Protein 8T56 (pdb70)

Foldseek 3Di:
DDPVLLVLLLVVLVVLLVVLLVVLLVQCPPLVCQCFFQVLCVVVVNDDSVSCVLLVVLPPDDLVVLCVSQNQVLSLLLCLLVLLCQLQPVLLVVLVVQVCVLLVSLLVSLVVSLVSNLVSLLVVLQVLLVLLLVCVLPDDDFQLLFKKKWAAADDDPPDALQVSVVVLCCVQVVPWWDDKFFAFQLPVLVVLVVVLVVLVLVLLLVVVVVVNVVSVVVNVVSVVVNVVSVVCRVPPSVRTANMMMTGTPFSLSLQVQQPDQRDPPNLHRHIHGDFGLLFWQSNLVSPHVVCLVVLVVVLVVVLVVVLVVLLVLLLLLLLLLDVVSVCVVPVVCPVPCVPPSVVSNCNLPVSLVSVCVVCVCVLVVLLVSLVSSRDTGNVSSLLRLLVSLLVSCVRRVPPSNLVSNVVVDQVSRVVCLSVVLSNLSVCFSSVLSNVSSVVVLVVQLVVCVVRRDPDPVCNSVSSAQEAPRSSVPLSVSLSLLLSCLQCSSPPSVSSVSSSVRSVVNSSSSSSCSNRGHHDSGHLSPLSVLVSSVSSLVSSLVSLVSCCVNSHDVVVSSVVSNVVSVVSVVVCCVPSVCSNVHDDSVSRVVSRVVVCVVCVPDPVCVVNVCRNDPVSVD/DDPVLLVLLLVVLVVLLVVLLVVLLVQCPPLVCQCFFQVLCVVVVNDDSVSCVLLVVLPPDDLVVLCVSQNQVLSLLLCLLVLLCQLQPVLLVVLVVQVCVLLVSLLVSLVVSLVSNLVSLLVVLQVLLVLLLVCVLPDDDFQLLFKKKWAAADDDPPDALQVSVVVLCCVQVVPWWDDKFFAFQLPVLVVLVVVLVVLVLVLLLVVVVVVNVVSVVVNVVSVVVNVVSVVCRVPPSVRTANMMMTGTPFSLSLQVQQPDQRDPPNLHRHIHGDFGLLFWQSNLVSPHVVCLVVLVVVLVVVLVVVLVVLLVLLLLLLLLLDVVSVCVVPVVCPVPCVPPSVVSNCNLPVSLVSVCVVCVCVLVVLLVSLVSSRDTGNVSSLLRLLVSLLVSCVRRVPPSNLVSNVVVDQVSRVVCLSVVLSNLSVCFSSVLSNVSSVVVLVVQLVVCVVRRDPDPVCNSVSSAQEAPRSSVPLSVSLSLLLSCLQCSSPPSVSSVSSSVRSVVNSSSSSSCSNRGHHDSGHLSPLSVLVSSVSSLVSSLVSLVSCCVNSHDVVVSSVVSNVVSVVSVVVCCVPSVCSNVHDDSVSRVVSRVVVCVVCVPDPVCVVNVCRNDPVSVD/DVVVVVVVVVCCVPPVVVVVVVVVVVVVVVVVPPD/DVVVVVVVVVVCVVPVVVVVVVVVVVVVVVVVVPDD/DPVVVVVVCVVVVVVPPVVVVVVVVVVVVVVVVVVD/DCVPVVVVVVVVVVVVVVVVVVVPD/DVVVVVVVVVCCVPPVVVVVVVVVVVVVVVVVPPD/DVVVVVVVVVVCVVPVVVVVVVVVVVVVVVVVVPDD/DPVVVVVVCVVVVVVPPVVVVVVVVVVVVVVVVVVD/DCVPVVVVVVVVVVVVVVVVVVVPD

B-factor: mean 23.08, std 18.25, range [0.01, 241.18]

Structure (mmCIF, N/CA/C/O backbone):
data_8T56
#
_entry.id   8T56
#
loop_
_entity.id
_entity.type
_entity.pdbx_description
1 polymer 'Calcium permeable stress-gated cation channel 1'
2 polymer 'NSPr peptide'
3 non-polymer 'CHOLESTEROL HEMISUCCINATE'
4 non-polymer 'PALMITIC ACID'
5 non-polymer 1-palmitoyl-2-oleoyl-sn-glycero-3-phosphocholine
6 non-polymer CHOLESTEROL
#
loop_
_atom_site.group_PDB
_atom_site.id
_atom_site.type_symbol
_atom_site.label_atom_id
_atom_site.label_alt_id
_atom_site.label_comp_id
_atom_site.label_asym_id
_atom_site.label_entity_id
_atom_site.label_seq_id
_atom_site.pdbx_PDB_ins_code
_atom_site.Cartn_x
_atom_site.Cartn_y
_atom_site.Cartn_z
_atom_site.occupancy
_atom_site.B_iso_or_equiv
_atom_site.auth_seq_id
_atom_site.auth_comp_id
_atom_site.auth_asym_id
_atom_site.auth_atom_id
_atom_site.pdbx_PDB_model_num
ATOM 1 N N . ALA A 1 2 ? 82.236 121.308 139.742 1.00 32.72 2 ALA A N 1
ATOM 2 C CA . ALA A 1 2 ? 80.820 121.094 139.980 1.00 32.09 2 ALA A CA 1
ATOM 3 C C . ALA A 1 2 ? 80.661 119.675 140.562 1.00 29.34 2 ALA A C 1
ATOM 4 O O . ALA A 1 2 ? 81.673 118.970 140.722 1.00 29.93 2 ALA A O 1
ATOM 6 N N . THR A 1 3 ? 79.418 119.262 140.906 1.00 30.44 3 THR A N 1
ATOM 7 C CA . THR A 1 3 ? 79.102 117.924 141.461 1.00 28.44 3 THR A CA 1
ATOM 8 C C . THR A 1 3 ? 78.253 117.098 140.512 1.00 27.28 3 THR A C 1
ATOM 9 O O . THR A 1 3 ? 77.912 117.537 139.415 1.00 30.92 3 THR A O 1
ATOM 13 N N . LEU A 1 4 ? 77.897 115.894 140.921 1.00 27.18 4 LEU A N 1
ATOM 14 C CA . LEU A 1 4 ? 77.162 114.999 140.039 1.00 27.17 4 LEU A CA 1
ATOM 15 C C . LEU A 1 4 ? 75.798 115.517 139.653 1.00 26.64 4 LEU A C 1
ATOM 16 O O . LEU A 1 4 ? 75.348 115.288 138.533 1.00 27.74 4 LEU A O 1
ATOM 21 N N . GLN A 1 5 ? 75.125 116.218 140.547 1.00 27.89 5 GLN A N 1
ATOM 22 C CA . GLN A 1 5 ? 73.815 116.730 140.200 1.00 26.38 5 GLN A CA 1
ATOM 23 C C . GLN A 1 5 ? 73.919 117.931 139.303 1.00 25.73 5 GLN A C 1
ATOM 24 O O . GLN A 1 5 ? 72.932 118.345 138.708 1.00 27.54 5 GLN A O 1
ATOM 30 N N . ASP A 1 6 ? 75.094 118.510 139.176 1.00 25.73 6 ASP A N 1
ATOM 31 C CA . ASP A 1 6 ? 75.203 119.638 138.307 1.00 23.54 6 ASP A CA 1
ATOM 32 C C . ASP A 1 6 ? 75.426 119.068 136.934 1.00 22.47 6 ASP A C 1
ATOM 33 O O . ASP A 1 6 ? 74.965 119.630 135.947 1.00 24.65 6 ASP A O 1
ATOM 38 N N . ILE A 1 7 ? 76.095 117.911 136.871 1.00 23.49 7 ILE A N 1
ATOM 39 C CA . ILE A 1 7 ? 76.309 117.235 135.603 1.00 20.29 7 ILE A CA 1
ATOM 40 C C . ILE A 1 7 ? 74.972 116.756 135.099 1.00 19.57 7 ILE A C 1
ATOM 41 O O . ILE A 1 7 ? 74.683 116.869 133.916 1.00 22.70 7 ILE A O 1
ATOM 46 N N . GLY A 1 8 ? 74.175 116.177 135.985 1.00 21.09 8 GLY A N 1
ATOM 47 C CA . GLY A 1 8 ? 72.849 115.685 135.656 1.00 19.38 8 GLY A CA 1
ATOM 48 C C . GLY A 1 8 ? 71.953 116.801 135.145 1.00 18.85 8 GLY A C 1
ATOM 49 O O . GLY A 1 8 ? 71.355 116.676 134.073 1.00 21.10 8 GLY A O 1
ATOM 50 N N . VAL A 1 9 ? 71.873 117.912 135.877 1.00 21.50 9 VAL A N 1
ATOM 51 C CA . VAL A 1 9 ? 71.048 119.023 135.447 1.00 18.99 9 VAL A CA 1
ATOM 52 C C . VAL A 1 9 ? 71.560 119.629 134.167 1.00 19.57 9 VAL A C 1
ATOM 53 O O . VAL A 1 9 ? 70.761 119.948 133.284 1.00 21.61 9 VAL A O 1
ATOM 57 N N . SER A 1 10 ? 72.867 119.808 134.041 1.00 19.59 10 SER A N 1
ATOM 58 C CA . SER A 1 10 ? 73.391 120.378 132.835 1.00 16.78 10 SER A CA 1
ATOM 59 C C . SER A 1 10 ? 73.128 119.476 131.661 1.00 18.20 10 SER A C 1
ATOM 60 O O . SER A 1 10 ? 72.741 119.971 130.608 1.00 20.02 10 SER A O 1
ATOM 63 N N . ALA A 1 11 ? 73.261 118.157 131.814 1.00 19.35 11 ALA A N 1
ATOM 64 C CA . ALA A 1 11 ? 72.984 117.276 130.704 1.00 15.66 11 ALA A CA 1
ATOM 65 C C . ALA A 1 11 ? 71.543 117.374 130.305 1.00 15.91 11 ALA A C 1
ATOM 66 O O . ALA A 1 11 ? 71.232 117.455 129.126 1.00 19.23 11 ALA A O 1
ATOM 68 N N . GLY A 1 12 ? 70.636 117.465 131.260 1.00 17.72 12 GLY A N 1
ATOM 69 C CA . GLY A 1 12 ? 69.238 117.543 130.897 1.00 16.23 12 GLY A CA 1
ATOM 70 C C . GLY A 1 12 ? 68.964 118.772 130.060 1.00 14.83 12 GLY A C 1
ATOM 71 O O . GLY A 1 12 ? 68.221 118.706 129.077 1.00 18.74 12 GLY A O 1
ATOM 72 N N . ILE A 1 13 ? 69.573 119.882 130.432 1.00 16.92 13 ILE A N 1
ATOM 73 C CA . ILE A 1 13 ? 69.405 121.124 129.720 1.00 15.28 13 ILE A CA 1
ATOM 74 C C . ILE A 1 13 ? 70.088 121.128 128.373 1.00 16.11 13 ILE A C 1
ATOM 75 O O . ILE A 1 13 ? 69.529 121.680 127.435 1.00 19.09 13 ILE A O 1
ATOM 80 N N . ASN A 1 14 ? 71.306 120.606 128.253 1.00 15.57 14 ASN A N 1
ATOM 81 C CA . ASN A 1 14 ? 71.975 120.620 126.961 1.00 13.23 14 ASN A CA 1
ATOM 82 C C . ASN A 1 14 ? 71.280 119.697 125.979 1.00 14.83 14 ASN A C 1
ATOM 83 O O . ASN A 1 14 ? 71.264 119.971 124.781 1.00 17.95 14 ASN A O 1
ATOM 88 N N . ILE A 1 15 ? 70.677 118.621 126.465 1.00 16.08 15 ILE A N 1
ATOM 89 C CA . ILE A 1 15 ? 69.950 117.717 125.597 1.00 12.71 15 ILE A CA 1
ATOM 90 C C . ILE A 1 15 ? 68.712 118.394 125.118 1.00 14.79 15 ILE A C 1
ATOM 91 O O . ILE A 1 15 ? 68.411 118.377 123.926 1.00 18.78 15 ILE A O 1
ATOM 96 N N . LEU A 1 16 ? 67.994 119.018 126.029 1.00 16.29 16 LEU A N 1
ATOM 97 C CA . LEU A 1 16 ? 66.793 119.701 125.660 1.00 15.08 16 LEU A CA 1
ATOM 98 C C . LEU A 1 16 ? 67.098 120.866 124.753 1.00 15.74 16 LEU A C 1
ATOM 99 O O . LEU A 1 16 ? 66.341 121.123 123.825 1.00 19.13 16 LEU A O 1
ATOM 104 N N . SER A 1 17 ? 68.183 121.581 125.002 1.00 15.36 17 SER A N 1
ATOM 105 C CA . SER A 1 17 ? 68.554 122.700 124.174 1.00 13.21 17 SER A CA 1
ATOM 106 C C . SER A 1 17 ? 68.845 122.247 122.762 1.00 15.27 17 SER A C 1
ATOM 107 O O . SER A 1 17 ? 68.325 122.836 121.816 1.00 18.04 17 SER A O 1
ATOM 110 N N . ALA A 1 18 ? 69.613 121.162 122.592 1.00 14.99 18 ALA A N 1
ATOM 111 C CA . ALA A 1 18 ? 69.906 120.677 121.254 1.00 13.63 18 ALA A CA 1
ATOM 112 C C . ALA A 1 18 ? 68.633 120.280 120.543 1.00 13.42 18 ALA A C 1
ATOM 113 O O . ALA A 1 18 ? 68.454 120.562 119.361 1.00 16.32 18 ALA A O 1
ATOM 115 N N . PHE A 1 19 ? 67.712 119.680 121.276 1.00 15.47 19 PHE A N 1
ATOM 116 C CA . PHE A 1 19 ? 66.444 119.268 120.730 1.00 14.97 19 PHE A CA 1
ATOM 117 C C . PHE A 1 19 ? 65.688 120.474 120.210 1.00 16.04 19 PHE A C 1
ATOM 118 O O . PHE A 1 19 ? 65.196 120.456 119.081 1.00 19.02 19 PHE A O 1
ATOM 126 N N . VAL A 1 20 ? 65.629 121.535 121.005 1.00 15.55 20 VAL A N 1
ATOM 127 C CA . VAL A 1 20 ? 64.964 122.752 120.598 1.00 13.56 20 VAL A CA 1
ATOM 128 C C . VAL A 1 20 ? 65.620 123.363 119.382 1.00 15.65 20 VAL A C 1
ATOM 129 O O . VAL A 1 20 ? 64.917 123.856 118.503 1.00 19.62 20 VAL A O 1
ATOM 133 N N . PHE A 1 21 ? 66.946 123.375 119.315 1.00 16.04 21 PHE A N 1
ATOM 134 C CA . PHE A 1 21 ? 67.611 123.932 118.154 1.00 13.33 21 PHE A CA 1
ATOM 135 C C . PHE A 1 21 ? 67.207 123.152 116.927 1.00 14.26 21 PHE A C 1
ATOM 136 O O . PHE A 1 21 ? 66.963 123.741 115.879 1.00 18.53 21 PHE A O 1
ATOM 144 N N . PHE A 1 22 ? 67.098 121.837 117.039 1.00 14.08 22 PHE A N 1
ATOM 145 C CA . PHE A 1 22 ? 66.697 121.035 115.908 1.00 12.58 22 PHE A CA 1
ATOM 146 C C . PHE A 1 22 ? 65.252 121.320 115.519 1.00 14.42 22 PHE A C 1
ATOM 147 O O . PHE A 1 22 ? 64.934 121.294 114.334 1.00 17.94 22 PHE A O 1
ATOM 155 N N . ILE A 1 23 ? 64.380 121.624 116.474 1.00 16.97 23 ILE A N 1
ATOM 156 C CA . ILE A 1 23 ? 63.009 121.992 116.125 1.00 16.84 23 ILE A CA 1
ATOM 157 C C . ILE A 1 23 ? 62.995 123.301 115.359 1.00 16.76 23 ILE A C 1
ATOM 158 O O . ILE A 1 23 ? 62.290 123.424 114.358 1.00 20.56 23 ILE A O 1
ATOM 163 N N . ILE A 1 24 ? 63.751 124.284 115.820 1.00 16.48 24 ILE A N 1
ATOM 164 C CA . ILE A 1 24 ? 63.780 125.564 115.147 1.00 15.15 24 ILE A CA 1
ATOM 165 C C . ILE A 1 24 ? 64.301 125.365 113.748 1.00 16.13 24 ILE A C 1
ATOM 166 O O . ILE A 1 24 ? 63.762 125.947 112.811 1.00 20.54 24 ILE A O 1
ATOM 171 N N . PHE A 1 25 ? 65.352 124.569 113.600 1.00 15.62 25 PHE A N 1
ATOM 172 C CA . PHE A 1 25 ? 65.936 124.256 112.314 1.00 14.09 25 PHE A CA 1
ATOM 173 C C . PHE A 1 25 ? 64.913 123.667 111.394 1.00 15.85 25 PHE A C 1
ATOM 174 O O . PHE A 1 25 ? 64.736 124.137 110.273 1.00 19.60 25 PHE A O 1
ATOM 182 N N . ALA A 1 26 ? 64.169 122.684 111.869 1.00 16.11 26 ALA A N 1
ATOM 183 C CA . ALA A 1 26 ? 63.173 122.048 111.044 1.00 15.09 26 ALA A CA 1
ATOM 184 C C . ALA A 1 26 ? 62.175 123.048 110.519 1.00 17.43 26 ALA A C 1
ATOM 185 O O . ALA A 1 26 ? 61.655 122.871 109.428 1.00 20.40 26 ALA A O 1
ATOM 187 N N . VAL A 1 27 ? 61.861 124.075 111.289 1.00 18.72 27 VAL A N 1
ATOM 188 C CA . VAL A 1 27 ? 60.945 125.077 110.801 1.00 17.36 27 VAL A CA 1
ATOM 189 C C . VAL A 1 27 ? 61.613 126.006 109.791 1.00 18.12 27 VAL A C 1
ATOM 190 O O . VAL A 1 27 ? 61.086 126.244 108.711 1.00 22.33 27 VAL A O 1
ATOM 194 N N . LEU A 1 28 ? 62.788 126.514 110.104 1.00 18.38 28 LEU A N 1
ATOM 195 C CA . LEU A 1 28 ? 63.431 127.481 109.232 1.00 16.64 28 LEU A CA 1
ATOM 196 C C . LEU A 1 28 ? 63.799 126.906 107.881 1.00 17.88 28 LEU A C 1
ATOM 197 O O . LEU A 1 28 ? 63.679 127.576 106.858 1.00 22.13 28 LEU A O 1
ATOM 202 N N . ARG A 1 29 ? 64.197 125.652 107.833 1.00 17.84 29 ARG A N 1
ATOM 203 C CA . ARG A 1 29 ? 64.632 125.063 106.579 1.00 15.97 29 ARG A CA 1
ATOM 204 C C . ARG A 1 29 ? 63.495 124.783 105.629 1.00 19.52 29 ARG A C 1
ATOM 205 O O . ARG A 1 29 ? 63.736 124.411 104.488 1.00 21.89 29 ARG A O 1
ATOM 213 N N . LEU A 1 30 ? 62.253 124.861 106.093 1.00 22.05 30 LEU A N 1
ATOM 214 C CA . LEU A 1 30 ? 61.127 124.600 105.220 1.00 21.07 30 LEU A CA 1
ATOM 215 C C . LEU A 1 30 ? 60.518 125.871 104.685 1.00 22.05 30 LEU A C 1
ATOM 216 O O . LEU A 1 30 ? 59.547 125.822 103.933 1.00 25.01 30 LEU A O 1
ATOM 221 N N . GLN A 1 31 ? 61.046 127.017 105.082 1.00 22.34 31 GLN A N 1
ATOM 222 C CA . GLN A 1 31 ? 60.512 128.254 104.587 1.00 21.87 31 GLN A CA 1
ATOM 223 C C . GLN A 1 31 ? 61.293 128.506 103.316 1.00 24.06 31 GLN A C 1
ATOM 224 O O . GLN A 1 31 ? 62.506 128.625 103.398 1.00 26.87 31 GLN A O 1
ATOM 230 N N . PRO A 1 32 ? 60.659 128.648 102.148 1.00 24.14 32 PRO A N 1
ATOM 231 C CA . PRO A 1 32 ? 61.315 128.717 100.863 1.00 23.13 32 PRO A CA 1
ATOM 232 C C . PRO A 1 32 ? 62.269 129.872 100.697 1.00 23.83 32 PRO A C 1
ATOM 233 O O . PRO A 1 32 ? 63.250 129.763 99.966 1.00 26.41 32 PRO A O 1
ATOM 237 N N . PHE A 1 33 ? 62.092 130.941 101.445 1.00 23.03 33 PHE A N 1
ATOM 238 C CA . PHE A 1 33 ? 63.004 132.051 101.301 1.00 23.23 33 PHE A CA 1
ATOM 239 C C . PHE A 1 33 ? 64.362 131.774 101.926 1.00 25.46 33 PHE A C 1
ATOM 240 O O . PHE A 1 33 ? 65.300 132.549 101.746 1.00 25.92 33 PHE A O 1
ATOM 248 N N . ASN A 1 34 ? 64.472 130.680 102.681 1.00 25.11 34 ASN A N 1
ATOM 249 C CA . ASN A 1 34 ? 65.715 130.286 103.291 1.00 20.79 34 ASN A CA 1
ATOM 250 C C . ASN A 1 34 ? 66.382 129.139 102.529 1.00 20.75 34 ASN A C 1
ATOM 251 O O . ASN A 1 34 ? 67.427 128.645 102.956 1.00 22.27 34 ASN A O 1
ATOM 256 N N . ASP A 1 35 ? 65.853 128.705 101.377 1.00 20.62 35 ASP A N 1
ATOM 257 C CA . ASP A 1 35 ? 66.515 127.570 100.737 1.00 18.28 35 ASP A CA 1
ATOM 258 C C . ASP A 1 35 ? 67.883 127.917 100.254 1.00 19.08 35 ASP A C 1
ATOM 259 O O . ASP A 1 35 ? 68.802 127.106 100.289 1.00 20.38 35 ASP A O 1
ATOM 264 N N . ARG A 1 36 ? 68.073 129.153 99.885 1.00 20.98 36 ARG A N 1
ATOM 265 C CA . ARG A 1 36 ? 69.328 129.607 99.357 1.00 17.83 36 ARG A CA 1
ATOM 266 C C . ARG A 1 36 ? 70.410 129.616 100.430 1.00 18.84 36 ARG A C 1
ATOM 267 O O . ARG A 1 36 ? 71.585 129.790 100.129 1.00 22.45 36 ARG A O 1
ATOM 275 N N . VAL A 1 37 ? 70.014 129.467 101.688 1.00 18.83 37 VAL A N 1
ATOM 276 C CA . VAL A 1 37 ? 70.929 129.414 102.800 1.00 15.85 37 VAL A CA 1
ATOM 277 C C . VAL A 1 37 ? 71.179 127.970 103.209 1.00 16.55 37 VAL A C 1
ATOM 278 O O . VAL A 1 37 ? 72.325 127.562 103.369 1.00 18.80 37 VAL A O 1
ATOM 282 N N . TYR A 1 38 ? 70.118 127.185 103.355 1.00 16.28 38 TYR A N 1
ATOM 283 C CA . TYR A 1 38 ? 70.253 125.820 103.842 1.00 13.27 38 TYR A CA 1
ATOM 284 C C . TYR A 1 38 ? 70.667 124.782 102.814 1.00 13.93 38 TYR A C 1
ATOM 285 O O . TYR A 1 38 ? 71.190 123.737 103.184 1.00 15.75 38 TYR A O 1
ATOM 294 N N . PHE A 1 39 ? 70.422 125.038 101.541 1.00 14.06 39 PHE A N 1
ATOM 295 C CA . PHE A 1 39 ? 70.761 124.121 100.474 1.00 12.32 39 PHE A CA 1
ATOM 296 C C . PHE A 1 39 ? 71.761 124.724 99.511 1.00 12.76 39 PHE A C 1
ATOM 297 O O . PHE A 1 39 ? 71.795 124.368 98.329 1.00 15.97 39 PHE A O 1
ATOM 305 N N . SER A 1 40 ? 72.625 125.575 100.020 1.00 12.42 40 SER A N 1
ATOM 306 C CA . SER A 1 40 ? 73.583 126.305 99.221 1.00 13.02 40 SER A CA 1
ATOM 307 C C . SER A 1 40 ? 74.486 125.430 98.390 1.00 14.26 40 SER A C 1
ATOM 308 O O . SER A 1 40 ? 74.852 125.816 97.283 1.00 18.08 40 SER A O 1
ATOM 311 N N . LYS A 1 41 ? 74.802 124.228 98.845 1.00 13.91 41 LYS A N 1
ATOM 312 C CA . LYS A 1 41 ? 75.681 123.380 98.076 1.00 12.17 41 LYS A CA 1
ATOM 313 C C . LYS A 1 41 ? 75.045 122.967 96.786 1.00 13.77 41 LYS A C 1
ATOM 314 O O . LYS A 1 41 ? 75.741 122.754 95.799 1.00 17.97 41 LYS A O 1
ATOM 320 N N . TRP A 1 42 ? 73.742 122.773 96.778 1.00 14.67 42 TRP A N 1
ATOM 321 C CA . TRP A 1 42 ? 73.109 122.303 95.583 1.00 13.88 42 TRP A CA 1
ATOM 322 C C . TRP A 1 42 ? 72.997 123.444 94.601 1.00 15.80 42 TRP A C 1
ATOM 323 O O . TRP A 1 42 ? 73.017 123.249 93.381 1.00 19.93 42 TRP A O 1
ATOM 334 N N . TYR A 1 43 ? 72.920 124.665 95.109 1.00 16.56 43 TYR A N 1
ATOM 335 C CA . TYR A 1 43 ? 72.831 125.782 94.191 1.00 15.60 43 TYR A CA 1
ATOM 336 C C . TYR A 1 43 ? 74.180 126.007 93.541 1.00 17.16 43 TYR A C 1
ATOM 337 O O . TYR A 1 43 ? 74.250 126.324 92.357 1.00 21.01 43 TYR A O 1
ATOM 346 N N . LEU A 1 44 ? 75.247 125.774 94.296 1.00 19.38 44 LEU A N 1
ATOM 347 C CA . LEU A 1 44 ? 76.617 125.902 93.810 1.00 17.09 44 LEU A CA 1
ATOM 348 C C . LEU A 1 44 ? 76.946 124.826 92.789 1.00 17.57 44 LEU A C 1
ATOM 349 O O . LEU A 1 44 ? 77.643 125.092 91.813 1.00 22.82 44 LEU A O 1
ATOM 354 N N . LYS A 1 45 ? 76.410 123.621 92.982 1.00 18.60 45 LYS A N 1
ATOM 355 C CA . LYS A 1 45 ? 76.605 122.535 92.031 1.00 17.65 45 LYS A CA 1
ATOM 356 C C . LYS A 1 45 ? 75.755 122.765 90.788 1.00 20.54 45 LYS A C 1
ATOM 357 O O . LYS A 1 45 ? 76.116 122.320 89.699 1.00 23.30 45 LYS A O 1
ATOM 363 N N . GLY A 1 46 ? 74.630 123.477 90.934 1.00 21.65 46 GLY A N 1
ATOM 364 C CA . GLY A 1 46 ? 73.731 123.733 89.818 1.00 20.78 46 GLY A CA 1
ATOM 365 C C . GLY A 1 46 ? 72.671 122.661 89.686 1.00 20.51 46 GLY A C 1
ATOM 366 O O . GLY A 1 46 ? 72.157 122.408 88.600 1.00 24.40 46 GLY A O 1
ATOM 367 N N . LEU A 1 47 ? 72.400 121.977 90.782 1.00 20.69 47 LEU A N 1
ATOM 368 C CA . LEU A 1 47 ? 71.446 120.898 90.829 1.00 19.56 47 LEU A CA 1
ATOM 369 C C . LEU A 1 47 ? 70.133 121.276 91.489 1.00 20.57 47 LEU A C 1
ATOM 370 O O . LEU A 1 47 ? 69.303 120.409 91.757 1.00 24.22 47 LEU A O 1
ATOM 375 N N . ARG A 1 48 ? 69.959 122.544 91.818 1.00 20.60 48 ARG A N 1
ATOM 376 C CA . ARG A 1 48 ? 68.755 122.962 92.502 1.00 21.59 48 ARG A CA 1
ATOM 377 C C . ARG A 1 48 ? 68.218 124.278 91.979 1.00 25.18 48 ARG A C 1
ATOM 378 O O . ARG A 1 48 ? 68.975 125.198 91.671 1.00 24.24 48 ARG A O 1
ATOM 386 N N . SER A 1 49 ? 66.900 124.332 91.846 1.00 29.36 49 SER A N 1
ATOM 387 C CA . SER A 1 49 ? 66.147 125.498 91.415 1.00 31.11 49 SER A CA 1
ATOM 388 C C . SER A 1 49 ? 65.725 126.356 92.610 1.00 31.72 49 SER A C 1
ATOM 389 O O . SER A 1 49 ? 65.782 125.896 93.756 1.00 32.58 49 SER A O 1
ATOM 392 N N . SER A 1 50 ? 65.255 127.598 92.347 1.00 33.03 50 SER A N 1
ATOM 393 C CA . SER A 1 50 ? 64.745 128.532 93.353 1.00 34.83 50 SER A CA 1
ATOM 394 C C . SER A 1 50 ? 63.409 128.009 93.912 1.00 35.38 50 SER A C 1
ATOM 395 O O . SER A 1 50 ? 62.735 128.674 94.704 1.00 36.46 50 SER A O 1
ATOM 398 N N . LYS A 1 71 ? 60.523 112.409 112.414 1.00 26.43 71 LYS A N 1
ATOM 399 C CA . LYS A 1 71 ? 59.480 113.330 112.843 1.00 27.52 71 LYS A CA 1
ATOM 400 C C . LYS A 1 71 ? 59.723 114.679 112.147 1.00 24.99 71 LYS A C 1
ATOM 401 O O . LYS A 1 71 ? 58.960 115.081 111.263 1.00 25.34 71 LYS A O 1
ATOM 407 N N . PHE A 1 72 ? 60.781 115.385 112.592 1.00 23.71 72 PHE A N 1
ATOM 408 C CA . PHE A 1 72 ? 61.272 116.666 112.124 1.00 21.86 72 PHE A CA 1
ATOM 409 C C . PHE A 1 72 ? 62.769 116.517 112.169 1.00 21.31 72 PHE A C 1
ATOM 410 O O . PHE A 1 72 ? 63.532 117.413 111.822 1.00 21.64 72 PHE A O 1
ATOM 418 N N . LEU A 1 73 ? 63.165 115.334 112.622 1.00 21.40 73 LEU A N 1
ATOM 419 C CA . LEU A 1 73 ? 64.542 114.908 112.776 1.00 17.90 73 LEU A CA 1
ATOM 420 C C . LEU A 1 73 ? 64.884 113.924 111.700 1.00 17.12 73 LEU A C 1
ATOM 421 O O . LEU A 1 73 ? 65.884 113.221 111.780 1.00 20.02 73 LEU A O 1
ATOM 426 N N . ASN A 1 74 ? 64.074 113.891 110.661 1.00 18.07 74 ASN A N 1
ATOM 427 C CA . ASN A 1 74 ? 64.243 112.964 109.569 1.00 17.40 74 ASN A CA 1
ATOM 428 C C . ASN A 1 74 ? 65.458 113.287 108.735 1.00 17.70 74 ASN A C 1
ATOM 429 O O . ASN A 1 74 ? 65.873 112.483 107.904 1.00 21.39 74 ASN A O 1
ATOM 434 N N . TRP A 1 75 ? 66.038 114.453 108.959 1.00 17.07 75 TRP A N 1
ATOM 435 C CA . TRP A 1 75 ? 67.233 114.829 108.261 1.00 13.84 75 TRP A CA 1
ATOM 436 C C . TRP A 1 75 ? 68.382 113.972 108.715 1.00 13.82 75 TRP A C 1
ATOM 437 O O . TRP A 1 75 ? 69.383 113.871 108.010 1.00 16.17 75 TRP A O 1
ATOM 448 N N . MET A 1 76 ? 68.289 113.373 109.903 1.00 14.81 76 MET A N 1
ATOM 449 C CA . MET A 1 76 ? 69.376 112.550 110.363 1.00 13.21 76 MET A CA 1
ATOM 450 C C . MET A 1 76 ? 69.527 111.320 109.455 1.00 14.56 76 MET A C 1
ATOM 451 O O . MET A 1 76 ? 70.569 111.169 108.817 1.00 16.29 76 MET A O 1
ATOM 456 N N . PRO A 1 77 ? 68.536 110.428 109.310 1.00 14.44 77 PRO A N 1
ATOM 457 C CA . PRO A 1 77 ? 68.581 109.356 108.368 1.00 12.28 77 PRO A CA 1
ATOM 458 C C . PRO A 1 77 ? 68.928 109.800 106.972 1.00 15.90 77 PRO A C 1
ATOM 459 O O . PRO A 1 77 ? 69.662 109.098 106.301 1.00 18.67 77 PRO A O 1
ATOM 463 N N . GLU A 1 78 ? 68.492 110.984 106.529 1.00 16.35 78 GLU A N 1
ATOM 464 C CA . GLU A 1 78 ? 68.837 111.369 105.167 1.00 14.70 78 GLU A CA 1
ATOM 465 C C . GLU A 1 78 ? 70.315 111.656 105.024 1.00 15.22 78 GLU A C 1
ATOM 466 O O . GLU A 1 78 ? 70.932 111.337 104.008 1.00 18.59 78 GLU A O 1
ATOM 472 N N . ALA A 1 79 ? 70.924 112.244 106.047 1.00 15.88 79 ALA A N 1
ATOM 473 C CA . ALA A 1 79 ? 72.332 112.574 105.988 1.00 10.09 79 ALA A CA 1
ATOM 474 C C . ALA A 1 79 ? 73.146 111.317 105.807 1.00 12.46 79 ALA A C 1
ATOM 475 O O . ALA A 1 79 ? 74.144 111.315 105.090 1.00 15.84 79 ALA A O 1
ATOM 477 N N . LEU A 1 80 ? 72.681 110.220 106.375 1.00 13.73 80 LEU A N 1
ATOM 478 C CA . LEU A 1 80 ? 73.395 108.959 106.309 1.00 11.80 80 LEU A CA 1
ATOM 479 C C . LEU A 1 80 ? 73.162 108.140 105.051 1.00 13.49 80 LEU A C 1
ATOM 480 O O . LEU A 1 80 ? 73.745 107.068 104.915 1.00 16.21 80 LEU A O 1
ATOM 485 N N . LYS A 1 81 ? 72.314 108.592 104.137 1.00 15.83 81 LYS A N 1
ATOM 486 C CA . LYS A 1 81 ? 72.036 107.780 102.962 1.00 14.40 81 LYS A CA 1
ATOM 487 C C . LYS A 1 81 ? 72.999 107.896 101.807 1.00 16.42 81 LYS A C 1
ATOM 488 O O . LYS A 1 81 ? 73.003 107.014 100.958 1.00 21.10 81 LYS A O 1
ATOM 494 N N . MET A 1 82 ? 73.783 108.957 101.706 1.00 17.51 82 MET A N 1
ATOM 495 C CA . MET A 1 82 ? 74.683 109.063 100.570 1.00 13.82 82 MET A CA 1
ATOM 496 C C . MET A 1 82 ? 75.909 108.171 100.823 1.00 14.41 82 MET A C 1
ATOM 497 O O . MET A 1 82 ? 76.552 108.330 101.851 1.00 17.56 82 MET A O 1
ATOM 502 N N . PRO A 1 83 ? 76.285 107.236 99.945 1.00 14.82 83 PRO A N 1
ATOM 503 C CA . PRO A 1 83 ? 77.445 106.382 100.078 1.00 11.55 83 PRO A CA 1
ATOM 504 C C . PRO A 1 83 ? 78.690 107.215 100.152 1.00 12.42 83 PRO A C 1
ATOM 505 O O . PRO A 1 83 ? 78.771 108.239 99.478 1.00 15.15 83 PRO A O 1
ATOM 509 N N . GLU A 1 84 ? 79.697 106.773 100.891 1.00 13.46 84 GLU A N 1
ATOM 510 C CA . GLU A 1 84 ? 80.906 107.571 100.950 1.00 11.82 84 GLU A CA 1
ATOM 511 C C . GLU A 1 84 ? 81.467 107.932 99.572 1.00 12.26 84 GLU A C 1
ATOM 512 O O . GLU A 1 84 ? 81.783 109.097 99.375 1.00 14.26 84 GLU A O 1
ATOM 518 N N . PRO A 1 85 ? 81.615 107.024 98.584 1.00 12.55 85 PRO A N 1
ATOM 519 C CA . PRO A 1 85 ? 82.115 107.352 97.268 1.00 10.34 85 PRO A CA 1
ATOM 520 C C . PRO A 1 85 ? 81.343 108.457 96.564 1.00 11.69 85 PRO A C 1
ATOM 521 O O . PRO A 1 85 ? 81.914 109.185 95.751 1.00 14.41 85 PRO A O 1
ATOM 525 N N . GLU A 1 86 ? 80.060 108.619 96.872 1.00 12.99 86 GLU A N 1
ATOM 526 C CA . GLU A 1 86 ? 79.301 109.644 96.212 1.00 11.33 86 GLU A CA 1
ATOM 527 C C . GLU A 1 86 ? 79.549 110.942 96.907 1.00 12.37 86 GLU A C 1
ATOM 528 O O . GLU A 1 86 ? 79.494 111.996 96.282 1.00 14.79 86 GLU A O 1
ATOM 534 N N . LEU A 1 87 ? 79.839 110.874 98.198 1.00 11.49 87 LEU A N 1
ATOM 535 C CA . LEU A 1 87 ? 80.106 112.062 98.960 1.00 10.93 87 LEU A CA 1
ATOM 536 C C . LEU A 1 87 ? 81.464 112.588 98.545 1.00 11.63 87 LEU A C 1
ATOM 537 O O . LEU A 1 87 ? 81.686 113.797 98.480 1.00 14.47 87 LEU A O 1
ATOM 542 N N . ILE A 1 88 ? 82.386 111.695 98.226 1.00 12.34 88 ILE A N 1
ATOM 543 C CA . ILE A 1 88 ? 83.685 112.173 97.809 1.00 10.64 88 ILE A CA 1
ATOM 544 C C . ILE A 1 88 ? 83.524 112.968 96.532 1.00 11.71 88 ILE A C 1
ATOM 545 O O . ILE A 1 88 ? 84.047 114.068 96.441 1.00 13.11 88 ILE A O 1
ATOM 550 N N . ASP A 1 89 ? 82.756 112.473 95.565 1.00 14.55 89 ASP A N 1
ATOM 551 C CA . ASP A 1 89 ? 82.558 113.243 94.340 1.00 13.88 89 ASP A CA 1
ATOM 552 C C . ASP A 1 89 ? 81.669 114.479 94.509 1.00 14.85 89 ASP A C 1
ATOM 553 O O . ASP A 1 89 ? 81.865 115.489 93.830 1.00 18.76 89 ASP A O 1
ATOM 558 N N . HIS A 1 90 ? 80.682 114.409 95.390 1.00 14.48 90 HIS A N 1
ATOM 559 C CA . HIS A 1 90 ? 79.785 115.519 95.648 1.00 11.37 90 HIS A CA 1
ATOM 560 C C . HIS A 1 90 ? 80.437 116.654 96.419 1.00 12.50 90 HIS A C 1
ATOM 561 O O . HIS A 1 90 ? 80.416 117.809 95.989 1.00 15.91 90 HIS A O 1
ATOM 568 N N . ALA A 1 91 ? 81.000 116.337 97.576 1.00 12.96 91 ALA A N 1
ATOM 569 C CA . ALA A 1 91 ? 81.589 117.313 98.464 1.00 9.47 91 ALA A CA 1
ATOM 570 C C . ALA A 1 91 ? 83.070 117.524 98.278 1.00 8.52 91 ALA A C 1
ATOM 571 O O . ALA A 1 91 ? 83.541 118.649 98.421 1.00 13.19 91 ALA A O 1
ATOM 573 N N . GLY A 1 92 ? 83.814 116.464 97.991 1.00 11.49 92 GLY A N 1
ATOM 574 C CA . GLY A 1 92 ? 85.265 116.543 97.881 1.00 9.03 92 GLY A CA 1
ATOM 575 C C . GLY A 1 92 ? 85.946 115.601 98.860 1.00 7.78 92 GLY A C 1
ATOM 576 O O . GLY A 1 92 ? 85.333 115.128 99.822 1.00 10.86 92 GLY A O 1
ATOM 577 N N . LEU A 1 93 ? 87.220 115.314 98.624 1.00 8.06 93 LEU A N 1
ATOM 578 C CA . LEU A 1 93 ? 87.899 114.370 99.498 1.00 5.89 93 LEU A CA 1
ATOM 579 C C . LEU A 1 93 ? 88.242 115.009 100.817 1.00 6.73 93 LEU A C 1
ATOM 580 O O . LEU A 1 93 ? 87.999 114.410 101.856 1.00 6.92 93 LEU A O 1
ATOM 585 N N . ASP A 1 94 ? 88.705 116.255 100.838 1.00 8.14 94 ASP A N 1
ATOM 586 C CA . ASP A 1 94 ? 89.016 116.833 102.141 1.00 4.07 94 ASP A CA 1
ATOM 587 C C . ASP A 1 94 ? 87.829 116.848 103.066 1.00 3.87 94 ASP A C 1
ATOM 588 O O . ASP A 1 94 ? 87.976 116.611 104.264 1.00 3.32 94 ASP A O 1
ATOM 593 N N . SER A 1 95 ? 86.646 117.106 102.536 1.00 5.54 95 SER A N 1
ATOM 594 C CA . SER A 1 95 ? 85.482 117.148 103.388 1.00 2.96 95 SER A CA 1
ATOM 595 C C . SER A 1 95 ? 85.183 115.778 103.952 1.00 2.31 95 SER A C 1
ATOM 596 O O . SER A 1 95 ? 84.936 115.639 105.152 1.00 2.32 95 SER A O 1
ATOM 599 N N . VAL A 1 96 ? 85.315 114.741 103.133 1.00 4.48 96 VAL A N 1
ATOM 600 C CA . VAL A 1 96 ? 85.078 113.392 103.609 1.00 2.39 96 VAL A CA 1
ATOM 601 C C . VAL A 1 96 ? 86.104 112.939 104.631 1.00 1.01 96 VAL A C 1
ATOM 602 O O . VAL A 1 96 ? 85.738 112.338 105.640 1.00 1.81 96 VAL A O 1
ATOM 606 N N . VAL A 1 97 ? 87.373 113.200 104.394 1.00 1.95 97 VAL A N 1
ATOM 607 C CA . VAL A 1 97 ? 88.387 112.779 105.333 1.00 1.15 97 VAL A CA 1
ATOM 608 C C . VAL A 1 97 ? 88.215 113.474 106.658 1.00 0.77 97 VAL A C 1
ATOM 609 O O . VAL A 1 97 ? 88.425 112.859 107.693 1.00 1.68 97 VAL A O 1
ATOM 613 N N . TYR A 1 98 ? 87.887 114.753 106.652 1.00 0.72 98 TYR A N 1
ATOM 614 C CA . TYR A 1 98 ? 87.611 115.463 107.884 1.00 1.00 98 TYR A CA 1
ATOM 615 C C . TYR A 1 98 ? 86.506 114.799 108.671 1.00 0.83 98 TYR A C 1
ATOM 616 O O . TYR A 1 98 ? 86.621 114.557 109.863 1.00 1.96 98 TYR A O 1
ATOM 625 N N . LEU A 1 99 ? 85.414 114.478 108.016 1.00 1.32 99 LEU A N 1
ATOM 626 C CA . LEU A 1 99 ? 84.286 113.868 108.680 1.00 0.90 99 LEU A CA 1
ATOM 627 C C . LEU A 1 99 ? 84.664 112.534 109.328 1.00 0.89 99 LEU A C 1
ATOM 628 O O . LEU A 1 99 ? 84.240 112.216 110.452 1.00 2.67 99 LEU A O 1
ATOM 633 N N . ARG A 1 100 ? 85.554 111.799 108.681 1.00 0.61 100 ARG A N 1
ATOM 634 C CA . ARG A 1 100 ? 86.014 110.522 109.189 1.00 1.16 100 ARG A CA 1
ATOM 635 C C . ARG A 1 100 ? 86.796 110.634 110.483 1.00 0.72 100 ARG A C 1
ATOM 636 O O . ARG A 1 100 ? 87.065 109.617 111.113 1.00 0.31 100 ARG A O 1
ATOM 644 N N . ILE A 1 101 ? 87.195 111.827 110.883 1.00 0.49 101 ILE A N 1
ATOM 645 C CA . ILE A 1 101 ? 87.915 112.019 112.119 1.00 0.98 101 ILE A CA 1
ATOM 646 C C . ILE A 1 101 ? 86.940 111.786 113.270 1.00 0.90 101 ILE A C 1
ATOM 647 O O . ILE A 1 101 ? 87.335 111.311 114.333 1.00 4.42 101 ILE A O 1
ATOM 652 N N . TYR A 1 102 ? 85.678 112.189 113.115 1.00 1.68 102 TYR A N 1
ATOM 653 C CA . TYR A 1 102 ? 84.715 111.988 114.179 1.00 1.64 102 TYR A CA 1
ATOM 654 C C . TYR A 1 102 ? 84.480 110.491 114.309 1.00 1.63 102 TYR A C 1
ATOM 655 O O . TYR A 1 102 ? 84.326 109.965 115.412 1.00 4.63 102 TYR A O 1
ATOM 664 N N . TRP A 1 103 ? 84.505 109.799 113.178 1.00 1.89 103 TRP A N 1
ATOM 665 C CA . TRP A 1 103 ? 84.400 108.343 113.169 1.00 3.17 103 TRP A CA 1
ATOM 666 C C . TRP A 1 103 ? 85.606 107.724 113.857 1.00 2.98 103 TRP A C 1
ATOM 667 O O . TRP A 1 103 ? 85.463 106.768 114.617 1.00 5.42 103 TRP A O 1
ATOM 678 N N . LEU A 1 104 ? 86.794 108.273 113.626 1.00 1.36 104 LEU A N 1
ATOM 679 C CA . LEU A 1 104 ? 87.994 107.783 114.279 1.00 1.24 104 LEU A CA 1
ATOM 680 C C . LEU A 1 104 ? 87.820 107.892 115.775 1.00 1.67 104 LEU A C 1
ATOM 681 O O . LEU A 1 104 ? 88.109 106.953 116.509 1.00 4.71 104 LEU A O 1
ATOM 686 N N . GLY A 1 105 ? 87.280 109.001 116.244 1.00 1.90 105 GLY A N 1
ATOM 687 C CA . GLY A 1 105 ? 87.063 109.164 117.663 1.00 1.97 105 GLY A CA 1
ATOM 688 C C . GLY A 1 105 ? 86.183 108.077 118.231 1.00 2.64 105 GLY A C 1
ATOM 689 O O . GLY A 1 105 ? 86.489 107.525 119.286 1.00 5.97 105 GLY A O 1
ATOM 690 N N . LEU A 1 106 ? 85.105 107.722 117.552 1.00 2.75 106 LEU A N 1
ATOM 691 C CA . LEU A 1 106 ? 84.287 106.657 118.091 1.00 3.09 106 LEU A CA 1
ATOM 692 C C . LEU A 1 106 ? 85.018 105.327 118.082 1.00 4.98 106 LEU A C 1
ATOM 693 O O . LEU A 1 106 ? 84.939 104.579 119.055 1.00 7.95 106 LEU A O 1
ATOM 698 N N . LYS A 1 107 ? 85.790 105.037 117.038 1.00 6.36 107 LYS A N 1
ATOM 699 C CA . LYS A 1 107 ? 86.530 103.779 116.998 1.00 3.46 107 LYS A CA 1
ATOM 700 C C . LYS A 1 107 ? 87.570 103.646 118.092 1.00 5.68 107 LYS A C 1
ATOM 701 O O . LYS A 1 107 ? 87.744 102.554 118.636 1.00 11.05 107 LYS A O 1
ATOM 707 N N . ILE A 1 108 ? 88.247 104.737 118.420 1.00 7.36 108 ILE A N 1
ATOM 708 C CA . ILE A 1 108 ? 89.257 104.723 119.458 1.00 5.16 108 ILE A CA 1
ATOM 709 C C . ILE A 1 108 ? 88.652 104.653 120.828 1.00 6.47 108 ILE A C 1
ATOM 710 O O . ILE A 1 108 ? 89.107 103.870 121.649 1.00 9.72 108 ILE A O 1
ATOM 715 N N . PHE A 1 109 ? 87.648 105.470 121.104 1.00 7.14 109 PHE A N 1
ATOM 716 C CA . PHE A 1 109 ? 87.149 105.522 122.454 1.00 6.22 109 PHE A CA 1
ATOM 717 C C . PHE A 1 109 ? 86.022 104.614 122.830 1.00 7.59 109 PHE A C 1
ATOM 718 O O . PHE A 1 109 ? 85.944 104.250 123.990 1.00 10.50 109 PHE A O 1
ATOM 726 N N . THR A 1 110 ? 85.165 104.169 121.933 1.00 9.05 110 THR A N 1
ATOM 727 C CA . THR A 1 110 ? 84.073 103.347 122.423 1.00 8.00 110 THR A CA 1
ATOM 728 C C . THR A 1 110 ? 84.572 102.161 123.262 1.00 10.39 110 THR A C 1
ATOM 729 O O . THR A 1 110 ? 84.085 101.999 124.379 1.00 13.65 110 THR A O 1
ATOM 733 N N . PRO A 1 111 ? 85.514 101.298 122.813 1.00 9.75 111 PRO A N 1
ATOM 734 C CA . PRO A 1 111 ? 86.052 100.214 123.596 1.00 10.04 111 PRO A CA 1
ATOM 735 C C . PRO A 1 111 ? 86.866 100.640 124.810 1.00 12.05 111 PRO A C 1
ATOM 736 O O . PRO A 1 111 ? 87.066 99.830 125.711 1.00 16.10 111 PRO A O 1
ATOM 740 N N . ILE A 1 112 ? 87.348 101.877 124.855 1.00 12.71 112 ILE A N 1
ATOM 741 C CA . ILE A 1 112 ? 88.110 102.338 125.994 1.00 9.59 112 ILE A CA 1
ATOM 742 C C . ILE A 1 112 ? 87.143 102.661 127.075 1.00 12.57 112 ILE A C 1
ATOM 743 O O . ILE A 1 112 ? 87.374 102.339 128.229 1.00 16.55 112 ILE A O 1
ATOM 748 N N . ALA A 1 113 ? 86.060 103.325 126.727 1.00 12.28 113 ALA A N 1
ATOM 749 C CA . ALA A 1 113 ? 85.065 103.649 127.716 1.00 10.82 113 ALA A CA 1
ATOM 750 C C . ALA A 1 113 ? 84.511 102.389 128.330 1.00 14.45 113 ALA A C 1
ATOM 751 O O . ALA A 1 113 ? 84.339 102.310 129.547 1.00 18.79 113 ALA A O 1
ATOM 753 N N . VAL A 1 114 ? 84.319 101.367 127.513 1.00 14.64 114 VAL A N 1
ATOM 754 C CA . VAL A 1 114 ? 83.790 100.118 128.002 1.00 12.98 114 VAL A CA 1
ATOM 755 C C . VAL A 1 114 ? 84.753 99.356 128.875 1.00 15.34 114 VAL A C 1
ATOM 756 O O . VAL A 1 114 ? 84.341 98.832 129.913 1.00 19.75 114 VAL A O 1
ATOM 760 N N . LEU A 1 115 ? 86.008 99.232 128.464 1.00 15.48 115 LEU A N 1
ATOM 761 C CA . LEU A 1 115 ? 86.920 98.477 129.279 1.00 15.29 115 LEU A CA 1
ATOM 762 C C . LEU A 1 115 ? 87.281 99.249 130.527 1.00 16.82 115 LEU A C 1
ATOM 763 O O . LEU A 1 115 ? 87.437 98.661 131.589 1.00 23.07 115 LEU A O 1
ATOM 768 N N . ALA A 1 116 ? 87.464 100.566 130.433 1.00 17.40 116 ALA A N 1
ATOM 769 C CA . ALA A 1 116 ? 87.832 101.342 131.601 1.00 15.20 116 ALA A CA 1
ATOM 770 C C . ALA A 1 116 ? 86.753 101.226 132.645 1.00 16.61 116 ALA A C 1
ATOM 771 O O . ALA A 1 116 ? 87.028 101.022 133.828 1.00 20.29 116 ALA A O 1
ATOM 773 N N . TRP A 1 117 ? 85.509 101.246 132.218 1.00 17.71 117 TRP A N 1
ATOM 774 C CA . TRP A 1 117 ? 84.460 101.081 133.171 1.00 17.64 117 TRP A CA 1
ATOM 775 C C . TRP A 1 117 ? 84.501 99.718 133.807 1.00 18.64 117 TRP A C 1
ATOM 776 O O . TRP A 1 117 ? 84.551 99.598 135.028 1.00 21.40 117 TRP A O 1
ATOM 787 N N . ALA A 1 118 ? 84.574 98.674 132.995 1.00 19.14 118 ALA A N 1
ATOM 788 C CA . ALA A 1 118 ? 84.546 97.335 133.529 1.00 19.48 118 ALA A CA 1
ATOM 789 C C . ALA A 1 118 ? 85.702 97.010 134.465 1.00 20.64 118 ALA A C 1
ATOM 790 O O . ALA A 1 118 ? 85.502 96.311 135.456 1.00 29.98 118 ALA A O 1
ATOM 792 N N . VAL A 1 119 ? 86.892 97.512 134.178 1.00 18.77 119 VAL A N 1
ATOM 793 C CA . VAL A 1 119 ? 88.073 97.227 134.976 1.00 18.30 119 VAL A CA 1
ATOM 794 C C . VAL A 1 119 ? 88.417 98.233 136.067 1.00 19.22 119 VAL A C 1
ATOM 795 O O . VAL A 1 119 ? 88.814 97.846 137.161 1.00 23.51 119 VAL A O 1
ATOM 799 N N . LEU A 1 120 ? 88.358 99.521 135.783 1.00 21.69 120 LEU A N 1
ATOM 800 C CA . LEU A 1 120 ? 88.767 100.514 136.765 1.00 21.58 120 LEU A CA 1
ATOM 801 C C . LEU A 1 120 ? 87.664 101.063 137.679 1.00 24.15 120 LEU A C 1
ATOM 802 O O . LEU A 1 120 ? 87.991 101.467 138.800 1.00 28.55 120 LEU A O 1
ATOM 807 N N . VAL A 1 121 ? 86.372 101.091 137.239 1.00 22.86 121 VAL A N 1
ATOM 808 C CA . VAL A 1 121 ? 85.254 101.616 138.047 1.00 24.40 121 VAL A CA 1
ATOM 809 C C . VAL A 1 121 ? 84.769 100.470 138.942 1.00 31.15 121 VAL A C 1
ATOM 810 O O . VAL A 1 121 ? 84.661 100.605 140.167 1.00 34.81 121 VAL A O 1
ATOM 814 N N . MET A 1 157 ? 98.090 96.298 143.809 1.00 31.79 157 MET A N 1
ATOM 815 C CA . MET A 1 157 ? 97.221 95.754 142.767 1.00 32.01 157 MET A CA 1
ATOM 816 C C . MET A 1 157 ? 96.733 96.856 141.814 1.00 30.73 157 MET A C 1
ATOM 817 O O . MET A 1 157 ? 96.849 96.701 140.585 1.00 31.61 157 MET A O 1
ATOM 822 N N . ARG A 1 158 ? 96.178 97.972 142.365 1.00 31.40 158 ARG A N 1
ATOM 823 C CA . ARG A 1 158 ? 95.615 99.089 141.588 1.00 31.05 158 ARG A CA 1
ATOM 824 C C . ARG A 1 158 ? 96.683 99.760 140.763 1.00 28.85 158 ARG A C 1
ATOM 825 O O . ARG A 1 158 ? 96.436 100.161 139.632 1.00 32.11 158 ARG A O 1
ATOM 833 N N . PHE A 1 159 ? 97.879 99.827 141.302 1.00 28.16 159 PHE A N 1
ATOM 834 C CA . PHE A 1 159 ? 98.972 100.439 140.591 1.00 28.16 159 PHE A CA 1
ATOM 835 C C . PHE A 1 159 ? 99.204 99.717 139.274 1.00 30.41 159 PHE A C 1
ATOM 836 O O . PHE A 1 159 ? 99.263 100.336 138.204 1.00 31.59 159 PHE A O 1
ATOM 844 N N . TRP A 1 160 ? 99.297 98.392 139.348 1.00 28.81 160 TRP A N 1
ATOM 845 C CA . TRP A 1 160 ? 99.533 97.603 138.163 1.00 28.83 160 TRP A CA 1
ATOM 846 C C . TRP A 1 160 ? 98.335 97.541 137.252 1.00 25.95 160 TRP A C 1
ATOM 847 O O . TRP A 1 160 ? 98.503 97.422 136.040 1.00 27.23 160 TRP A O 1
ATOM 858 N N . THR A 1 161 ? 97.137 97.650 137.802 1.00 25.07 161 THR A N 1
ATOM 859 C CA . THR A 1 161 ? 95.959 97.651 136.965 1.00 23.07 161 THR A CA 1
ATOM 860 C C . THR A 1 161 ? 96.030 98.861 136.066 1.00 22.75 161 THR A C 1
ATOM 861 O O . THR A 1 161 ? 95.768 98.752 134.871 1.00 26.27 161 THR A O 1
ATOM 865 N N . HIS A 1 162 ? 96.426 100.011 136.617 1.00 24.57 162 HIS A N 1
ATOM 866 C CA . HIS A 1 162 ? 96.520 101.225 135.828 1.00 22.43 162 HIS A CA 1
ATOM 867 C C . HIS A 1 162 ? 97.590 101.123 134.755 1.00 22.67 162 HIS A C 1
ATOM 868 O O . HIS A 1 162 ? 97.377 101.608 133.642 1.00 24.42 162 HIS A O 1
ATOM 875 N N . ILE A 1 163 ? 98.719 100.485 135.043 1.00 23.55 163 ILE A N 1
ATOM 876 C CA . ILE A 1 163 ? 99.727 100.327 134.004 1.00 20.87 163 ILE A CA 1
ATOM 877 C C . ILE A 1 163 ? 99.224 99.425 132.890 1.00 22.16 163 ILE A C 1
ATOM 878 O O . ILE A 1 163 ? 99.429 99.734 131.717 1.00 23.82 163 ILE A O 1
ATOM 883 N N . VAL A 1 164 ? 98.582 98.313 133.224 1.00 22.81 164 VAL A N 1
ATOM 884 C CA . VAL A 1 164 ? 98.092 97.431 132.183 1.00 19.83 164 VAL A CA 1
ATOM 885 C C . VAL A 1 164 ? 97.087 98.120 131.314 1.00 21.08 164 VAL A C 1
ATOM 886 O O . VAL A 1 164 ? 97.114 97.941 130.096 1.00 22.80 164 VAL A O 1
ATOM 890 N N . MET A 1 165 ? 96.183 98.869 131.914 1.00 21.63 165 MET A N 1
ATOM 891 C CA . MET A 1 165 ? 95.199 99.587 131.158 1.00 16.71 165 MET A CA 1
ATOM 892 C C . MET A 1 165 ? 95.867 100.621 130.273 1.00 17.14 165 MET A C 1
ATOM 893 O O . MET A 1 165 ? 95.542 100.725 129.098 1.00 19.47 165 MET A O 1
ATOM 898 N N . ALA A 1 166 ? 96.904 101.302 130.749 1.00 17.81 166 ALA A N 1
ATOM 899 C CA . ALA A 1 166 ? 97.571 102.259 129.887 1.00 15.82 166 ALA A CA 1
ATOM 900 C C . ALA A 1 166 ? 98.108 101.590 128.635 1.00 15.71 166 ALA A C 1
ATOM 901 O O . ALA A 1 166 ? 98.024 102.170 127.545 1.00 18.14 166 ALA A O 1
ATOM 903 N N . TYR A 1 167 ? 98.630 100.372 128.761 1.00 17.32 167 TYR A N 1
ATOM 904 C CA . TYR A 1 167 ? 99.095 99.667 127.581 1.00 15.48 167 TYR A CA 1
ATOM 905 C C . TYR A 1 167 ? 97.940 99.236 126.718 1.00 14.12 167 TYR A C 1
ATOM 906 O O . TYR A 1 167 ? 97.988 99.360 125.502 1.00 16.26 167 TYR A O 1
ATOM 915 N N . ALA A 1 168 ? 96.862 98.767 127.307 1.00 15.62 168 ALA A N 1
ATOM 916 C CA . ALA A 1 168 ? 95.755 98.337 126.487 1.00 13.04 168 ALA A CA 1
ATOM 917 C C . ALA A 1 168 ? 95.208 99.479 125.656 1.00 14.53 168 ALA A C 1
ATOM 918 O O . ALA A 1 168 ? 94.895 99.306 124.475 1.00 16.35 168 ALA A O 1
ATOM 920 N N . PHE A 1 169 ? 95.156 100.664 126.244 1.00 14.40 169 PHE A N 1
ATOM 921 C CA . PHE A 1 169 ? 94.618 101.821 125.581 1.00 10.80 169 PHE A CA 1
ATOM 922 C C . PHE A 1 169 ? 95.555 102.314 124.503 1.00 11.07 169 PHE A C 1
ATOM 923 O O . PHE A 1 169 ? 95.102 102.692 123.419 1.00 13.68 169 PHE A O 1
ATOM 931 N N . THR A 1 170 ? 96.854 102.322 124.778 1.00 12.84 170 THR A N 1
ATOM 932 C CA . THR A 1 170 ? 97.834 102.780 123.812 1.00 10.48 170 THR A CA 1
ATOM 933 C C . THR A 1 170 ? 97.882 101.876 122.615 1.00 12.53 170 THR A C 1
ATOM 934 O O . THR A 1 170 ? 97.998 102.348 121.483 1.00 14.59 170 THR A O 1
ATOM 938 N N . ILE A 1 171 ? 97.836 100.572 122.839 1.00 14.47 171 ILE A N 1
ATOM 939 C CA . ILE A 1 171 ? 97.901 99.630 121.748 1.00 11.36 171 ILE A CA 1
ATOM 940 C C . ILE A 1 171 ? 96.675 99.735 120.901 1.00 11.12 171 ILE A C 1
ATOM 941 O O . ILE A 1 171 ? 96.789 99.762 119.683 1.00 14.89 171 ILE A O 1
ATOM 946 N N . TRP A 1 172 ? 95.500 99.788 121.506 1.00 12.72 172 TRP A N 1
ATOM 947 C CA . TRP A 1 172 ? 94.313 99.922 120.709 1.00 9.77 172 TRP A CA 1
ATOM 948 C C . TRP A 1 172 ? 94.350 101.176 119.899 1.00 11.02 172 TRP A C 1
ATOM 949 O O . TRP A 1 172 ? 94.023 101.151 118.718 1.00 12.08 172 TRP A O 1
ATOM 960 N N . THR A 1 173 ? 94.736 102.291 120.502 1.00 12.34 173 THR A N 1
ATOM 961 C CA . THR A 1 173 ? 94.747 103.526 119.768 1.00 8.83 173 THR A CA 1
ATOM 962 C C . THR A 1 173 ? 95.708 103.444 118.611 1.00 8.89 173 THR A C 1
ATOM 963 O O . THR A 1 173 ? 95.368 103.860 117.507 1.00 12.46 173 THR A O 1
ATOM 967 N N . CYS A 1 174 ? 96.900 102.902 118.821 1.00 10.68 174 CYS A N 1
ATOM 968 C CA . CYS A 1 174 ? 97.861 102.822 117.743 1.00 7.99 174 CYS A CA 1
ATOM 969 C C . CYS A 1 174 ? 97.365 101.927 116.628 1.00 8.26 174 CYS A C 1
ATOM 970 O O . CYS A 1 174 ? 97.526 102.259 115.460 1.00 12.16 174 CYS A O 1
ATOM 973 N N . TYR A 1 175 ? 96.737 100.814 116.966 1.00 10.23 175 TYR A N 1
ATOM 974 C CA . TYR A 1 175 ? 96.184 99.913 115.982 1.00 8.43 175 TYR A CA 1
ATOM 975 C C . TYR A 1 175 ? 95.163 100.606 115.121 1.00 8.80 175 TYR A C 1
ATOM 976 O O . TYR A 1 175 ? 95.198 100.500 113.892 1.00 9.82 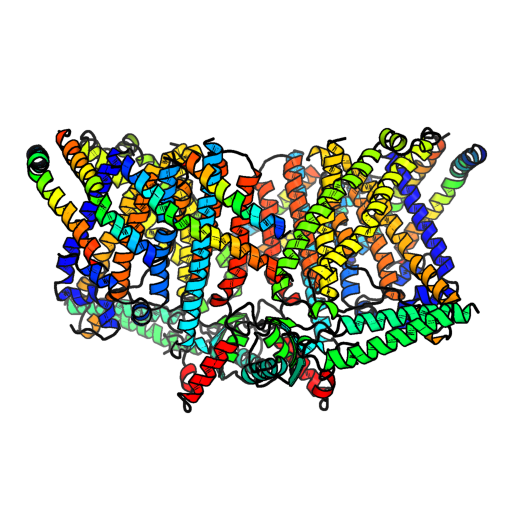175 TYR A O 1
ATOM 985 N N . VAL A 1 176 ? 94.246 101.324 115.749 1.00 8.71 176 VAL A N 1
ATOM 986 C CA . VAL A 1 176 ? 93.225 102.002 115.003 1.00 6.33 176 VAL A CA 1
ATOM 987 C C . VAL A 1 176 ? 93.853 103.056 114.121 1.00 6.77 176 VAL A C 1
ATOM 988 O O . VAL A 1 176 ? 93.459 103.186 112.966 1.00 9.31 176 VAL A O 1
ATOM 992 N N . LEU A 1 177 ? 94.822 103.810 114.622 1.00 7.54 177 LEU A N 1
ATOM 993 C CA . LEU A 1 177 ? 95.447 104.817 113.794 1.00 6.87 177 LEU A CA 1
ATOM 994 C C . LEU A 1 177 ? 96.175 104.234 112.618 1.00 7.40 177 LEU A C 1
ATOM 995 O O . LEU A 1 177 ? 96.212 104.856 111.562 1.00 10.01 177 LEU A O 1
ATOM 1000 N N . MET A 1 178 ? 96.812 103.088 112.789 1.00 9.27 178 MET A N 1
ATOM 1001 C CA . MET A 1 178 ? 97.536 102.454 111.708 1.00 7.95 178 MET A CA 1
ATOM 1002 C C . MET A 1 178 ? 96.602 102.111 110.591 1.00 7.03 178 MET A C 1
ATOM 1003 O O . MET A 1 178 ? 96.890 102.391 109.428 1.00 9.17 178 MET A O 1
ATOM 1008 N N . LYS A 1 179 ? 95.456 101.549 110.941 1.00 7.67 179 LYS A N 1
ATOM 1009 C CA . LYS A 1 179 ? 94.483 101.175 109.950 1.00 5.81 179 LYS A CA 1
ATOM 1010 C C . LYS A 1 179 ? 93.883 102.384 109.278 1.00 4.40 179 LYS A C 1
ATOM 1011 O O . LYS A 1 179 ? 93.615 102.356 108.073 1.00 5.48 179 LYS A O 1
ATOM 1017 N N . GLU A 1 180 ? 93.690 103.463 110.023 1.00 6.65 180 GLU A N 1
ATOM 1018 C CA . GLU A 1 180 ? 93.123 104.639 109.415 1.00 3.33 180 GLU A CA 1
ATOM 1019 C C . GLU A 1 180 ? 94.127 105.232 108.451 1.00 3.16 180 GLU A C 1
ATOM 1020 O O . GLU A 1 180 ? 93.785 105.566 107.328 1.00 6.13 180 GLU A O 1
ATOM 1026 N N . TYR A 1 181 ? 95.407 105.230 108.798 1.00 3.96 181 TYR A N 1
ATOM 1027 C CA . TYR A 1 181 ? 96.394 105.874 107.957 1.00 2.42 181 TYR A CA 1
ATOM 1028 C C . TYR A 1 181 ? 96.451 105.139 106.640 1.00 3.09 181 TYR A C 1
ATOM 1029 O O . TYR A 1 181 ? 96.518 105.772 105.586 1.00 2.12 181 TYR A O 1
ATOM 1038 N N . GLU A 1 182 ? 96.372 103.812 106.673 1.00 3.95 182 GLU A N 1
ATOM 1039 C CA . GLU A 1 182 ? 96.356 103.035 105.449 1.00 2.89 182 GLU A CA 1
ATOM 1040 C C . GLU A 1 182 ? 95.160 103.367 104.588 1.00 2.69 182 GLU A C 1
ATOM 1041 O O . GLU A 1 182 ? 95.298 103.570 103.384 1.00 3.94 182 GLU A O 1
ATOM 1047 N N . THR A 1 183 ? 93.990 103.469 105.205 1.00 3.38 183 THR A N 1
ATOM 1048 C CA . THR A 1 183 ? 92.764 103.778 104.498 1.00 2.09 183 THR A CA 1
ATOM 1049 C C . THR A 1 183 ? 92.789 105.134 103.847 1.00 2.93 183 THR A C 1
ATOM 1050 O O . THR A 1 183 ? 92.381 105.272 102.692 1.00 4.31 183 THR A O 1
ATOM 1054 N N . ILE A 1 184 ? 93.280 106.138 104.550 1.00 2.36 184 ILE A N 1
ATOM 1055 C CA . ILE A 1 184 ? 93.272 107.465 103.993 1.00 1.43 184 ILE A CA 1
ATOM 1056 C C . ILE A 1 184 ? 94.241 107.496 102.840 1.00 1.45 184 ILE A C 1
ATOM 1057 O O . ILE A 1 184 ? 93.957 108.136 101.830 1.00 6.80 184 ILE A O 1
ATOM 1062 N N . ALA A 1 185 ? 95.408 106.862 102.987 1.00 2.95 185 ALA A N 1
ATOM 1063 C CA . ALA A 1 185 ? 96.394 106.836 101.925 1.00 2.22 185 ALA A CA 1
ATOM 1064 C C . ALA A 1 185 ? 95.832 106.206 100.676 1.00 4.41 185 ALA A C 1
ATOM 1065 O O . ALA A 1 185 ? 96.045 106.717 99.578 1.00 8.66 185 ALA A O 1
ATOM 1067 N N . ASN A 1 186 ? 95.041 105.153 100.813 1.00 5.98 186 ASN A N 1
ATOM 1068 C CA . ASN A 1 186 ? 94.477 104.561 99.625 1.00 4.11 186 ASN A CA 1
ATOM 1069 C C . ASN A 1 186 ? 93.452 105.457 98.988 1.00 4.94 186 ASN A C 1
ATOM 1070 O O . ASN A 1 186 ? 93.426 105.563 97.762 1.00 8.17 186 ASN A O 1
ATOM 1075 N N . MET A 1 187 ? 92.657 106.171 99.790 1.00 7.12 187 MET A N 1
ATOM 1076 C CA . MET A 1 187 ? 91.682 107.065 99.201 1.00 4.88 187 MET A CA 1
ATOM 1077 C C . MET A 1 187 ? 92.362 108.180 98.474 1.00 7.38 187 MET A C 1
ATOM 1078 O O . MET A 1 187 ? 91.891 108.604 97.421 1.00 13.52 187 MET A O 1
ATOM 1083 N N . ARG A 1 188 ? 93.475 108.660 99.009 1.00 7.99 188 ARG A N 1
ATOM 1084 C CA . ARG A 1 188 ? 94.169 109.743 98.371 1.00 6.20 188 ARG A CA 1
ATOM 1085 C C . ARG A 1 188 ? 94.731 109.320 97.057 1.00 6.48 188 ARG A C 1
ATOM 1086 O O . ARG A 1 188 ? 94.599 110.037 96.074 1.00 9.62 188 ARG A O 1
ATOM 1094 N N . LEU A 1 189 ? 95.323 108.147 96.995 1.00 7.01 189 LEU A N 1
ATOM 1095 C CA . LEU A 1 189 ? 95.901 107.719 95.751 1.00 5.28 189 LEU A CA 1
ATOM 1096 C C . LEU A 1 189 ? 94.851 107.494 94.688 1.00 7.13 189 LEU A C 1
ATOM 1097 O O . LEU A 1 189 ? 95.065 107.862 93.532 1.00 9.55 189 LEU A O 1
ATOM 1102 N N . GLN A 1 190 ? 93.697 106.938 95.044 1.00 8.81 190 GLN A N 1
ATOM 1103 C CA . GLN A 1 190 ? 92.699 106.727 94.015 1.00 6.95 190 GLN A CA 1
ATOM 1104 C C . GLN A 1 190 ? 92.087 108.028 93.567 1.00 8.63 190 GLN A C 1
ATOM 1105 O O . GLN A 1 190 ? 91.839 108.220 92.377 1.00 11.00 190 GLN A O 1
ATOM 1111 N N . PHE A 1 191 ? 91.889 108.946 94.497 1.00 8.26 191 PHE A N 1
ATOM 1112 C CA . PHE A 1 191 ? 91.308 110.221 94.192 1.00 6.83 191 PHE A CA 1
ATOM 1113 C C . PHE A 1 191 ? 92.166 110.976 93.238 1.00 9.16 191 PHE A C 1
ATOM 1114 O O . PHE A 1 191 ? 91.672 111.552 92.277 1.00 13.19 191 PHE A O 1
ATOM 1122 N N . VAL A 1 192 ? 93.460 111.019 93.506 1.00 9.28 192 VAL A N 1
ATOM 1123 C CA . VAL A 1 192 ? 94.354 111.740 92.642 1.00 7.85 192 VAL A CA 1
ATOM 1124 C C . VAL A 1 192 ? 94.413 111.095 91.273 1.00 8.11 192 VAL A C 1
ATOM 1125 O O . VAL A 1 192 ? 94.366 111.791 90.263 1.00 11.56 192 VAL A O 1
ATOM 1129 N N . ALA A 1 193 ? 94.482 109.774 91.192 1.00 9.11 193 ALA A N 1
ATOM 1130 C CA . ALA A 1 193 ? 94.556 109.129 89.893 1.00 8.02 193 ALA A CA 1
ATOM 1131 C C . ALA A 1 193 ? 93.371 109.474 88.999 1.00 8.95 193 ALA A C 1
ATOM 1132 O O . ALA A 1 193 ? 93.539 109.690 87.794 1.00 12.69 193 ALA A O 1
ATOM 1134 N N . SER A 1 194 ? 92.194 109.597 89.585 1.00 9.87 194 SER A N 1
ATOM 1135 C CA . SER A 1 194 ? 90.969 109.903 88.863 1.00 8.71 194 SER A CA 1
ATOM 1136 C C . SER A 1 194 ? 90.643 111.382 88.741 1.00 10.96 194 SER A C 1
ATOM 1137 O O . SER A 1 194 ? 89.612 111.745 88.180 1.00 14.69 194 SER A O 1
ATOM 1140 N N . GLU A 1 195 ? 91.466 112.239 89.308 1.00 12.11 195 GLU A N 1
ATOM 1141 C CA . GLU A 1 195 ? 91.211 113.666 89.330 1.00 10.25 195 GLU A CA 1
ATOM 1142 C C . GLU A 1 195 ? 91.295 114.274 87.941 1.00 11.41 195 GLU A C 1
ATOM 1143 O O . GLU A 1 195 ? 92.208 113.972 87.162 1.00 13.52 195 GLU A O 1
ATOM 1149 N N . ALA A 1 196 ? 90.353 115.159 87.643 1.00 10.69 196 ALA A N 1
ATOM 1150 C CA . ALA A 1 196 ? 90.285 115.867 86.374 1.00 8.20 196 ALA A CA 1
ATOM 1151 C C . ALA A 1 196 ? 91.441 116.818 86.207 1.00 9.44 196 ALA A C 1
ATOM 1152 O O . ALA A 1 196 ? 91.944 117.369 87.176 1.00 12.53 196 ALA A O 1
ATOM 1154 N N . ARG A 1 197 ? 91.831 117.067 84.970 1.00 8.76 197 ARG A N 1
ATOM 1155 C CA . ARG A 1 197 ? 92.936 117.968 84.704 1.00 7.70 197 ARG A CA 1
ATOM 1156 C C . ARG A 1 197 ? 92.771 119.297 85.382 1.00 9.37 197 ARG A C 1
ATOM 1157 O O . ARG A 1 197 ? 91.702 119.902 85.358 1.00 13.41 197 ARG A O 1
ATOM 1165 N N . ARG A 1 198 ? 93.861 119.749 85.980 1.00 9.01 198 ARG A N 1
ATOM 1166 C CA . ARG A 1 198 ? 93.886 120.979 86.715 1.00 6.82 198 ARG A CA 1
ATOM 1167 C C . ARG A 1 198 ? 95.308 121.539 86.558 1.00 6.16 198 ARG A C 1
ATOM 1168 O O . ARG A 1 198 ? 96.247 120.752 86.575 1.00 5.99 198 ARG A O 1
ATOM 1176 N N . PRO A 1 199 ? 95.541 122.858 86.416 1.00 7.03 199 PRO A N 1
ATOM 1177 C CA . PRO A 1 199 ? 96.842 123.460 86.196 1.00 4.13 199 PRO A CA 1
ATOM 1178 C C . PRO A 1 199 ? 97.953 123.101 87.150 1.00 2.22 199 PRO A C 1
ATOM 1179 O O . PRO A 1 199 ? 99.102 122.984 86.731 1.00 2.23 199 PRO A O 1
ATOM 1183 N N . ASP A 1 200 ? 97.656 122.826 88.405 1.00 2.74 200 ASP A N 1
ATOM 1184 C CA . ASP A 1 200 ? 98.731 122.513 89.310 1.00 1.30 200 ASP A CA 1
ATOM 1185 C C . ASP A 1 200 ? 99.341 121.167 89.054 1.00 0.38 200 ASP A C 1
ATOM 1186 O O . ASP A 1 200 ? 100.476 120.910 89.428 1.00 0.01 200 ASP A O 1
ATOM 1191 N N . GLN A 1 201 ? 98.679 120.319 88.305 1.00 2.39 201 GLN A N 1
ATOM 1192 C CA . GLN A 1 201 ? 99.223 119.005 88.079 1.00 1.38 201 GLN A CA 1
ATOM 1193 C C . GLN A 1 201 ? 100.496 119.076 87.251 1.00 0.35 201 GLN A C 1
ATOM 1194 O O . GLN A 1 201 ? 101.293 118.146 87.259 1.00 0.01 201 GLN A O 1
ATOM 1200 N N . PHE A 1 202 ? 100.663 120.162 86.504 1.00 0.10 202 PHE A N 1
ATOM 1201 C CA . PHE A 1 202 ? 101.786 120.389 85.626 1.00 0.36 202 PHE A CA 1
ATOM 1202 C C . PHE A 1 202 ? 102.665 121.516 86.107 1.00 0.10 202 PHE A C 1
ATOM 1203 O O . PHE A 1 202 ? 103.556 121.952 85.385 1.00 0.00 202 PHE A O 1
ATOM 1211 N N . THR A 1 203 ? 102.398 122.067 87.282 1.00 0.10 203 THR A N 1
ATOM 1212 C CA . THR A 1 203 ? 103.104 123.287 87.646 1.00 0.29 203 THR A CA 1
ATOM 1213 C C . THR A 1 203 ? 103.781 123.264 88.988 1.00 0.13 203 THR A C 1
ATOM 1214 O O . THR A 1 203 ? 103.239 122.791 89.988 1.00 0.00 203 THR A O 1
ATOM 1218 N N . VAL A 1 204 ? 104.963 123.844 89.022 1.00 0.06 204 VAL A N 1
ATOM 1219 C CA . VAL A 1 204 ? 105.688 123.985 90.258 1.00 0.23 204 VAL A CA 1
ATOM 1220 C C . VAL A 1 204 ? 105.967 125.442 90.527 1.00 0.26 204 VAL A C 1
ATOM 1221 O O . VAL A 1 204 ? 106.099 126.252 89.621 1.00 0.08 204 VAL A O 1
ATOM 1225 N N . LEU A 1 205 ? 106.087 125.779 91.774 1.00 0.62 205 LEU A N 1
ATOM 1226 C CA . LEU A 1 205 ? 106.413 127.123 92.168 1.00 0.40 205 LEU A CA 1
ATOM 1227 C C . LEU A 1 205 ? 107.861 127.199 92.541 1.00 0.11 205 LEU A C 1
ATOM 1228 O O . LEU A 1 205 ? 108.347 126.433 93.371 1.00 1.24 205 LEU A O 1
ATOM 1233 N N . VAL A 1 206 ? 108.565 128.094 91.877 1.00 0.04 206 VAL A N 1
ATOM 1234 C CA . VAL A 1 206 ? 109.970 128.296 92.081 1.00 0.96 206 VAL A CA 1
ATOM 1235 C C . VAL A 1 206 ? 110.186 129.529 92.922 1.00 2.03 206 VAL A C 1
ATOM 1236 O O . VAL A 1 206 ? 109.729 130.611 92.565 1.00 4.61 206 VAL A O 1
ATOM 1240 N N . ARG A 1 207 ? 110.894 129.384 94.030 1.00 3.78 207 ARG A N 1
ATOM 1241 C CA . ARG A 1 207 ? 111.149 130.499 94.925 1.00 3.26 207 ARG A CA 1
ATOM 1242 C C . ARG A 1 207 ? 112.620 130.778 95.051 1.00 4.06 207 ARG A C 1
ATOM 1243 O O . ARG A 1 207 ? 113.470 129.900 94.913 1.00 7.38 207 ARG A O 1
ATOM 1251 N N . ASN A 1 208 ? 112.922 132.004 95.398 1.00 5.98 208 ASN A N 1
ATOM 1252 C CA . ASN A 1 208 ? 114.274 132.443 95.626 1.00 6.87 208 ASN A CA 1
ATOM 1253 C C . ASN A 1 208 ? 115.159 132.241 94.421 1.00 7.06 208 ASN A C 1
ATOM 1254 O O . ASN A 1 208 ? 116.224 131.625 94.499 1.00 9.46 208 ASN A O 1
ATOM 1259 N N . VAL A 1 209 ? 114.691 132.733 93.292 1.00 8.21 209 VAL A N 1
ATOM 1260 C CA . VAL A 1 209 ? 115.464 132.712 92.080 1.00 6.90 209 VAL A CA 1
ATOM 1261 C C . VAL A 1 209 ? 116.573 133.705 92.366 1.00 9.50 209 VAL A C 1
ATOM 1262 O O . VAL A 1 209 ? 116.275 134.843 92.694 1.00 13.43 209 VAL A O 1
ATOM 1266 N N . PRO A 1 210 ? 117.844 133.364 92.252 1.00 8.40 210 PRO A N 1
ATOM 1267 C CA . PRO A 1 210 ? 118.918 134.237 92.603 1.00 11.89 210 PRO A CA 1
ATOM 1268 C C . PRO A 1 210 ? 118.918 135.400 91.653 1.00 13.09 210 PRO A C 1
ATOM 1269 O O . PRO A 1 210 ? 118.483 135.235 90.521 1.00 17.29 210 PRO A O 1
ATOM 1273 N N . PRO A 1 211 ? 119.424 136.557 92.068 1.00 15.48 211 PRO A N 1
ATOM 1274 C CA . PRO A 1 211 ? 119.545 137.767 91.306 1.00 16.00 211 PRO A CA 1
ATOM 1275 C C . PRO A 1 211 ? 120.627 137.673 90.282 1.00 18.76 211 PRO A C 1
ATOM 1276 O O . PRO A 1 211 ? 121.557 136.885 90.423 1.00 21.21 211 PRO A O 1
ATOM 1280 N N . ASP A 1 212 ? 120.523 138.525 89.292 1.00 21.92 212 ASP A N 1
ATOM 1281 C CA . ASP A 1 212 ? 121.524 138.694 88.272 1.00 24.19 212 ASP A CA 1
ATOM 1282 C C . ASP A 1 212 ? 121.481 140.132 87.845 1.00 29.80 212 ASP A C 1
ATOM 1283 O O . ASP A 1 212 ? 120.409 140.725 87.760 1.00 29.78 212 ASP A O 1
ATOM 1288 N N . ALA A 1 213 ? 122.643 140.725 87.667 1.00 31.04 213 ALA A N 1
ATOM 1289 C CA . ALA A 1 213 ? 122.711 142.110 87.259 1.00 33.92 213 ALA A CA 1
ATOM 1290 C C . ALA A 1 213 ? 122.164 142.371 85.865 1.00 35.19 213 ALA A C 1
ATOM 1291 O O . ALA A 1 213 ? 121.646 143.458 85.605 1.00 35.86 213 ALA A O 1
ATOM 1293 N N . ASP A 1 214 ? 122.344 141.429 84.943 1.00 32.26 214 ASP A N 1
ATOM 1294 C CA . ASP A 1 214 ? 121.947 141.683 83.581 1.00 32.47 214 ASP A CA 1
ATOM 1295 C C . ASP A 1 214 ? 120.617 141.086 83.185 1.00 31.00 214 ASP A C 1
ATOM 1296 O O . ASP A 1 214 ? 119.893 141.678 82.383 1.00 32.36 214 ASP A O 1
ATOM 1301 N N . GLU A 1 215 ? 120.303 139.915 83.718 1.00 27.09 215 GLU A N 1
ATOM 1302 C CA . GLU A 1 215 ? 119.096 139.219 83.299 1.00 20.59 215 GLU A CA 1
ATOM 1303 C C . GLU A 1 215 ? 117.915 139.432 84.214 1.00 18.79 215 GLU A C 1
ATOM 1304 O O . GLU A 1 215 ? 118.050 139.564 85.426 1.00 20.91 215 GLU A O 1
ATOM 1310 N N . SER A 1 216 ? 116.741 139.462 83.618 1.00 16.14 216 SER A N 1
ATOM 1311 C CA . SER A 1 216 ? 115.503 139.624 84.349 1.00 12.59 216 SER A CA 1
ATOM 1312 C C . SER A 1 216 ? 115.110 138.323 84.981 1.00 12.99 216 SER A C 1
ATOM 1313 O O . SER A 1 216 ? 115.652 137.277 84.634 1.00 15.87 216 SER A O 1
ATOM 1316 N N . VAL A 1 217 ? 114.139 138.347 85.877 1.00 11.50 217 VAL A N 1
ATOM 1317 C CA . VAL A 1 217 ? 113.727 137.103 86.485 1.00 9.71 217 VAL A CA 1
ATOM 1318 C C . VAL A 1 217 ? 113.194 136.185 85.436 1.00 10.56 217 VAL A C 1
ATOM 1319 O O . VAL A 1 217 ? 113.444 134.988 85.487 1.00 13.91 217 VAL A O 1
ATOM 1323 N N . SER A 1 218 ? 112.432 136.715 84.502 1.00 12.16 218 SER A N 1
ATOM 1324 C CA . SER A 1 218 ? 111.868 135.871 83.481 1.00 9.38 218 SER A CA 1
ATOM 1325 C C . SER A 1 218 ? 112.943 135.191 82.674 1.00 9.73 218 SER A C 1
ATOM 1326 O O . SER A 1 218 ? 112.870 133.987 82.442 1.00 12.13 218 SER A O 1
ATOM 1329 N N . GLU A 1 219 ? 113.971 135.923 82.280 1.00 12.37 219 GLU A N 1
ATOM 1330 C CA . GLU A 1 219 ? 115.049 135.330 81.510 1.00 10.37 219 GLU A CA 1
ATOM 1331 C C . GLU A 1 219 ? 115.806 134.276 82.292 1.00 9.91 219 GLU A C 1
ATOM 1332 O O . GLU A 1 219 ? 116.166 133.238 81.733 1.00 11.54 219 GLU A O 1
ATOM 1338 N N . LEU A 1 220 ? 116.031 134.502 83.583 1.00 11.01 220 LEU A N 1
ATOM 1339 C CA . LEU A 1 220 ? 116.742 133.531 84.383 1.00 8.47 220 LEU A CA 1
ATOM 1340 C C . LEU A 1 220 ? 115.963 132.257 84.520 1.00 6.83 220 LEU A C 1
ATOM 1341 O O . LEU A 1 220 ? 116.541 131.172 84.451 1.00 8.99 220 LEU A O 1
ATOM 1346 N N . VAL A 1 221 ? 114.655 132.363 84.690 1.00 7.72 221 VAL A N 1
ATOM 1347 C CA . VAL A 1 221 ? 113.841 131.184 84.829 1.00 5.22 221 VAL A CA 1
ATOM 1348 C C . VAL A 1 221 ? 113.770 130.426 83.532 1.00 5.74 221 VAL A C 1
ATOM 1349 O O . VAL A 1 221 ? 113.934 129.211 83.529 1.00 6.43 221 VAL A O 1
ATOM 1353 N N . GLU A 1 222 ? 113.547 131.101 82.421 1.00 7.79 222 GLU A N 1
ATOM 1354 C CA . GLU A 1 222 ? 113.456 130.372 81.183 1.00 5.48 222 GLU A CA 1
ATOM 1355 C C . GLU A 1 222 ? 114.736 129.662 80.875 1.00 5.04 222 GLU A C 1
ATOM 1356 O O . GLU A 1 222 ? 114.722 128.500 80.483 1.00 5.83 222 GLU A O 1
ATOM 1362 N N . HIS A 1 223 ? 115.859 130.320 81.081 1.00 6.26 223 HIS A N 1
ATOM 1363 C CA . HIS A 1 223 ? 117.124 129.707 80.785 1.00 5.30 223 HIS A CA 1
ATOM 1364 C C . HIS A 1 223 ? 117.381 128.515 81.674 1.00 5.48 223 HIS A C 1
ATOM 1365 O O . HIS A 1 223 ? 117.753 127.450 81.191 1.00 6.33 223 HIS A O 1
ATOM 1372 N N . PHE A 1 224 ? 117.174 128.654 82.976 1.00 5.25 224 PHE A N 1
ATOM 1373 C CA . PHE A 1 224 ? 117.459 127.570 83.882 1.00 2.93 224 PHE A CA 1
ATOM 1374 C C . PHE A 1 224 ? 116.680 126.343 83.506 1.00 3.49 224 PHE A C 1
ATOM 1375 O O . PHE A 1 224 ? 117.223 125.239 83.513 1.00 4.19 224 PHE A O 1
ATOM 1383 N N . PHE A 1 225 ? 115.395 126.493 83.227 1.00 4.64 225 PHE A N 1
ATOM 1384 C CA . PHE A 1 225 ? 114.601 125.333 82.920 1.00 2.12 225 PHE A CA 1
ATOM 1385 C C . PHE A 1 225 ? 114.864 124.759 81.545 1.00 3.54 225 PHE A C 1
ATOM 1386 O O . PHE A 1 225 ? 114.904 123.545 81.389 1.00 5.69 225 PHE A O 1
ATOM 1394 N N . LEU A 1 226 ? 115.158 125.565 80.544 1.00 4.55 226 LEU A N 1
ATOM 1395 C CA . LEU A 1 226 ? 115.489 124.966 79.261 1.00 3.97 226 LEU A CA 1
ATOM 1396 C C . LEU A 1 226 ? 116.759 124.160 79.342 1.00 4.17 226 LEU A C 1
ATOM 1397 O O . LEU A 1 226 ? 116.912 123.172 78.639 1.00 3.99 226 LEU A O 1
ATOM 1402 N N . VAL A 1 227 ? 117.696 124.587 80.160 1.00 5.34 227 VAL A N 1
ATOM 1403 C CA . VAL A 1 227 ? 118.927 123.852 80.307 1.00 3.00 227 VAL A CA 1
ATOM 1404 C C . VAL A 1 227 ? 118.795 122.613 81.171 1.00 3.42 227 VAL A C 1
ATOM 1405 O O . VAL A 1 227 ? 119.338 121.577 80.820 1.00 5.30 227 VAL A O 1
ATOM 1409 N N . ASN A 1 228 ? 118.118 122.703 82.314 1.00 3.67 228 ASN A N 1
ATOM 1410 C CA . ASN A 1 228 ? 118.078 121.580 83.237 1.00 1.97 228 ASN A CA 1
ATOM 1411 C C . ASN A 1 228 ? 116.894 120.635 83.102 1.00 0.93 228 ASN A C 1
ATOM 1412 O O . ASN A 1 228 ? 116.951 119.512 83.602 1.00 1.37 228 ASN A O 1
ATOM 1417 N N . HIS A 1 229 ? 115.828 121.057 82.433 1.00 2.48 229 HIS A N 1
ATOM 1418 C CA . HIS A 1 229 ? 114.670 120.218 82.158 1.00 2.51 229 HIS A CA 1
ATOM 1419 C C . HIS A 1 229 ? 114.254 120.410 80.696 1.00 3.28 229 HIS A C 1
ATOM 1420 O O . HIS A 1 229 ? 113.056 120.586 80.427 1.00 4.86 229 HIS A O 1
ATOM 1427 N N . PRO A 1 230 ? 115.172 120.182 79.735 1.00 3.35 230 PRO A N 1
ATOM 1428 C CA . PRO A 1 230 ? 115.067 120.501 78.329 1.00 3.67 230 PRO A CA 1
ATOM 1429 C C . PRO A 1 230 ? 114.001 119.798 77.545 1.00 3.98 230 PRO A C 1
ATOM 1430 O O . PRO A 1 230 ? 113.558 120.294 76.516 1.00 6.73 230 PRO A O 1
ATOM 1434 N N . ASP A 1 231 ? 113.552 118.665 78.028 1.00 5.32 231 ASP A N 1
ATOM 1435 C CA . ASP A 1 231 ? 112.569 117.913 77.298 1.00 3.58 231 ASP A CA 1
ATOM 1436 C C . ASP A 1 231 ? 111.151 118.296 77.636 1.00 4.03 231 ASP A C 1
ATOM 1437 O O . ASP A 1 231 ? 110.245 118.071 76.835 1.00 4.72 231 ASP A O 1
ATOM 1442 N N . HIS A 1 232 ? 110.920 118.796 78.844 1.00 4.03 232 HIS A N 1
ATOM 1443 C CA . HIS A 1 232 ? 109.557 119.037 79.242 1.00 2.43 232 HIS A CA 1
ATOM 1444 C C . HIS A 1 232 ? 109.216 120.456 79.594 1.00 2.04 232 HIS A C 1
ATOM 1445 O O . HIS A 1 232 ? 108.049 120.786 79.765 1.00 1.87 232 HIS A O 1
ATOM 1452 N N . TYR A 1 233 ? 110.179 121.331 79.752 1.00 2.73 233 TYR A N 1
ATOM 1453 C CA . TYR A 1 233 ? 109.782 122.679 80.104 1.00 1.17 233 TYR A CA 1
ATOM 1454 C C . TYR A 1 233 ? 108.856 123.235 79.059 1.00 0.82 233 TYR A C 1
ATOM 1455 O O . TYR A 1 233 ? 109.151 123.146 77.871 1.00 0.15 233 TYR A O 1
ATOM 1464 N N . LEU A 1 234 ? 107.732 123.817 79.480 1.00 0.70 234 LEU A N 1
ATOM 1465 C CA . LEU A 1 234 ? 106.789 124.358 78.529 1.00 0.76 234 LEU A CA 1
ATOM 1466 C C . LEU A 1 234 ? 106.643 125.863 78.568 1.00 1.26 234 LEU A C 1
ATOM 1467 O O . LEU A 1 234 ? 106.709 126.526 77.532 1.00 3.50 234 LEU A O 1
ATOM 1472 N N . THR A 1 235 ? 106.361 126.398 79.746 1.00 1.29 235 THR A N 1
ATOM 1473 C CA . THR A 1 235 ? 106.083 127.822 79.886 1.00 2.58 235 THR A CA 1
ATOM 1474 C C . THR A 1 235 ? 106.188 128.304 81.307 1.00 2.77 235 THR A C 1
ATOM 1475 O O . THR A 1 235 ? 106.139 127.501 82.228 1.00 4.07 235 THR A O 1
ATOM 1479 N N . HIS A 1 236 ? 106.350 129.595 81.521 1.00 6.22 236 HIS A N 1
ATOM 1480 C CA . HIS A 1 236 ? 106.381 130.068 82.893 1.00 4.92 236 HIS A CA 1
ATOM 1481 C C . HIS A 1 236 ? 105.714 131.417 83.041 1.00 6.30 236 HIS A C 1
ATOM 1482 O O . HIS A 1 236 ? 105.586 132.181 82.087 1.00 9.30 236 HIS A O 1
ATOM 1489 N N . GLN A 1 237 ? 105.265 131.696 84.251 1.00 5.94 237 GLN A N 1
ATOM 1490 C CA . GLN A 1 237 ? 104.670 132.967 84.601 1.00 4.78 237 GLN A CA 1
ATOM 1491 C C . GLN A 1 237 ? 105.312 133.548 85.838 1.00 4.32 237 GLN A C 1
ATOM 1492 O O . GLN A 1 237 ? 105.214 132.994 86.927 1.00 5.97 237 GLN A O 1
ATOM 1498 N N . VAL A 1 238 ? 105.950 134.682 85.682 1.00 7.51 238 VAL A N 1
ATOM 1499 C CA . VAL A 1 238 ? 106.673 135.326 86.762 1.00 5.65 238 VAL A CA 1
ATOM 1500 C C . VAL A 1 238 ? 105.743 135.996 87.746 1.00 7.71 238 VAL A C 1
ATOM 1501 O O . VAL A 1 238 ? 104.726 136.575 87.358 1.00 10.44 238 VAL A O 1
ATOM 1505 N N . VAL A 1 239 ? 106.064 135.861 89.028 1.00 7.37 239 VAL A N 1
ATOM 1506 C CA . VAL A 1 239 ? 105.292 136.443 90.106 1.00 6.36 239 VAL A CA 1
ATOM 1507 C C . VAL A 1 239 ? 105.469 137.945 90.197 1.00 8.25 239 VAL A C 1
ATOM 1508 O O . VAL A 1 239 ? 106.586 138.448 90.284 1.00 12.27 239 VAL A O 1
ATOM 1512 N N . CYS A 1 240 ? 104.349 138.649 90.233 1.00 9.43 240 CYS A N 1
ATOM 1513 C CA . CYS A 1 240 ? 104.311 140.098 90.310 1.00 11.82 240 CYS A CA 1
ATOM 1514 C C . CYS A 1 240 ? 103.683 140.568 91.606 1.00 14.57 240 CYS A C 1
ATOM 1515 O O . CYS A 1 240 ? 102.699 139.988 92.066 1.00 17.47 240 CYS A O 1
ATOM 1518 N N . ASN A 1 241 ? 104.246 141.613 92.188 1.00 14.62 241 ASN A N 1
ATOM 1519 C CA . ASN A 1 241 ? 103.723 142.228 93.380 1.00 14.26 241 ASN A CA 1
ATOM 1520 C C . ASN A 1 241 ? 102.705 143.258 92.989 1.00 15.33 241 ASN A C 1
ATOM 1521 O O . ASN A 1 241 ? 103.043 144.357 92.562 1.00 18.39 241 ASN A O 1
ATOM 1526 N N . ALA A 1 242 ? 101.453 142.894 93.124 1.00 15.17 242 ALA A N 1
ATOM 1527 C CA . ALA A 1 242 ? 100.356 143.734 92.742 1.00 13.72 242 ALA A CA 1
ATOM 1528 C C . ALA A 1 242 ? 99.489 143.944 93.938 1.00 15.22 242 ALA A C 1
ATOM 1529 O O . ALA A 1 242 ? 98.282 144.114 93.812 1.00 19.05 242 ALA A O 1
ATOM 1531 N N . ASN A 1 243 ? 100.093 143.947 95.116 1.00 16.68 243 ASN A N 1
ATOM 1532 C CA . ASN A 1 243 ? 99.306 144.103 96.323 1.00 16.37 243 ASN A CA 1
ATOM 1533 C C . ASN A 1 243 ? 98.643 145.458 96.447 1.00 20.94 243 ASN A C 1
ATOM 1534 O O . ASN A 1 243 ? 97.539 145.554 96.966 1.00 23.77 243 ASN A O 1
ATOM 1539 N N . LYS A 1 244 ? 99.283 146.520 95.975 1.00 21.79 244 LYS A N 1
ATOM 1540 C CA . LYS A 1 244 ? 98.648 147.821 96.090 1.00 19.25 244 LYS A CA 1
ATOM 1541 C C . LYS A 1 244 ? 97.449 147.882 95.189 1.00 21.61 244 LYS A C 1
ATOM 1542 O O . LYS A 1 244 ? 96.390 148.368 95.582 1.00 25.95 244 LYS A O 1
ATOM 1548 N N . LEU A 1 245 ? 97.594 147.358 93.987 1.00 21.67 245 LEU A N 1
ATOM 1549 C CA . LEU A 1 245 ? 96.512 147.392 93.047 1.00 18.72 245 LEU A CA 1
ATOM 1550 C C . LEU A 1 245 ? 95.365 146.562 93.535 1.00 21.13 245 LEU A C 1
ATOM 1551 O O . LEU A 1 245 ? 94.214 146.970 93.414 1.00 25.80 245 LEU A O 1
ATOM 1556 N N . ALA A 1 246 ? 95.653 145.387 94.073 1.00 20.81 246 ALA A N 1
ATOM 1557 C CA . ALA A 1 246 ? 94.605 144.530 94.558 1.00 19.13 246 ALA A CA 1
ATOM 1558 C C . ALA A 1 246 ? 93.852 145.180 95.699 1.00 24.71 246 ALA A C 1
ATOM 1559 O O . ALA A 1 246 ? 92.625 145.083 95.746 1.00 29.20 246 ALA A O 1
ATOM 1561 N N . ASP A 1 247 ? 94.545 145.909 96.584 1.00 24.96 247 ASP A N 1
ATOM 1562 C CA . ASP A 1 247 ? 93.836 146.568 97.665 1.00 24.65 247 ASP A CA 1
ATOM 1563 C C . ASP A 1 247 ? 92.957 147.680 97.151 1.00 27.24 247 ASP A C 1
ATOM 1564 O O . ASP A 1 247 ? 91.844 147.855 97.646 1.00 32.33 247 ASP A O 1
ATOM 1569 N N . LEU A 1 248 ? 93.409 148.417 96.141 1.00 26.24 248 LEU A N 1
ATOM 1570 C CA . LEU A 1 248 ? 92.582 149.483 95.621 1.00 25.41 248 LEU A CA 1
ATOM 1571 C C . LEU A 1 248 ? 91.338 148.923 94.998 1.00 27.62 248 LEU A C 1
ATOM 1572 O O . LEU A 1 248 ? 90.256 149.481 95.163 1.00 34.64 248 LEU A O 1
ATOM 1577 N N . VAL A 1 249 ? 91.459 147.807 94.308 1.00 27.49 249 VAL A N 1
ATOM 1578 C CA . VAL A 1 249 ? 90.299 147.225 93.683 1.00 27.55 249 VAL A CA 1
ATOM 1579 C C . VAL A 1 249 ? 89.304 146.748 94.732 1.00 31.70 249 VAL A C 1
ATOM 1580 O O . VAL A 1 249 ? 88.100 146.945 94.567 1.00 37.85 249 VAL A O 1
ATOM 1584 N N . LYS A 1 250 ? 89.774 146.103 95.798 1.00 31.32 250 LYS A N 1
ATOM 1585 C CA . LYS A 1 250 ? 88.858 145.655 96.840 1.00 32.95 250 LYS A CA 1
ATOM 1586 C C . LYS A 1 250 ? 88.168 146.835 97.516 1.00 36.57 250 LYS A C 1
ATOM 1587 O O . LYS A 1 250 ? 86.976 146.765 97.830 1.00 42.44 250 LYS A O 1
ATOM 1593 N N . LYS A 1 251 ? 88.902 147.923 97.744 1.00 34.50 251 LYS A N 1
ATOM 1594 C CA . LYS A 1 251 ? 88.314 149.102 98.342 1.00 34.47 251 LYS A CA 1
ATOM 1595 C C . LYS A 1 251 ? 87.237 149.656 97.440 1.00 36.29 251 LYS A C 1
ATOM 1596 O O . LYS A 1 251 ? 86.183 150.066 97.925 1.00 43.89 251 LYS A O 1
ATOM 1602 N N . LYS A 1 252 ? 87.482 149.678 96.133 1.00 36.55 252 LYS A N 1
ATOM 1603 C CA . LYS A 1 252 ? 86.488 150.166 95.204 1.00 36.67 252 LYS A CA 1
ATOM 1604 C C . LYS A 1 252 ? 85.226 149.351 95.309 1.00 39.88 252 LYS A C 1
ATOM 1605 O O . LYS A 1 252 ? 84.138 149.917 95.271 1.00 45.29 252 LYS A O 1
ATOM 1611 N N . LYS A 1 253 ? 85.342 148.030 95.433 1.00 40.63 253 LYS A N 1
ATOM 1612 C CA . LYS A 1 253 ? 84.151 147.203 95.564 1.00 41.58 253 LYS A CA 1
ATOM 1613 C C . LYS A 1 253 ? 83.367 147.551 96.823 1.00 43.59 253 LYS A C 1
ATOM 1614 O O . LYS A 1 253 ? 82.137 147.609 96.785 1.00 48.85 253 LYS A O 1
ATOM 1620 N N . LYS A 1 254 ? 84.054 147.812 97.930 1.00 42.61 254 LYS A N 1
ATOM 1621 C CA . LYS A 1 254 ? 83.347 148.179 99.150 1.00 43.89 254 LYS A CA 1
ATOM 1622 C C . LYS A 1 254 ? 82.622 149.509 98.989 1.00 46.13 254 LYS A C 1
ATOM 1623 O O . LYS A 1 254 ? 81.485 149.668 99.449 1.00 51.78 254 LYS A O 1
ATOM 1629 N N . LEU A 1 255 ? 83.256 150.457 98.310 1.00 46.24 255 LEU A N 1
ATOM 1630 C CA . LEU A 1 255 ? 82.629 151.740 98.073 1.00 45.42 255 LEU A CA 1
ATOM 1631 C C . LEU A 1 255 ? 81.431 151.572 97.180 1.00 45.65 255 LEU A C 1
ATOM 1632 O O . LEU A 1 255 ? 80.414 152.235 97.381 1.00 55.05 255 LEU A O 1
ATOM 1637 N N . GLN A 1 256 ? 81.524 150.679 96.202 1.00 44.86 256 GLN A N 1
ATOM 1638 C CA . GLN A 1 256 ? 80.412 150.470 95.311 1.00 46.43 256 GLN A CA 1
ATOM 1639 C C . GLN A 1 256 ? 79.245 149.893 96.067 1.00 58.35 256 GLN A C 1
ATOM 1640 O O . GLN A 1 256 ? 78.111 150.282 95.800 1.00 35.61 256 GLN A O 1
ATOM 1646 N N . ASN A 1 257 ? 79.496 149.013 97.042 1.00 50.14 257 ASN A N 1
ATOM 1647 C CA . ASN A 1 257 ? 78.381 148.462 97.789 1.00 51.99 257 ASN A CA 1
ATOM 1648 C C . ASN A 1 257 ? 77.676 149.559 98.556 1.00 49.68 257 ASN A C 1
ATOM 1649 O O . ASN A 1 257 ? 76.445 149.607 98.555 1.00 51.55 257 ASN A O 1
ATOM 1654 N N . TRP A 1 258 ? 78.436 150.502 99.122 1.00 60.94 258 TRP A N 1
ATOM 1655 C CA . TRP A 1 258 ? 77.799 151.602 99.824 1.00 50.56 258 TRP A CA 1
ATOM 1656 C C . TRP A 1 258 ? 77.004 152.477 98.900 1.00 57.29 258 TRP A C 1
ATOM 1657 O O . TRP A 1 258 ? 75.913 152.916 99.255 1.00 55.58 258 TRP A O 1
ATOM 1668 N N . LEU A 1 259 ? 77.506 152.714 97.705 1.00 65.21 259 LEU A N 1
ATOM 1669 C CA . LEU A 1 259 ? 76.757 153.536 96.796 1.00 49.77 259 LEU A CA 1
ATOM 1670 C C . LEU A 1 259 ? 75.468 152.843 96.417 1.00 54.40 259 LEU A C 1
ATOM 1671 O O . LEU A 1 259 ? 74.420 153.485 96.402 1.00 63.73 259 LEU A O 1
ATOM 1676 N N . ASP A 1 260 ? 75.508 151.532 96.171 1.00 61.91 260 ASP A N 1
ATOM 1677 C CA . ASP A 1 260 ? 74.304 150.808 95.786 1.00 68.18 260 ASP A CA 1
ATOM 1678 C C . ASP A 1 260 ? 73.289 150.816 96.927 1.00 62.14 260 ASP A C 1
ATOM 1679 O O . ASP A 1 260 ? 72.088 150.958 96.686 1.00 58.40 260 ASP A O 1
ATOM 1684 N N . TYR A 1 261 ? 73.783 150.716 98.163 1.00 60.61 261 TYR A N 1
ATOM 1685 C CA . TYR A 1 261 ? 72.965 150.757 99.365 1.00 60.47 261 TYR A CA 1
ATOM 1686 C C . TYR A 1 261 ? 72.195 152.045 99.456 1.00 54.52 261 TYR A C 1
ATOM 1687 O O . TYR A 1 261 ? 70.974 152.045 99.647 1.00 59.80 261 TYR A O 1
ATOM 1696 N N . TYR A 1 262 ? 72.906 153.161 99.299 1.00 50.50 262 TYR A N 1
ATOM 1697 C CA . TYR A 1 262 ? 72.262 154.441 99.431 1.00 58.28 262 TYR A CA 1
ATOM 1698 C C . TYR A 1 262 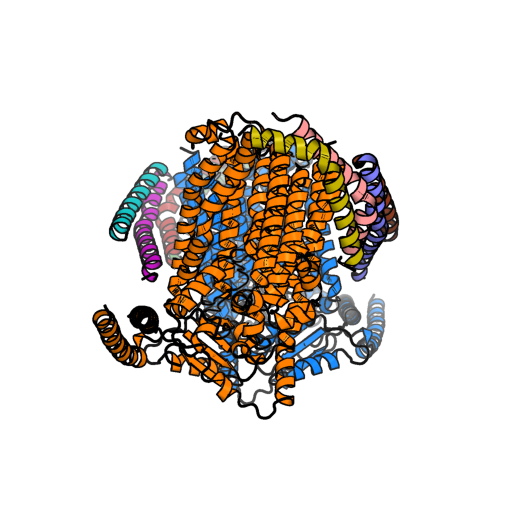? 71.358 154.725 98.268 1.00 61.84 262 TYR A C 1
ATOM 1699 O O . TYR A 1 262 ? 70.370 155.433 98.434 1.00 67.30 262 TYR A O 1
ATOM 1708 N N . GLN A 1 263 ? 71.662 154.201 97.085 1.00 60.96 263 GLN A N 1
ATOM 1709 C CA . GLN A 1 263 ? 70.750 154.421 95.982 1.00 62.86 263 GLN A CA 1
ATOM 1710 C C . GLN A 1 263 ? 69.437 153.663 96.209 1.00 60.51 263 GLN A C 1
ATOM 1711 O O . GLN A 1 263 ? 68.360 154.234 96.040 1.00 73.81 263 GLN A O 1
ATOM 1717 N N . LEU A 1 264 ? 69.497 152.420 96.706 1.00 59.94 264 LEU A N 1
ATOM 1718 C CA . LEU A 1 264 ? 68.272 151.654 96.953 1.00 67.27 264 LEU A CA 1
ATOM 1719 C C . LEU A 1 264 ? 67.438 152.289 98.044 1.00 64.32 264 LEU A C 1
ATOM 1720 O O . LEU A 1 264 ? 66.210 152.308 97.973 1.00 61.86 264 LEU A O 1
ATOM 1725 N N . LYS A 1 265 ? 68.104 152.854 99.035 1.00 64.38 265 LYS A N 1
ATOM 1726 C CA . LYS A 1 265 ? 67.445 153.530 100.145 1.00 67.22 265 LYS A CA 1
ATOM 1727 C C . LYS A 1 265 ? 66.858 154.927 99.799 1.00 64.01 265 LYS A C 1
ATOM 1728 O O . LYS A 1 265 ? 66.163 155.508 100.639 1.00 67.79 265 LYS A O 1
ATOM 1734 N N . TYR A 1 266 ? 67.183 155.496 98.606 1.00 73.17 266 TYR A N 1
ATOM 1735 C CA . TYR A 1 266 ? 66.818 156.829 98.142 1.00 72.88 266 TYR A CA 1
ATOM 1736 C C . TYR A 1 266 ? 65.786 156.672 97.036 1.00 70.96 266 TYR A C 1
ATOM 1737 O O . TYR A 1 266 ? 64.766 157.372 97.003 1.00 77.71 266 TYR A O 1
ATOM 1746 N N . ALA A 1 290 ? 74.589 162.147 100.441 1.00 69.83 290 ALA A N 1
ATOM 1747 C CA . ALA A 1 290 ? 75.463 160.979 100.617 1.00 69.03 290 ALA A CA 1
ATOM 1748 C C . ALA A 1 290 ? 75.821 160.256 99.286 1.00 65.13 290 ALA A C 1
ATOM 1749 O O . ALA A 1 290 ? 76.877 159.607 99.206 1.00 64.90 290 ALA A O 1
ATOM 1751 N N . ILE A 1 291 ? 74.968 160.393 98.245 1.00 70.38 291 ILE A N 1
ATOM 1752 C CA . ILE A 1 291 ? 75.150 159.796 96.919 1.00 69.91 291 ILE A CA 1
ATOM 1753 C C . ILE A 1 291 ? 76.322 160.452 96.219 1.00 75.20 291 ILE A C 1
ATOM 1754 O O . ILE A 1 291 ? 77.149 159.772 95.624 1.00 64.50 291 ILE A O 1
ATOM 1759 N N . GLU A 1 292 ? 76.403 161.769 96.307 1.00 68.59 292 GLU A N 1
ATOM 1760 C CA . GLU A 1 292 ? 77.476 162.514 95.683 1.00 71.16 292 GLU A CA 1
ATOM 1761 C C . GLU A 1 292 ? 78.808 162.160 96.326 1.00 69.85 292 GLU A C 1
ATOM 1762 O O . GLU A 1 292 ? 79.839 162.106 95.657 1.00 72.35 292 GLU A O 1
ATOM 1768 N N . HIS A 1 293 ? 78.783 161.927 97.636 1.00 63.03 293 HIS A N 1
ATOM 1769 C CA . HIS A 1 293 ? 79.974 161.556 98.380 1.00 72.39 293 HIS A CA 1
ATOM 1770 C C . HIS A 1 293 ? 80.519 160.245 97.875 1.00 64.23 293 HIS A C 1
ATOM 1771 O O . HIS A 1 293 ? 81.707 160.146 97.562 1.00 65.99 293 HIS A O 1
ATOM 1778 N N . TYR A 1 294 ? 79.660 159.233 97.762 1.00 59.09 294 TYR A N 1
ATOM 1779 C CA . TYR A 1 294 ? 80.169 157.959 97.310 1.00 61.27 294 TYR A CA 1
ATOM 1780 C C . TYR A 1 294 ? 80.538 157.964 95.853 1.00 62.57 294 TYR A C 1
ATOM 1781 O O . TYR A 1 294 ? 81.484 157.272 95.479 1.00 66.00 294 TYR A O 1
ATOM 1790 N N . ILE A 1 295 ? 79.874 158.755 95.027 1.00 55.62 295 ILE A N 1
ATOM 1791 C CA . ILE A 1 295 ? 80.295 158.802 93.647 1.00 59.24 295 ILE A CA 1
ATOM 1792 C C . ILE A 1 295 ? 81.680 159.404 93.584 1.00 60.26 295 ILE A C 1
ATOM 1793 O O . ILE A 1 295 ? 82.527 158.921 92.835 1.00 62.63 295 ILE A O 1
ATOM 1798 N N . ALA A 1 296 ? 81.924 160.477 94.332 1.00 59.07 296 ALA A N 1
ATOM 1799 C CA . ALA A 1 296 ? 83.238 161.077 94.311 1.00 58.96 296 ALA A CA 1
ATOM 1800 C C . ALA A 1 296 ? 84.310 160.098 94.751 1.00 59.40 296 ALA A C 1
ATOM 1801 O O . ALA A 1 296 ? 85.382 160.064 94.144 1.00 61.28 296 ALA A O 1
ATOM 1803 N N . GLU A 1 297 ? 84.021 159.254 95.748 1.00 59.29 297 GLU A N 1
ATOM 1804 C CA . GLU A 1 297 ? 85.032 158.310 96.187 1.00 55.88 297 GLU A CA 1
ATOM 1805 C C . GLU A 1 297 ? 85.302 157.290 95.093 1.00 57.03 297 GLU A C 1
ATOM 1806 O O . GLU A 1 297 ? 86.460 156.931 94.868 1.00 54.34 297 GLU A O 1
ATOM 1812 N N . ILE A 1 298 ? 84.261 156.878 94.358 1.00 54.51 298 ILE A N 1
ATOM 1813 C CA . ILE A 1 298 ? 84.454 155.940 93.262 1.00 51.78 298 ILE A CA 1
ATOM 1814 C C . ILE A 1 298 ? 85.304 156.558 92.172 1.00 52.99 298 ILE A C 1
ATOM 1815 O O . ILE A 1 298 ? 86.205 155.900 91.651 1.00 53.67 298 ILE A O 1
ATOM 1820 N N . ASP A 1 299 ? 85.061 157.805 91.804 1.00 56.46 299 ASP A N 1
ATOM 1821 C CA . ASP A 1 299 ? 85.890 158.354 90.749 1.00 54.18 299 ASP A CA 1
ATOM 1822 C C . ASP A 1 299 ? 87.328 158.534 91.189 1.00 52.93 299 ASP A C 1
ATOM 1823 O O . ASP A 1 299 ? 88.249 158.251 90.418 1.00 54.27 299 ASP A O 1
ATOM 1828 N N . LYS A 1 300 ? 87.556 158.953 92.427 1.00 53.66 300 LYS A N 1
ATOM 1829 C CA . LYS A 1 300 ? 88.928 159.132 92.855 1.00 51.59 300 LYS A CA 1
ATOM 1830 C C . LYS A 1 300 ? 89.686 157.828 92.889 1.00 49.12 300 LYS A C 1
ATOM 1831 O O . LYS A 1 300 ? 90.835 157.765 92.440 1.00 49.13 300 LYS A O 1
ATOM 1837 N N . ILE A 1 301 ? 89.041 156.765 93.366 1.00 49.41 301 ILE A N 1
ATOM 1838 C CA . ILE A 1 301 ? 89.737 155.511 93.453 1.00 42.46 301 ILE A CA 1
ATOM 1839 C C . ILE A 1 301 ? 89.935 154.943 92.081 1.00 40.53 301 ILE A C 1
ATOM 1840 O O . ILE A 1 301 ? 90.936 154.280 91.857 1.00 40.94 301 ILE A O 1
ATOM 1845 N N . SER A 1 302 ? 88.998 155.165 91.159 1.00 43.06 302 SER A N 1
ATOM 1846 C CA . SER A 1 302 ? 89.169 154.640 89.821 1.00 42.71 302 SER A CA 1
ATOM 1847 C C . SER A 1 302 ? 90.399 155.254 89.186 1.00 41.24 302 SER A C 1
ATOM 1848 O O . SER A 1 302 ? 91.139 154.569 88.474 1.00 42.16 302 SER A O 1
ATOM 1851 N N . LYS A 1 303 ? 90.646 156.536 89.451 1.00 45.64 303 LYS A N 1
ATOM 1852 C CA . LYS A 1 303 ? 91.831 157.184 88.916 1.00 44.22 303 LYS A CA 1
ATOM 1853 C C . LYS A 1 303 ? 93.093 156.570 89.511 1.00 40.61 303 LYS A C 1
ATOM 1854 O O . LYS A 1 303 ? 94.054 156.314 88.777 1.00 40.14 303 LYS A O 1
ATOM 1860 N N . GLU A 1 304 ? 93.079 156.267 90.818 1.00 40.57 304 GLU A N 1
ATOM 1861 C CA . GLU A 1 304 ? 94.236 155.641 91.454 1.00 37.35 304 GLU A CA 1
ATOM 1862 C C . GLU A 1 304 ? 94.478 154.253 90.891 1.00 34.37 304 GLU A C 1
ATOM 1863 O O . GLU A 1 304 ? 95.624 153.845 90.735 1.00 35.18 304 GLU A O 1
ATOM 1869 N N . ILE A 1 305 ? 93.408 153.522 90.596 1.00 35.12 305 ILE A N 1
ATOM 1870 C CA . ILE A 1 305 ? 93.516 152.190 90.039 1.00 29.65 305 ILE A CA 1
ATOM 1871 C C . ILE A 1 305 ? 94.109 152.237 88.667 1.00 31.32 305 ILE A C 1
ATOM 1872 O O . ILE A 1 305 ? 94.963 151.417 88.357 1.00 33.83 305 ILE A O 1
ATOM 1877 N N . SER A 1 306 ? 93.661 153.151 87.822 1.00 35.75 306 SER A N 1
ATOM 1878 C CA . SER A 1 306 ? 94.214 153.237 86.484 1.00 34.04 306 SER A CA 1
ATOM 1879 C C . SER A 1 306 ? 95.695 153.566 86.527 1.00 32.54 306 SER A C 1
ATOM 1880 O O . SER A 1 306 ? 96.506 152.922 85.849 1.00 34.16 306 SER A O 1
ATOM 1883 N N . LYS A 1 307 ? 96.067 154.535 87.360 1.00 33.34 307 LYS A N 1
ATOM 1884 C CA . LYS A 1 307 ? 97.456 154.919 87.476 1.00 33.75 307 LYS A CA 1
ATOM 1885 C C . LYS A 1 307 ? 98.294 153.765 87.997 1.00 33.64 307 LYS A C 1
ATOM 1886 O O . LYS A 1 307 ? 99.395 153.520 87.494 1.00 38.21 307 LYS A O 1
ATOM 1892 N N . GLU A 1 308 ? 97.776 153.041 88.990 1.00 33.57 308 GLU A N 1
ATOM 1893 C CA . GLU A 1 308 ? 98.498 151.938 89.567 1.00 28.57 308 GLU A CA 1
ATOM 1894 C C . GLU A 1 308 ? 98.642 150.832 88.559 1.00 29.25 308 GLU A C 1
ATOM 1895 O O . GLU A 1 308 ? 99.705 150.240 88.459 1.00 32.57 308 GLU A O 1
ATOM 1901 N N . ARG A 1 309 ? 97.630 150.558 87.741 1.00 28.09 309 ARG A N 1
ATOM 1902 C CA . ARG A 1 309 ? 97.838 149.507 86.770 1.00 27.29 309 ARG A CA 1
ATOM 1903 C C . ARG A 1 309 ? 99.011 149.835 85.869 1.00 29.19 309 ARG A C 1
ATOM 1904 O O . ARG A 1 309 ? 99.848 148.969 85.609 1.00 31.00 309 ARG A O 1
ATOM 1912 N N . GLU A 1 310 ? 99.148 151.086 85.441 1.00 31.37 310 GLU A N 1
ATOM 1913 C CA . GLU A 1 310 ? 100.284 151.374 84.584 1.00 31.71 310 GLU A CA 1
ATOM 1914 C C . GLU A 1 310 ? 101.606 151.182 85.309 1.00 30.34 310 GLU A C 1
ATOM 1915 O O . GLU A 1 310 ? 102.548 150.606 84.748 1.00 32.12 310 GLU A O 1
ATOM 1921 N N . GLU A 1 311 ? 101.679 151.614 86.563 1.00 31.33 311 GLU A N 1
ATOM 1922 C CA . GLU A 1 311 ? 102.929 151.477 87.279 1.00 31.15 311 GLU A CA 1
ATOM 1923 C C . GLU A 1 311 ? 103.270 150.050 87.652 1.00 30.24 311 GLU A C 1
ATOM 1924 O O . GLU A 1 311 ? 104.412 149.649 87.542 1.00 29.98 311 GLU A O 1
ATOM 1930 N N . VAL A 1 312 ? 102.316 149.231 88.040 1.00 29.63 312 VAL A N 1
ATOM 1931 C CA . VAL A 1 312 ? 102.699 147.889 88.439 1.00 26.04 312 VAL A CA 1
ATOM 1932 C C . VAL A 1 312 ? 103.152 147.078 87.246 1.00 27.73 312 VAL A C 1
ATOM 1933 O O . VAL A 1 312 ? 104.070 146.272 87.358 1.00 27.60 312 VAL A O 1
ATOM 1937 N N . VAL A 1 313 ? 102.530 147.284 86.098 1.00 28.04 313 VAL A N 1
ATOM 1938 C CA . VAL A 1 313 ? 102.903 146.545 84.917 1.00 28.72 313 VAL A CA 1
ATOM 1939 C C . VAL A 1 313 ? 104.284 146.907 84.391 1.00 29.76 313 VAL A C 1
ATOM 1940 O O . VAL A 1 313 ? 105.038 146.022 83.992 1.00 30.53 313 VAL A O 1
ATOM 1944 N N . ASN A 1 314 ? 104.620 148.194 84.359 1.00 30.42 314 ASN A N 1
ATOM 1945 C CA . ASN A 1 314 ? 105.899 148.615 83.812 1.00 31.02 314 ASN A CA 1
ATOM 1946 C C . ASN A 1 314 ? 107.007 148.930 84.836 1.00 32.56 314 ASN A C 1
ATOM 1947 O O . ASN A 1 314 ? 108.028 149.515 84.476 1.00 32.38 314 ASN A O 1
ATOM 1952 N N . ASP A 1 315 ? 106.803 148.581 86.099 1.00 30.36 315 ASP A N 1
ATOM 1953 C CA . ASP A 1 315 ? 107.772 148.828 87.171 1.00 30.35 315 ASP A CA 1
ATOM 1954 C C . ASP A 1 315 ? 108.605 147.591 87.471 1.00 32.14 315 ASP A C 1
ATOM 1955 O O . ASP A 1 315 ? 108.061 146.635 88.013 1.00 30.89 315 ASP A O 1
ATOM 1960 N N . PRO A 1 316 ? 109.912 147.539 87.180 1.00 34.39 316 PRO A N 1
ATOM 1961 C CA . PRO A 1 316 ? 110.751 146.369 87.354 1.00 30.94 316 PRO A CA 1
ATOM 1962 C C . PRO A 1 316 ? 110.862 145.938 88.814 1.00 28.60 316 PRO A C 1
ATOM 1963 O O . PRO A 1 316 ? 111.227 144.804 89.099 1.00 27.27 316 PRO A O 1
ATOM 1967 N N . LYS A 1 317 ? 110.513 146.809 89.754 1.00 29.03 317 LYS A N 1
ATOM 1968 C CA . LYS A 1 317 ? 110.623 146.447 91.155 1.00 29.77 317 LYS A CA 1
ATOM 1969 C C . LYS A 1 317 ? 109.392 145.699 91.620 1.00 25.93 317 LYS A C 1
ATOM 1970 O O . LYS A 1 317 ? 109.320 145.244 92.759 1.00 24.86 317 LYS A O 1
ATOM 1976 N N . ALA A 1 318 ? 108.414 145.558 90.735 1.00 24.21 318 ALA A N 1
ATOM 1977 C CA . ALA A 1 318 ? 107.223 144.820 91.041 1.00 17.88 318 ALA A CA 1
ATOM 1978 C C . ALA A 1 318 ? 107.460 143.359 90.733 1.00 18.77 318 ALA A C 1
ATOM 1979 O O . ALA A 1 318 ? 106.609 142.520 91.001 1.00 17.80 318 ALA A O 1
ATOM 1981 N N . ILE A 1 319 ? 108.615 143.015 90.175 1.00 19.51 319 ILE A N 1
ATOM 1982 C CA . ILE A 1 319 ? 108.855 141.631 89.840 1.00 14.00 319 ILE A CA 1
ATOM 1983 C C . ILE A 1 319 ? 109.605 140.917 90.932 1.00 14.90 319 ILE A C 1
ATOM 1984 O O . ILE A 1 319 ? 110.680 141.332 91.355 1.00 18.26 319 ILE A O 1
ATOM 1989 N N . MET A 1 320 ? 109.017 139.835 91.405 1.00 12.45 320 MET A N 1
ATOM 1990 C CA . MET A 1 320 ? 109.587 139.064 92.471 1.00 9.79 320 MET A CA 1
ATOM 1991 C C . MET A 1 320 ? 110.456 137.992 91.876 1.00 10.34 320 MET A C 1
ATOM 1992 O O . MET A 1 320 ? 110.117 137.467 90.825 1.00 12.56 320 MET A O 1
ATOM 1997 N N . PRO A 1 321 ? 111.504 137.530 92.550 1.00 9.06 321 PRO A N 1
ATOM 1998 C CA . PRO A 1 321 ? 112.337 136.434 92.136 1.00 8.49 321 PRO A CA 1
ATOM 1999 C C . PRO A 1 321 ? 111.667 135.096 92.392 1.00 8.72 321 PRO A C 1
ATOM 2000 O O . PRO A 1 321 ? 112.139 134.282 93.184 1.00 10.68 321 PRO A O 1
ATOM 2004 N N . ALA A 1 322 ? 110.544 134.893 91.736 1.00 8.02 322 ALA A N 1
ATOM 2005 C CA . ALA A 1 322 ? 109.766 133.692 91.846 1.00 3.71 322 ALA A CA 1
ATOM 2006 C C . ALA A 1 322 ? 108.957 133.515 90.593 1.00 4.98 322 ALA A C 1
ATOM 2007 O O . ALA A 1 322 ? 108.645 134.493 89.916 1.00 10.81 322 ALA A O 1
ATOM 2009 N N . ALA A 1 323 ? 108.608 132.284 90.283 1.00 1.56 323 ALA A N 1
ATOM 2010 C CA . ALA A 1 323 ? 107.791 132.025 89.109 1.00 2.18 323 ALA A CA 1
ATOM 2011 C C . ALA A 1 323 ? 107.025 130.736 89.179 1.00 0.36 323 ALA A C 1
ATOM 2012 O O . ALA A 1 323 ? 107.440 129.774 89.813 1.00 2.54 323 ALA A O 1
ATOM 2014 N N . PHE A 1 324 ? 105.934 130.680 88.460 1.00 0.78 324 PHE A N 1
ATOM 2015 C CA . PHE A 1 324 ? 105.211 129.447 88.294 1.00 0.61 324 PHE A CA 1
ATOM 2016 C C . PHE A 1 324 ? 105.700 128.816 87.015 1.00 0.15 324 PHE A C 1
ATOM 2017 O O . PHE A 1 324 ? 105.637 129.417 85.948 1.00 0.01 324 PHE A O 1
ATOM 2025 N N . VAL A 1 325 ? 106.243 127.626 87.114 1.00 0.06 325 VAL A N 1
ATOM 2026 C CA . VAL A 1 325 ? 106.823 126.943 85.972 1.00 0.15 325 VAL A CA 1
ATOM 2027 C C . VAL A 1 325 ? 106.034 125.722 85.582 1.00 0.06 325 VAL A C 1
ATOM 2028 O O . VAL A 1 325 ? 105.830 124.820 86.387 1.00 0.90 325 VAL A O 1
ATOM 2032 N N . SER A 1 326 ? 105.586 125.688 84.343 1.00 0.11 326 SER A N 1
ATOM 2033 C CA . SER A 1 326 ? 104.772 124.608 83.853 1.00 0.38 326 SER A CA 1
ATOM 2034 C C . SER A 1 326 ? 105.530 123.708 82.920 1.00 0.07 326 SER A C 1
ATOM 2035 O O . SER A 1 326 ? 106.338 124.178 82.108 1.00 0.01 326 SER A O 1
ATOM 2038 N N . PHE A 1 327 ? 105.195 122.429 82.976 1.00 0.06 327 PHE A N 1
ATOM 2039 C CA . PHE A 1 327 ? 105.802 121.407 82.154 1.00 0.44 327 PHE A CA 1
ATOM 2040 C C . PHE A 1 327 ? 104.791 120.706 81.288 1.00 0.40 327 PHE A C 1
ATOM 2041 O O . PHE A 1 327 ? 103.618 120.651 81.622 1.00 0.08 327 PHE A O 1
ATOM 2049 N N . LYS A 1 328 ? 105.268 120.122 80.206 1.00 0.82 328 LYS A N 1
ATOM 2050 C CA . LYS A 1 328 ? 104.462 119.360 79.270 1.00 1.04 328 LYS A CA 1
ATOM 2051 C C . LYS A 1 328 ? 103.770 118.154 79.867 1.00 0.14 328 LYS A C 1
ATOM 2052 O O . LYS A 1 328 ? 102.709 117.760 79.394 1.00 1.32 328 LYS A O 1
ATOM 2058 N N . THR A 1 329 ? 104.385 117.508 80.846 1.00 0.06 329 THR A N 1
ATOM 2059 C CA . THR A 1 329 ? 103.813 116.320 81.436 1.00 0.53 329 THR A CA 1
ATOM 2060 C C . THR A 1 329 ? 103.757 116.416 82.944 1.00 0.29 329 THR A C 1
ATOM 2061 O O . THR A 1 329 ? 104.430 117.257 83.552 1.00 1.11 329 THR A O 1
ATOM 2065 N N . ARG A 1 330 ? 102.963 115.540 83.562 1.00 1.34 330 ARG A N 1
ATOM 2066 C CA . ARG A 1 330 ? 102.863 115.475 84.999 1.00 0.47 330 ARG A CA 1
ATOM 2067 C C . ARG A 1 330 ? 104.093 114.818 85.524 1.00 0.17 330 ARG A C 1
ATOM 2068 O O . ARG A 1 330 ? 104.552 115.141 86.613 1.00 0.01 330 ARG A O 1
ATOM 2076 N N . TRP A 1 331 ? 104.649 113.900 84.746 1.00 0.12 331 TRP A N 1
ATOM 2077 C CA . TRP A 1 331 ? 105.856 113.218 85.146 1.00 0.32 331 TRP A CA 1
ATOM 2078 C C . TRP A 1 331 ? 106.947 114.237 85.353 1.00 0.20 331 TRP A C 1
ATOM 2079 O O . TRP A 1 331 ? 107.636 114.208 86.364 1.00 0.07 331 TRP A O 1
ATOM 2090 N N . ALA A 1 332 ? 107.122 115.155 84.408 1.00 1.46 332 ALA A N 1
ATOM 2091 C CA . ALA A 1 332 ? 108.163 116.149 84.547 1.00 0.22 332 ALA A CA 1
ATOM 2092 C C . ALA A 1 332 ? 107.934 117.083 85.693 1.00 0.12 332 ALA A C 1
ATOM 2093 O O . ALA A 1 332 ? 108.885 117.447 86.382 1.00 1.45 332 ALA A O 1
ATOM 2095 N N . ALA A 1 333 ? 106.692 117.483 85.930 1.00 0.06 333 ALA A N 1
ATOM 2096 C CA . ALA A 1 333 ? 106.459 118.359 87.045 1.00 0.33 333 ALA A CA 1
ATOM 2097 C C . ALA A 1 333 ? 106.794 117.651 88.334 1.00 0.10 333 ALA A C 1
ATOM 2098 O O . ALA A 1 333 ? 107.342 118.265 89.243 1.00 0.12 333 ALA A O 1
ATOM 2100 N N . ALA A 1 334 ? 106.494 116.351 88.418 1.00 0.05 334 ALA A N 1
ATOM 2101 C CA . ALA A 1 334 ? 106.795 115.560 89.601 1.00 0.16 334 ALA A CA 1
ATOM 2102 C C . ALA A 1 334 ? 108.276 115.454 89.844 1.00 0.07 334 ALA A C 1
ATOM 2103 O O . ALA A 1 334 ? 108.725 115.531 90.987 1.00 0.01 334 ALA A O 1
ATOM 2105 N N . VAL A 1 335 ? 109.052 115.322 88.784 1.00 0.26 335 VAL A N 1
ATOM 2106 C CA . VAL A 1 335 ? 110.481 115.247 88.939 1.00 0.23 335 VAL A CA 1
ATOM 2107 C C . VAL A 1 335 ? 111.017 116.533 89.462 1.00 0.08 335 VAL A C 1
ATOM 2108 O O . VAL A 1 335 ? 111.855 116.532 90.354 1.00 0.03 335 VAL A O 1
ATOM 2112 N N . CYS A 1 336 ? 110.562 117.638 88.911 1.00 0.07 336 CYS A N 1
ATOM 2113 C CA . CYS A 1 336 ? 111.056 118.914 89.345 1.00 0.33 336 CYS A CA 1
ATOM 2114 C C . CYS A 1 336 ? 110.668 119.191 90.787 1.00 0.16 336 CYS A C 1
ATOM 2115 O O . CYS A 1 336 ? 111.505 119.577 91.590 1.00 0.59 336 CYS A O 1
ATOM 2118 N N . ALA A 1 337 ? 109.411 118.964 91.138 1.00 0.12 337 ALA A N 1
ATOM 2119 C CA . ALA A 1 337 ? 108.899 119.229 92.472 1.00 0.52 337 ALA A CA 1
ATOM 2120 C C . ALA A 1 337 ? 109.581 118.427 93.553 1.00 0.29 337 ALA A C 1
ATOM 2121 O O . ALA A 1 337 ? 109.709 118.888 94.679 1.00 0.06 337 ALA A O 1
ATOM 2123 N N . GLN A 1 338 ? 109.996 117.212 93.245 1.00 0.11 338 GLN A N 1
ATOM 2124 C CA . GLN A 1 338 ? 110.597 116.345 94.232 1.00 0.37 338 GLN A CA 1
ATOM 2125 C C . GLN A 1 338 ? 112.117 116.332 94.282 1.00 0.33 338 GLN A C 1
ATOM 2126 O O . GLN A 1 338 ? 112.677 115.541 95.036 1.00 0.16 338 GLN A O 1
ATOM 2132 N N . THR A 1 339 ? 112.806 117.153 93.490 1.00 0.02 339 THR A N 1
ATOM 2133 C CA . THR A 1 339 ? 114.268 117.111 93.503 1.00 0.33 339 THR A CA 1
ATOM 2134 C C . THR A 1 339 ? 114.936 118.453 93.763 1.00 0.31 339 THR A C 1
ATOM 2135 O O . THR A 1 339 ? 114.381 119.525 93.511 1.00 1.09 339 THR A O 1
ATOM 2139 N N . GLN A 1 340 ? 116.182 118.386 94.227 1.00 0.25 340 GLN A N 1
ATOM 2140 C CA . GLN A 1 340 ? 116.993 119.569 94.442 1.00 0.88 340 GLN A CA 1
ATOM 2141 C C . GLN A 1 340 ? 117.516 120.005 93.104 1.00 0.48 340 GLN A C 1
ATOM 2142 O O . GLN A 1 340 ? 117.978 119.169 92.330 1.00 0.58 340 GLN A O 1
ATOM 2148 N N . GLN A 1 341 ? 117.427 121.294 92.813 1.00 0.65 341 GLN A N 1
ATOM 2149 C CA . GLN A 1 341 ? 117.807 121.766 91.502 1.00 0.69 341 GLN A CA 1
ATOM 2150 C C . GLN A 1 341 ? 119.219 122.266 91.405 1.00 0.89 341 GLN A C 1
ATOM 2151 O O . GLN A 1 341 ? 119.903 121.999 90.427 1.00 0.16 341 GLN A O 1
ATOM 2157 N N . THR A 1 342 ? 119.700 122.936 92.424 1.00 1.89 342 THR A N 1
ATOM 2158 C CA . THR A 1 342 ? 121.045 123.480 92.372 1.00 2.17 342 THR A CA 1
ATOM 2159 C C . THR A 1 342 ? 121.819 123.048 93.584 1.00 3.34 342 THR A C 1
ATOM 2160 O O . THR A 1 342 ? 121.231 122.478 94.492 1.00 5.11 342 THR A O 1
ATOM 2164 N N . ARG A 1 343 ? 123.116 123.325 93.621 1.00 4.85 343 ARG A N 1
ATOM 2165 C CA . ARG A 1 343 ? 123.947 122.908 94.748 1.00 4.47 343 ARG A CA 1
ATOM 2166 C C . ARG A 1 343 ? 123.672 123.652 96.024 1.00 6.81 343 ARG A C 1
ATOM 2167 O O . ARG A 1 343 ? 123.898 123.119 97.103 1.00 9.82 343 ARG A O 1
ATOM 2175 N N . ASN A 1 344 ? 123.158 124.861 95.919 1.00 8.21 344 ASN A N 1
ATOM 2176 C CA . ASN A 1 344 ? 122.799 125.639 97.076 1.00 8.01 344 ASN A CA 1
ATOM 2177 C C . ASN A 1 344 ? 121.349 125.304 97.420 1.00 8.10 344 ASN A C 1
ATOM 2178 O O . ASN A 1 344 ? 120.457 125.765 96.718 1.00 11.33 344 ASN A O 1
ATOM 2183 N N . PRO A 1 345 ? 121.054 124.589 98.507 1.00 8.44 345 PRO A N 1
ATOM 2184 C CA . PRO A 1 345 ? 119.759 124.078 98.858 1.00 8.06 345 PRO A CA 1
ATOM 2185 C C . PRO A 1 345 ? 118.759 125.146 99.209 1.00 9.38 345 PRO A C 1
ATOM 2186 O O . PRO A 1 345 ? 117.595 124.831 99.424 1.00 11.57 345 PRO A O 1
ATOM 2190 N N . THR A 1 346 ? 119.200 126.395 99.349 1.00 9.92 346 THR A N 1
ATOM 2191 C CA . THR A 1 346 ? 118.291 127.453 99.716 1.00 8.85 346 THR A CA 1
ATOM 2192 C C . THR A 1 346 ? 117.848 128.284 98.522 1.00 8.91 346 THR A C 1
ATOM 2193 O O . THR A 1 346 ? 117.086 129.227 98.707 1.00 11.12 346 THR A O 1
ATOM 2197 N N . GLN A 1 347 ? 118.317 127.955 97.310 1.00 8.89 347 GLN A N 1
ATOM 2198 C CA . GLN A 1 347 ? 117.986 128.705 96.093 1.00 6.31 347 GLN A CA 1
ATOM 2199 C C . GLN A 1 347 ? 117.261 127.854 95.080 1.00 6.85 347 GLN A C 1
ATOM 2200 O O . GLN A 1 347 ? 117.419 126.639 95.070 1.00 10.35 347 GLN A O 1
ATOM 2206 N N . TRP A 1 348 ? 116.479 128.485 94.202 1.00 6.02 348 TRP A N 1
ATOM 2207 C CA . TRP A 1 348 ? 115.736 127.751 93.178 1.00 3.43 348 TRP A CA 1
ATOM 2208 C C . TRP A 1 348 ? 114.951 126.652 93.832 1.00 3.49 348 TRP A C 1
ATOM 2209 O O . TRP A 1 348 ? 115.056 125.484 93.460 1.00 1.35 348 TRP A O 1
ATOM 2220 N N . LEU A 1 349 ? 114.180 127.020 94.821 1.00 5.57 349 LEU A N 1
ATOM 2221 C CA . LEU A 1 349 ? 113.430 126.076 95.599 1.00 3.66 349 LEU A CA 1
ATOM 2222 C C . LEU A 1 349 ? 112.219 125.688 94.861 1.00 3.88 349 LEU A C 1
ATOM 2223 O O . LEU A 1 349 ? 111.500 126.549 94.385 1.00 5.41 349 LEU A O 1
ATOM 2228 N N . THR A 1 350 ? 111.928 124.410 94.787 1.00 2.73 350 THR A N 1
ATOM 2229 C CA . THR A 1 350 ? 110.771 124.013 94.025 1.00 2.27 350 THR A CA 1
ATOM 2230 C C . THR A 1 350 ? 109.795 123.202 94.842 1.00 3.04 350 THR A C 1
ATOM 2231 O O . THR A 1 350 ? 110.177 122.279 95.550 1.00 4.02 350 THR A O 1
ATOM 2235 N N . GLU A 1 351 ? 108.530 123.541 94.717 1.00 2.71 351 GLU A N 1
ATOM 2236 C CA . GLU A 1 351 ? 107.442 122.835 95.375 1.00 1.71 351 GLU A CA 1
ATOM 2237 C C . GLU A 1 351 ? 106.261 122.787 94.448 1.00 1.58 351 GLU A C 1
ATOM 2238 O O . GLU A 1 351 ? 106.210 123.546 93.496 1.00 3.74 351 GLU A O 1
ATOM 2244 N N . TRP A 1 352 ? 105.308 121.914 94.671 1.00 1.86 352 TRP A N 1
ATOM 2245 C CA . TRP A 1 352 ? 104.158 121.913 93.778 1.00 1.07 352 TRP A CA 1
ATOM 2246 C C . TRP A 1 352 ? 103.371 123.190 93.921 1.00 0.42 352 TRP A C 1
ATOM 2247 O O . TRP A 1 352 ? 103.171 123.670 95.030 1.00 1.96 352 TRP A O 1
ATOM 2258 N N . ALA A 1 353 ? 102.907 123.744 92.808 1.00 1.11 353 ALA A N 1
ATOM 2259 C CA . ALA A 1 353 ? 102.112 124.943 92.871 1.00 0.24 353 ALA A CA 1
ATOM 2260 C C . ALA A 1 353 ? 100.765 124.606 93.476 1.00 0.34 353 ALA A C 1
ATOM 2261 O O . ALA A 1 353 ? 100.288 123.499 93.271 1.00 0.04 353 ALA A O 1
ATOM 2263 N N . PRO A 1 354 ? 100.114 125.499 94.217 1.00 0.54 354 PRO A N 1
ATOM 2264 C CA . PRO A 1 354 ? 98.755 125.366 94.653 1.00 1.47 354 PRO A CA 1
ATOM 2265 C C . PRO A 1 354 ? 97.872 125.486 93.446 1.00 1.70 354 PRO A C 1
ATOM 2266 O O . PRO A 1 354 ? 98.269 126.128 92.488 1.00 0.11 354 PRO A O 1
ATOM 2270 N N . GLU A 1 355 ? 96.679 124.951 93.499 1.00 2.46 355 GLU A N 1
ATOM 2271 C CA . GLU A 1 355 ? 95.702 125.172 92.448 1.00 2.28 355 GLU A CA 1
ATOM 2272 C C . GLU A 1 355 ? 95.561 126.682 92.375 1.00 3.52 355 GLU A C 1
ATOM 2273 O O . GLU A 1 355 ? 95.608 127.291 93.428 1.00 5.45 355 GLU A O 1
ATOM 2279 N N . PRO A 1 356 ? 95.380 127.351 91.224 1.00 2.71 356 PRO A N 1
ATOM 2280 C CA . PRO A 1 356 ? 95.250 128.793 91.131 1.00 2.96 356 PRO A CA 1
ATOM 2281 C C . PRO A 1 356 ? 94.251 129.432 92.097 1.00 3.72 356 PRO A C 1
ATOM 2282 O O . PRO A 1 356 ? 94.450 130.572 92.498 1.00 7.93 356 PRO A O 1
ATOM 2286 N N . ARG A 1 357 ? 93.188 128.734 92.502 1.00 5.58 357 ARG A N 1
ATOM 2287 C CA . ARG A 1 357 ? 92.222 129.323 93.428 1.00 4.20 357 ARG A CA 1
ATOM 2288 C C . ARG A 1 357 ? 92.632 129.189 94.891 1.00 6.56 357 ARG A C 1
ATOM 2289 O O . ARG A 1 357 ? 91.949 129.688 95.778 1.00 12.44 357 ARG A O 1
ATOM 2297 N N . ASP A 1 358 ? 93.715 128.469 95.135 1.00 6.31 358 ASP A N 1
ATOM 2298 C CA . ASP A 1 358 ? 94.272 128.180 96.442 1.00 4.07 358 ASP A CA 1
ATOM 2299 C C . ASP A 1 358 ? 95.515 128.988 96.662 1.00 5.47 358 ASP A C 1
ATOM 2300 O O . ASP A 1 358 ? 96.212 128.786 97.645 1.00 8.94 358 ASP A O 1
ATOM 2305 N N . VAL A 1 359 ? 95.797 129.928 95.783 1.00 6.03 359 VAL A N 1
ATOM 2306 C CA . VAL A 1 359 ? 97.001 130.705 95.936 1.00 3.65 359 VAL A CA 1
ATOM 2307 C C . VAL A 1 359 ? 96.727 131.912 96.787 1.00 4.99 359 VAL A C 1
ATOM 2308 O O . VAL A 1 359 ? 95.792 132.669 96.542 1.00 9.74 359 VAL A O 1
ATOM 2312 N N . PHE A 1 360 ? 97.509 132.099 97.819 1.00 7.43 360 PHE A N 1
ATOM 2313 C CA . PHE A 1 360 ? 97.308 133.253 98.643 1.00 5.04 360 PHE A CA 1
ATOM 2314 C C . PHE A 1 360 ? 98.229 134.288 98.093 1.00 7.35 360 PHE A C 1
ATOM 2315 O O . PHE A 1 360 ? 99.342 134.462 98.581 1.00 9.57 360 PHE A O 1
ATOM 2323 N N . TRP A 1 361 ? 97.728 134.999 97.099 1.00 9.65 361 TRP A N 1
ATOM 2324 C CA . TRP A 1 361 ? 98.513 135.895 96.266 1.00 7.85 361 TRP A CA 1
ATOM 2325 C C . TRP A 1 361 ? 99.258 136.953 97.031 1.00 8.08 361 TRP A C 1
ATOM 2326 O O . TRP A 1 361 ? 100.379 137.299 96.677 1.00 11.02 361 TRP A O 1
ATOM 2337 N N . SER A 1 362 ? 98.717 137.407 98.137 1.00 10.13 362 SER A N 1
ATOM 2338 C CA . SER A 1 362 ? 99.369 138.449 98.895 1.00 7.75 362 SER A CA 1
ATOM 2339 C C . SER A 1 362 ? 100.718 138.043 99.443 1.00 9.61 362 SER A C 1
ATOM 2340 O O . SER A 1 362 ? 101.608 138.880 99.581 1.00 12.21 362 SER A O 1
ATOM 2343 N N . ASN A 1 363 ? 100.927 136.772 99.750 1.00 10.46 363 ASN A N 1
ATOM 2344 C CA . ASN A 1 363 ? 102.188 136.417 100.357 1.00 8.10 363 ASN A CA 1
ATOM 2345 C C . ASN A 1 363 ? 103.239 136.055 99.367 1.00 9.02 363 ASN A C 1
ATOM 2346 O O . ASN A 1 363 ? 104.381 135.814 99.738 1.00 12.25 363 ASN A O 1
ATOM 2351 N N . LEU A 1 364 ? 102.937 136.131 98.090 1.00 9.76 364 LEU A N 1
ATOM 2352 C CA . LEU A 1 364 ? 103.962 135.828 97.126 1.00 7.78 364 LEU A CA 1
ATOM 2353 C C . LEU A 1 364 ? 104.867 137.026 96.998 1.00 10.26 364 LEU A C 1
ATOM 2354 O O . LEU A 1 364 ? 105.928 136.949 96.392 1.00 12.40 364 LEU A O 1
ATOM 2359 N N . ALA A 1 365 ? 104.451 138.151 97.576 1.00 11.64 365 ALA A N 1
ATOM 2360 C CA . ALA A 1 365 ? 105.219 139.367 97.546 1.00 10.16 365 ALA A CA 1
ATOM 2361 C C . ALA A 1 365 ? 106.234 139.435 98.679 1.00 10.74 365 ALA A C 1
ATOM 2362 O O . ALA A 1 365 ? 106.983 140.404 98.765 1.00 13.77 365 ALA A O 1
ATOM 2364 N N . ILE A 1 366 ? 106.250 138.451 99.572 1.00 12.34 366 ILE A N 1
ATOM 2365 C CA . ILE A 1 366 ? 107.195 138.464 100.669 1.00 10.85 366 ILE A CA 1
ATOM 2366 C C . ILE A 1 366 ? 108.527 137.927 100.207 1.00 12.99 366 ILE A C 1
ATOM 2367 O O . ILE A 1 366 ? 108.585 136.799 99.727 1.00 15.51 366 ILE A O 1
ATOM 2372 N N . PRO A 1 367 ? 109.637 138.653 100.341 1.00 12.42 367 PRO A N 1
ATOM 2373 C CA . PRO A 1 367 ? 110.909 138.180 99.897 1.00 13.56 367 PRO A CA 1
ATOM 2374 C C . PRO A 1 367 ? 111.179 136.948 100.700 1.00 13.41 367 PRO A C 1
ATOM 2375 O O . PRO A 1 367 ? 111.107 136.989 101.924 1.00 17.03 367 PRO A O 1
ATOM 2379 N N . TYR A 1 368 ? 111.619 135.909 100.030 1.00 14.00 368 TYR A N 1
ATOM 2380 C CA . TYR A 1 368 ? 111.832 134.612 100.631 1.00 12.46 368 TYR A CA 1
ATOM 2381 C C . TYR A 1 368 ? 112.685 134.638 101.866 1.00 14.61 368 TYR A C 1
ATOM 2382 O O . TYR A 1 368 ? 112.409 133.965 102.852 1.00 17.36 368 TYR A O 1
ATOM 2391 N N . VAL A 1 369 ? 113.748 135.389 101.837 1.00 15.52 369 VAL A N 1
ATOM 2392 C CA . VAL A 1 369 ? 114.667 135.370 102.953 1.00 15.60 369 VAL A CA 1
ATOM 2393 C C . VAL A 1 369 ? 114.084 135.908 104.254 1.00 17.47 369 VAL A C 1
ATOM 2394 O O . VAL A 1 369 ? 114.582 135.594 105.330 1.00 21.20 369 VAL A O 1
ATOM 2398 N N . SER A 1 370 ? 113.020 136.699 104.190 1.00 17.33 370 SER A N 1
ATOM 2399 C CA . SER A 1 370 ? 112.448 137.280 105.389 1.00 14.46 370 SER A CA 1
ATOM 2400 C C . SER A 1 370 ? 111.592 136.297 106.132 1.00 13.82 370 SER A C 1
ATOM 2401 O O . SER A 1 370 ? 111.196 136.561 107.267 1.00 18.21 370 SER A O 1
ATOM 2404 N N . LEU A 1 371 ? 111.298 135.157 105.525 1.00 15.22 371 LEU A N 1
ATOM 2405 C CA . LEU A 1 371 ? 110.400 134.199 106.126 1.00 14.57 371 LEU A CA 1
ATOM 2406 C C . LEU A 1 371 ? 110.952 133.635 107.405 1.00 15.55 371 LEU A C 1
ATOM 2407 O O . LEU A 1 371 ? 110.198 133.288 108.308 1.00 19.27 371 LEU A O 1
ATOM 2412 N N . THR A 1 372 ? 112.255 133.500 107.510 1.00 17.62 372 THR A N 1
ATOM 2413 C CA . THR A 1 372 ? 112.831 132.961 108.724 1.00 17.91 372 THR A CA 1
ATOM 2414 C C . THR A 1 372 ? 112.591 133.914 109.893 1.00 17.98 372 THR A C 1
ATOM 2415 O O . THR A 1 372 ? 112.276 133.494 111.011 1.00 19.64 372 THR A O 1
ATOM 2419 N N . VAL A 1 373 ? 112.761 135.210 109.657 1.00 18.85 373 VAL A N 1
ATOM 2420 C CA . VAL A 1 373 ? 112.611 136.163 110.730 1.00 16.30 373 VAL A CA 1
ATOM 2421 C C . VAL A 1 373 ? 111.147 136.232 111.110 1.00 16.16 373 VAL A C 1
ATOM 2422 O O . VAL A 1 373 ? 110.822 136.334 112.291 1.00 18.44 373 VAL A O 1
ATOM 2426 N N . ARG A 1 374 ? 110.259 136.232 110.111 1.00 16.72 374 ARG A N 1
ATOM 2427 C CA . ARG A 1 374 ? 108.838 136.313 110.371 1.00 12.61 374 ARG A CA 1
ATOM 2428 C C . ARG A 1 374 ? 108.356 135.170 111.230 1.00 13.08 374 ARG A C 1
ATOM 2429 O O . ARG A 1 374 ? 107.581 135.388 112.162 1.00 16.56 374 ARG A O 1
ATOM 2437 N N . ARG A 1 375 ? 108.840 133.959 110.983 1.00 15.99 375 ARG A N 1
ATOM 2438 C CA . ARG A 1 375 ? 108.417 132.863 111.821 1.00 13.88 375 ARG A CA 1
ATOM 2439 C C . ARG A 1 375 ? 108.931 133.049 113.235 1.00 15.80 375 ARG A C 1
ATOM 2440 O O . ARG A 1 375 ? 108.193 132.807 114.188 1.00 19.66 375 ARG A O 1
ATOM 2448 N N . LEU A 1 376 ? 110.155 133.538 113.407 1.00 17.59 376 LEU A N 1
ATOM 2449 C CA . LEU A 1 376 ? 110.659 133.713 114.756 1.00 15.73 376 LEU A CA 1
ATOM 2450 C C . LEU A 1 376 ? 109.827 134.720 115.535 1.00 16.18 376 LEU A C 1
ATOM 2451 O O . LEU A 1 376 ? 109.520 134.491 116.708 1.00 18.51 376 LEU A O 1
ATOM 2456 N N . ILE A 1 377 ? 109.426 135.807 114.888 1.00 17.01 377 ILE A N 1
ATOM 2457 C CA . ILE A 1 377 ? 108.639 136.829 115.551 1.00 14.66 377 ILE A CA 1
ATOM 2458 C C . ILE A 1 377 ? 107.313 136.265 115.982 1.00 15.65 377 ILE A C 1
ATOM 2459 O O . ILE A 1 377 ? 106.859 136.574 117.080 1.00 18.70 377 ILE A O 1
ATOM 2464 N N . MET A 1 378 ? 106.667 135.484 115.126 1.00 16.52 378 MET A N 1
ATOM 2465 C CA . MET A 1 378 ? 105.403 134.872 115.483 1.00 14.27 378 MET A CA 1
ATOM 2466 C C . MET A 1 378 ? 105.533 133.820 116.554 1.00 14.69 378 MET A C 1
ATOM 2467 O O . MET A 1 378 ? 104.567 133.569 117.267 1.00 17.29 378 MET A O 1
ATOM 2472 N N . HIS A 1 379 ? 106.687 133.185 116.708 1.00 16.18 379 HIS A N 1
ATOM 2473 C CA . HIS A 1 379 ? 106.798 132.243 117.801 1.00 14.88 379 HIS A CA 1
ATOM 2474 C C . HIS A 1 379 ? 106.810 133.034 119.100 1.00 16.90 379 HIS A C 1
ATOM 2475 O O . HIS A 1 379 ? 106.194 132.626 120.090 1.00 19.72 379 HIS A O 1
ATOM 2482 N N . VAL A 1 380 ? 107.454 134.196 119.086 1.00 17.42 380 VAL A N 1
ATOM 2483 C CA . VAL A 1 380 ? 107.466 135.060 120.255 1.00 15.70 380 VAL A CA 1
ATOM 2484 C C . VAL A 1 380 ? 106.082 135.634 120.514 1.00 16.22 380 VAL A C 1
ATOM 2485 O O . VAL A 1 380 ? 105.655 135.716 121.663 1.00 21.29 380 VAL A O 1
ATOM 2489 N N . ALA A 1 381 ? 105.390 136.082 119.475 1.00 16.99 381 ALA A N 1
ATOM 2490 C CA . ALA A 1 381 ? 104.054 136.600 119.659 1.00 15.04 381 ALA A CA 1
ATOM 2491 C C . ALA A 1 381 ? 103.131 135.523 120.210 1.00 16.51 381 ALA A C 1
ATOM 2492 O O . ALA A 1 381 ? 102.295 135.822 121.058 1.00 20.84 381 ALA A O 1
ATOM 2494 N N . PHE A 1 382 ? 103.306 134.269 119.776 1.00 16.84 382 PHE A N 1
ATOM 2495 C CA . PHE A 1 382 ? 102.508 133.154 120.255 1.00 16.09 382 PHE A CA 1
ATOM 2496 C C . PHE A 1 382 ? 102.769 132.979 121.719 1.00 17.09 382 PHE A C 1
ATOM 2497 O O . PHE A 1 382 ? 101.839 132.835 122.507 1.00 23.71 382 PHE A O 1
ATOM 2505 N N . PHE A 1 383 ? 104.033 133.023 122.127 1.00 18.64 383 PHE A N 1
ATOM 2506 C CA . PHE A 1 383 ? 104.333 132.914 123.538 1.00 19.50 383 PHE A CA 1
ATOM 2507 C C . PHE A 1 383 ? 103.546 133.916 124.328 1.00 20.49 383 PHE A C 1
ATOM 2508 O O . PHE A 1 383 ? 102.923 133.558 125.326 1.00 24.94 383 PHE A O 1
ATOM 2516 N N . PHE A 1 384 ? 103.552 135.168 123.901 1.00 20.33 384 PHE A N 1
ATOM 2517 C CA . PHE A 1 384 ? 102.823 136.154 124.649 1.00 20.82 384 PHE A CA 1
ATOM 2518 C C . PHE A 1 384 ? 101.344 135.913 124.621 1.00 20.34 384 PHE A C 1
ATOM 2519 O O . PHE A 1 384 ? 100.689 136.060 125.639 1.00 25.95 384 PHE A O 1
ATOM 2527 N N . LEU A 1 385 ? 100.792 135.478 123.508 1.00 20.12 385 LEU A N 1
ATOM 2528 C CA . LEU A 1 385 ? 99.367 135.213 123.465 1.00 18.37 385 LEU A CA 1
ATOM 2529 C C . LEU A 1 385 ? 99.000 134.140 124.489 1.00 19.15 385 LEU A C 1
ATOM 2530 O O . LEU A 1 385 ? 98.055 134.314 125.259 1.00 21.54 385 LEU A O 1
ATOM 2535 N N . THR A 1 386 ? 99.783 133.062 124.532 1.00 19.98 386 THR A N 1
ATOM 2536 C CA . THR A 1 386 ? 99.573 131.926 125.424 1.00 17.94 386 THR A CA 1
ATOM 2537 C C . THR A 1 386 ? 99.694 132.357 126.875 1.00 21.18 386 THR A C 1
ATOM 2538 O O . THR A 1 386 ? 98.894 131.986 127.732 1.00 26.07 386 THR A O 1
ATOM 2542 N N . PHE A 1 387 ? 100.713 133.145 127.155 1.00 22.58 387 PHE A N 1
ATOM 2543 C CA . PHE A 1 387 ? 100.993 133.700 128.464 1.00 22.08 387 PHE A CA 1
ATOM 2544 C C . PHE A 1 387 ? 99.917 134.641 128.977 1.00 21.50 387 PHE A C 1
ATOM 2545 O O . PHE A 1 387 ? 99.399 134.494 130.078 1.00 24.43 387 PHE A O 1
ATOM 2553 N N . PHE A 1 388 ? 99.513 135.600 128.183 1.00 22.13 388 PHE A N 1
ATOM 2554 C CA . PHE A 1 388 ? 98.546 136.551 128.666 1.00 21.70 388 PHE A CA 1
ATOM 2555 C C . PHE A 1 388 ? 97.180 135.943 128.819 1.00 21.88 388 PHE A C 1
ATOM 2556 O O . PHE A 1 388 ? 96.428 136.330 129.716 1.00 24.17 388 PHE A O 1
ATOM 2564 N N . PHE A 1 389 ? 96.885 134.909 128.038 1.00 21.52 389 PHE A N 1
ATOM 2565 C CA . PHE A 1 389 ? 95.588 134.263 128.051 1.00 20.69 389 PHE A CA 1
ATOM 2566 C C . PHE A 1 389 ? 95.396 133.463 129.337 1.00 20.84 389 PHE A C 1
ATOM 2567 O O . PHE A 1 389 ? 94.301 132.980 129.626 1.00 23.32 389 PHE A O 1
ATOM 2575 N N . ILE A 1 390 ? 96.448 133.300 130.120 1.00 20.96 390 ILE A N 1
ATOM 2576 C CA . ILE A 1 390 ? 96.324 132.603 131.372 1.00 20.22 390 ILE A CA 1
ATOM 2577 C C . ILE A 1 390 ? 95.325 133.359 132.229 1.00 20.32 390 ILE A C 1
ATOM 2578 O O . ILE A 1 390 ? 94.625 132.739 133.023 1.00 21.98 390 ILE A O 1
ATOM 2583 N N . VAL A 1 391 ? 95.300 134.689 132.160 1.00 20.21 391 VAL A N 1
ATOM 2584 C CA . VAL A 1 391 ? 94.379 135.426 132.991 1.00 18.10 391 VAL A CA 1
ATOM 2585 C C . VAL A 1 391 ? 92.898 135.056 132.766 1.00 19.78 391 VAL A C 1
ATOM 2586 O O . VAL A 1 391 ? 92.212 134.861 133.767 1.00 22.43 391 VAL A O 1
ATOM 2590 N N . PRO A 1 392 ? 92.312 135.090 131.548 1.00 18.78 392 PRO A N 1
ATOM 2591 C CA . PRO A 1 392 ? 90.989 134.575 131.260 1.00 16.78 392 PRO A CA 1
ATOM 2592 C C . PRO A 1 392 ? 90.766 133.153 131.742 1.00 18.93 392 PRO A C 1
ATOM 2593 O O . PRO A 1 392 ? 89.690 132.842 132.248 1.00 21.47 392 PRO A O 1
ATOM 2597 N N . ILE A 1 393 ? 91.790 132.304 131.683 1.00 20.24 393 ILE A N 1
ATOM 2598 C CA . ILE A 1 393 ? 91.602 130.949 132.173 1.00 17.89 393 ILE A CA 1
ATOM 2599 C C . ILE A 1 393 ? 91.440 130.958 133.666 1.00 18.92 393 ILE A C 1
ATOM 2600 O O . ILE A 1 393 ? 90.598 130.235 134.196 1.00 21.28 393 ILE A O 1
ATOM 2605 N N . ALA A 1 394 ? 92.274 131.727 134.355 1.00 20.81 394 ALA A N 1
ATOM 2606 C CA . ALA A 1 394 ? 92.198 131.805 135.793 1.00 18.99 394 ALA A CA 1
ATOM 2607 C C . ALA A 1 394 ? 90.853 132.344 136.214 1.00 19.43 394 ALA A C 1
ATOM 2608 O O . ALA A 1 394 ? 90.284 131.872 137.193 1.00 22.50 394 ALA A O 1
ATOM 2610 N N . PHE A 1 395 ? 90.317 133.297 135.464 1.00 18.79 395 PHE A N 1
ATOM 2611 C CA . PHE A 1 395 ? 89.007 133.831 135.767 1.00 17.80 395 PHE A CA 1
ATOM 2612 C C . PHE A 1 395 ? 87.968 132.728 135.717 1.00 19.83 395 PHE A C 1
ATOM 2613 O O . PHE A 1 395 ? 87.199 132.541 136.662 1.00 23.22 395 PHE A O 1
ATOM 2621 N N . VAL A 1 396 ? 87.980 131.944 134.651 1.00 19.98 396 VAL A N 1
ATOM 2622 C CA . VAL A 1 396 ? 87.016 130.869 134.514 1.00 18.28 396 VAL A CA 1
ATOM 2623 C C . VAL A 1 396 ? 87.157 129.879 135.650 1.00 19.43 396 VAL A C 1
ATOM 2624 O O . VAL A 1 396 ? 86.164 129.333 136.119 1.00 21.36 396 VAL A O 1
ATOM 2628 N N . GLN A 1 397 ? 88.376 129.573 136.063 1.00 19.88 397 GLN A N 1
ATOM 2629 C CA . GLN A 1 397 ? 88.521 128.658 137.174 1.00 19.23 397 GLN A CA 1
ATOM 2630 C C . GLN A 1 397 ? 88.052 129.273 138.492 1.00 22.80 397 GLN A C 1
ATOM 2631 O O . GLN A 1 397 ? 87.546 128.560 139.349 1.00 25.25 397 GLN A O 1
ATOM 2637 N N . SER A 1 398 ? 88.116 130.589 138.655 1.00 24.35 398 SER A N 1
ATOM 2638 C CA . SER A 1 398 ? 87.598 131.218 139.868 1.00 21.81 398 SER A CA 1
ATOM 2639 C C . SER A 1 398 ? 86.111 130.897 139.965 1.00 22.56 398 SER A C 1
ATOM 2640 O O . SER A 1 398 ? 85.592 130.490 141.011 1.00 28.17 398 SER A O 1
ATOM 2643 N N . LEU A 1 399 ? 85.448 130.936 138.815 1.00 22.59 399 LEU A N 1
ATOM 2644 C CA . LEU A 1 399 ? 84.013 130.697 138.700 1.00 22.98 399 LEU A CA 1
ATOM 2645 C C . LEU A 1 399 ? 83.647 129.233 138.911 1.00 24.16 399 LEU A C 1
ATOM 2646 O O . LEU A 1 399 ? 82.483 128.862 138.798 1.00 26.76 399 LEU A O 1
ATOM 2651 N N . ALA A 1 400 ? 84.630 128.379 139.176 1.00 26.28 400 ALA A N 1
ATOM 2652 C CA . ALA A 1 400 ? 84.405 126.979 139.441 1.00 27.13 400 ALA A CA 1
ATOM 2653 C C . ALA A 1 400 ? 83.602 126.758 140.702 1.00 28.90 400 ALA A C 1
ATOM 2654 O O . ALA A 1 400 ? 83.059 125.675 140.883 1.00 31.63 400 ALA A O 1
ATOM 2656 N N . THR A 1 401 ? 83.582 127.717 141.618 1.00 31.34 401 THR A N 1
ATOM 2657 C CA . THR A 1 401 ? 82.819 127.522 142.844 1.00 31.55 401 THR A CA 1
ATOM 2658 C C . THR A 1 401 ? 81.709 128.536 142.910 1.00 30.93 401 THR A C 1
ATOM 2659 O O . THR A 1 401 ? 81.785 129.595 142.283 1.00 33.95 401 THR A O 1
ATOM 2663 N N . ILE A 1 402 ? 80.708 128.283 143.740 1.00 33.48 402 ILE A N 1
ATOM 2664 C CA . ILE A 1 402 ? 79.621 129.237 143.809 1.00 34.50 402 ILE A CA 1
ATOM 2665 C C . ILE A 1 402 ? 80.055 130.553 144.419 1.00 36.22 402 ILE A C 1
ATOM 2666 O O . ILE A 1 402 ? 79.503 131.601 144.079 1.00 36.34 402 ILE A O 1
ATOM 2671 N N . GLU A 1 403 ? 81.029 130.516 145.319 1.00 35.37 403 GLU A N 1
ATOM 2672 C CA . GLU A 1 403 ? 81.498 131.739 145.910 1.00 35.81 403 GLU A CA 1
ATOM 2673 C C . GLU A 1 403 ? 82.180 132.582 144.848 1.00 38.11 403 GLU A C 1
ATOM 2674 O O . GLU A 1 403 ? 81.957 133.788 144.785 1.00 40.86 403 GLU A O 1
ATOM 2680 N N . GLY A 1 404 ? 82.977 131.959 143.975 1.00 35.23 404 GLY A N 1
ATOM 2681 C CA . GLY A 1 404 ? 83.638 132.698 142.908 1.00 30.67 404 GLY A CA 1
ATOM 2682 C C . GLY A 1 404 ? 82.610 133.313 141.973 1.00 30.83 404 GLY A C 1
ATOM 2683 O O . GLY A 1 404 ? 82.789 134.433 141.485 1.00 34.54 404 GLY A O 1
ATOM 2684 N N . ILE A 1 405 ? 81.509 132.599 141.755 1.00 31.06 405 ILE A N 1
ATOM 2685 C CA . ILE A 1 405 ? 80.454 133.075 140.883 1.00 31.31 405 ILE A CA 1
ATOM 2686 C C . ILE A 1 405 ? 79.783 134.302 141.414 1.00 36.05 405 ILE A C 1
ATOM 2687 O O . ILE A 1 405 ? 79.564 135.240 140.650 1.00 37.91 405 ILE A O 1
ATOM 2692 N N . VAL A 1 406 ? 79.428 134.316 142.691 1.00 36.67 406 VAL A N 1
ATOM 2693 C CA . VAL A 1 406 ? 78.782 135.506 143.222 1.00 37.31 406 VAL A CA 1
ATOM 2694 C C . VAL A 1 406 ? 79.762 136.647 143.424 1.00 37.56 406 VAL A C 1
ATOM 2695 O O . VAL A 1 406 ? 79.379 137.803 143.362 1.00 41.34 406 VAL A O 1
ATOM 2699 N N . LYS A 1 407 ? 81.025 136.363 143.701 1.00 36.67 407 LYS A N 1
ATOM 2700 C CA . LYS A 1 407 ? 81.955 137.464 143.828 1.00 37.29 407 LYS A CA 1
ATOM 2701 C C . LYS A 1 407 ? 82.163 138.146 142.484 1.00 37.87 407 LYS A C 1
ATOM 2702 O O . LYS A 1 407 ? 82.197 139.373 142.405 1.00 38.78 407 LYS A O 1
ATOM 2708 N N . ALA A 1 408 ? 82.275 137.357 141.417 1.00 36.58 408 ALA A N 1
ATOM 2709 C CA . ALA A 1 408 ? 82.443 137.896 140.083 1.00 35.94 408 ALA A CA 1
ATOM 2710 C C . ALA A 1 408 ? 81.174 138.565 139.580 1.00 38.65 408 ALA A C 1
ATOM 2711 O O . ALA A 1 408 ? 81.228 139.541 138.832 1.00 43.23 408 ALA A O 1
ATOM 2713 N N . ALA A 1 409 ? 80.025 138.041 139.987 1.00 38.73 409 ALA A N 1
ATOM 2714 C CA . ALA A 1 409 ? 78.737 138.529 139.551 1.00 39.15 409 ALA A CA 1
ATOM 2715 C C . ALA A 1 409 ? 77.723 138.597 140.692 1.00 41.38 409 ALA A C 1
ATOM 2716 O O . ALA A 1 409 ? 76.806 137.779 140.722 1.00 42.44 409 ALA A O 1
ATOM 2718 N N . PRO A 1 410 ? 77.811 139.590 141.602 1.00 43.51 410 PRO A N 1
ATOM 2719 C CA . PRO A 1 410 ? 77.014 139.751 142.818 1.00 41.61 410 PRO A CA 1
ATOM 2720 C C . PRO A 1 410 ? 75.523 139.827 142.572 1.00 42.47 410 PRO A C 1
ATOM 2721 O O . PRO A 1 410 ? 74.712 139.520 143.445 1.00 45.67 410 PRO A O 1
ATOM 2725 N N . PHE A 1 411 ? 75.146 140.181 141.366 1.00 42.34 411 PHE A N 1
ATOM 2726 C CA . PHE A 1 411 ? 73.752 140.292 141.020 1.00 43.34 411 PHE A CA 1
ATOM 2727 C C . PHE A 1 411 ? 73.081 138.931 140.942 1.00 46.01 411 PHE A C 1
ATOM 2728 O O . PHE A 1 411 ? 71.861 138.839 140.880 1.00 46.57 411 PHE A O 1
ATOM 2736 N N . LEU A 1 412 ? 73.861 137.859 140.945 1.00 45.76 412 LEU A N 1
ATOM 2737 C CA . LEU A 1 412 ? 73.301 136.530 140.892 1.00 42.48 412 LEU A CA 1
ATOM 2738 C C . LEU A 1 412 ? 72.954 136.007 142.259 1.00 44.83 412 LEU A C 1
ATOM 2739 O O . LEU A 1 412 ? 72.269 134.997 142.356 1.00 47.06 412 LEU A O 1
ATOM 2744 N N . LYS A 1 413 ? 73.331 136.697 143.331 1.00 42.87 413 LYS A N 1
ATOM 2745 C CA . LYS A 1 413 ? 73.091 136.115 144.642 1.00 44.34 413 LYS A CA 1
ATOM 2746 C C . LYS A 1 413 ? 71.643 135.758 144.890 1.00 45.72 413 LYS A C 1
ATOM 2747 O O . LYS A 1 413 ? 71.346 134.704 145.437 1.00 50.39 413 LYS A O 1
ATOM 2753 N N . PHE A 1 414 ? 70.721 136.577 144.438 1.00 47.07 414 PHE A N 1
ATOM 2754 C CA . PHE A 1 414 ? 69.313 136.347 144.725 1.00 51.06 414 PHE A CA 1
ATOM 2755 C C . PHE A 1 414 ? 68.757 135.059 144.102 1.00 49.35 414 PHE A C 1
ATOM 2756 O O . PHE A 1 414 ? 67.657 134.630 144.460 1.00 49.96 414 PHE A O 1
ATOM 2764 N N . ILE A 1 415 ? 69.454 134.480 143.117 1.00 48.31 415 ILE A N 1
ATOM 2765 C CA . ILE A 1 415 ? 68.977 133.260 142.486 1.00 46.38 415 ILE A CA 1
ATOM 2766 C C . ILE A 1 415 ? 69.891 132.061 142.668 1.00 43.94 415 ILE A C 1
ATOM 2767 O O . ILE A 1 415 ? 69.689 131.060 141.996 1.00 40.62 415 ILE A O 1
ATOM 2772 N N . VAL A 1 416 ? 70.868 132.109 143.577 1.00 43.50 416 VAL A N 1
ATOM 2773 C CA . VAL A 1 416 ? 71.720 130.924 143.714 1.00 41.40 416 VAL A CA 1
ATOM 2774 C C . VAL A 1 416 ? 71.449 130.191 145.010 1.00 43.59 416 VAL A C 1
ATOM 2775 O O . VAL A 1 416 ? 72.132 129.235 145.354 1.00 44.01 416 VAL A O 1
ATOM 2779 N N . ASP A 1 417 ? 70.411 130.614 145.709 1.00 46.01 417 ASP A N 1
ATOM 2780 C CA . ASP A 1 417 ? 69.982 129.922 146.908 1.00 49.12 417 ASP A CA 1
ATOM 2781 C C . ASP A 1 417 ? 69.038 128.820 146.473 1.00 47.20 417 ASP A C 1
ATOM 2782 O O . ASP A 1 417 ? 68.841 127.829 147.173 1.00 45.36 417 ASP A O 1
ATOM 2787 N N . ASP A 1 418 ? 68.422 129.023 145.315 1.00 43.50 418 ASP A N 1
ATOM 2788 C CA . ASP A 1 418 ? 67.506 128.073 144.734 1.00 38.52 418 ASP A CA 1
ATOM 2789 C C . ASP A 1 418 ? 68.320 126.921 144.202 1.00 36.18 418 ASP A C 1
ATOM 2790 O O . ASP A 1 418 ? 69.206 127.112 143.372 1.00 37.66 418 ASP A O 1
ATOM 2795 N N . LYS A 1 419 ? 68.069 125.731 144.711 1.00 35.53 419 LYS A N 1
ATOM 2796 C CA . LYS A 1 419 ? 68.847 124.567 144.338 1.00 34.20 419 LYS A CA 1
ATOM 2797 C C . LYS A 1 419 ? 68.911 124.331 142.838 1.00 31.32 419 LYS A C 1
ATOM 2798 O O . LYS A 1 419 ? 69.943 123.888 142.321 1.00 31.80 419 LYS A O 1
ATOM 2804 N N . PHE A 1 420 ? 67.811 124.554 142.133 1.00 31.24 420 PHE A N 1
ATOM 2805 C CA . PHE A 1 420 ? 67.817 124.263 140.717 1.00 27.37 420 PHE A CA 1
ATOM 2806 C C . PHE A 1 420 ? 68.721 125.214 139.973 1.00 31.65 420 PHE A C 1
ATOM 2807 O O . PHE A 1 420 ? 69.527 124.785 139.145 1.00 31.60 420 PHE A O 1
ATOM 2815 N N . MET A 1 421 ? 68.585 126.509 140.253 1.00 33.27 421 MET A N 1
ATOM 2816 C CA . MET A 1 421 ? 69.390 127.497 139.566 1.00 25.30 421 MET A CA 1
ATOM 2817 C C . MET A 1 421 ? 70.823 127.421 139.963 1.00 25.79 421 MET A C 1
ATOM 2818 O O . MET A 1 421 ? 71.711 127.690 139.163 1.00 29.47 421 MET A O 1
ATOM 2823 N N . LYS A 1 422 ? 71.094 127.007 141.177 1.00 26.49 422 LYS A N 1
ATOM 2824 C CA . LYS A 1 422 ? 72.465 126.905 141.577 1.00 26.82 422 LYS A CA 1
ATOM 2825 C C . LYS A 1 422 ? 73.164 125.941 140.650 1.00 26.32 422 LYS A C 1
ATOM 2826 O O . LYS A 1 422 ? 74.261 126.243 140.184 1.00 28.32 422 LYS A O 1
ATOM 2832 N N . SER A 1 423 ? 72.515 124.806 140.343 1.00 27.30 423 SER A N 1
ATOM 2833 C CA . SER A 1 423 ? 73.076 123.813 139.441 1.00 22.66 423 SER A CA 1
ATOM 2834 C C . SER A 1 423 ? 73.170 124.317 138.013 1.00 24.04 423 SER A C 1
ATOM 2835 O O . SER A 1 423 ? 74.153 124.061 137.313 1.00 25.68 423 SER A O 1
ATOM 2838 N N . VAL A 1 424 ? 72.188 125.079 137.561 1.00 24.37 424 VAL A N 1
ATOM 2839 C CA . VAL A 1 424 ? 72.244 125.561 136.190 1.00 21.35 424 VAL A CA 1
ATOM 2840 C C . VAL A 1 424 ? 73.391 126.532 135.984 1.00 22.42 424 VAL A C 1
ATOM 2841 O O . VAL A 1 424 ? 74.110 126.436 134.991 1.00 24.05 424 VAL A O 1
ATOM 2845 N N . ILE A 1 425 ? 73.567 127.462 136.908 1.00 24.75 425 ILE A N 1
ATOM 2846 C CA . ILE A 1 425 ? 74.626 128.450 136.819 1.00 21.47 425 ILE A CA 1
ATOM 2847 C C . ILE A 1 425 ? 75.980 127.799 137.015 1.00 21.57 425 ILE A C 1
ATOM 2848 O O . ILE A 1 425 ? 76.886 127.991 136.216 1.00 23.04 425 ILE A O 1
ATOM 2853 N N . GLN A 1 426 ? 76.107 126.944 138.015 1.00 23.65 426 GLN A N 1
ATOM 2854 C CA . GLN A 1 426 ? 77.349 126.246 138.288 1.00 22.17 426 GLN A CA 1
ATOM 2855 C C . GLN A 1 426 ? 77.822 125.422 137.105 1.00 23.08 426 GLN A C 1
ATOM 2856 O O . GLN A 1 426 ? 79.026 125.278 136.899 1.00 26.76 426 GLN A O 1
ATOM 2862 N N . GLY A 1 427 ? 76.891 124.833 136.370 1.00 23.00 427 GLY A N 1
ATOM 2863 C CA . GLY A 1 427 ? 77.180 124.047 135.193 1.00 19.09 427 GLY A CA 1
ATOM 2864 C C . GLY A 1 427 ? 77.546 124.909 133.984 1.00 20.35 427 GLY A C 1
ATOM 2865 O O . GLY A 1 427 ? 78.663 124.848 133.465 1.00 21.62 427 GLY A O 1
ATOM 2866 N N . PHE A 1 428 ? 76.594 125.700 133.514 1.00 20.07 428 PHE A N 1
ATOM 2867 C CA . PHE A 1 428 ? 76.744 126.478 132.297 1.00 17.07 428 PHE A CA 1
ATOM 2868 C C . PHE A 1 428 ? 77.611 127.717 132.349 1.00 17.49 428 PHE A C 1
ATOM 2869 O O . PHE A 1 428 ? 78.250 128.044 131.353 1.00 18.96 428 PHE A O 1
ATOM 2877 N N . LEU A 1 429 ? 77.640 128.455 133.448 1.00 19.90 429 LEU A N 1
ATOM 2878 C CA . LEU A 1 429 ? 78.349 129.712 133.420 1.00 17.05 429 LEU A CA 1
ATOM 2879 C C . LEU A 1 429 ? 79.834 129.632 133.088 1.00 16.47 429 LEU A C 1
ATOM 2880 O O . LEU A 1 429 ? 80.246 130.333 132.170 1.00 19.67 429 LEU A O 1
ATOM 2885 N N . PRO A 1 430 ? 80.701 128.858 133.769 1.00 16.62 430 PRO A N 1
ATOM 2886 C CA . PRO A 1 430 ? 82.097 128.787 133.410 1.00 15.51 430 PRO A CA 1
ATOM 2887 C C . PRO A 1 430 ? 82.320 128.138 132.050 1.00 16.41 430 PRO A C 1
ATOM 2888 O O . PRO A 1 430 ? 83.297 128.446 131.370 1.00 17.81 430 PRO A O 1
ATOM 2892 N N . GLY A 1 431 ? 81.380 127.301 131.603 1.00 18.61 431 GLY A N 1
ATOM 2893 C CA . GLY A 1 431 ? 81.480 126.678 130.294 1.00 15.92 431 GLY A CA 1
ATOM 2894 C C . GLY A 1 431 ? 81.388 127.737 129.214 1.00 14.37 431 GLY A C 1
ATOM 2895 O O . GLY A 1 431 ? 82.214 127.789 128.295 1.00 16.42 431 GLY A O 1
ATOM 2896 N N . ILE A 1 432 ? 80.360 128.569 129.333 1.00 15.87 432 ILE A N 1
ATOM 2897 C CA . ILE A 1 432 ? 80.097 129.633 128.396 1.00 14.27 432 ILE A CA 1
ATOM 2898 C C . ILE A 1 432 ? 81.155 130.696 128.470 1.00 15.78 432 ILE A C 1
ATOM 2899 O O . ILE A 1 432 ? 81.560 131.214 127.435 1.00 17.83 432 ILE A O 1
ATOM 2904 N N . ALA A 1 433 ? 81.572 131.080 129.671 1.00 17.17 433 ALA A N 1
ATOM 2905 C CA . ALA A 1 433 ? 82.579 132.107 129.780 1.00 13.50 433 ALA A CA 1
ATOM 2906 C C . ALA A 1 433 ? 83.852 131.714 129.072 1.00 13.49 433 ALA A C 1
ATOM 2907 O O . ALA A 1 433 ? 84.423 132.528 128.351 1.00 17.43 433 ALA A O 1
ATOM 2909 N N . LEU A 1 434 ? 84.267 130.455 129.172 1.00 14.99 434 LEU A N 1
ATOM 2910 C CA . LEU A 1 434 ? 85.476 130.065 128.481 1.00 14.10 434 LEU A CA 1
ATOM 2911 C C . LEU A 1 434 ? 85.280 130.085 126.991 1.00 14.87 434 LEU A C 1
ATOM 2912 O O . LEU A 1 434 ? 86.166 130.525 126.253 1.00 17.03 434 LEU A O 1
ATOM 2917 N N . LYS A 1 435 ? 84.127 129.619 126.538 1.00 15.85 435 LYS A N 1
ATOM 2918 C CA . LYS A 1 435 ? 83.836 129.586 125.129 1.00 12.87 435 LYS A CA 1
ATOM 2919 C C . LYS A 1 435 ? 83.859 130.985 124.535 1.00 14.63 435 LYS A C 1
ATOM 2920 O O . LYS A 1 435 ? 84.331 131.169 123.416 1.00 18.81 435 LYS A O 1
ATOM 2926 N N . LEU A 1 436 ? 83.356 131.980 125.260 1.00 16.27 436 LEU A N 1
ATOM 2927 C CA . LEU A 1 436 ? 83.413 133.344 124.757 1.00 15.50 436 LEU A CA 1
ATOM 2928 C C . LEU A 1 436 ? 84.825 133.886 124.697 1.00 16.36 436 LEU A C 1
ATOM 2929 O O . LEU A 1 436 ? 85.209 134.488 123.701 1.00 17.87 436 LEU A O 1
ATOM 2934 N N . PHE A 1 437 ? 85.661 133.595 125.687 1.00 16.93 437 PHE A N 1
ATOM 2935 C CA . PHE A 1 437 ? 87.004 134.155 125.657 1.00 14.50 437 PHE A CA 1
ATOM 2936 C C . PHE A 1 437 ? 87.799 133.617 124.493 1.00 16.52 437 PHE A C 1
ATOM 2937 O O . PHE A 1 437 ? 88.600 134.330 123.894 1.00 19.75 437 PHE A O 1
ATOM 2945 N N . LEU A 1 438 ? 87.558 132.372 124.142 1.00 17.02 438 LEU A N 1
ATOM 2946 C CA . LEU A 1 438 ? 88.254 131.712 123.056 1.00 15.57 438 LEU A CA 1
ATOM 2947 C C . LEU A 1 438 ? 87.642 131.992 121.693 1.00 16.08 438 LEU A C 1
ATOM 2948 O O . LEU A 1 438 ? 88.189 131.581 120.675 1.00 19.40 438 LEU A O 1
ATOM 2953 N N . ALA A 1 439 ? 86.542 132.724 121.637 1.00 17.49 439 ALA A N 1
ATOM 2954 C CA . ALA A 1 439 ? 85.814 132.954 120.400 1.00 16.42 439 ALA A CA 1
ATOM 2955 C C . ALA A 1 439 ? 86.629 133.612 119.314 1.00 18.99 439 ALA A C 1
ATOM 2956 O O . ALA A 1 439 ? 86.430 133.320 118.140 1.00 19.93 439 ALA A O 1
ATOM 2958 N N . PHE A 1 440 ? 87.555 134.489 119.666 1.00 20.57 440 PHE A N 1
ATOM 2959 C CA . PHE A 1 440 ? 88.314 135.179 118.643 1.00 19.72 440 PHE A CA 1
ATOM 2960 C C . PHE A 1 440 ? 89.680 134.605 118.460 1.00 16.85 440 PHE A C 1
ATOM 2961 O O . PHE A 1 440 ? 90.462 135.094 117.642 1.00 18.80 440 PHE A O 1
ATOM 2969 N N . LEU A 1 441 ? 89.971 133.541 119.174 1.00 17.27 441 LEU A N 1
ATOM 2970 C CA . LEU A 1 441 ? 91.273 132.974 119.092 1.00 14.96 441 LEU A CA 1
ATOM 2971 C C . LEU A 1 441 ? 91.651 132.542 117.690 1.00 14.69 441 LEU A C 1
ATOM 2972 O O . LEU A 1 441 ? 92.789 132.793 117.304 1.00 17.80 441 LEU A O 1
ATOM 2977 N N . PRO A 1 442 ? 90.810 131.842 116.901 1.00 14.27 442 PRO A N 1
ATOM 2978 C CA . PRO A 1 442 ? 91.179 131.420 115.589 1.00 12.92 442 PRO A CA 1
ATOM 2979 C C . PRO A 1 442 ? 91.343 132.568 114.611 1.00 13.13 442 PRO A C 1
ATOM 2980 O O . PRO A 1 442 ? 91.991 132.385 113.583 1.00 14.46 442 PRO A O 1
ATOM 2984 N N . SER A 1 443 ? 90.795 133.760 114.895 1.00 15.08 443 SER A N 1
ATOM 2985 C CA . SER A 1 443 ? 91.004 134.844 113.964 1.00 11.07 443 SER A CA 1
ATOM 2986 C C . SER A 1 443 ? 92.410 135.325 114.179 1.00 12.21 443 SER A C 1
ATOM 2987 O O . SER A 1 443 ? 93.142 135.591 113.230 1.00 15.09 443 SER A O 1
ATOM 2990 N N . ILE A 1 444 ? 92.824 135.354 115.436 1.00 12.91 444 ILE A N 1
ATOM 2991 C CA . ILE A 1 444 ? 94.154 135.806 115.763 1.00 10.25 444 ILE A CA 1
ATOM 2992 C C . ILE A 1 444 ? 95.161 134.864 115.195 1.00 11.61 444 ILE A C 1
ATOM 2993 O O . ILE A 1 444 ? 96.169 135.295 114.639 1.00 14.82 444 ILE A O 1
ATOM 2998 N N . LEU A 1 445 ? 94.926 133.575 115.359 1.00 12.18 445 LEU A N 1
ATOM 2999 C CA . LEU A 1 445 ? 95.875 132.612 114.871 1.00 10.33 445 LEU A CA 1
ATOM 3000 C C . LEU A 1 445 ? 95.965 132.630 113.362 1.00 11.34 445 LEU A C 1
ATOM 3001 O O . LEU A 1 445 ? 97.060 132.465 112.825 1.00 13.70 445 LEU A O 1
ATOM 3006 N N . MET A 1 446 ? 94.859 132.862 112.656 1.00 12.37 446 MET A N 1
ATOM 3007 C CA . MET A 1 446 ? 94.938 132.957 111.214 1.00 10.60 446 MET A CA 1
ATOM 3008 C C . MET A 1 446 ? 95.727 134.188 110.790 1.00 11.95 446 MET A C 1
ATOM 3009 O O . MET A 1 446 ? 96.461 134.128 109.808 1.00 14.75 446 MET A O 1
ATOM 3014 N N . ILE A 1 447 ? 95.625 135.292 111.530 1.00 13.41 447 ILE A N 1
ATOM 3015 C CA . ILE A 1 447 ? 96.409 136.477 111.207 1.00 10.97 447 ILE A CA 1
ATOM 3016 C C . ILE A 1 447 ? 97.870 136.184 111.367 1.00 11.99 447 ILE A C 1
ATOM 3017 O O . ILE A 1 447 ? 98.682 136.586 110.532 1.00 15.44 447 ILE A O 1
ATOM 3022 N N . MET A 1 448 ? 98.229 135.516 112.448 1.00 12.07 448 MET A N 1
ATOM 3023 C CA . MET A 1 448 ? 99.613 135.184 112.657 1.00 11.19 448 MET A CA 1
ATOM 3024 C C . MET A 1 448 ? 100.130 134.298 111.543 1.00 13.00 448 MET A C 1
ATOM 3025 O O . MET A 1 448 ? 101.231 134.518 111.043 1.00 15.15 448 MET A O 1
ATOM 3030 N N . SER A 1 449 ? 99.329 133.327 111.118 1.00 14.36 449 SER A N 1
ATOM 3031 C CA . SER A 1 449 ? 99.719 132.414 110.065 1.00 11.13 449 SER A CA 1
ATOM 3032 C C . SER A 1 449 ? 99.961 133.166 108.767 1.00 11.80 449 SER A C 1
ATOM 3033 O O . SER A 1 449 ? 100.915 132.888 108.044 1.00 14.37 449 SER A O 1
ATOM 3036 N N . LYS A 1 450 ? 99.108 134.132 108.444 1.00 12.62 450 LYS A N 1
ATOM 3037 C CA . LYS A 1 450 ? 99.321 134.926 107.248 1.00 9.50 450 LYS A CA 1
ATOM 3038 C C . LYS A 1 450 ? 100.596 135.747 107.330 1.00 12.05 450 LYS A C 1
ATOM 3039 O O . LYS A 1 450 ? 101.339 135.820 106.357 1.00 16.32 450 LYS A O 1
ATOM 3045 N N . PHE A 1 451 ? 100.906 136.310 108.497 1.00 13.65 451 PHE A N 1
ATOM 3046 C CA . PHE A 1 451 ? 102.131 137.087 108.702 1.00 12.23 451 PHE A CA 1
ATOM 3047 C C . PHE A 1 451 ? 103.346 136.263 108.356 1.00 12.12 451 PHE A C 1
ATOM 3048 O O . PHE A 1 451 ? 104.299 136.756 107.756 1.00 15.09 451 PHE A O 1
ATOM 3056 N N . GLU A 1 452 ? 103.321 134.992 108.740 1.00 13.65 452 GLU A N 1
ATOM 3057 C CA . GLU A 1 452 ? 104.431 134.074 108.529 1.00 11.12 452 GLU A CA 1
ATOM 3058 C C . GLU A 1 452 ? 104.752 133.842 107.055 1.00 12.13 452 GLU A C 1
ATOM 3059 O O . GLU A 1 452 ? 105.817 133.324 106.751 1.00 16.18 452 GLU A O 1
ATOM 3065 N N . GLY A 1 453 ? 103.861 134.181 106.134 1.00 12.10 453 GLY A N 1
ATOM 3066 C CA . GLY A 1 453 ? 104.189 134.043 104.728 1.00 9.31 453 GLY A CA 1
ATOM 3067 C C . GLY A 1 453 ? 103.804 132.794 103.970 1.00 10.39 453 GLY A C 1
ATOM 3068 O O . GLY A 1 453 ? 104.355 132.530 102.907 1.00 12.86 453 GLY A O 1
ATOM 3069 N N . PHE A 1 454 ? 102.854 132.027 104.445 1.00 11.81 454 PHE A N 1
ATOM 3070 C CA . PHE A 1 454 ? 102.464 130.845 103.694 1.00 8.56 454 PHE A CA 1
ATOM 3071 C C . PHE A 1 454 ? 101.735 131.292 102.440 1.00 8.90 454 PHE A C 1
ATOM 3072 O O . PHE A 1 454 ? 101.010 132.277 102.444 1.00 11.15 454 PHE A O 1
ATOM 3080 N N . THR A 1 455 ? 101.928 130.579 101.340 1.00 9.24 455 THR A N 1
ATOM 3081 C CA . THR A 1 455 ? 101.391 130.995 100.051 1.00 7.23 455 THR A CA 1
ATOM 3082 C C . THR A 1 455 ? 100.168 130.274 99.558 1.00 6.75 455 THR A C 1
ATOM 3083 O O . THR A 1 455 ? 99.826 130.364 98.383 1.00 9.34 455 THR A O 1
ATOM 3087 N N . SER A 1 456 ? 99.506 129.541 100.408 1.00 7.96 456 SER A N 1
ATOM 3088 C CA . SER A 1 456 ? 98.304 128.875 99.965 1.00 5.78 456 SER A CA 1
ATOM 3089 C C . SER A 1 456 ? 97.298 128.820 101.055 1.00 7.49 456 SER A C 1
ATOM 3090 O O . SER A 1 456 ? 97.635 128.848 102.240 1.00 10.05 456 SER A O 1
ATOM 3093 N N . ILE A 1 457 ? 96.052 128.692 100.669 1.00 8.51 457 ILE A N 1
ATOM 3094 C CA . ILE A 1 457 ? 95.007 128.655 101.659 1.00 7.94 457 ILE A CA 1
ATOM 3095 C C . ILE A 1 457 ? 95.117 127.390 102.447 1.00 8.89 457 ILE A C 1
ATOM 3096 O O . ILE A 1 457 ? 94.989 127.421 103.671 1.00 12.06 457 ILE A O 1
ATOM 3101 N N . SER A 1 458 ? 95.370 126.277 101.783 1.00 9.27 458 SER A N 1
ATOM 3102 C CA . SER A 1 458 ? 95.471 125.040 102.513 1.00 7.50 458 SER A CA 1
ATOM 3103 C C . SER A 1 458 ? 96.612 125.049 103.518 1.00 9.07 458 SER A C 1
ATOM 3104 O O . SER A 1 458 ? 96.454 124.508 104.616 1.00 14.87 458 SER A O 1
ATOM 3107 N N . SER A 1 459 ? 97.726 125.720 103.222 1.00 11.10 459 SER A N 1
ATOM 3108 C CA . SER A 1 459 ? 98.821 125.766 104.178 1.00 7.07 459 SER A CA 1
ATOM 3109 C C . SER A 1 459 ? 98.497 126.651 105.347 1.00 11.01 459 SER A C 1
ATOM 3110 O O . SER A 1 459 ? 98.842 126.326 106.485 1.00 16.14 459 SER A O 1
ATOM 3113 N N . LEU A 1 460 ? 97.802 127.749 105.096 1.00 11.65 460 LEU A N 1
ATOM 3114 C CA . LEU A 1 460 ? 97.437 128.642 106.166 1.00 10.18 460 LEU A CA 1
ATOM 3115 C C . LEU A 1 460 ? 96.483 127.981 107.139 1.00 12.33 460 LEU A C 1
ATOM 3116 O O . LEU A 1 460 ? 96.628 128.166 108.350 1.00 16.11 460 LEU A O 1
ATOM 3121 N N . GLU A 1 461 ? 95.529 127.188 106.650 1.00 13.48 461 GLU A N 1
ATOM 3122 C CA . GLU A 1 461 ? 94.625 126.523 107.570 1.00 10.57 461 GLU A CA 1
ATOM 3123 C C . GLU A 1 461 ? 95.328 125.460 108.365 1.00 11.73 461 GLU A C 1
ATOM 3124 O O . GLU A 1 461 ? 95.019 125.274 109.542 1.00 14.18 461 GLU A O 1
ATOM 3130 N N . ARG A 1 462 ? 96.278 124.759 107.766 1.00 13.04 462 ARG A N 1
ATOM 3131 C CA . ARG A 1 462 ? 96.993 123.747 108.509 1.00 10.90 462 ARG A CA 1
ATOM 3132 C C . ARG A 1 462 ? 97.843 124.354 109.613 1.00 12.60 462 ARG A C 1
ATOM 3133 O O . ARG A 1 462 ? 97.911 123.789 110.707 1.00 15.88 462 ARG A O 1
ATOM 3141 N N . ARG A 1 463 ? 98.449 125.515 109.378 1.00 13.74 463 ARG A N 1
ATOM 3142 C CA . ARG A 1 463 ? 99.227 126.141 110.434 1.00 11.13 463 ARG A CA 1
ATOM 3143 C C . ARG A 1 463 ? 98.364 126.728 111.502 1.00 11.70 463 ARG A C 1
ATOM 3144 O O . ARG A 1 463 ? 98.741 126.707 112.671 1.00 14.66 463 ARG A O 1
ATOM 3152 N N . ALA A 1 464 ? 97.230 127.297 111.145 1.00 12.84 464 ALA A N 1
ATOM 3153 C CA . ALA A 1 464 ? 96.393 127.818 112.179 1.00 9.04 464 ALA A CA 1
ATOM 3154 C C . ALA A 1 464 ? 95.928 126.669 113.058 1.00 11.55 464 ALA A C 1
ATOM 3155 O O . ALA A 1 464 ? 95.893 126.821 114.275 1.00 14.85 464 ALA A O 1
ATOM 3157 N N . ALA A 1 465 ? 95.624 125.495 112.471 1.00 12.77 465 ALA A N 1
ATOM 3158 C CA . ALA A 1 465 ? 95.195 124.353 113.263 1.00 9.28 465 ALA A CA 1
ATOM 3159 C C . ALA A 1 465 ? 96.283 123.912 114.217 1.00 10.29 465 ALA A C 1
ATOM 3160 O O . ALA A 1 465 ? 96.009 123.595 115.373 1.00 14.23 465 ALA A O 1
ATOM 3162 N N . PHE A 1 466 ? 97.528 123.939 113.756 1.00 11.83 466 PHE A N 1
ATOM 3163 C CA . PHE A 1 466 ? 98.684 123.590 114.566 1.00 10.07 466 PHE A CA 1
ATOM 3164 C C . PHE A 1 466 ? 98.827 124.479 115.766 1.00 11.33 466 PHE A C 1
ATOM 3165 O O . PHE A 1 466 ? 98.985 124.011 116.897 1.00 14.19 466 PHE A O 1
ATOM 3173 N N . ARG A 1 467 ? 98.772 125.779 115.544 1.00 13.18 467 ARG A N 1
ATOM 3174 C CA . ARG A 1 467 ? 98.927 126.672 116.655 1.00 11.01 467 ARG A CA 1
ATOM 3175 C C . ARG A 1 467 ? 97.768 126.590 117.610 1.00 11.18 467 ARG A C 1
ATOM 3176 O O . ARG A 1 467 ? 97.958 126.699 118.818 1.00 14.98 467 ARG A O 1
ATOM 3184 N N . TYR A 1 468 ? 96.569 126.383 117.101 1.00 11.73 468 TYR A N 1
ATOM 3185 C CA . TYR A 1 468 ? 95.415 126.314 117.955 1.00 11.39 468 TYR A CA 1
ATOM 3186 C C . TYR A 1 468 ? 95.590 125.107 118.855 1.00 12.83 468 TYR A C 1
ATOM 3187 O O . TYR A 1 468 ? 95.304 125.183 120.042 1.00 15.37 468 TYR A O 1
ATOM 3196 N N . TYR A 1 469 ? 96.033 123.973 118.306 1.00 13.50 469 TYR A N 1
ATOM 3197 C CA . TYR A 1 469 ? 96.250 122.765 119.092 1.00 11.54 469 TYR A CA 1
ATOM 3198 C C . TYR A 1 469 ? 97.188 123.004 120.247 1.00 12.50 469 TYR A C 1
ATOM 3199 O O . TYR A 1 469 ? 96.890 122.603 121.374 1.00 17.56 469 TYR A O 1
ATOM 3208 N N . ILE A 1 470 ? 98.319 123.652 119.994 1.00 13.09 470 ILE A N 1
ATOM 3209 C CA . ILE A 1 470 ? 99.253 123.918 121.072 1.00 11.32 470 ILE A CA 1
ATOM 3210 C C . ILE A 1 470 ? 98.616 124.815 122.090 1.00 13.34 470 ILE A C 1
ATOM 3211 O O . ILE A 1 470 ? 98.804 124.629 123.291 1.00 18.49 470 ILE A O 1
ATOM 3216 N N . PHE A 1 471 ? 97.907 125.828 121.638 1.00 14.22 471 PHE A N 1
ATOM 3217 C CA . PHE A 1 471 ? 97.246 126.726 122.542 1.00 12.82 471 PHE A CA 1
ATOM 3218 C C . PHE A 1 471 ? 96.309 125.939 123.433 1.00 14.14 471 PHE A C 1
ATOM 3219 O O . PHE A 1 471 ? 96.307 126.120 124.637 1.00 17.25 471 PHE A O 1
ATOM 3227 N N . ASN A 1 472 ? 95.491 125.048 122.877 1.00 14.96 472 ASN A N 1
ATOM 3228 C CA . ASN A 1 472 ? 94.592 124.311 123.743 1.00 13.00 472 ASN A CA 1
ATOM 3229 C C . ASN A 1 472 ? 95.329 123.442 124.725 1.00 14.79 472 ASN A C 1
ATOM 3230 O O . ASN A 1 472 ? 94.986 123.401 125.909 1.00 18.26 472 ASN A O 1
ATOM 3235 N N . LEU A 1 473 ? 96.428 122.844 124.322 1.00 15.90 473 LEU A N 1
ATOM 3236 C CA . LEU A 1 473 ? 97.147 122.025 125.266 1.00 14.34 473 LEU A CA 1
ATOM 3237 C C . LEU A 1 473 ? 97.598 122.821 126.467 1.00 16.20 473 LEU A C 1
ATOM 3238 O O . LEU A 1 473 ? 97.439 122.355 127.600 1.00 20.06 473 LEU A O 1
ATOM 3243 N N . VAL A 1 474 ? 98.157 124.007 126.237 1.00 16.62 474 VAL A N 1
ATOM 3244 C CA . VAL A 1 474 ? 98.658 124.807 127.336 1.00 16.17 474 VAL A CA 1
ATOM 3245 C C . VAL A 1 474 ? 97.603 125.618 128.079 1.00 16.13 474 VAL A C 1
ATOM 3246 O O . VAL A 1 474 ? 97.573 125.599 129.303 1.00 19.33 474 VAL A O 1
ATOM 3250 N N . ASN A 1 475 ? 96.753 126.342 127.375 1.00 16.52 475 ASN A N 1
ATOM 3251 C CA . ASN A 1 475 ? 95.792 127.216 128.012 1.00 15.26 475 ASN A CA 1
ATOM 3252 C C . ASN A 1 475 ? 94.485 126.607 128.403 1.00 15.91 475 ASN A C 1
ATOM 3253 O O . ASN A 1 475 ? 93.815 127.137 129.270 1.00 20.28 475 ASN A O 1
ATOM 3258 N N . VAL A 1 476 ? 94.023 125.579 127.740 1.00 15.83 476 VAL A N 1
ATOM 3259 C CA . VAL A 1 476 ? 92.731 125.100 128.126 1.00 13.89 476 VAL A CA 1
ATOM 3260 C C . VAL A 1 476 ? 92.947 123.916 129.010 1.00 16.52 476 VAL A C 1
ATOM 3261 O O . VAL A 1 476 ? 92.386 123.845 130.095 1.00 20.16 476 VAL A O 1
ATOM 3265 N N . PHE A 1 477 ? 93.781 122.989 128.594 1.00 15.48 477 PHE A N 1
ATOM 3266 C CA . PHE A 1 477 ? 93.966 121.849 129.443 1.00 13.34 477 PHE A CA 1
ATOM 3267 C C . PHE A 1 477 ? 94.927 122.093 130.602 1.00 16.27 477 PHE A C 1
ATOM 3268 O O . PHE A 1 477 ? 94.484 122.148 131.752 1.00 19.41 477 PHE A O 1
ATOM 3276 N N . LEU A 1 478 ? 96.219 122.319 130.357 1.00 16.66 478 LEU A N 1
ATOM 3277 C CA . LEU A 1 478 ? 97.104 122.410 131.518 1.00 16.74 478 LEU A CA 1
ATOM 3278 C C . LEU A 1 478 ? 96.842 123.598 132.401 1.00 18.04 478 LEU A C 1
ATOM 3279 O O . LEU A 1 478 ? 96.766 123.454 133.616 1.00 22.83 478 LEU A O 1
ATOM 3284 N N . ALA A 1 479 ? 96.601 124.760 131.835 1.00 18.74 479 ALA A N 1
ATOM 3285 C CA . ALA A 1 479 ? 96.352 125.915 132.660 1.00 15.92 479 ALA A CA 1
ATOM 3286 C C . ALA A 1 479 ? 95.114 125.766 133.512 1.00 17.83 479 ALA A C 1
ATOM 3287 O O . ALA A 1 479 ? 95.099 126.276 134.623 1.00 22.81 479 ALA A O 1
ATOM 3289 N N . SER A 1 480 ? 94.067 125.090 133.039 1.00 18.51 480 SER A N 1
ATOM 3290 C CA . SER A 1 480 ? 92.882 124.978 133.870 1.00 17.21 480 SER A CA 1
ATOM 3291 C C . SER A 1 480 ? 93.180 124.080 135.035 1.00 19.66 480 SER A C 1
ATOM 3292 O O . SER A 1 480 ? 92.773 124.346 136.166 1.00 24.08 480 SER A O 1
ATOM 3295 N N . VAL A 1 481 ? 93.939 123.029 134.784 1.00 20.45 481 VAL A N 1
ATOM 3296 C CA . VAL A 1 481 ? 94.274 122.081 135.821 1.00 19.45 481 VAL A CA 1
ATOM 3297 C C . VAL A 1 481 ? 95.153 122.711 136.898 1.00 22.44 481 VAL A C 1
ATOM 3298 O O . VAL A 1 481 ? 94.893 122.543 138.097 1.00 25.65 481 VAL A O 1
ATOM 3302 N N . ILE A 1 482 ? 96.164 123.457 136.475 1.00 21.53 482 ILE A N 1
ATOM 3303 C CA . ILE A 1 482 ? 97.077 124.117 137.384 1.00 21.31 482 ILE A CA 1
ATOM 3304 C C . ILE A 1 482 ? 96.399 125.237 138.145 1.00 24.80 482 ILE A C 1
ATOM 3305 O O . ILE A 1 482 ? 96.606 125.364 139.351 1.00 29.26 482 ILE A O 1
ATOM 3310 N N . ALA A 1 483 ? 95.627 126.079 137.456 1.00 24.62 483 ALA A N 1
ATOM 3311 C CA . ALA A 1 483 ? 94.928 127.160 138.114 1.00 23.21 483 ALA A CA 1
ATOM 3312 C C . ALA A 1 483 ? 93.980 126.585 139.123 1.00 25.00 483 ALA A C 1
ATOM 3313 O O . ALA A 1 483 ? 93.856 127.096 140.233 1.00 32.15 483 ALA A O 1
ATOM 3315 N N . GLY A 1 484 ? 93.384 125.459 138.792 1.00 26.71 484 GLY A N 1
ATOM 3316 C CA . GLY A 1 484 ? 92.479 124.797 139.682 1.00 28.78 484 GLY A CA 1
ATOM 3317 C C . GLY A 1 484 ? 93.158 124.511 140.993 1.00 31.53 484 GLY A C 1
ATOM 3318 O O . GLY A 1 484 ? 92.631 124.847 142.053 1.00 34.19 484 GLY A O 1
ATOM 3319 N N . ALA A 1 485 ? 94.330 123.874 140.930 1.00 31.72 485 ALA A N 1
ATOM 3320 C CA . ALA A 1 485 ? 95.079 123.562 142.137 1.00 32.96 485 ALA A CA 1
ATOM 3321 C C . ALA A 1 485 ? 95.455 124.828 142.899 1.00 33.91 485 ALA A C 1
ATOM 3322 O O . ALA A 1 485 ? 95.400 124.858 144.128 1.00 36.25 485 ALA A O 1
ATOM 3324 N N . ALA A 1 486 ? 95.801 125.889 142.173 1.00 32.82 486 ALA A N 1
ATOM 3325 C CA . ALA A 1 486 ? 96.151 127.161 142.806 1.00 34.31 486 ALA A CA 1
ATOM 3326 C C . ALA A 1 486 ? 94.991 127.773 143.627 1.00 34.24 486 ALA A C 1
ATOM 3327 O O . ALA A 1 486 ? 95.250 128.378 144.673 1.00 36.72 486 ALA A O 1
ATOM 3329 N N . PHE A 1 487 ? 93.718 127.615 143.171 1.00 32.67 487 PHE A N 1
ATOM 3330 C CA . PHE A 1 487 ? 92.511 128.113 143.842 1.00 33.72 487 PHE A CA 1
ATOM 3331 C C . PHE A 1 487 ? 92.122 127.113 144.928 1.00 32.43 487 PHE A C 1
ATOM 3332 O O . PHE A 1 487 ? 91.288 127.406 145.796 1.00 30.56 487 PHE A O 1
ATOM 3340 N N . ILE A 1 505 ? 100.389 118.284 139.888 1.00 34.92 505 ILE A N 1
ATOM 3341 C CA . ILE A 1 505 ? 99.628 118.090 138.640 1.00 32.63 505 ILE A CA 1
ATOM 3342 C C . ILE A 1 505 ? 98.873 116.770 138.689 1.00 28.58 505 ILE A C 1
ATOM 3343 O O . ILE A 1 505 ? 97.793 116.644 138.126 1.00 29.39 505 ILE A O 1
ATOM 3348 N N . GLY A 1 506 ? 99.432 115.788 139.379 1.00 29.88 506 GLY A N 1
ATOM 3349 C CA . GLY A 1 506 ? 98.774 114.517 139.468 1.00 29.13 506 GLY A CA 1
ATOM 3350 C C . GLY A 1 506 ? 97.393 114.659 140.070 1.00 27.32 506 GLY A C 1
ATOM 3351 O O . GLY A 1 506 ? 96.414 114.314 139.428 1.00 26.54 506 GLY A O 1
ATOM 3352 N N . VAL A 1 507 ? 97.295 115.169 141.294 1.00 27.42 507 VAL A N 1
ATOM 3353 C CA . VAL A 1 507 ? 95.993 115.318 141.940 1.00 26.52 507 VAL A CA 1
ATOM 3354 C C . VAL A 1 507 ? 95.140 116.382 141.270 1.00 25.36 507 VAL A C 1
ATOM 3355 O O . VAL A 1 507 ? 93.906 116.287 141.246 1.00 23.70 507 VAL A O 1
ATOM 3359 N N . ALA A 1 508 ? 95.788 117.399 140.729 1.00 25.18 508 ALA A N 1
ATOM 3360 C CA . ALA A 1 508 ? 95.078 118.454 140.075 1.00 23.15 508 ALA A CA 1
ATOM 3361 C C . ALA A 1 508 ? 94.246 117.940 138.915 1.00 21.48 508 ALA A C 1
ATOM 3362 O O . ALA A 1 508 ? 93.193 118.506 138.636 1.00 21.23 508 ALA A O 1
ATOM 3364 N N . ILE A 1 509 ? 94.716 116.910 138.200 1.00 22.56 509 ILE A N 1
ATOM 3365 C CA . ILE A 1 509 ? 93.952 116.425 137.071 1.00 16.42 509 ILE A CA 1
ATOM 3366 C C . ILE A 1 509 ? 92.610 115.799 137.426 1.00 16.50 509 ILE A C 1
ATOM 3367 O O . ILE A 1 509 ? 91.611 116.286 136.920 1.00 20.30 509 ILE A O 1
ATOM 3372 N N . PRO A 1 510 ? 92.474 114.753 138.260 1.00 17.31 510 PRO A N 1
ATOM 3373 C CA . PRO A 1 510 ? 91.198 114.187 138.629 1.00 15.84 510 PRO A CA 1
ATOM 3374 C C . PRO A 1 510 ? 90.215 115.208 139.153 1.00 16.76 510 PRO A C 1
ATOM 3375 O O . PRO A 1 510 ? 89.024 115.127 138.857 1.00 18.46 510 PRO A O 1
ATOM 3379 N N . MET A 1 511 ? 90.703 116.246 139.829 1.00 18.12 511 MET A N 1
ATOM 3380 C CA . MET A 1 511 ? 89.799 117.244 140.379 1.00 15.72 511 MET A CA 1
ATOM 3381 C C . MET A 1 511 ? 89.052 118.062 139.339 1.00 17.22 511 MET A C 1
ATOM 3382 O O . MET A 1 511 ? 88.076 118.733 139.673 1.00 19.03 511 MET A O 1
ATOM 3387 N N . LYS A 1 512 ? 89.523 118.069 138.101 1.00 18.33 512 LYS A N 1
ATOM 3388 C CA . LYS A 1 512 ? 88.874 118.823 137.052 1.00 14.98 512 LYS A CA 1
ATOM 3389 C C . LYS A 1 512 ? 88.099 118.005 136.069 1.00 13.98 512 LYS A C 1
ATOM 3390 O O . LYS A 1 512 ? 87.575 118.560 135.102 1.00 16.92 512 LYS A O 1
ATOM 3396 N N . ALA A 1 513 ? 87.918 116.720 136.309 1.00 14.88 513 ALA A N 1
ATOM 3397 C CA . ALA A 1 513 ? 87.163 115.988 135.324 1.00 13.31 513 ALA A CA 1
ATOM 3398 C C . ALA A 1 513 ? 85.776 116.581 135.176 1.00 13.61 513 ALA A C 1
ATOM 3399 O O . ALA A 1 513 ? 85.276 116.677 134.061 1.00 16.05 513 ALA A O 1
ATOM 3401 N N . THR A 1 514 ? 85.165 117.036 136.271 1.00 15.37 514 THR A N 1
ATOM 3402 C CA . THR A 1 514 ? 83.828 117.602 136.202 1.00 14.31 514 THR A CA 1
ATOM 3403 C C . THR A 1 514 ? 83.790 118.863 135.372 1.00 14.63 514 THR A C 1
ATOM 3404 O O . THR A 1 514 ? 82.842 119.080 134.616 1.00 16.56 514 THR A O 1
ATOM 3408 N N . PHE A 1 515 ? 84.782 119.719 135.528 1.00 14.32 515 PHE A N 1
ATOM 3409 C CA . PHE A 1 515 ? 84.841 120.926 134.734 1.00 12.14 515 PHE A CA 1
ATOM 3410 C C . PHE A 1 515 ? 84.874 120.596 133.274 1.00 13.21 515 PHE A C 1
ATOM 3411 O O . PHE A 1 515 ? 84.135 121.175 132.479 1.00 14.69 515 PHE A O 1
ATOM 3419 N N . PHE A 1 516 ? 85.728 119.662 132.891 1.00 14.11 516 PHE A N 1
ATOM 3420 C CA . PHE A 1 516 ? 85.819 119.358 131.491 1.00 11.22 516 PHE A CA 1
ATOM 3421 C C . PHE A 1 516 ? 84.522 118.760 130.996 1.00 11.81 516 PHE A C 1
ATOM 3422 O O . PHE A 1 516 ? 84.127 119.036 129.871 1.00 14.18 516 PHE A O 1
ATOM 3430 N N . ILE A 1 517 ? 83.825 117.992 131.819 1.00 13.44 517 ILE A N 1
ATOM 3431 C CA . ILE A 1 517 ? 82.548 117.435 131.413 1.00 11.48 517 ILE A CA 1
ATOM 3432 C C . ILE A 1 517 ? 81.508 118.498 131.133 1.00 13.10 517 ILE A C 1
ATOM 3433 O O . ILE A 1 517 ? 80.820 118.413 130.112 1.00 14.34 517 ILE A O 1
ATOM 3438 N N . THR A 1 518 ? 81.370 119.506 131.993 1.00 15.17 518 THR A N 1
ATOM 3439 C CA . THR A 1 518 ? 80.360 120.503 131.688 1.00 13.07 518 THR A CA 1
ATOM 3440 C C . THR A 1 518 ? 80.794 121.347 130.503 1.00 12.41 518 THR A C 1
ATOM 3441 O O . THR A 1 518 ? 79.951 121.758 129.701 1.00 15.30 518 THR A O 1
ATOM 3445 N N . TYR A 1 519 ? 82.100 121.540 130.323 1.00 13.05 519 TYR A N 1
ATOM 3446 C CA . TYR A 1 519 ? 82.620 122.274 129.185 1.00 11.55 519 TYR A CA 1
ATOM 3447 C C . TYR A 1 519 ? 82.258 121.571 127.896 1.00 12.14 519 TYR A C 1
ATOM 3448 O O . TYR A 1 519 ? 81.805 122.217 126.961 1.00 14.74 519 TYR A O 1
ATOM 3457 N N . ILE A 1 520 ? 82.442 120.252 127.839 1.00 12.74 520 ILE A N 1
ATOM 3458 C CA . ILE A 1 520 ? 82.111 119.453 126.664 1.00 9.89 520 ILE A CA 1
ATOM 3459 C C . ILE A 1 520 ? 80.640 119.536 126.357 1.00 10.25 520 ILE A C 1
ATOM 3460 O O . ILE A 1 520 ? 80.250 119.700 125.203 1.00 11.80 520 ILE A O 1
ATOM 3465 N N . MET A 1 521 ? 79.789 119.456 127.352 1.00 11.90 521 MET A N 1
ATOM 3466 C CA . MET A 1 521 ? 78.387 119.556 127.028 1.00 9.85 521 MET A CA 1
ATOM 3467 C C . MET A 1 521 ? 77.998 120.922 126.435 1.00 10.31 521 MET A C 1
ATOM 3468 O O . MET A 1 521 ? 77.154 120.982 125.536 1.00 12.50 521 MET A O 1
ATOM 3473 N N . VAL A 1 522 ? 78.609 122.016 126.902 1.00 12.19 522 VAL A N 1
ATOM 3474 C CA . VAL A 1 522 ? 78.288 123.339 126.361 1.00 11.19 522 VAL A CA 1
ATOM 3475 C C . VAL A 1 522 ? 78.937 123.610 125.009 1.00 12.16 522 VAL A C 1
ATOM 3476 O O . VAL A 1 522 ? 78.300 124.139 124.103 1.00 14.85 522 VAL A O 1
ATOM 3480 N N . ASP A 1 523 ? 80.225 123.327 124.896 1.00 11.93 523 ASP A N 1
ATOM 3481 C CA . ASP A 1 523 ? 81.015 123.544 123.695 1.00 9.61 523 ASP A CA 1
ATOM 3482 C C . ASP A 1 523 ? 80.781 122.517 122.609 1.00 10.99 523 ASP A C 1
ATOM 3483 O O . ASP A 1 523 ? 80.802 122.825 121.419 1.00 14.34 523 ASP A O 1
ATOM 3488 N N . GLY A 1 524 ? 80.578 121.292 123.014 1.00 11.44 524 GLY A N 1
ATOM 3489 C CA . GLY A 1 524 ? 80.436 120.165 122.142 1.00 8.50 524 GLY A CA 1
ATOM 3490 C C . GLY A 1 524 ? 79.006 119.911 121.771 1.00 8.47 524 GLY A C 1
ATOM 3491 O O . GLY A 1 524 ? 78.597 120.155 120.643 1.00 13.09 524 GLY A O 1
ATOM 3492 N N . TRP A 1 525 ? 78.242 119.364 122.701 1.00 10.69 525 TRP A N 1
ATOM 3493 C CA . TRP A 1 525 ? 76.873 118.948 122.384 1.00 9.20 525 TRP A CA 1
ATOM 3494 C C . TRP A 1 525 ? 75.982 120.088 121.919 1.00 9.58 525 TRP A C 1
ATOM 3495 O O . TRP A 1 525 ? 75.463 120.074 120.800 1.00 12.61 525 TRP A O 1
ATOM 3506 N N . ALA A 1 526 ? 75.826 121.101 122.765 1.00 10.89 526 ALA A N 1
ATOM 3507 C CA . ALA A 1 526 ? 74.984 122.235 122.418 1.00 10.13 526 ALA A CA 1
ATOM 3508 C C . ALA A 1 526 ? 75.571 123.005 121.262 1.00 10.42 526 ALA A C 1
ATOM 3509 O O . ALA A 1 526 ? 74.843 123.594 120.462 1.00 14.59 526 ALA A O 1
ATOM 3511 N N . GLY A 1 527 ? 76.889 123.027 121.193 1.00 11.35 527 GLY A N 1
ATOM 3512 C CA . GLY A 1 527 ? 77.610 123.747 120.180 1.00 9.09 527 GLY A CA 1
ATOM 3513 C C . GLY A 1 527 ? 77.276 123.263 118.793 1.00 12.03 527 GLY A C 1
ATOM 3514 O O . GLY A 1 527 ? 76.767 124.044 117.987 1.00 14.91 527 GLY A O 1
ATOM 3515 N N . VAL A 1 528 ? 77.481 121.975 118.510 1.00 11.56 528 VAL A N 1
ATOM 3516 C CA . VAL A 1 528 ? 77.215 121.537 117.149 1.00 10.36 528 VAL A CA 1
ATOM 3517 C C . VAL A 1 528 ? 75.742 121.578 116.839 1.00 11.24 528 VAL A C 1
ATOM 3518 O O . VAL A 1 528 ? 75.357 121.877 115.706 1.00 15.08 528 VAL A O 1
ATOM 3522 N N . ALA A 1 529 ? 74.901 121.324 117.827 1.00 11.34 529 ALA A N 1
ATOM 3523 C CA . ALA A 1 529 ? 73.492 121.369 117.577 1.00 10.35 529 ALA A CA 1
ATOM 3524 C C . ALA A 1 529 ? 73.058 122.752 117.130 1.00 11.79 529 ALA A C 1
ATOM 3525 O O . ALA A 1 529 ? 72.159 122.869 116.311 1.00 14.82 529 ALA A O 1
ATOM 3527 N N . GLY A 1 530 ? 73.665 123.812 117.658 1.00 12.97 530 GLY A N 1
ATOM 3528 C CA . GLY A 1 530 ? 73.290 125.155 117.246 1.00 12.29 530 GLY A CA 1
ATOM 3529 C C . GLY A 1 530 ? 73.881 125.528 115.892 1.00 12.36 530 GLY A C 1
ATOM 3530 O O . GLY A 1 530 ? 73.291 126.297 115.125 1.00 17.67 530 GLY A O 1
ATOM 3531 N N . GLU A 1 531 ? 75.004 124.927 115.543 1.00 13.48 531 GLU A N 1
ATOM 3532 C CA . GLU A 1 531 ? 75.646 125.241 114.282 1.00 12.55 531 GLU A CA 1
ATOM 3533 C C . GLU A 1 531 ? 74.755 124.884 113.125 1.00 14.22 531 GLU A C 1
ATOM 3534 O O . GLU A 1 531 ? 74.752 125.573 112.115 1.00 18.34 531 GLU A O 1
ATOM 3540 N N . ILE A 1 532 ? 73.945 123.849 113.267 1.00 15.04 532 ILE A N 1
ATOM 3541 C CA . ILE A 1 532 ? 73.093 123.471 112.153 1.00 11.78 532 ILE A CA 1
ATOM 3542 C C . ILE A 1 532 ? 72.070 124.575 111.827 1.00 14.32 532 ILE A C 1
ATOM 3543 O O . ILE A 1 532 ? 71.612 124.650 110.692 1.00 17.06 532 ILE A O 1
ATOM 3548 N N . LEU A 1 533 ? 71.681 125.432 112.803 1.00 16.42 533 LEU A N 1
ATOM 3549 C CA . LEU A 1 533 ? 70.742 126.523 112.529 1.00 14.84 533 LEU A CA 1
ATOM 3550 C C . LEU A 1 533 ? 71.405 127.491 111.624 1.00 16.69 533 LEU A C 1
ATOM 3551 O O . LEU A 1 533 ? 70.784 128.084 110.744 1.00 19.69 533 LEU A O 1
ATOM 3556 N N . MET A 1 534 ? 72.689 127.652 111.843 1.00 18.47 534 MET A N 1
ATOM 3557 C CA . MET A 1 534 ? 73.487 128.492 110.994 1.00 19.85 534 MET A CA 1
ATOM 3558 C C . MET A 1 534 ? 72.900 129.884 110.885 1.00 19.02 534 MET A C 1
ATOM 3559 O O . MET A 1 534 ? 72.676 130.427 109.800 1.00 21.73 534 MET A O 1
ATOM 3564 N N . LEU A 1 535 ? 72.694 130.475 112.046 1.00 21.49 535 LEU A N 1
ATOM 3565 C CA . LEU A 1 535 ? 72.075 131.768 112.156 1.00 20.23 535 LEU A CA 1
ATOM 3566 C C . LEU A 1 535 ? 72.888 132.877 111.554 1.00 21.17 535 LEU A C 1
ATOM 3567 O O . LEU A 1 535 ? 72.313 133.838 111.054 1.00 23.47 535 LEU A O 1
ATOM 3572 N N . LYS A 1 536 ? 74.207 132.808 111.610 1.00 20.50 536 LYS A N 1
ATOM 3573 C CA . LYS A 1 536 ? 74.939 133.924 111.058 1.00 20.57 536 LYS A CA 1
ATOM 3574 C C . LYS A 1 536 ? 74.653 134.097 109.560 1.00 22.82 536 LYS A C 1
ATOM 3575 O O . LYS A 1 536 ? 74.339 135.219 109.168 1.00 25.59 536 LYS A O 1
ATOM 3581 N N . PRO A 1 537 ? 74.848 133.100 108.666 1.00 22.30 537 PRO A N 1
ATOM 3582 C CA . PRO A 1 537 ? 74.420 133.163 107.292 1.00 19.22 537 PRO A CA 1
ATOM 3583 C C . PRO A 1 537 ? 72.959 133.538 107.117 1.00 20.81 537 PRO A C 1
ATOM 3584 O O . PRO A 1 537 ? 72.663 134.300 106.211 1.00 24.61 537 PRO A O 1
ATOM 3588 N N . LEU A 1 538 ? 72.024 133.114 107.977 1.00 20.11 538 LEU A N 1
ATOM 3589 C CA . LEU A 1 538 ? 70.678 133.620 107.697 1.00 19.43 538 LEU A CA 1
ATOM 3590 C C . LEU A 1 538 ? 70.600 135.106 107.844 1.00 24.15 538 LEU A C 1
ATOM 3591 O O . LEU A 1 538 ? 69.945 135.788 107.052 1.00 28.63 538 LEU A O 1
ATOM 3596 N N . ILE A 1 539 ? 71.247 135.626 108.862 1.00 23.07 539 ILE A N 1
ATOM 3597 C CA . ILE A 1 539 ? 71.168 137.038 109.092 1.00 21.18 539 ILE A CA 1
ATOM 3598 C C . ILE A 1 539 ? 71.862 137.804 108.014 1.00 23.68 539 ILE A C 1
ATOM 3599 O O . ILE A 1 539 ? 71.310 138.782 107.517 1.00 28.57 539 ILE A O 1
ATOM 3604 N N . MET A 1 540 ? 73.061 137.393 107.634 1.00 23.97 540 MET A N 1
ATOM 3605 C CA . MET A 1 540 ? 73.737 138.164 106.623 1.00 23.21 540 MET A CA 1
ATOM 3606 C C . MET A 1 540 ? 73.078 138.029 105.278 1.00 24.26 540 MET A C 1
ATOM 3607 O O . MET A 1 540 ? 73.080 138.972 104.492 1.00 31.30 540 MET A O 1
ATOM 3612 N N . PHE A 1 541 ? 72.492 136.881 105.003 1.00 26.90 541 PHE A N 1
ATOM 3613 C CA . PHE A 1 541 ? 71.821 136.655 103.749 1.00 27.18 541 PHE A CA 1
ATOM 3614 C C . PHE A 1 541 ? 70.644 137.572 103.616 1.00 30.04 541 PHE A C 1
ATOM 3615 O O . PHE A 1 541 ? 70.484 138.239 102.590 1.00 34.36 541 PHE A O 1
ATOM 3623 N N . HIS A 1 542 ? 69.831 137.651 104.658 1.00 27.95 542 HIS A N 1
ATOM 3624 C CA . HIS A 1 542 ? 68.668 138.485 104.571 1.00 29.14 542 HIS A CA 1
ATOM 3625 C C . HIS A 1 542 ? 69.015 139.960 104.580 1.00 32.68 542 HIS A C 1
ATOM 3626 O O . HIS A 1 542 ? 68.353 140.737 103.891 1.00 36.43 542 HIS A O 1
ATOM 3633 N N . LEU A 1 543 ? 70.057 140.376 105.298 1.00 32.36 543 LEU A N 1
ATOM 3634 C CA . LEU A 1 543 ? 70.407 141.782 105.251 1.00 33.81 543 LEU A CA 1
ATOM 3635 C C . LEU A 1 543 ? 70.896 142.151 103.865 1.00 36.43 543 LEU A C 1
ATOM 3636 O O . LEU A 1 543 ? 70.601 143.246 103.379 1.00 41.64 543 LEU A O 1
ATOM 3641 N N . LYS A 1 544 ? 71.651 141.268 103.211 1.00 32.30 544 LYS A N 1
ATOM 3642 C CA . LYS A 1 544 ? 72.093 141.600 101.877 1.00 36.84 544 LYS A CA 1
ATOM 3643 C C . LYS A 1 544 ? 70.919 141.679 100.935 1.00 36.80 544 LYS A C 1
ATOM 3644 O O . LYS A 1 544 ? 70.797 142.635 100.175 1.00 52.35 544 LYS A O 1
ATOM 3650 N N . ASN A 1 545 ? 69.968 140.767 101.038 1.00 42.05 545 ASN A N 1
ATOM 3651 C CA . ASN A 1 545 ? 68.862 140.858 100.113 1.00 43.41 545 ASN A CA 1
ATOM 3652 C C . ASN A 1 545 ? 68.031 142.097 100.335 1.00 46.45 545 ASN A C 1
ATOM 3653 O O . ASN A 1 545 ? 67.525 142.694 99.385 1.00 48.93 545 ASN A O 1
ATOM 3658 N N . ALA A 1 546 ? 67.869 142.493 101.584 1.00 41.88 546 ALA A N 1
ATOM 3659 C CA . ALA A 1 546 ? 67.080 143.661 101.874 1.00 45.92 546 ALA A CA 1
ATOM 3660 C C . ALA A 1 546 ? 67.728 144.952 101.413 1.00 46.55 546 ALA A C 1
ATOM 3661 O O . ALA A 1 546 ? 67.035 145.836 100.903 1.00 47.69 546 ALA A O 1
ATOM 3663 N N . PHE A 1 547 ? 69.050 145.080 101.563 1.00 48.15 547 PHE A N 1
ATOM 3664 C CA . PHE A 1 547 ? 69.647 146.362 101.243 1.00 51.09 547 PHE A CA 1
ATOM 3665 C C . PHE A 1 547 ? 70.712 146.464 100.157 1.00 48.10 547 PHE A C 1
ATOM 3666 O O . PHE A 1 547 ? 70.993 147.573 99.716 1.00 52.95 547 PHE A O 1
ATOM 3674 N N . LEU A 1 548 ? 71.381 145.382 99.784 1.00 50.08 548 LEU A N 1
ATOM 3675 C CA . LEU A 1 548 ? 72.454 145.482 98.808 1.00 51.73 548 LEU A CA 1
ATOM 3676 C C . LEU A 1 548 ? 72.138 144.800 97.487 1.00 59.45 548 LEU A C 1
ATOM 3677 O O . LEU A 1 548 ? 73.026 144.630 96.653 1.00 56.94 548 LEU A O 1
ATOM 3682 N N . VAL A 1 549 ? 70.898 144.389 97.301 1.00 52.77 549 VAL A N 1
ATOM 3683 C CA . VAL A 1 549 ? 70.506 143.723 96.064 1.00 57.72 549 VAL A CA 1
ATOM 3684 C C . VAL A 1 549 ? 69.731 144.612 95.126 1.00 59.32 549 VAL A C 1
ATOM 3685 O O . VAL A 1 549 ? 68.691 145.168 95.475 1.00 54.59 549 VAL A O 1
ATOM 3689 N N . LYS A 1 550 ? 70.260 144.728 93.913 1.00 57.20 550 LYS A N 1
ATOM 3690 C CA . LYS A 1 550 ? 69.656 145.543 92.873 1.00 77.02 550 LYS A CA 1
ATOM 3691 C C . LYS A 1 550 ? 69.049 144.636 91.823 1.00 60.60 550 LYS A C 1
ATOM 3692 O O . LYS A 1 550 ? 68.038 144.967 91.200 1.00 61.98 550 LYS A O 1
ATOM 3698 N N . THR A 1 551 ? 69.679 143.479 91.649 1.00 241.18 551 THR A N 1
ATOM 3699 C CA . THR A 1 551 ? 69.275 142.477 90.675 1.00 47.29 551 THR A CA 1
ATOM 3700 C C . THR A 1 551 ? 69.299 141.107 91.273 1.00 121.81 551 THR A C 1
ATOM 3701 O O . THR A 1 551 ? 70.094 140.823 92.158 1.00 65.45 551 THR A O 1
ATOM 3705 N N . ASP A 1 552 ? 68.520 140.205 90.713 1.00 107.94 552 ASP A N 1
ATOM 3706 C CA . ASP A 1 552 ? 68.465 138.847 91.219 1.00 48.90 552 ASP A CA 1
ATOM 3707 C C . ASP A 1 552 ? 69.793 138.128 91.081 1.00 85.05 552 ASP A C 1
ATOM 3708 O O . ASP A 1 552 ? 70.070 137.182 91.805 1.00 54.33 552 ASP A O 1
ATOM 3713 N N . LYS A 1 553 ? 70.643 138.583 90.174 1.00 52.36 553 LYS A N 1
ATOM 3714 C CA . LYS A 1 553 ? 71.956 137.973 89.998 1.00 50.16 553 LYS A CA 1
ATOM 3715 C C . LYS A 1 553 ? 72.817 138.141 91.255 1.00 63.35 553 LYS A C 1
ATOM 3716 O O . LYS A 1 553 ? 73.703 137.337 91.537 1.00 56.12 553 LYS A O 1
ATOM 3722 N N . ASP A 1 554 ? 72.534 139.167 92.045 1.00 69.55 554 ASP A N 1
ATOM 3723 C CA . ASP A 1 554 ? 73.301 139.504 93.230 1.00 50.02 554 ASP A CA 1
ATOM 3724 C C . ASP A 1 554 ? 73.011 138.475 94.315 1.00 72.70 554 ASP A C 1
ATOM 3725 O O . ASP A 1 554 ? 73.765 138.329 95.281 1.00 48.71 554 ASP A O 1
ATOM 3730 N N . ARG A 1 555 ? 71.914 137.737 94.163 1.00 93.30 555 ARG A N 1
ATOM 3731 C CA . ARG A 1 555 ? 71.481 136.791 95.166 1.00 51.69 555 ARG A CA 1
ATOM 3732 C C . ARG A 1 555 ? 72.362 135.554 95.106 1.00 50.86 555 ARG A C 1
ATOM 3733 O O . ARG A 1 555 ? 72.328 134.706 96.001 1.00 48.09 555 ARG A O 1
ATOM 3741 N N . GLU A 1 556 ? 73.156 135.425 94.041 1.00 51.47 556 GLU A N 1
ATOM 3742 C CA . GLU A 1 556 ? 74.047 134.293 93.924 1.00 49.03 556 GLU A CA 1
ATOM 3743 C C . GLU A 1 556 ? 75.358 134.610 94.624 1.00 45.07 556 GLU A C 1
ATOM 3744 O O . GLU A 1 556 ? 76.188 133.726 94.821 1.00 46.97 556 GLU A O 1
ATOM 3750 N N . GLU A 1 557 ? 75.551 135.882 95.007 1.00 48.48 557 GLU A N 1
ATOM 3751 C CA . GLU A 1 557 ? 76.768 136.312 95.678 1.00 51.26 557 GLU A CA 1
ATOM 3752 C C . GLU A 1 557 ? 76.505 136.353 97.176 1.00 44.37 557 GLU A C 1
ATOM 3753 O O . GLU A 1 557 ? 77.395 136.102 97.988 1.00 43.42 557 GLU A O 1
ATOM 3759 N N . ALA A 1 558 ? 75.241 136.627 97.538 1.00 48.66 558 ALA A N 1
ATOM 3760 C CA . ALA A 1 558 ? 74.803 136.651 98.932 1.00 43.04 558 ALA A CA 1
ATOM 3761 C C . ALA A 1 558 ? 75.006 135.252 99.521 1.00 40.99 558 ALA A C 1
ATOM 3762 O O . ALA A 1 558 ? 75.323 135.060 100.699 1.00 40.64 558 ALA A O 1
ATOM 3764 N N . MET A 1 559 ? 74.862 134.260 98.665 1.00 40.64 559 MET A N 1
ATOM 3765 C CA . MET A 1 559 ? 75.009 132.870 99.010 1.00 36.01 559 MET A CA 1
ATOM 3766 C C . MET A 1 559 ? 76.458 132.421 99.111 1.00 36.48 559 MET A C 1
ATOM 3767 O O . MET A 1 559 ? 76.987 131.786 98.198 1.00 36.91 559 MET A O 1
ATOM 3772 N N . ASP A 1 560 ? 77.102 132.756 100.210 1.00 34.89 560 ASP A N 1
ATOM 3773 C CA . ASP A 1 560 ? 78.464 132.283 100.442 1.00 34.02 560 ASP A CA 1
ATOM 3774 C C . ASP A 1 560 ? 78.471 131.531 101.770 1.00 30.00 560 ASP A C 1
ATOM 3775 O O . ASP A 1 560 ? 78.539 132.158 102.827 1.00 29.38 560 ASP A O 1
ATOM 3780 N N . PRO A 1 561 ? 78.344 130.200 101.765 1.00 24.34 561 PRO A N 1
ATOM 3781 C CA . PRO A 1 561 ? 78.198 129.369 102.932 1.00 22.30 561 PRO A CA 1
ATOM 3782 C C . PRO A 1 561 ? 79.479 129.129 103.697 1.00 21.07 561 PRO A C 1
ATOM 3783 O O . PRO A 1 561 ? 79.452 128.536 104.772 1.00 19.90 561 PRO A O 1
ATOM 3787 N N . GLY A 1 562 ? 80.610 129.531 103.149 1.00 21.76 562 GLY A N 1
ATOM 3788 C CA . GLY A 1 562 ? 81.846 129.171 103.802 1.00 19.40 562 GLY A CA 1
ATOM 3789 C C . GLY A 1 562 ? 82.206 127.722 103.511 1.00 15.44 562 GLY A C 1
ATOM 3790 O O . GLY A 1 562 ? 81.818 127.175 102.475 1.00 16.99 562 GLY A O 1
ATOM 3791 N N . SER A 1 563 ? 82.982 127.132 104.412 1.00 14.12 563 SER A N 1
ATOM 3792 C CA . SER A 1 563 ? 83.559 125.804 104.279 1.00 12.53 563 SER A CA 1
ATOM 3793 C C . SER A 1 563 ? 83.579 125.129 105.631 1.00 11.49 563 SER A C 1
ATOM 3794 O O . SER A 1 563 ? 83.143 125.713 106.617 1.00 14.95 563 SER A O 1
ATOM 3797 N N . ILE A 1 564 ? 84.091 123.905 105.707 1.00 11.52 564 ILE A N 1
ATOM 3798 C CA . ILE A 1 564 ? 84.073 123.188 106.977 1.00 10.98 564 ILE A CA 1
ATOM 3799 C C . ILE A 1 564 ? 84.862 123.843 108.100 1.00 13.55 564 ILE A C 1
ATOM 3800 O O . ILE A 1 564 ? 84.529 123.624 109.260 1.00 16.92 564 ILE A O 1
ATOM 3805 N N . GLY A 1 565 ? 85.888 124.646 107.801 1.00 12.34 565 GLY A N 1
ATOM 3806 C CA . GLY A 1 565 ? 86.615 125.281 108.880 1.00 11.12 565 GLY A CA 1
ATOM 3807 C C . GLY A 1 565 ? 87.663 124.375 109.475 1.00 11.70 565 GLY A C 1
ATOM 3808 O O . GLY A 1 565 ? 87.718 124.182 110.682 1.00 13.38 565 GLY A O 1
ATOM 3809 N N . PHE A 1 566 ? 88.528 123.806 108.663 1.00 12.13 566 PHE A N 1
ATOM 3810 C CA . PHE A 1 566 ? 89.529 122.900 109.200 1.00 9.36 566 PHE A CA 1
ATOM 3811 C C . PHE A 1 566 ? 90.273 123.512 110.377 1.00 10.43 566 PHE A C 1
ATOM 3812 O O . PHE A 1 566 ? 90.491 122.850 111.391 1.00 13.20 566 PHE A O 1
ATOM 3820 N N . ASN A 1 567 ? 90.628 124.785 110.290 1.00 12.48 567 ASN A N 1
ATOM 3821 C CA . ASN A 1 567 ? 91.399 125.414 111.339 1.00 10.17 567 ASN A CA 1
ATOM 3822 C C . ASN A 1 567 ? 90.660 125.659 112.642 1.00 11.54 567 ASN A C 1
ATOM 3823 O O . ASN A 1 567 ? 91.301 126.030 113.618 1.00 14.76 567 ASN A O 1
ATOM 3828 N N . THR A 1 568 ? 89.336 125.517 112.681 1.00 12.56 568 THR A N 1
ATOM 3829 C CA . THR A 1 568 ? 88.634 125.709 113.943 1.00 11.57 568 THR A CA 1
ATOM 3830 C C . THR A 1 568 ? 88.007 124.408 114.415 1.00 12.06 568 THR A C 1
ATOM 3831 O O . THR A 1 568 ? 87.789 124.215 115.609 1.00 14.02 568 THR A O 1
ATOM 3835 N N . GLY A 1 569 ? 87.762 123.490 113.486 1.00 12.31 569 GLY A N 1
ATOM 3836 C CA . GLY A 1 569 ? 87.162 122.200 113.773 1.00 7.96 569 GLY A CA 1
ATOM 3837 C C . GLY A 1 569 ? 88.180 121.175 114.236 1.00 9.04 569 GLY A C 1
ATOM 3838 O O . GLY A 1 569 ? 87.957 120.439 115.203 1.00 12.02 569 GLY A O 1
ATOM 3839 N N . GLU A 1 570 ? 89.314 121.088 113.554 1.00 9.80 570 GLU A N 1
ATOM 3840 C CA . GLU A 1 570 ? 90.245 120.049 113.905 1.00 7.71 570 GLU A CA 1
ATOM 3841 C C . GLU A 1 570 ? 90.767 120.178 115.331 1.00 11.66 570 GLU A C 1
ATOM 3842 O O . GLU A 1 570 ? 90.894 119.160 116.006 1.00 12.65 570 GLU A O 1
ATOM 3848 N N . PRO A 1 571 ? 91.131 121.368 115.840 1.00 10.80 571 PRO A N 1
ATOM 3849 C CA . PRO A 1 571 ? 91.600 121.571 117.181 1.00 10.80 571 PRO A CA 1
ATOM 3850 C C . PRO A 1 571 ? 90.591 121.243 118.269 1.00 11.34 571 PRO A C 1
ATOM 3851 O O . PRO A 1 571 ? 90.987 121.024 119.413 1.00 14.73 571 PRO A O 1
ATOM 3855 N N . ARG A 1 572 ? 89.304 121.183 117.945 1.00 10.70 572 ARG A N 1
ATOM 3856 C CA . ARG A 1 572 ? 88.319 120.884 118.953 1.00 8.42 572 ARG A CA 1
ATOM 3857 C C . ARG A 1 572 ? 88.283 119.401 119.109 1.00 10.75 572 ARG A C 1
ATOM 3858 O O . ARG A 1 572 ? 88.194 118.878 120.218 1.00 13.45 572 ARG A O 1
ATOM 3866 N N . ILE A 1 573 ? 88.385 118.707 117.991 1.00 11.05 573 ILE A N 1
ATOM 3867 C CA . ILE A 1 573 ? 88.342 117.275 118.042 1.00 9.14 573 ILE A CA 1
ATOM 3868 C C . ILE A 1 573 ? 89.571 116.822 118.789 1.00 11.15 573 ILE A C 1
ATOM 3869 O O . ILE A 1 573 ? 89.474 115.958 119.656 1.00 13.14 573 ILE A O 1
ATOM 3874 N N . GLN A 1 574 ? 90.726 117.409 118.469 1.00 11.65 574 GLN A N 1
ATOM 3875 C CA . GLN A 1 574 ? 91.945 117.001 119.120 1.00 10.37 574 GLN A CA 1
ATOM 3876 C C . GLN A 1 574 ? 91.943 117.282 120.607 1.00 11.54 574 GLN A C 1
ATOM 3877 O O . GLN A 1 574 ? 92.492 116.482 121.366 1.00 15.86 574 GLN A O 1
ATOM 3883 N N . LEU A 1 575 ? 91.317 118.365 121.060 1.00 12.83 575 LEU A N 1
ATOM 3884 C CA . LEU A 1 575 ? 91.241 118.585 122.489 1.00 11.18 575 LEU A CA 1
ATOM 3885 C C . LEU A 1 575 ? 90.442 117.498 123.137 1.00 12.17 575 LEU A C 1
ATOM 3886 O O . LEU A 1 575 ? 90.816 117.010 124.200 1.00 14.89 575 LEU A O 1
ATOM 3891 N N . TYR A 1 576 ? 89.341 117.095 122.526 1.00 12.80 576 TYR A N 1
ATOM 3892 C CA . TYR A 1 576 ? 88.540 116.084 123.167 1.00 10.26 576 TYR A CA 1
ATOM 3893 C C . TYR A 1 576 ? 89.263 114.748 123.144 1.00 10.35 576 TYR A C 1
ATOM 3894 O O . TYR A 1 576 ? 89.142 113.981 124.094 1.00 12.29 576 TYR A O 1
ATOM 3903 N N . PHE A 1 577 ? 90.068 114.474 122.113 1.00 11.13 577 PHE A N 1
ATOM 3904 C CA . PHE A 1 577 ? 90.830 113.236 122.104 1.00 8.37 577 PHE A CA 1
ATOM 3905 C C . PHE A 1 577 ? 91.818 113.241 123.243 1.00 10.92 577 PHE A C 1
ATOM 3906 O O . PHE A 1 577 ? 91.984 112.222 123.913 1.00 14.14 577 PHE A O 1
ATOM 3914 N N . LEU A 1 578 ? 92.462 114.379 123.498 1.00 12.57 578 LEU A N 1
ATOM 3915 C CA . LEU A 1 578 ? 93.407 114.461 124.597 1.00 10.75 578 LEU A CA 1
ATOM 3916 C C . LEU A 1 578 ? 92.710 114.249 125.920 1.00 11.85 578 LEU A C 1
ATOM 3917 O O . LEU A 1 578 ? 93.213 113.508 126.753 1.00 14.66 578 LEU A O 1
ATOM 3922 N N . LEU A 1 579 ? 91.547 114.861 126.129 1.00 13.03 579 LEU A N 1
ATOM 3923 C CA . LEU A 1 579 ? 90.857 114.694 127.395 1.00 10.39 579 LEU A CA 1
ATOM 3924 C C . LEU A 1 579 ? 90.443 113.257 127.562 1.00 10.80 579 LEU A C 1
ATOM 3925 O O . LEU A 1 579 ? 90.493 112.709 128.654 1.00 15.41 579 LEU A O 1
ATOM 3930 N N . GLY A 1 580 ? 90.033 112.621 126.497 1.00 11.01 580 GLY A N 1
ATOM 3931 C CA . GLY A 1 580 ? 89.653 111.240 126.578 1.00 10.53 580 GLY A CA 1
ATOM 3932 C C . GLY A 1 580 ? 90.831 110.391 127.007 1.00 10.78 580 GLY A C 1
ATOM 3933 O O . GLY A 1 580 ? 90.768 109.667 127.993 1.00 14.27 580 GLY A O 1
ATOM 3934 N N . LEU A 1 581 ? 91.959 110.526 126.333 1.00 11.24 581 LEU A N 1
ATOM 3935 C CA . LEU A 1 581 ? 93.110 109.714 126.669 1.00 9.91 581 LEU A CA 1
ATOM 3936 C C . LEU A 1 581 ? 93.664 109.992 128.054 1.00 12.73 581 LEU A C 1
ATOM 3937 O O . LEU A 1 581 ? 94.193 109.080 128.688 1.00 16.36 581 LEU A O 1
ATOM 3942 N N . VAL A 1 582 ? 93.601 111.237 128.514 1.00 14.11 582 VAL A N 1
ATOM 3943 C CA . VAL A 1 582 ? 94.072 111.601 129.840 1.00 11.77 582 VAL A CA 1
ATOM 3944 C C . VAL A 1 582 ? 93.157 111.121 130.941 1.00 12.19 582 VAL A C 1
ATOM 3945 O O . VAL A 1 582 ? 93.626 110.625 131.957 1.00 15.75 582 VAL A O 1
ATOM 3949 N N . TYR A 1 583 ? 91.858 111.292 130.784 1.00 14.38 583 TYR A N 1
ATOM 3950 C CA . TYR A 1 583 ? 90.941 110.908 131.823 1.00 13.26 583 TYR A CA 1
ATOM 3951 C C . TYR A 1 583 ? 90.507 109.454 131.783 1.00 14.60 583 TYR A C 1
ATOM 3952 O O . TYR A 1 583 ? 90.100 108.911 132.800 1.00 18.34 583 TYR A O 1
ATOM 3961 N N . ALA A 1 584 ? 90.639 108.763 130.662 1.00 14.58 584 ALA A N 1
ATOM 3962 C CA . ALA A 1 584 ? 90.203 107.377 130.601 1.00 13.35 584 ALA A CA 1
ATOM 3963 C C . ALA A 1 584 ? 90.729 106.503 131.738 1.00 14.29 584 ALA A C 1
ATOM 3964 O O . ALA A 1 584 ? 89.943 105.738 132.277 1.00 16.70 584 ALA A O 1
ATOM 3966 N N . PRO A 1 585 ? 92.017 106.516 132.142 1.00 15.20 585 PRO A N 1
ATOM 3967 C CA . PRO A 1 585 ? 92.510 105.725 133.238 1.00 14.67 585 PRO A CA 1
ATOM 3968 C C . PRO A 1 585 ? 92.186 106.247 134.637 1.00 18.35 585 PRO A C 1
ATOM 3969 O O . PRO A 1 585 ? 92.589 105.615 135.604 1.00 21.82 585 PRO A O 1
ATOM 3973 N N . VAL A 1 586 ? 91.616 107.446 134.773 1.00 19.14 586 VAL A N 1
ATOM 3974 C CA . VAL A 1 586 ? 91.381 108.000 136.105 1.00 17.48 586 VAL A CA 1
ATOM 3975 C C . VAL A 1 586 ? 89.918 108.282 136.408 1.00 19.39 586 VAL A C 1
ATOM 3976 O O . VAL A 1 586 ? 89.444 107.962 137.494 1.00 23.46 586 VAL A O 1
ATOM 3980 N N . THR A 1 587 ? 89.204 108.908 135.477 1.00 18.67 587 THR A N 1
ATOM 3981 C CA . THR A 1 587 ? 87.806 109.256 135.663 1.00 18.77 587 THR A CA 1
ATOM 3982 C C . THR A 1 587 ? 87.013 108.922 134.399 1.00 17.09 587 THR A C 1
ATOM 3983 O O . THR A 1 587 ? 86.621 109.846 133.674 1.00 19.10 587 THR A O 1
ATOM 3987 N N . PRO A 1 588 ? 86.709 107.644 134.127 1.00 16.81 588 PRO A N 1
ATOM 3988 C CA . PRO A 1 588 ? 86.087 107.128 132.929 1.00 13.93 588 PRO A CA 1
ATOM 3989 C C . PRO A 1 588 ? 84.725 107.708 132.628 1.00 13.90 588 PRO A C 1
ATOM 3990 O O . PRO A 1 588 ? 84.273 107.612 131.495 1.00 14.35 588 PRO A O 1
ATOM 3994 N N . MET A 1 589 ? 84.058 108.337 133.606 1.00 15.42 589 MET A N 1
ATOM 3995 C CA . MET A 1 589 ? 82.738 108.896 133.329 1.00 13.40 589 MET A CA 1
ATOM 3996 C C . MET A 1 589 ? 82.795 110.070 132.372 1.00 12.20 589 MET A C 1
ATOM 3997 O O . MET A 1 589 ? 81.761 110.533 131.921 1.00 13.90 589 MET A O 1
ATOM 4002 N N . LEU A 1 590 ? 83.977 110.596 132.101 1.00 12.07 590 LEU A N 1
ATOM 4003 C CA . LEU A 1 590 ? 84.150 111.649 131.116 1.00 10.78 590 LEU A CA 1
ATOM 4004 C C . LEU A 1 590 ? 83.893 111.117 129.709 1.00 11.00 590 LEU A C 1
ATOM 4005 O O . LEU A 1 590 ? 83.394 111.836 128.834 1.00 13.23 590 LEU A O 1
ATOM 4010 N N . LEU A 1 591 ? 84.331 109.894 129.439 1.00 12.95 591 LEU A N 1
ATOM 4011 C CA . LEU A 1 591 ? 84.313 109.375 128.096 1.00 10.25 591 LEU A CA 1
ATOM 4012 C C . LEU A 1 591 ? 82.964 109.338 127.398 1.00 9.41 591 LEU A C 1
ATOM 4013 O O . LEU A 1 591 ? 82.944 109.648 126.217 1.00 10.18 591 LEU A O 1
ATOM 4018 N N . PRO A 1 592 ? 81.828 108.988 128.012 1.00 9.69 592 PRO A N 1
ATOM 4019 C CA . PRO A 1 592 ? 80.534 109.010 127.391 1.00 7.82 592 PRO A CA 1
ATOM 4020 C C . PRO A 1 592 ? 80.142 110.384 126.905 1.00 8.86 592 PRO A C 1
ATOM 4021 O O . PRO A 1 592 ? 79.287 110.499 126.037 1.00 10.99 592 PRO A O 1
ATOM 4025 N N . PHE A 1 593 ? 80.746 111.437 127.438 1.00 10.74 593 PHE A N 1
ATOM 4026 C CA . PHE A 1 593 ? 80.382 112.756 127.010 1.00 8.96 593 PHE A CA 1
ATOM 4027 C C . PHE A 1 593 ? 81.066 113.035 125.693 1.00 10.02 593 PHE A C 1
ATOM 4028 O O . PHE A 1 593 ? 80.478 113.689 124.820 1.00 12.57 593 PHE A O 1
ATOM 4036 N N . ILE A 1 594 ? 82.301 112.537 125.528 1.00 11.14 594 ILE A N 1
ATOM 4037 C CA . ILE A 1 594 ? 82.953 112.755 124.245 1.00 8.07 594 ILE A CA 1
ATOM 4038 C C . ILE A 1 594 ? 82.348 111.803 123.221 1.00 10.49 594 ILE A C 1
ATOM 4039 O O . ILE A 1 594 ? 82.189 112.180 122.071 1.00 10.45 594 ILE A O 1
ATOM 4044 N N . LEU A 1 595 ? 81.909 110.610 123.625 1.00 10.93 595 LEU A N 1
ATOM 4045 C CA . LEU A 1 595 ? 81.310 109.728 122.636 1.00 6.98 595 LEU A CA 1
ATOM 4046 C C . LEU A 1 595 ? 80.044 110.329 122.075 1.00 8.73 595 LEU A C 1
ATOM 4047 O O . LEU A 1 595 ? 79.819 110.247 120.868 1.00 9.49 595 LEU A O 1
ATOM 4052 N N . VAL A 1 596 ? 79.239 110.991 122.904 1.00 11.28 596 VAL A N 1
ATOM 4053 C CA . VAL A 1 596 ? 78.057 111.640 122.374 1.00 6.72 596 VAL A CA 1
ATOM 4054 C C . VAL A 1 596 ? 78.473 112.740 121.440 1.00 8.28 596 VAL A C 1
ATOM 4055 O O . VAL A 1 596 ? 77.881 112.889 120.382 1.00 11.56 596 VAL A O 1
ATOM 4059 N N . PHE A 1 597 ? 79.473 113.525 121.804 1.00 10.26 597 PHE A N 1
ATOM 4060 C CA . PHE A 1 597 ? 79.947 114.564 120.920 1.00 6.75 597 PHE A CA 1
ATOM 4061 C C . PHE A 1 597 ? 80.372 114.041 119.580 1.00 7.87 597 PHE A C 1
ATOM 4062 O O . PHE A 1 597 ? 79.999 114.616 118.567 1.00 9.10 597 PHE A O 1
ATOM 4070 N N . PHE A 1 598 ? 81.175 112.990 119.531 1.00 7.89 598 PHE A N 1
ATOM 4071 C CA . PHE A 1 598 ? 81.645 112.532 118.245 1.00 4.42 598 PHE A CA 1
ATOM 4072 C C . PHE A 1 598 ? 80.480 112.059 117.419 1.00 6.46 598 PHE A C 1
ATOM 4073 O O . PHE A 1 598 ? 80.416 112.337 116.225 1.00 7.79 598 PHE A O 1
ATOM 4081 N N . ALA A 1 599 ? 79.542 111.343 118.025 1.00 7.42 599 ALA A N 1
ATOM 4082 C CA . ALA A 1 599 ? 78.407 110.856 117.274 1.00 4.52 599 ALA A CA 1
ATOM 4083 C C . ALA A 1 599 ? 77.506 111.972 116.762 1.00 6.76 599 ALA A C 1
ATOM 4084 O O . ALA A 1 599 ? 77.063 111.943 115.609 1.00 9.52 599 ALA A O 1
ATOM 4086 N N . LEU A 1 600 ? 77.273 112.986 117.578 1.00 8.17 600 LEU A N 1
ATOM 4087 C CA . LEU A 1 600 ? 76.414 114.068 117.174 1.00 6.25 600 LEU A CA 1
ATOM 4088 C C . LEU A 1 600 ? 77.088 114.919 116.148 1.00 7.70 600 LEU A C 1
ATOM 4089 O O . LEU A 1 600 ? 76.478 115.325 115.167 1.00 10.80 600 LEU A O 1
ATOM 4094 N N . ALA A 1 601 ? 78.350 115.209 116.352 1.00 7.99 601 ALA A N 1
ATOM 4095 C CA . ALA A 1 601 ? 79.068 116.012 115.418 1.00 5.38 601 ALA A CA 1
ATOM 4096 C C . ALA A 1 601 ? 79.134 115.311 114.093 1.00 6.48 601 ALA A C 1
ATOM 4097 O O . ALA A 1 601 ? 79.004 115.948 113.063 1.00 9.05 601 ALA A O 1
ATOM 4099 N N . TYR A 1 602 ? 79.282 113.996 114.078 1.00 8.08 602 TYR A N 1
ATOM 4100 C CA . TYR A 1 602 ? 79.331 113.300 112.819 1.00 5.86 602 TYR A CA 1
ATOM 4101 C C . TYR A 1 602 ? 78.057 113.525 112.037 1.00 8.63 602 TYR A C 1
ATOM 4102 O O . TYR A 1 602 ? 78.109 113.878 110.865 1.00 9.93 602 TYR A O 1
ATOM 4111 N N . ILE A 1 603 ? 76.895 113.348 112.662 1.00 10.39 603 ILE A N 1
ATOM 4112 C CA . ILE A 1 603 ? 75.670 113.484 111.890 1.00 8.14 603 ILE A CA 1
ATOM 4113 C C . ILE A 1 603 ? 75.390 114.926 111.481 1.00 10.09 603 ILE A C 1
ATOM 4114 O O . ILE A 1 603 ? 74.884 115.167 110.381 1.00 12.46 603 ILE A O 1
ATOM 4119 N N . VAL A 1 604 ? 75.710 115.892 112.339 1.00 10.50 604 VAL A N 1
ATOM 4120 C CA . VAL A 1 604 ? 75.483 117.272 111.986 1.00 7.22 604 VAL A CA 1
ATOM 4121 C C . VAL A 1 604 ? 76.408 117.681 110.871 1.00 9.13 604 VAL A C 1
ATOM 4122 O O . VAL A 1 604 ? 75.964 118.318 109.919 1.00 12.81 604 VAL A O 1
ATOM 4126 N N . TYR A 1 605 ? 77.682 117.318 110.933 1.00 9.04 605 TYR A N 1
ATOM 4127 C CA . TYR A 1 605 ? 78.555 117.729 109.869 1.00 6.83 605 TYR A CA 1
ATOM 4128 C C . TYR A 1 605 ? 78.326 116.970 108.618 1.00 9.12 605 TYR A C 1
ATOM 4129 O O . TYR A 1 605 ? 78.522 117.525 107.553 1.00 12.51 605 TYR A O 1
ATOM 4138 N N . ARG A 1 606 ? 77.888 115.730 108.676 1.00 11.88 606 ARG A N 1
ATOM 4139 C CA . ARG A 1 606 ? 77.645 115.055 107.432 1.00 8.79 606 ARG A CA 1
ATOM 4140 C C . ARG A 1 606 ? 76.543 115.794 106.705 1.00 11.20 606 ARG A C 1
ATOM 4141 O O . ARG A 1 606 ? 76.634 116.009 105.498 1.00 15.51 606 ARG A O 1
ATOM 4149 N N . HIS A 1 607 ? 75.527 116.247 107.439 1.00 11.90 607 HIS A N 1
ATOM 4150 C CA . HIS A 1 607 ? 74.464 117.016 106.842 1.00 9.84 607 HIS A CA 1
ATOM 4151 C C . HIS A 1 607 ? 74.984 118.299 106.233 1.00 11.17 607 HIS A C 1
ATOM 4152 O O . HIS A 1 607 ? 74.649 118.631 105.097 1.00 14.01 607 HIS A O 1
ATOM 4159 N N . GLN A 1 608 ? 75.819 119.031 106.955 1.00 11.95 608 GLN A N 1
ATOM 4160 C CA . GLN A 1 608 ? 76.295 120.292 106.430 1.00 8.90 608 GLN A CA 1
ATOM 4161 C C . GLN A 1 608 ? 77.207 120.095 105.231 1.00 10.77 608 GLN A C 1
ATOM 4162 O O . GLN A 1 608 ? 77.157 120.844 104.263 1.00 13.68 608 GLN A O 1
ATOM 4168 N N . ILE A 1 609 ? 77.990 119.045 105.216 1.00 12.39 609 ILE A N 1
ATOM 4169 C CA . ILE A 1 609 ? 78.864 118.789 104.091 1.00 9.61 609 ILE A CA 1
ATOM 4170 C C . ILE A 1 609 ? 78.062 118.527 102.838 1.00 11.90 609 ILE A C 1
ATOM 4171 O O . ILE A 1 609 ? 78.428 118.994 101.767 1.00 13.63 609 ILE A O 1
ATOM 4176 N N . ILE A 1 610 ? 76.994 117.752 102.946 1.00 13.57 610 ILE A N 1
ATOM 4177 C CA . ILE A 1 610 ? 76.139 117.471 101.805 1.00 11.62 610 ILE A CA 1
ATOM 4178 C C . ILE A 1 610 ? 75.310 118.662 101.328 1.00 11.78 610 ILE A C 1
ATOM 4179 O O . ILE A 1 610 ? 75.192 118.898 100.128 1.00 14.03 610 ILE A O 1
ATOM 4184 N N . ASN A 1 611 ? 74.675 119.391 102.238 1.00 13.51 611 ASN A N 1
ATOM 4185 C CA . ASN A 1 611 ? 73.786 120.456 101.811 1.00 10.21 611 ASN A CA 1
ATOM 4186 C C . ASN A 1 611 ? 74.282 121.888 101.876 1.00 10.38 611 ASN A C 1
ATOM 4187 O O . ASN A 1 611 ? 73.739 122.739 101.179 1.00 13.69 611 ASN A O 1
ATOM 4192 N N . VAL A 1 612 ? 75.268 122.192 102.696 1.00 11.57 612 VAL A N 1
ATOM 4193 C CA . VAL A 1 612 ? 75.656 123.568 102.930 1.00 9.07 612 VAL A CA 1
ATOM 4194 C C . VAL A 1 612 ? 77.047 124.024 102.536 1.00 11.31 612 VAL A C 1
ATOM 4195 O O . VAL A 1 612 ? 77.220 125.093 101.961 1.00 14.50 612 VAL A O 1
ATOM 4199 N N . TYR A 1 613 ? 78.057 123.317 102.950 1.00 11.97 613 TYR A N 1
ATOM 4200 C CA . TYR A 1 613 ? 79.383 123.869 102.787 1.00 10.23 613 TYR A CA 1
ATOM 4201 C C . TYR A 1 613 ? 79.975 123.747 101.425 1.00 11.26 613 TYR A C 1
ATOM 4202 O O . TYR A 1 613 ? 79.800 122.749 100.745 1.00 14.60 613 TYR A O 1
ATOM 4211 N N . ASN A 1 614 ? 80.752 124.740 101.041 1.00 13.30 614 ASN A N 1
ATOM 4212 C CA . ASN A 1 614 ? 81.503 124.690 99.819 1.00 13.11 614 ASN A CA 1
ATOM 4213 C C . ASN A 1 614 ? 82.881 124.215 100.193 1.00 14.11 614 ASN A C 1
ATOM 4214 O O . ASN A 1 614 ? 83.165 123.991 101.367 1.00 16.78 614 ASN A O 1
ATOM 4219 N N . GLN A 1 615 ? 83.748 124.066 99.227 1.00 15.37 615 GLN A N 1
ATOM 4220 C CA . GLN A 1 615 ? 85.098 123.683 99.525 1.00 12.23 615 GLN A CA 1
ATOM 4221 C C . GLN A 1 615 ? 85.974 124.626 98.720 1.00 12.27 615 GLN A C 1
ATOM 4222 O O . GLN A 1 615 ? 85.871 124.668 97.494 1.00 14.77 615 GLN A O 1
ATOM 4228 N N . GLU A 1 616 ? 86.815 125.386 99.422 1.00 12.13 616 GLU A N 1
ATOM 4229 C CA . GLU A 1 616 ? 87.674 126.425 98.847 1.00 10.85 616 GLU A CA 1
ATOM 4230 C C . GLU A 1 616 ? 88.904 125.928 98.129 1.00 9.70 616 GLU A C 1
ATOM 4231 O O . GLU A 1 616 ? 89.426 126.592 97.243 1.00 11.55 616 GLU A O 1
ATOM 4237 N N . TYR A 1 617 ? 89.392 124.782 98.514 1.00 10.06 617 TYR A N 1
ATOM 4238 C CA . TYR A 1 617 ? 90.554 124.204 97.904 1.00 7.11 617 TYR A CA 1
ATOM 4239 C C . TYR A 1 617 ? 90.420 122.720 98.031 1.00 8.41 617 TYR A C 1
ATOM 4240 O O . TYR A 1 617 ? 89.726 122.254 98.920 1.00 11.28 617 TYR A O 1
ATOM 4249 N N . GLU A 1 618 ? 91.076 121.962 97.181 1.00 8.09 618 GLU A N 1
ATOM 4250 C CA . GLU A 1 618 ? 91.077 120.512 97.336 1.00 7.16 618 GLU A CA 1
ATOM 4251 C C . GLU A 1 618 ? 92.484 120.033 97.544 1.00 7.38 618 GLU A C 1
ATOM 4252 O O . GLU A 1 618 ? 93.276 120.031 96.607 1.00 10.30 618 GLU A O 1
ATOM 4258 N N . SER A 1 619 ? 92.820 119.640 98.758 1.00 9.10 619 SER A N 1
ATOM 4259 C CA . SER A 1 619 ? 94.175 119.226 99.042 1.00 6.15 619 SER A CA 1
ATOM 4260 C C . SER A 1 619 ? 94.291 117.714 99.054 1.00 7.73 619 SER A C 1
ATOM 4261 O O . SER A 1 619 ? 95.348 117.171 99.361 1.00 7.28 619 SER A O 1
ATOM 4264 N N . ALA A 1 620 ? 93.202 117.014 98.752 1.00 8.02 620 ALA A N 1
ATOM 4265 C CA . ALA A 1 620 ? 93.177 115.568 98.703 1.00 5.97 620 ALA A CA 1
ATOM 4266 C C . ALA A 1 620 ? 93.714 114.938 99.963 1.00 7.18 620 ALA A C 1
ATOM 4267 O O . ALA A 1 620 ? 94.540 114.039 99.904 1.00 10.24 620 ALA A O 1
ATOM 4269 N N . ALA A 1 621 ? 93.253 115.414 101.093 1.00 5.95 621 ALA A N 1
ATOM 4270 C CA . ALA A 1 621 ? 93.588 114.954 102.414 1.00 2.51 621 ALA A CA 1
ATOM 4271 C C . ALA A 1 621 ? 95.044 115.057 102.761 1.00 2.75 621 ALA A C 1
ATOM 4272 O O . ALA A 1 621 ? 95.532 114.309 103.602 1.00 3.65 621 ALA A O 1
ATOM 4274 N N . ALA A 1 622 ? 95.721 116.074 102.261 1.00 4.08 622 ALA A N 1
ATOM 4275 C CA . ALA A 1 622 ? 97.120 116.320 102.560 1.00 2.16 622 ALA A CA 1
ATOM 4276 C C . ALA A 1 622 ? 97.364 116.599 104.018 1.00 2.20 622 ALA A C 1
ATOM 4277 O O . ALA A 1 622 ? 98.497 116.547 104.474 1.00 1.20 622 ALA A O 1
ATOM 4279 N N . PHE A 1 623 ? 96.326 116.952 104.746 1.00 2.14 623 PHE A N 1
ATOM 4280 C CA . PHE A 1 623 ? 96.418 117.255 106.154 1.00 1.96 623 PHE A CA 1
ATOM 4281 C C . PHE A 1 623 ? 96.463 116.016 107.024 1.00 1.19 623 PHE A C 1
ATOM 4282 O O . PHE A 1 623 ? 96.748 116.109 108.219 1.00 3.76 623 PHE A O 1
ATOM 4290 N N . TRP A 1 624 ? 96.165 114.851 106.473 1.00 1.48 624 TRP A N 1
ATOM 4291 C CA . TRP A 1 624 ? 96.082 113.689 107.321 1.00 0.78 624 TRP A CA 1
ATOM 4292 C C . TRP A 1 624 ? 97.294 113.450 108.193 1.00 1.16 624 TRP A C 1
ATOM 4293 O O . TRP A 1 624 ? 97.115 113.161 109.369 1.00 4.95 624 TRP A O 1
ATOM 4304 N N . PRO A 1 625 ? 98.542 113.501 107.719 1.00 1.23 625 PRO A N 1
ATOM 4305 C CA . PRO A 1 625 ? 99.699 113.258 108.529 1.00 1.61 625 PRO A CA 1
ATOM 4306 C C . PRO A 1 625 ? 99.773 114.149 109.758 1.00 3.01 625 PRO A C 1
ATOM 4307 O O . PRO A 1 625 ? 100.411 113.771 110.741 1.00 0.39 625 PRO A O 1
ATOM 4311 N N . ASP A 1 626 ? 99.131 115.321 109.731 1.00 4.75 626 ASP A N 1
ATOM 4312 C CA . ASP A 1 626 ? 99.171 116.215 110.865 1.00 3.82 626 ASP A CA 1
ATOM 4313 C C . ASP A 1 626 ? 98.164 115.734 111.877 1.00 4.90 626 ASP A C 1
ATOM 4314 O O . ASP A 1 626 ? 98.384 115.805 113.079 1.00 7.82 626 ASP A O 1
ATOM 4319 N N . VAL A 1 627 ? 97.063 115.192 111.395 1.00 5.15 627 VAL A N 1
ATOM 4320 C CA . VAL A 1 627 ? 96.039 114.687 112.286 1.00 4.17 627 VAL A CA 1
ATOM 4321 C C . VAL A 1 627 ? 96.618 113.497 113.024 1.00 6.69 627 VAL A C 1
ATOM 4322 O O . VAL A 1 627 ? 96.455 113.359 114.236 1.00 10.20 627 VAL A O 1
ATOM 4326 N N . HIS A 1 628 ? 97.312 112.646 112.287 1.00 5.56 628 HIS A N 1
ATOM 4327 C CA . HIS A 1 628 ? 97.935 111.479 112.858 1.00 4.65 628 HIS A CA 1
ATOM 4328 C C . HIS A 1 628 ? 98.937 111.899 113.915 1.00 7.03 628 HIS A C 1
ATOM 4329 O O . HIS A 1 628 ? 98.933 111.360 115.021 1.00 11.65 628 HIS A O 1
ATOM 4336 N N . GLY A 1 629 ? 99.817 112.847 113.589 1.00 7.81 629 GLY A N 1
ATOM 4337 C CA . GLY A 1 629 ? 100.835 113.265 114.527 1.00 7.18 629 GLY A CA 1
ATOM 4338 C C . GLY A 1 629 ? 100.266 113.825 115.812 1.00 8.55 629 GLY A C 1
ATOM 4339 O O . GLY A 1 629 ? 100.805 113.555 116.884 1.00 14.02 629 GLY A O 1
ATOM 4340 N N . ARG A 1 630 ? 99.180 114.579 115.737 1.00 9.55 630 ARG A N 1
ATOM 4341 C CA . ARG A 1 630 ? 98.580 115.124 116.938 1.00 8.77 630 ARG A CA 1
ATOM 4342 C C . ARG A 1 630 ? 98.034 114.044 117.844 1.00 10.48 630 ARG A C 1
ATOM 4343 O O . ARG A 1 630 ? 98.118 114.173 119.064 1.00 14.41 630 ARG A O 1
ATOM 4351 N N . VAL A 1 631 ? 97.496 112.962 117.285 1.00 11.03 631 VAL A N 1
ATOM 4352 C CA . VAL A 1 631 ? 96.983 111.919 118.147 1.00 8.68 631 VAL A CA 1
ATOM 4353 C C . VAL A 1 631 ? 98.150 111.269 118.854 1.00 11.19 631 VAL A C 1
ATOM 4354 O O . VAL A 1 631 ? 98.044 110.943 120.035 1.00 15.14 631 VAL A O 1
ATOM 4358 N N . ILE A 1 632 ? 99.248 111.050 118.146 1.00 11.29 632 ILE A N 1
ATOM 4359 C CA . ILE A 1 632 ? 100.411 110.450 118.771 1.00 10.28 632 ILE A CA 1
ATOM 4360 C C . ILE A 1 632 ? 100.909 111.338 119.886 1.00 12.45 632 ILE A C 1
ATOM 4361 O O . ILE A 1 632 ? 101.317 110.840 120.938 1.00 15.66 632 ILE A O 1
ATOM 4366 N N . ALA A 1 633 ? 100.942 112.649 119.673 1.00 13.18 633 ALA A N 1
ATOM 4367 C CA . ALA A 1 633 ? 101.371 113.522 120.740 1.00 11.55 633 ALA A CA 1
ATOM 4368 C C . ALA A 1 633 ? 100.442 113.401 121.928 1.00 12.03 633 ALA A C 1
ATOM 4369 O O . ALA A 1 633 ? 100.905 113.378 123.062 1.00 16.81 633 ALA A O 1
ATOM 4371 N N . ALA A 1 634 ? 99.137 113.282 121.692 1.00 13.54 634 ALA A N 1
ATOM 4372 C CA . ALA A 1 634 ? 98.202 113.145 122.788 1.00 11.19 634 ALA A CA 1
ATOM 4373 C C . ALA A 1 634 ? 98.458 111.874 123.574 1.00 11.80 634 ALA A C 1
ATOM 4374 O O . ALA A 1 634 ? 98.367 111.891 124.802 1.00 16.00 634 ALA A O 1
ATOM 4376 N N . LEU A 1 635 ? 98.820 110.778 122.897 1.00 14.34 635 LEU A N 1
ATOM 4377 C CA . LEU A 1 635 ? 99.137 109.553 123.619 1.00 12.13 635 LEU A CA 1
ATOM 4378 C C . LEU A 1 635 ? 100.342 109.726 124.493 1.00 12.74 635 LEU A C 1
ATOM 4379 O O . LEU A 1 635 ? 100.315 109.323 125.653 1.00 16.96 635 LEU A O 1
ATOM 4384 N N . VAL A 1 636 ? 101.366 110.391 123.995 1.00 13.08 636 VAL A N 1
ATOM 4385 C CA . VAL A 1 636 ? 102.556 110.580 124.797 1.00 11.63 636 VAL A CA 1
ATOM 4386 C C . VAL A 1 636 ? 102.272 111.455 126.000 1.00 13.94 636 VAL A C 1
ATOM 4387 O O . VAL A 1 636 ? 102.762 111.175 127.091 1.00 17.64 636 VAL A O 1
ATOM 4391 N N . ILE A 1 637 ? 101.502 112.514 125.818 1.00 15.35 637 ILE A N 1
ATOM 4392 C CA . ILE A 1 637 ? 101.185 113.401 126.914 1.00 13.36 637 ILE A CA 1
ATOM 4393 C C . ILE A 1 637 ? 100.416 112.658 127.973 1.00 13.92 637 ILE A C 1
ATOM 4394 O O . ILE A 1 637 ? 100.718 112.813 129.152 1.00 17.94 637 ILE A O 1
ATOM 4399 N N . SER A 1 638 ? 99.430 111.856 127.590 1.00 15.25 638 SER A N 1
ATOM 4400 C CA . SER A 1 638 ? 98.687 111.119 128.584 1.00 14.54 638 SER A CA 1
ATOM 4401 C C . SER A 1 638 ? 99.570 110.175 129.364 1.00 15.89 638 SER A C 1
ATOM 4402 O O . SER A 1 638 ? 99.443 110.081 130.587 1.00 20.19 638 SER A O 1
ATOM 4405 N N . GLN A 1 639 ? 100.483 109.491 128.687 1.00 16.13 639 GLN A N 1
ATOM 4406 C CA . GLN A 1 639 ? 101.367 108.546 129.344 1.00 14.51 639 GLN A CA 1
ATOM 4407 C C . GLN A 1 639 ? 102.287 109.244 130.347 1.00 17.09 639 GLN A C 1
ATOM 4408 O O . GLN A 1 639 ? 102.475 108.743 131.459 1.00 21.30 639 GLN A O 1
ATOM 4414 N N . LEU A 1 640 ? 102.797 110.424 130.007 1.00 17.05 640 LEU A N 1
ATOM 4415 C CA . LEU A 1 640 ? 103.655 111.158 130.928 1.00 15.75 640 LEU A CA 1
ATOM 4416 C C . LEU A 1 640 ? 102.872 111.693 132.127 1.00 17.48 640 LEU A C 1
ATOM 4417 O O . LEU A 1 640 ? 103.378 111.718 133.258 1.00 23.69 640 LEU A O 1
ATOM 4422 N N . LEU A 1 641 ? 101.635 112.126 131.906 1.00 18.75 641 LEU A N 1
ATOM 4423 C CA . LEU A 1 641 ? 100.832 112.614 133.010 1.00 16.47 641 LEU A CA 1
ATOM 4424 C C . LEU A 1 641 ? 100.501 111.475 133.942 1.00 19.25 641 LEU A C 1
ATOM 4425 O O . LEU A 1 641 ? 100.453 111.673 135.162 1.00 25.03 641 LEU A O 1
ATOM 4430 N N . LEU A 1 642 ? 100.295 110.276 133.390 1.00 20.92 642 LEU A N 1
ATOM 4431 C CA . LEU A 1 642 ? 100.008 109.126 134.217 1.00 21.68 642 LEU A CA 1
ATOM 4432 C C . LEU A 1 642 ? 101.198 108.837 135.087 1.00 22.20 642 LEU A C 1
ATOM 4433 O O . LEU A 1 642 ? 101.032 108.568 136.261 1.00 27.72 642 LEU A O 1
ATOM 4438 N N . MET A 1 643 ? 102.419 108.939 134.570 1.00 23.54 643 MET A N 1
ATOM 4439 C CA . MET A 1 643 ? 103.566 108.663 135.433 1.00 25.54 643 MET A CA 1
ATOM 4440 C C . MET A 1 643 ? 103.551 109.556 136.650 1.00 27.72 643 MET A C 1
ATOM 4441 O O . MET A 1 643 ? 103.717 109.094 137.778 1.00 33.46 643 MET A O 1
ATOM 4446 N N . GLY A 1 644 ? 103.266 110.830 136.443 1.00 26.58 644 GLY A N 1
ATOM 4447 C CA . GLY A 1 644 ? 103.211 111.761 137.554 1.00 26.92 644 GLY A CA 1
ATOM 4448 C C . GLY A 1 644 ? 102.154 111.372 138.591 1.00 28.10 644 GLY A C 1
ATOM 4449 O O . GLY A 1 644 ? 102.437 111.312 139.787 1.00 34.66 644 GLY A O 1
ATOM 4450 N N . LEU A 1 645 ? 100.930 111.104 138.127 1.00 27.29 645 LEU A N 1
ATOM 4451 C CA . LEU A 1 645 ? 99.819 110.763 139.059 1.00 28.83 645 LEU A CA 1
ATOM 4452 C C . LEU A 1 645 ? 100.064 109.380 139.672 1.00 30.40 645 LEU A C 1
ATOM 4453 O O . LEU A 1 645 ? 100.243 109.309 140.904 1.00 34.82 645 LEU A O 1
ATOM 4458 N N . LEU A 1 646 ? 100.066 108.330 138.847 1.00 31.45 646 LEU A N 1
ATOM 4459 C CA . LEU A 1 646 ? 100.237 106.940 139.352 1.00 33.11 646 LEU A CA 1
ATOM 4460 C C . LEU A 1 646 ? 101.488 106.845 140.230 1.00 36.85 646 LEU A C 1
ATOM 4461 O O . LEU A 1 646 ? 101.371 106.347 141.367 1.00 39.88 646 LEU A O 1
ATOM 4466 N N . GLY A 1 647 ? 102.638 107.295 139.719 1.00 33.87 647 GLY A N 1
ATOM 4467 C CA . GLY A 1 647 ? 103.902 107.173 140.471 1.00 38.04 647 GLY A CA 1
ATOM 4468 C C . GLY A 1 647 ? 104.800 106.126 139.840 1.00 42.42 647 GLY A C 1
ATOM 4469 O O . GLY A 1 647 ? 104.290 105.331 139.030 1.00 40.22 647 GLY A O 1
ATOM 4470 N N . THR A 1 648 ? 106.090 106.125 140.189 1.00 48.02 648 THR A N 1
ATOM 4471 C CA . THR A 1 648 ? 107.054 105.167 139.584 1.00 49.08 648 THR A CA 1
ATOM 4472 C C . THR A 1 648 ? 107.486 104.145 140.641 1.00 52.25 648 THR A C 1
ATOM 4473 O O . THR A 1 648 ? 106.752 103.150 140.801 1.00 56.15 648 THR A O 1
ATOM 4477 N N . ALA A 1 654 ? 108.895 99.655 138.616 1.00 41.82 654 ALA A N 1
ATOM 4478 C CA . ALA A 1 654 ? 107.792 99.836 137.668 1.00 37.10 654 ALA A CA 1
ATOM 4479 C C . ALA A 1 654 ? 108.093 100.866 136.565 1.00 37.10 654 ALA A C 1
ATOM 4480 O O . ALA A 1 654 ? 107.421 100.840 135.516 1.00 38.99 654 ALA A O 1
ATOM 4482 N N . ALA A 1 655 ? 109.135 101.717 136.752 1.00 37.20 655 ALA A N 1
ATOM 4483 C CA . ALA A 1 655 ? 109.542 102.759 135.808 1.00 38.03 655 ALA A CA 1
ATOM 4484 C C . ALA A 1 655 ? 109.777 102.216 134.405 1.00 35.14 655 ALA A C 1
ATOM 4485 O O . ALA A 1 655 ? 109.293 102.818 133.462 1.00 35.22 655 ALA A O 1
ATOM 4487 N N . PRO A 1 656 ? 110.405 101.052 134.179 1.00 34.67 656 PRO A N 1
ATOM 4488 C CA . PRO A 1 656 ? 110.597 100.537 132.847 1.00 35.00 656 PRO A CA 1
ATOM 4489 C C . PRO A 1 656 ? 109.295 100.369 132.063 1.00 32.55 656 PRO A C 1
ATOM 4490 O O . PRO A 1 656 ? 109.312 100.442 130.836 1.00 30.54 656 PRO A O 1
ATOM 4494 N N . PHE A 1 657 ? 108.156 100.181 132.738 1.00 31.19 657 PHE A N 1
ATOM 4495 C CA . PHE A 1 657 ? 106.915 100.017 132.005 1.00 30.77 657 PHE A CA 1
ATOM 4496 C C . PHE A 1 657 ? 106.419 101.368 131.593 1.00 28.63 657 PHE A C 1
ATOM 4497 O O . PHE A 1 657 ? 106.026 101.609 130.449 1.00 28.72 657 PHE A O 1
ATOM 4505 N N . LEU A 1 658 ? 106.515 102.277 132.524 1.00 30.34 658 LEU A N 1
ATOM 4506 C CA . LEU A 1 658 ? 106.060 103.613 132.290 1.00 30.02 658 LEU A CA 1
ATOM 4507 C C . LEU A 1 658 ? 106.905 104.342 131.249 1.00 27.86 658 LEU A C 1
ATOM 4508 O O . LEU A 1 658 ? 106.385 105.158 130.493 1.00 29.62 658 LEU A O 1
ATOM 4513 N N . ILE A 1 659 ? 108.195 104.046 131.209 1.00 26.82 659 ILE A N 1
ATOM 4514 C CA . ILE A 1 659 ? 109.127 104.615 130.249 1.00 27.32 659 ILE A CA 1
ATOM 4515 C C . ILE A 1 659 ? 108.917 104.020 128.870 1.00 25.07 659 ILE A C 1
ATOM 4516 O O . ILE A 1 659 ? 108.985 104.728 127.859 1.00 25.70 659 ILE A O 1
ATOM 4521 N N . ALA A 1 660 ? 108.745 102.706 128.809 1.00 25.44 660 ALA A N 1
ATOM 4522 C CA . ALA A 1 660 ? 108.536 102.051 127.548 1.00 20.63 660 ALA A CA 1
ATOM 4523 C C . ALA A 1 660 ? 107.306 102.564 126.844 1.00 21.37 660 ALA A C 1
ATOM 4524 O O . ALA A 1 660 ? 107.341 102.739 125.636 1.00 24.02 660 ALA A O 1
ATOM 4526 N N . LEU A 1 661 ? 106.228 102.894 127.547 1.00 21.05 661 LEU A N 1
ATOM 4527 C CA . LEU A 1 661 ? 105.090 103.365 126.785 1.00 17.31 661 LEU A CA 1
ATOM 4528 C C . LEU A 1 661 ? 105.420 104.506 125.813 1.00 18.85 661 LEU A C 1
ATOM 4529 O O . LEU A 1 661 ? 105.147 104.333 124.622 1.00 20.02 661 LEU A O 1
ATOM 4534 N N . PRO A 1 662 ? 105.959 105.676 126.206 1.00 18.07 662 PRO A N 1
ATOM 4535 C CA . PRO A 1 662 ? 106.390 106.707 125.292 1.00 15.96 662 PRO A CA 1
ATOM 4536 C C . PRO A 1 662 ? 107.358 106.245 124.221 1.00 17.52 662 PRO A C 1
ATOM 4537 O O . PRO A 1 662 ? 107.263 106.680 123.077 1.00 19.55 662 PRO A O 1
ATOM 4541 N N . VAL A 1 663 ? 108.256 105.322 124.541 1.00 20.69 663 VAL A N 1
ATOM 4542 C CA . VAL A 1 663 ? 109.215 104.888 123.531 1.00 17.39 663 VAL A CA 1
ATOM 4543 C C . VAL A 1 663 ? 108.576 104.072 122.435 1.00 16.89 663 VAL A C 1
ATOM 4544 O O . VAL A 1 663 ? 108.903 104.233 121.258 1.00 19.15 663 VAL A O 1
ATOM 4548 N N . LEU A 1 664 ? 107.721 103.157 122.828 1.00 18.67 664 LEU A N 1
ATOM 4549 C CA . LEU A 1 664 ? 107.040 102.288 121.907 1.00 16.34 664 LEU A CA 1
ATOM 4550 C C . LEU A 1 664 ? 106.057 103.080 121.065 1.00 17.27 664 LEU A C 1
ATOM 4551 O O . LEU A 1 664 ? 105.892 102.789 119.880 1.00 18.79 664 LEU A O 1
ATOM 4556 N N . THR A 1 665 ? 105.416 104.091 121.661 1.00 17.55 665 THR A N 1
ATOM 4557 C CA . THR A 1 665 ? 104.458 104.918 120.954 1.00 12.79 665 THR A CA 1
ATOM 4558 C C . THR A 1 665 ? 105.176 105.672 119.849 1.00 13.69 665 THR A C 1
ATOM 4559 O O . THR A 1 665 ? 104.688 105.747 118.716 1.00 16.03 665 THR A O 1
ATOM 4563 N N . ILE A 1 666 ? 106.350 106.207 120.143 1.00 13.63 666 ILE A N 1
ATOM 4564 C CA . ILE A 1 666 ? 107.105 106.883 119.114 1.00 12.51 666 ILE A CA 1
ATOM 4565 C C . ILE A 1 666 ? 107.603 105.892 118.064 1.00 13.62 666 ILE A C 1
ATOM 4566 O O . ILE A 1 666 ? 107.582 106.206 116.876 1.00 16.06 666 ILE A O 1
ATOM 4571 N N . GLY A 1 667 ? 108.061 104.705 118.455 1.00 14.91 667 GLY A N 1
ATOM 4572 C CA . GLY A 1 667 ? 108.506 103.746 117.454 1.00 12.83 667 GLY A CA 1
ATOM 4573 C C . GLY A 1 667 ? 107.389 103.426 116.462 1.00 12.78 667 GLY A C 1
ATOM 4574 O O . GLY A 1 667 ? 107.643 103.312 115.258 1.00 15.87 667 GLY A O 1
ATOM 4575 N N . PHE A 1 668 ? 106.153 103.327 116.947 1.00 14.29 668 PHE A N 1
ATOM 4576 C CA . PHE A 1 668 ? 104.994 103.127 116.094 1.00 11.74 668 PHE A CA 1
ATOM 4577 C C . PHE A 1 668 ? 104.877 104.265 115.111 1.00 11.91 668 PHE A C 1
ATOM 4578 O O . PHE A 1 668 ? 104.703 104.056 113.909 1.00 13.65 668 PHE A O 1
ATOM 4586 N N . HIS A 1 669 ? 104.981 105.484 115.612 1.00 12.92 669 HIS A N 1
ATOM 4587 C CA . HIS A 1 669 ? 104.904 106.643 114.765 1.00 10.07 669 HIS A CA 1
ATOM 4588 C C . HIS A 1 669 ? 105.929 106.585 113.646 1.00 11.88 669 HIS A C 1
ATOM 4589 O O . HIS A 1 669 ? 105.582 106.871 112.501 1.00 14.71 669 HIS A O 1
ATOM 4596 N N . HIS A 1 670 ? 107.165 106.187 113.928 1.00 13.65 670 HIS A N 1
ATOM 4597 C CA . HIS A 1 670 ? 108.149 106.123 112.850 1.00 11.83 670 HIS A CA 1
ATOM 4598 C C . HIS A 1 670 ? 107.826 105.043 111.846 1.00 11.09 670 HIS A C 1
ATOM 4599 O O . HIS A 1 670 ? 108.061 105.230 110.650 1.00 14.89 670 HIS A O 1
ATOM 4606 N N . PHE A 1 671 ? 107.267 103.926 112.285 1.00 11.98 671 PHE A N 1
ATOM 4607 C CA . PHE A 1 671 ? 106.842 102.913 111.337 1.00 9.85 671 PHE A CA 1
ATOM 4608 C C . PHE A 1 671 ? 105.857 103.501 110.360 1.00 10.96 671 PHE A C 1
ATOM 4609 O O . PHE A 1 671 ? 105.999 103.330 109.147 1.00 13.78 671 PHE A O 1
ATOM 4617 N N . CYS A 1 672 ? 104.848 104.189 110.878 1.00 12.28 672 CYS A N 1
ATOM 4618 C CA . CYS A 1 672 ? 103.848 104.789 110.028 1.00 8.96 672 CYS A CA 1
ATOM 4619 C C . CYS A 1 672 ? 104.416 105.859 109.117 1.00 7.92 672 CYS A C 1
ATOM 4620 O O . CYS A 1 672 ? 104.031 105.954 107.946 1.00 10.40 672 CYS A O 1
ATOM 4623 N N . LYS A 1 673 ? 105.358 106.657 109.597 1.00 8.59 673 LYS A N 1
ATOM 4624 C CA . LYS A 1 673 ? 105.921 107.640 108.696 1.00 7.82 673 LYS A CA 1
ATOM 4625 C C . LYS A 1 673 ? 106.610 106.965 107.539 1.00 8.66 673 LYS A C 1
ATOM 4626 O O . LYS A 1 673 ? 106.539 107.420 106.407 1.00 11.19 673 LYS A O 1
ATOM 4632 N N . GLY A 1 674 ? 107.315 105.892 107.800 1.00 9.79 674 GLY A N 1
ATOM 4633 C CA . GLY A 1 674 ? 107.983 105.221 106.721 1.00 7.70 674 GLY A CA 1
ATOM 4634 C C . GLY A 1 674 ? 107.034 104.544 105.749 1.00 7.93 674 GLY A C 1
ATOM 4635 O O . GLY A 1 674 ? 107.267 104.562 104.543 1.00 13.10 674 GLY A O 1
ATOM 4636 N N . ARG A 1 675 ? 105.979 103.927 106.264 1.00 9.58 675 ARG A N 1
ATOM 4637 C CA . ARG A 1 675 ? 105.095 103.154 105.425 1.00 7.20 675 ARG A CA 1
ATOM 4638 C C . ARG A 1 675 ? 103.918 103.874 104.772 1.00 7.95 675 ARG A C 1
ATOM 4639 O O . ARG A 1 675 ? 103.555 103.526 103.650 1.00 8.96 675 ARG A O 1
ATOM 4647 N N . TYR A 1 676 ? 103.268 104.816 105.452 1.00 8.32 676 TYR A N 1
ATOM 4648 C CA . TYR A 1 676 ? 102.078 105.433 104.884 1.00 6.40 676 TYR A CA 1
ATOM 4649 C C . TYR A 1 676 ? 102.268 106.871 104.502 1.00 6.56 676 TYR A C 1
ATOM 4650 O O . TYR A 1 676 ? 101.709 107.324 103.509 1.00 8.79 676 TYR A O 1
ATOM 4659 N N . GLU A 1 677 ? 103.100 107.595 105.228 1.00 6.64 677 GLU A N 1
ATOM 4660 C CA . GLU A 1 677 ? 103.265 109.015 104.941 1.00 5.96 677 GLU A CA 1
ATOM 4661 C C . GLU A 1 677 ? 103.600 109.337 103.474 1.00 6.39 677 GLU A C 1
ATOM 4662 O O . GLU A 1 677 ? 103.070 110.323 102.969 1.00 9.74 677 GLU A O 1
ATOM 4668 N N . PRO A 1 678 ? 104.430 108.576 102.723 1.00 7.53 678 PRO A N 1
ATOM 4669 C CA . PRO A 1 678 ? 104.755 108.840 101.344 1.00 5.18 678 PRO A CA 1
ATOM 4670 C C . PRO A 1 678 ? 103.532 109.005 100.453 1.00 5.40 678 PRO A C 1
ATOM 4671 O O . PRO A 1 678 ? 103.583 109.716 99.462 1.00 6.53 678 PRO A O 1
ATOM 4675 N N . ALA A 1 679 ? 102.385 108.448 100.805 1.00 7.69 679 ALA A N 1
ATOM 4676 C CA . ALA A 1 679 ? 101.231 108.628 99.941 1.00 4.82 679 ALA A CA 1
ATOM 4677 C C . ALA A 1 679 ? 100.789 110.082 99.907 1.00 5.93 679 ALA A C 1
ATOM 4678 O O . ALA A 1 679 ? 100.026 110.477 99.023 1.00 10.28 679 ALA A O 1
ATOM 4680 N N . PHE A 1 680 ? 101.206 110.849 100.911 1.00 5.17 680 PHE A N 1
ATOM 4681 C CA . PHE A 1 680 ? 100.855 112.233 101.087 1.00 3.83 680 PHE A CA 1
ATOM 4682 C C . PHE A 1 680 ? 101.997 113.169 100.713 1.00 3.78 680 PHE A C 1
ATOM 4683 O O . PHE A 1 680 ? 101.755 114.313 100.337 1.00 6.79 680 PHE A O 1
ATOM 4691 N N . ILE A 1 681 ? 103.242 112.693 100.808 1.00 4.95 681 ILE A N 1
ATOM 4692 C CA . ILE A 1 681 ? 104.387 113.564 100.528 1.00 3.05 681 ILE A CA 1
ATOM 4693 C C . ILE A 1 681 ? 105.293 113.280 99.318 1.00 2.89 681 ILE A C 1
ATOM 4694 O O . ILE A 1 681 ? 106.291 113.976 99.134 1.00 4.45 681 ILE A O 1
ATOM 4699 N N . ARG A 1 682 ? 105.003 112.266 98.525 1.00 4.19 682 ARG A N 1
ATOM 4700 C CA . ARG A 1 682 ? 105.815 111.927 97.338 1.00 2.14 682 ARG A CA 1
ATOM 4701 C C . ARG A 1 682 ? 104.823 111.534 96.248 1.00 1.91 682 ARG A C 1
ATOM 4702 O O . ARG A 1 682 ? 103.778 111.041 96.611 1.00 4.28 682 ARG A O 1
ATOM 4710 N N . TYR A 1 683 ? 105.080 111.848 94.981 1.00 1.87 683 TYR A N 1
ATOM 4711 C CA . TYR A 1 683 ? 104.196 111.474 93.905 1.00 1.22 683 TYR A CA 1
ATOM 4712 C C . TYR A 1 683 ? 104.949 110.506 93.024 1.00 0.40 683 TYR A C 1
ATOM 4713 O O . TYR A 1 683 ? 105.937 110.893 92.405 1.00 0.07 683 TYR A O 1
ATOM 4722 N N . PRO A 1 684 ? 104.613 109.218 93.028 1.00 0.82 684 PRO A N 1
ATOM 4723 C CA . PRO A 1 684 ? 105.310 108.206 92.314 1.00 0.46 684 PRO A CA 1
ATOM 4724 C C . PRO A 1 684 ? 105.380 108.526 90.861 1.00 0.67 684 PRO A C 1
ATOM 4725 O O . PRO A 1 684 ? 104.390 108.974 90.277 1.00 1.29 684 PRO A O 1
ATOM 4729 N N . LEU A 1 685 ? 106.513 108.240 90.257 1.00 0.43 685 LEU A N 1
ATOM 4730 C CA . LEU A 1 685 ? 106.650 108.521 88.857 1.00 0.52 685 LEU A CA 1
ATOM 4731 C C . LEU A 1 685 ? 105.753 107.649 88.031 1.00 1.18 685 LEU A C 1
ATOM 4732 O O . LEU A 1 685 ? 105.252 108.098 87.006 1.00 4.10 685 LEU A O 1
ATOM 4737 N N . GLN A 1 686 ? 105.516 106.417 88.453 1.00 1.64 686 GLN A N 1
ATOM 4738 C CA . GLN A 1 686 ? 104.630 105.561 87.701 1.00 1.72 686 GLN A CA 1
ATOM 4739 C C . GLN A 1 686 ? 103.225 106.110 87.656 1.00 3.73 686 GLN A C 1
ATOM 4740 O O . GLN A 1 686 ? 102.538 105.944 86.653 1.00 5.07 686 GLN A O 1
ATOM 4746 N N . GLU A 1 687 ? 102.764 106.720 88.740 1.00 3.98 687 GLU A N 1
ATOM 4747 C CA . GLU A 1 687 ? 101.407 107.215 88.776 1.00 3.52 687 GLU A CA 1
ATOM 4748 C C . GLU A 1 687 ? 101.285 108.410 87.868 1.00 4.29 687 GLU A C 1
ATOM 4749 O O . GLU A 1 687 ? 100.292 108.562 87.152 1.00 6.46 687 GLU A O 1
ATOM 4755 N N . ALA A 1 688 ? 102.321 109.242 87.851 1.00 3.90 688 ALA A N 1
ATOM 4756 C CA . ALA A 1 688 ? 102.308 110.390 86.984 1.00 2.29 688 ALA A CA 1
ATOM 4757 C C . ALA A 1 688 ? 102.301 109.969 85.534 1.00 4.16 688 ALA A C 1
ATOM 4758 O O . ALA A 1 688 ? 101.546 110.510 84.729 1.00 7.74 688 ALA A O 1
ATOM 4760 N N . MET A 1 689 ? 103.072 108.929 85.210 1.00 5.29 689 MET A N 1
ATOM 4761 C CA . MET A 1 689 ? 103.148 108.453 83.849 1.00 4.42 689 MET A CA 1
ATOM 4762 C C . MET A 1 689 ? 101.832 107.868 83.410 1.00 5.47 689 MET A C 1
ATOM 4763 O O . MET A 1 689 ? 101.430 108.068 82.265 1.00 8.36 689 MET A O 1
ATOM 4768 N N . MET A 1 690 ? 101.127 107.154 84.290 1.00 6.35 690 MET A N 1
ATOM 4769 C CA . MET A 1 690 ? 99.848 106.613 83.876 1.00 4.44 690 MET A CA 1
ATOM 4770 C C . MET A 1 690 ? 98.847 107.692 83.574 1.00 7.08 690 MET A C 1
ATOM 4771 O O . MET A 1 690 ? 98.136 107.582 82.578 1.00 10.62 690 MET A O 1
ATOM 4776 N N . LYS A 1 691 ? 98.791 108.759 84.374 1.00 7.49 691 LYS A N 1
ATOM 4777 C CA . LYS A 1 691 ? 97.832 109.792 84.034 1.00 6.13 691 LYS A CA 1
ATOM 4778 C C . LYS A 1 691 ? 98.175 110.431 82.720 1.00 7.77 691 LYS A C 1
ATOM 4779 O O . LYS A 1 691 ? 97.282 110.719 81.928 1.00 10.48 691 LYS A O 1
ATOM 4785 N N . ASP A 1 692 ? 99.462 110.647 82.460 1.00 7.72 692 ASP A N 1
ATOM 4786 C CA . ASP A 1 692 ? 99.866 111.292 81.231 1.00 5.91 692 ASP A CA 1
ATOM 4787 C C . ASP A 1 692 ? 99.533 110.446 80.031 1.00 7.95 692 ASP A C 1
ATOM 4788 O O . ASP A 1 692 ? 99.082 110.966 79.006 1.00 12.13 692 ASP A O 1
ATOM 4793 N N . THR A 1 693 ? 99.728 109.143 80.146 1.00 9.89 693 THR A N 1
ATOM 4794 C CA . THR A 1 693 ? 99.462 108.248 79.046 1.00 9.05 693 THR A CA 1
ATOM 4795 C C . THR A 1 693 ? 97.994 108.172 78.730 1.00 11.26 693 THR A C 1
ATOM 4796 O O . THR A 1 693 ? 97.603 108.216 77.559 1.00 14.50 693 THR A O 1
ATOM 4800 N N . LEU A 1 694 ? 97.167 108.047 79.757 1.00 11.07 694 LEU A N 1
ATOM 4801 C CA . LEU A 1 694 ? 95.750 107.929 79.537 1.00 9.84 694 LEU A CA 1
ATOM 4802 C C . LEU A 1 694 ? 95.169 109.209 79.016 1.00 12.47 694 LEU A C 1
ATOM 4803 O O . LEU A 1 694 ? 94.316 109.177 78.132 1.00 17.05 694 LEU A O 1
ATOM 4808 N N . GLU A 1 695 ? 95.635 110.347 79.519 1.00 13.43 695 GLU A N 1
ATOM 4809 C CA . GLU A 1 695 ? 95.138 111.611 79.047 1.00 11.95 695 GLU A CA 1
ATOM 4810 C C . GLU A 1 695 ? 95.466 111.814 77.605 1.00 13.82 695 GLU A C 1
ATOM 4811 O O . GLU A 1 695 ? 94.628 112.280 76.845 1.00 18.09 695 GLU A O 1
ATOM 4817 N N . THR A 1 696 ? 96.676 111.480 77.197 1.00 14.76 696 THR A N 1
ATOM 4818 C CA . THR A 1 696 ? 97.025 111.696 75.822 1.00 12.01 696 THR A CA 1
ATOM 4819 C C . THR A 1 696 ? 96.170 110.842 74.928 1.00 15.62 696 THR A C 1
ATOM 4820 O O . THR A 1 696 ? 95.704 111.298 73.892 1.00 20.86 696 THR A O 1
ATOM 4824 N N . ALA A 1 697 ? 95.961 109.589 75.290 1.00 14.86 697 ALA A N 1
ATOM 4825 C CA . ALA A 1 697 ? 95.147 108.735 74.458 1.00 14.46 697 ALA A CA 1
ATOM 4826 C C . ALA A 1 697 ? 93.698 109.209 74.356 1.00 16.40 697 ALA A C 1
ATOM 4827 O O . ALA A 1 697 ? 93.093 109.143 73.287 1.00 20.09 697 ALA A O 1
ATOM 4829 N N . ARG A 1 698 ? 93.152 109.693 75.463 1.00 15.82 698 ARG A N 1
ATOM 4830 C CA . ARG A 1 698 ? 91.783 110.167 75.546 1.00 16.08 698 ARG A CA 1
ATOM 4831 C C . ARG A 1 698 ? 91.541 111.498 74.837 1.00 17.83 698 ARG A C 1
ATOM 4832 O O . ARG A 1 698 ? 90.507 111.686 74.198 1.00 21.46 698 ARG A O 1
ATOM 4840 N N . GLU A 1 699 ? 92.477 112.429 74.959 1.00 18.61 699 GLU A N 1
ATOM 4841 C CA . GLU A 1 699 ? 92.382 113.756 74.379 1.00 17.68 699 GLU A CA 1
ATOM 4842 C C . GLU A 1 699 ? 93.619 114.051 73.536 1.00 18.99 699 GLU A C 1
ATOM 4843 O O . GLU A 1 699 ? 94.429 114.902 73.908 1.00 20.73 699 GLU A O 1
ATOM 4849 N N . PRO A 1 700 ? 93.772 113.416 72.370 1.00 19.82 700 PRO A N 1
ATOM 4850 C CA . PRO A 1 700 ? 94.944 113.446 71.525 1.00 20.89 700 PRO A CA 1
ATOM 4851 C C . PRO A 1 700 ? 95.237 114.800 70.926 1.00 24.05 700 PRO A C 1
ATOM 4852 O O . PRO A 1 700 ? 96.321 115.034 70.400 1.00 26.16 700 PRO A O 1
ATOM 4856 N N . ASN A 1 701 ? 94.260 115.681 70.960 1.00 23.42 701 ASN A N 1
ATOM 4857 C CA . ASN A 1 701 ? 94.386 116.998 70.400 1.00 23.19 701 ASN A CA 1
ATOM 4858 C C . ASN A 1 701 ? 94.374 118.115 71.440 1.00 24.92 701 ASN A C 1
ATOM 4859 O O . ASN A 1 701 ? 94.102 119.269 71.110 1.00 24.73 701 ASN A O 1
ATOM 4864 N N . LEU A 1 702 ? 94.694 117.793 72.689 1.00 25.28 702 LEU A N 1
ATOM 4865 C CA . LEU A 1 702 ? 94.741 118.805 73.731 1.00 20.19 702 LEU A CA 1
ATOM 4866 C C . LEU A 1 702 ? 95.853 119.814 73.531 1.00 18.13 702 LEU A C 1
ATOM 4867 O O . LEU A 1 702 ? 97.019 119.455 73.375 1.00 19.38 702 LEU A O 1
ATOM 4872 N N . ASN A 1 703 ? 95.505 121.091 73.611 1.00 18.75 703 ASN A N 1
ATOM 4873 C CA . ASN A 1 703 ? 96.491 122.146 73.528 1.00 15.10 703 ASN A CA 1
ATOM 4874 C C . ASN A 1 703 ? 96.876 122.501 74.934 1.00 13.91 703 ASN A C 1
ATOM 4875 O O . ASN A 1 703 ? 96.287 123.400 75.545 1.00 16.23 703 ASN A O 1
ATOM 4880 N N . LEU A 1 704 ? 97.858 121.801 75.457 1.00 13.88 704 LEU A N 1
ATOM 4881 C CA . LEU A 1 704 ? 98.201 121.979 76.839 1.00 11.38 704 LEU A CA 1
ATOM 4882 C C . LEU A 1 704 ? 98.777 123.341 77.093 1.00 9.83 704 LEU A C 1
ATOM 4883 O O . LEU A 1 704 ? 98.581 123.906 78.165 1.00 12.84 704 LEU A O 1
ATOM 4888 N N . LYS A 1 705 ? 99.487 123.867 76.106 1.00 10.95 705 LYS A N 1
ATOM 4889 C CA . LYS A 1 705 ? 100.115 125.167 76.400 1.00 8.82 705 LYS A CA 1
ATOM 4890 C C . LYS A 1 705 ? 99.035 126.203 76.497 1.00 10.48 705 LYS A C 1
ATOM 4891 O O . LYS A 1 705 ? 99.095 127.071 77.354 1.00 12.40 705 LYS A O 1
ATOM 4897 N N . GLY A 1 706 ? 98.027 126.132 75.645 1.00 11.51 706 GLY A N 1
ATOM 4898 C CA . GLY A 1 706 ? 96.980 127.123 75.722 1.00 8.92 706 GLY A CA 1
ATOM 4899 C C . GLY A 1 706 ? 96.304 127.073 77.076 1.00 9.76 706 GLY A C 1
ATOM 4900 O O . GLY A 1 706 ? 96.023 128.112 77.671 1.00 12.53 706 GLY A O 1
ATOM 4901 N N . TYR A 1 707 ? 96.097 125.868 77.587 1.00 11.51 707 TYR A N 1
ATOM 4902 C CA . TYR A 1 707 ? 95.468 125.643 78.878 1.00 10.28 707 TYR A CA 1
ATOM 4903 C C . TYR A 1 707 ? 96.245 126.244 80.038 1.00 10.52 707 TYR A C 1
ATOM 4904 O O . TYR A 1 707 ? 95.678 126.920 80.895 1.00 14.52 707 TYR A O 1
ATOM 4913 N N . LEU A 1 708 ? 97.544 125.992 80.078 1.00 11.04 708 LEU A N 1
ATOM 4914 C CA . LEU A 1 708 ? 98.382 126.431 81.179 1.00 8.46 708 LEU A CA 1
ATOM 4915 C C . LEU A 1 708 ? 98.966 127.826 81.053 1.00 9.24 708 LEU A C 1
ATOM 4916 O O . LEU A 1 708 ? 99.315 128.432 82.061 1.00 11.47 708 LEU A O 1
ATOM 4921 N N . GLN A 1 709 ? 99.041 128.378 79.856 1.00 10.17 709 GLN A N 1
ATOM 4922 C CA . GLN A 1 709 ? 99.718 129.645 79.631 1.00 8.53 709 GLN A CA 1
ATOM 4923 C C . GLN A 1 709 ? 99.227 130.821 80.434 1.00 11.36 709 GLN A C 1
ATOM 4924 O O . GLN A 1 709 ? 100.041 131.662 80.786 1.00 13.39 709 GLN A O 1
ATOM 4930 N N . ASN A 1 710 ? 97.937 130.941 80.707 1.00 13.12 710 ASN A N 1
ATOM 4931 C CA . ASN A 1 710 ? 97.482 132.083 81.486 1.00 10.07 710 ASN A CA 1
ATOM 4932 C C . ASN A 1 710 ? 96.991 131.682 82.849 1.00 10.56 710 ASN A C 1
ATOM 4933 O O . ASN A 1 710 ? 96.231 132.408 83.484 1.00 12.26 710 ASN A O 1
ATOM 4938 N N . ALA A 1 711 ? 97.381 130.512 83.295 1.00 11.18 711 ALA A N 1
ATOM 4939 C CA . ALA A 1 711 ? 97.035 130.097 84.621 1.00 8.07 711 ALA A CA 1
ATOM 4940 C C . ALA A 1 711 ? 98.012 130.821 85.508 1.00 10.22 711 ALA A C 1
ATOM 4941 O O . ALA A 1 711 ? 99.086 131.204 85.066 1.00 11.73 711 ALA A O 1
ATOM 4943 N N . TYR A 1 712 ? 97.676 131.023 86.749 1.00 7.70 712 TYR A N 1
ATOM 4944 C CA . TYR A 1 712 ? 98.593 131.666 87.677 1.00 6.53 712 TYR A CA 1
ATOM 4945 C C . TYR A 1 712 ? 98.959 133.104 87.349 1.00 6.37 712 TYR A C 1
ATOM 4946 O O . TYR A 1 712 ? 100.032 133.584 87.702 1.00 7.12 712 TYR A O 1
ATOM 4955 N N . VAL A 1 713 ? 98.040 133.819 86.748 1.00 9.66 713 VAL A N 1
ATOM 4956 C CA . VAL A 1 713 ? 98.192 135.229 86.489 1.00 7.61 713 VAL A CA 1
ATOM 4957 C C . VAL A 1 713 ? 97.417 135.891 87.590 1.00 8.71 713 VAL A C 1
ATOM 4958 O O . VAL A 1 713 ? 96.274 135.524 87.830 1.00 10.45 713 VAL A O 1
ATOM 4962 N N . HIS A 1 714 ? 98.006 136.840 88.285 1.00 8.03 714 HIS A N 1
ATOM 4963 C CA . HIS A 1 714 ? 97.300 137.402 89.414 1.00 7.17 714 HIS A CA 1
ATOM 4964 C C . HIS A 1 714 ? 95.931 137.864 88.916 1.00 9.61 714 HIS A C 1
ATOM 4965 O O . HIS A 1 714 ? 95.880 138.632 87.945 1.00 13.02 714 HIS A O 1
ATOM 4972 N N . PRO A 1 715 ? 94.822 137.511 89.597 1.00 9.18 715 PRO A N 1
ATOM 4973 C CA . PRO A 1 715 ? 93.453 137.843 89.277 1.00 9.55 715 PRO A CA 1
ATOM 4974 C C . PRO A 1 715 ? 93.167 139.307 89.087 1.00 11.34 715 PRO A C 1
ATOM 4975 O O . PRO A 1 715 ? 92.192 139.653 88.428 1.00 14.38 715 PRO A O 1
ATOM 4979 N N . VAL A 1 716 ? 93.976 140.182 89.660 1.00 12.37 716 VAL A N 1
ATOM 4980 C CA . VAL A 1 716 ? 93.708 141.590 89.500 1.00 11.14 716 VAL A CA 1
ATOM 4981 C C . VAL A 1 716 ? 93.978 142.002 88.062 1.00 13.18 716 VAL A C 1
ATOM 4982 O O . VAL A 1 716 ? 93.393 142.970 87.572 1.00 17.97 716 VAL A O 1
ATOM 4986 N N . PHE A 1 717 ? 94.907 141.317 87.389 1.00 14.52 717 PHE A N 1
ATOM 4987 C CA . PHE A 1 717 ? 95.218 141.632 86.008 1.00 12.83 717 PHE A CA 1
ATOM 4988 C C . PHE A 1 717 ? 94.273 140.967 85.017 1.00 15.39 717 PHE A C 1
ATOM 4989 O O . PHE A 1 717 ? 93.962 141.571 83.990 1.00 22.31 717 PHE A O 1
ATOM 4997 N N . LYS A 1 718 ? 93.806 139.725 85.313 1.00 14.92 718 LYS A N 1
ATOM 4998 C CA . LYS A 1 718 ? 92.897 138.947 84.459 1.00 14.30 718 LYS A CA 1
ATOM 4999 C C . LYS A 1 718 ? 91.576 139.703 84.272 1.00 16.25 718 LYS A C 1
ATOM 5000 O O . LYS A 1 718 ? 90.730 139.323 83.455 1.00 20.07 718 LYS A O 1
ATOM 5006 N N . ALA B 1 2 ? 144.353 105.297 139.753 1.00 32.72 2 ALA B N 1
ATOM 5007 C CA . ALA B 1 2 ? 145.769 105.511 139.991 1.00 32.09 2 ALA B CA 1
ATOM 5008 C C . ALA B 1 2 ? 145.927 106.930 140.574 1.00 29.34 2 ALA B C 1
ATOM 5009 O O . ALA B 1 2 ? 144.915 107.635 140.733 1.00 29.93 2 ALA B O 1
ATOM 5011 N N . THR B 1 3 ? 147.170 107.343 140.918 1.00 30.44 3 THR B N 1
ATOM 5012 C CA . THR B 1 3 ? 147.486 108.681 141.473 1.00 28.44 3 THR B CA 1
ATOM 5013 C C . THR B 1 3 ? 148.335 109.507 140.525 1.00 27.28 3 THR B C 1
ATOM 5014 O O . THR B 1 3 ? 148.676 109.068 139.428 1.00 30.92 3 THR B O 1
ATOM 5018 N N . LEU B 1 4 ? 148.691 110.711 140.934 1.00 27.18 4 LEU B N 1
ATOM 5019 C CA . LEU B 1 4 ? 149.426 111.606 140.052 1.00 27.17 4 LEU B CA 1
ATOM 5020 C C . LEU B 1 4 ? 150.790 111.088 139.667 1.00 26.64 4 LEU B C 1
ATOM 5021 O O . LEU B 1 4 ? 151.241 111.317 138.547 1.00 27.74 4 LEU B O 1
ATOM 5026 N N . GLN B 1 5 ? 151.463 110.387 140.561 1.00 27.89 5 GLN B N 1
ATOM 5027 C CA . GLN B 1 5 ? 152.773 109.875 140.214 1.00 26.38 5 GLN B CA 1
ATOM 5028 C C . GLN B 1 5 ? 152.670 108.674 139.317 1.00 25.73 5 GLN B C 1
ATOM 5029 O O . GLN B 1 5 ? 153.657 108.261 138.722 1.00 27.54 5 GLN B O 1
ATOM 5035 N N . ASP B 1 6 ? 151.495 108.095 139.190 1.00 25.73 6 ASP B N 1
ATOM 5036 C CA . ASP B 1 6 ? 151.386 106.967 138.320 1.00 23.54 6 ASP B CA 1
ATOM 5037 C C . ASP B 1 6 ? 151.163 107.538 136.947 1.00 22.47 6 ASP B C 1
ATOM 5038 O O . ASP B 1 6 ? 151.625 106.976 135.961 1.00 24.65 6 ASP B O 1
ATOM 5043 N N . ILE B 1 7 ? 150.494 108.695 136.884 1.00 23.49 7 ILE B N 1
ATOM 5044 C CA . ILE B 1 7 ? 150.281 109.371 135.616 1.00 20.29 7 ILE B CA 1
ATOM 5045 C C . ILE B 1 7 ? 151.618 109.850 135.113 1.00 19.57 7 ILE B C 1
ATOM 5046 O O . ILE B 1 7 ? 151.907 109.737 133.930 1.00 22.70 7 ILE B O 1
ATOM 5051 N N . GLY B 1 8 ? 152.415 110.429 135.999 1.00 21.09 8 GLY B N 1
ATOM 5052 C CA . GLY B 1 8 ? 153.741 110.921 135.671 1.00 19.38 8 GLY B CA 1
ATOM 5053 C C . GLY B 1 8 ? 154.637 109.805 135.160 1.00 18.85 8 GLY B C 1
ATOM 5054 O O . GLY B 1 8 ? 155.235 109.930 134.088 1.00 21.10 8 GLY B O 1
ATOM 5055 N N . VAL B 1 9 ? 154.717 108.694 135.892 1.00 21.50 9 VAL B N 1
ATOM 5056 C CA . VAL B 1 9 ? 155.542 107.583 135.462 1.00 18.99 9 VAL B CA 1
ATOM 5057 C C . VAL B 1 9 ? 155.030 106.977 134.182 1.00 19.57 9 VAL B C 1
ATOM 5058 O O . VAL B 1 9 ? 155.830 106.658 133.299 1.00 21.61 9 VAL B O 1
ATOM 5062 N N . SER B 1 10 ? 153.723 106.798 134.055 1.00 19.59 10 SER B N 1
ATOM 5063 C CA . SER B 1 10 ? 153.200 106.228 132.849 1.00 16.78 10 SER B CA 1
ATOM 5064 C C . SER B 1 10 ? 153.463 107.130 131.675 1.00 18.20 10 SER B C 1
ATOM 5065 O O . SER B 1 10 ? 153.851 106.635 130.622 1.00 20.02 10 SER B O 1
ATOM 5068 N N . ALA B 1 11 ? 153.330 108.449 131.828 1.00 19.35 11 ALA B N 1
ATOM 5069 C CA . ALA B 1 11 ? 153.607 109.330 130.718 1.00 15.66 11 ALA B CA 1
ATOM 5070 C C . ALA B 1 11 ? 155.048 109.233 130.320 1.00 15.91 11 ALA B C 1
ATOM 5071 O O . ALA B 1 11 ? 155.360 109.152 129.141 1.00 19.23 11 ALA B O 1
ATOM 5073 N N . GLY B 1 12 ? 155.955 109.141 131.275 1.00 17.72 12 GLY B N 1
ATOM 5074 C CA . GLY B 1 12 ? 157.353 109.064 130.913 1.00 16.23 12 GLY B CA 1
ATOM 5075 C C . GLY B 1 12 ? 157.628 107.835 130.076 1.00 14.83 12 GLY B C 1
ATOM 5076 O O . GLY B 1 12 ? 158.371 107.901 129.093 1.00 18.74 12 GLY B O 1
ATOM 5077 N N . ILE B 1 13 ? 157.019 106.725 130.447 1.00 16.92 13 ILE B N 1
ATOM 5078 C CA . ILE B 1 13 ? 157.187 105.483 129.735 1.00 15.28 13 ILE B CA 1
ATOM 5079 C C . ILE B 1 13 ? 156.504 105.479 128.388 1.00 16.11 13 ILE B C 1
ATOM 5080 O O . ILE B 1 13 ? 157.064 104.927 127.450 1.00 19.09 13 ILE B O 1
ATOM 5085 N N . ASN B 1 14 ? 155.286 106.001 128.268 1.00 15.57 14 ASN B N 1
ATOM 5086 C CA . ASN B 1 14 ? 154.618 105.987 126.975 1.00 13.23 14 ASN B CA 1
ATOM 5087 C C . ASN B 1 14 ? 155.313 106.910 125.994 1.00 14.83 14 ASN B C 1
ATOM 5088 O O . ASN B 1 14 ? 155.330 106.636 124.796 1.00 17.95 14 ASN B O 1
ATOM 5093 N N . ILE B 1 15 ? 155.916 107.986 126.480 1.00 16.08 15 ILE B N 1
ATOM 5094 C CA . ILE B 1 15 ? 156.643 108.890 125.612 1.00 12.71 15 ILE B CA 1
ATOM 5095 C C . ILE B 1 15 ? 157.881 108.213 125.134 1.00 14.79 15 ILE B C 1
ATOM 5096 O O . ILE B 1 15 ? 158.183 108.230 123.942 1.00 18.78 15 ILE B O 1
ATOM 5101 N N . LEU B 1 16 ? 158.599 107.589 126.045 1.00 16.29 16 LEU B N 1
ATOM 5102 C CA . LEU B 1 16 ? 159.800 106.906 125.676 1.00 15.08 16 LEU B CA 1
ATOM 5103 C C . LEU B 1 16 ? 159.496 105.741 124.769 1.00 15.74 16 LEU B C 1
ATOM 5104 O O . LEU B 1 16 ? 160.253 105.485 123.841 1.00 19.13 16 LEU B O 1
ATOM 5109 N N . SER B 1 17 ? 158.411 105.026 125.018 1.00 15.36 17 SER B N 1
ATOM 5110 C CA . SER B 1 17 ? 158.040 103.907 124.189 1.00 13.21 17 SER B CA 1
ATOM 5111 C C . SER B 1 17 ? 157.749 104.360 122.777 1.00 15.27 17 SER B C 1
ATOM 5112 O O . SER B 1 17 ? 158.270 103.772 121.831 1.00 18.04 17 SER B O 1
ATOM 5115 N N . ALA B 1 18 ? 156.981 105.445 122.607 1.00 14.99 18 ALA B N 1
ATOM 5116 C CA . ALA B 1 18 ? 156.689 105.931 121.269 1.00 13.63 18 ALA B CA 1
ATOM 5117 C C . ALA B 1 18 ? 157.962 106.328 120.559 1.00 13.42 18 ALA B C 1
ATOM 5118 O O . ALA B 1 18 ? 158.141 106.046 119.377 1.00 16.32 18 ALA B O 1
ATOM 5120 N N . PHE B 1 19 ? 158.883 106.928 121.292 1.00 15.47 19 PHE B N 1
ATOM 5121 C CA . PHE B 1 19 ? 160.151 107.340 120.746 1.00 14.97 19 PHE B CA 1
ATOM 5122 C C . PHE B 1 19 ? 160.907 106.134 120.226 1.00 16.04 19 PHE B C 1
ATOM 5123 O O . PHE B 1 19 ? 161.399 106.152 119.098 1.00 19.02 19 PHE B O 1
ATOM 5131 N N . VAL B 1 20 ? 160.966 105.073 121.021 1.00 15.55 20 VAL B N 1
ATOM 5132 C CA . VAL B 1 20 ? 161.631 103.856 120.615 1.00 13.56 20 VAL B CA 1
ATOM 5133 C C . VAL B 1 20 ? 160.976 103.245 119.398 1.00 15.65 20 VAL B C 1
ATOM 5134 O O . VAL B 1 20 ? 161.679 102.752 118.519 1.00 19.62 20 VAL B O 1
ATOM 5138 N N . PHE B 1 21 ? 159.650 103.233 119.331 1.00 16.04 21 PHE B N 1
ATOM 5139 C CA . PHE B 1 21 ? 158.985 102.676 118.170 1.00 13.33 21 PHE B CA 1
ATOM 5140 C C . PHE B 1 21 ? 159.389 103.456 116.943 1.00 14.26 21 PHE B C 1
ATOM 5141 O O . PHE B 1 21 ? 159.634 102.867 115.895 1.00 18.53 21 PHE B O 1
ATOM 5149 N N . PHE B 1 22 ? 159.498 104.771 117.055 1.00 14.08 22 PHE B N 1
ATOM 5150 C CA . PHE B 1 22 ? 159.900 105.573 115.924 1.00 12.58 22 PHE B CA 1
ATOM 5151 C C . PHE B 1 22 ? 161.345 105.288 115.536 1.00 14.42 22 PHE B C 1
ATOM 5152 O O . PHE B 1 22 ? 161.663 105.315 114.351 1.00 17.94 22 PHE B O 1
ATOM 5160 N N . ILE B 1 23 ? 162.216 104.984 116.491 1.00 16.97 23 ILE B N 1
ATOM 5161 C CA . ILE B 1 23 ? 163.588 104.617 116.142 1.00 16.84 23 ILE B CA 1
ATOM 5162 C C . ILE B 1 23 ? 163.602 103.308 115.376 1.00 16.76 23 ILE B C 1
ATOM 5163 O O . ILE B 1 23 ? 164.307 103.185 114.375 1.00 20.56 23 ILE B O 1
ATOM 5168 N N . ILE B 1 24 ? 162.846 102.324 115.837 1.00 16.48 24 ILE B N 1
ATOM 5169 C CA . ILE B 1 24 ? 162.817 101.045 115.164 1.00 15.15 24 ILE B CA 1
ATOM 5170 C C . ILE B 1 24 ? 162.297 101.244 113.764 1.00 16.13 24 ILE B C 1
ATOM 5171 O O . ILE B 1 24 ? 162.836 100.662 112.828 1.00 20.54 24 ILE B O 1
ATOM 5176 N N . PHE B 1 25 ? 161.246 102.040 113.616 1.00 15.62 25 PHE B N 1
ATOM 5177 C CA . PHE B 1 25 ? 160.662 102.353 112.330 1.00 14.09 25 PHE B CA 1
ATOM 5178 C C . PHE B 1 25 ? 161.685 102.942 111.410 1.00 15.85 25 PHE B C 1
ATOM 5179 O O . PHE B 1 25 ? 161.863 102.472 110.289 1.00 19.60 25 PHE B O 1
ATOM 5187 N N . ALA B 1 26 ? 162.429 103.925 111.886 1.00 16.11 26 ALA B N 1
ATOM 5188 C CA . ALA B 1 26 ? 163.425 104.561 111.061 1.00 15.09 26 ALA B CA 1
ATOM 5189 C C . ALA B 1 26 ? 164.423 103.561 110.536 1.00 17.43 26 ALA B C 1
ATOM 5190 O O . ALA B 1 26 ? 164.944 103.738 109.446 1.00 20.40 26 ALA B O 1
ATOM 5192 N N . VAL B 1 27 ? 164.737 102.534 111.306 1.00 18.72 27 VAL B N 1
ATOM 5193 C CA . VAL B 1 27 ? 165.653 101.532 110.819 1.00 17.36 27 VAL B CA 1
ATOM 5194 C C . VAL B 1 27 ? 164.986 100.603 109.808 1.00 18.12 27 VAL B C 1
ATOM 5195 O O . VAL B 1 27 ? 165.513 100.365 108.728 1.00 22.33 27 VAL B O 1
ATOM 5199 N N . LEU B 1 28 ? 163.811 100.095 110.121 1.00 18.38 28 LEU B N 1
ATOM 5200 C CA . LEU B 1 28 ? 163.168 99.128 109.249 1.00 16.64 28 LEU B CA 1
ATOM 5201 C C . LEU B 1 28 ? 162.801 99.703 107.897 1.00 17.88 28 LEU B C 1
ATOM 5202 O O . LEU B 1 28 ? 162.921 99.033 106.874 1.00 22.13 28 LEU B O 1
ATOM 5207 N N . ARG B 1 29 ? 162.403 100.957 107.849 1.00 17.84 29 ARG B N 1
ATOM 5208 C CA . ARG B 1 29 ? 161.968 101.546 106.595 1.00 15.97 29 ARG B CA 1
ATOM 5209 C C . ARG B 1 29 ? 163.105 101.827 105.646 1.00 19.52 29 ARG B C 1
ATOM 5210 O O . ARG B 1 29 ? 162.865 102.199 104.505 1.00 21.89 29 ARG B O 1
ATOM 5218 N N . LEU B 1 30 ? 164.347 101.749 106.110 1.00 22.05 30 LEU B N 1
ATOM 5219 C CA . LEU B 1 30 ? 165.473 102.010 105.238 1.00 21.07 30 LEU B CA 1
ATOM 5220 C C . LEU B 1 30 ? 166.083 100.739 104.703 1.00 22.05 30 LEU B C 1
ATOM 5221 O O . LEU B 1 30 ? 167.054 100.788 103.951 1.00 25.01 30 LEU B O 1
ATOM 5226 N N . GLN B 1 31 ? 165.555 99.593 105.099 1.00 22.34 31 GLN B N 1
ATOM 5227 C CA . GLN B 1 31 ? 166.089 98.356 104.604 1.00 21.87 31 GLN B CA 1
ATOM 5228 C C . GLN B 1 31 ? 165.308 98.104 103.333 1.00 24.06 31 GLN B C 1
ATOM 5229 O O . GLN B 1 31 ? 164.095 97.985 103.415 1.00 26.87 31 GLN B O 1
ATOM 5235 N N . PRO B 1 32 ? 165.943 97.962 102.165 1.00 24.14 32 PRO B N 1
ATOM 5236 C CA . PRO B 1 32 ? 165.287 97.893 100.880 1.00 23.13 32 PRO B CA 1
ATOM 5237 C C . PRO B 1 32 ? 164.333 96.738 100.714 1.00 23.83 32 PRO B C 1
ATOM 5238 O O . PRO B 1 32 ? 163.352 96.847 99.982 1.00 26.41 32 PRO B O 1
ATOM 5242 N N . PHE B 1 33 ? 164.510 95.669 101.462 1.00 23.03 33 PHE B N 1
ATOM 5243 C CA . PHE B 1 33 ? 163.598 94.559 101.317 1.00 23.23 33 PHE B CA 1
ATOM 5244 C C . PHE B 1 33 ? 162.240 94.836 101.942 1.00 25.46 33 PHE B C 1
ATOM 5245 O O . PHE B 1 33 ? 161.302 94.061 101.761 1.00 25.92 33 PHE B O 1
ATOM 5253 N N . ASN B 1 34 ? 162.130 95.930 102.697 1.00 25.11 34 ASN B N 1
ATOM 5254 C CA . ASN B 1 34 ? 160.886 96.324 103.307 1.00 20.79 34 ASN B CA 1
ATOM 5255 C C . ASN B 1 34 ? 160.220 97.471 102.544 1.00 20.75 34 ASN B C 1
ATOM 5256 O O . ASN B 1 34 ? 159.174 97.964 102.971 1.00 22.27 34 ASN B O 1
ATOM 5261 N N . ASP B 1 35 ? 160.749 97.905 101.393 1.00 20.62 35 ASP B N 1
ATOM 5262 C CA . ASP B 1 35 ? 160.087 99.040 100.753 1.00 18.28 35 ASP B CA 1
ATOM 5263 C C . ASP B 1 35 ? 158.719 98.693 100.269 1.00 19.08 35 ASP B C 1
ATOM 5264 O O . ASP B 1 35 ? 157.800 99.504 100.304 1.00 20.38 35 ASP B O 1
ATOM 5269 N N . ARG B 1 36 ? 158.529 97.457 99.900 1.00 20.98 36 ARG B N 1
ATOM 5270 C CA . ARG B 1 36 ? 157.275 97.003 99.371 1.00 17.83 36 ARG B CA 1
ATOM 5271 C C . ARG B 1 36 ? 156.192 96.994 100.444 1.00 18.84 36 ARG B C 1
ATOM 5272 O O . ARG B 1 36 ? 155.017 96.819 100.143 1.00 22.45 36 ARG B O 1
ATOM 5280 N N . VAL B 1 37 ? 156.588 97.142 101.702 1.00 18.83 37 VAL B N 1
ATOM 5281 C CA . VAL B 1 37 ? 155.672 97.195 102.814 1.00 15.85 37 VAL B CA 1
ATOM 5282 C C . VAL B 1 37 ? 155.422 98.639 103.223 1.00 16.55 37 VAL B C 1
ATOM 5283 O O . VAL B 1 37 ? 154.276 99.047 103.383 1.00 18.80 37 VAL B O 1
ATOM 5287 N N . TYR B 1 38 ? 156.483 99.424 103.369 1.00 16.28 38 TYR B N 1
ATOM 5288 C CA . TYR B 1 38 ? 156.348 100.789 103.856 1.00 13.27 38 TYR B CA 1
ATOM 5289 C C . TYR B 1 38 ? 155.934 101.827 102.828 1.00 13.93 38 TYR B C 1
ATOM 5290 O O . TYR B 1 38 ? 155.411 102.872 103.198 1.00 15.75 38 TYR B O 1
ATOM 5299 N N . PHE B 1 39 ? 156.180 101.571 101.555 1.00 14.06 39 PHE B N 1
ATOM 5300 C CA . PHE B 1 39 ? 155.841 102.489 100.488 1.00 12.32 39 PHE B CA 1
ATOM 5301 C C . PHE B 1 39 ? 154.841 101.886 99.525 1.00 12.76 39 PHE B C 1
ATOM 5302 O O . PHE B 1 39 ? 154.808 102.242 98.343 1.00 15.97 39 PHE B O 1
ATOM 5310 N N . SER B 1 40 ? 153.977 101.034 100.034 1.00 12.42 40 SER B N 1
ATOM 5311 C CA . SER B 1 40 ? 153.019 100.304 99.234 1.00 13.02 40 SER B CA 1
ATOM 5312 C C . SER B 1 40 ? 152.117 101.179 98.403 1.00 14.26 40 SER B C 1
ATOM 5313 O O . SER B 1 40 ? 151.751 100.794 97.296 1.00 18.08 40 SER B O 1
ATOM 5316 N N . LYS B 1 41 ? 151.800 102.381 98.858 1.00 13.91 41 LYS B N 1
ATOM 5317 C CA . LYS B 1 41 ? 150.922 103.229 98.089 1.00 12.17 41 LYS B CA 1
ATOM 5318 C C . LYS B 1 41 ? 151.558 103.643 96.799 1.00 13.77 41 LYS B C 1
ATOM 5319 O O . LYS B 1 41 ? 150.862 103.856 95.812 1.00 17.97 41 LYS B O 1
ATOM 5325 N N . TRP B 1 42 ? 152.861 103.837 96.792 1.00 14.67 42 TRP B N 1
ATOM 5326 C CA . TRP B 1 42 ? 153.494 104.307 95.597 1.00 13.88 42 TRP B CA 1
ATOM 5327 C C . TRP B 1 42 ? 153.607 103.166 94.615 1.00 15.80 42 TRP B C 1
ATOM 5328 O O . TRP B 1 42 ? 153.587 103.361 93.395 1.00 19.93 42 TRP B O 1
ATOM 5339 N N . TYR B 1 43 ? 153.684 101.945 95.123 1.00 16.56 43 TYR B N 1
ATOM 5340 C CA . TYR B 1 43 ? 153.773 100.828 94.205 1.00 15.60 43 TYR B CA 1
ATOM 5341 C C . TYR B 1 43 ? 152.424 100.603 93.554 1.00 17.16 43 TYR B C 1
ATOM 5342 O O . TYR B 1 43 ? 152.355 100.286 92.370 1.00 21.01 43 TYR B O 1
ATOM 5351 N N . LEU B 1 44 ? 151.357 100.836 94.309 1.00 19.38 44 LEU B N 1
ATOM 5352 C CA . LEU B 1 44 ? 149.987 100.708 93.822 1.00 17.09 44 LEU B CA 1
ATOM 5353 C C . LEU B 1 44 ? 149.658 101.784 92.801 1.00 17.57 44 LEU B C 1
ATOM 5354 O O . LEU B 1 44 ? 148.962 101.518 91.825 1.00 22.82 44 LEU B O 1
ATOM 5359 N N . LYS B 1 45 ? 150.194 102.989 92.995 1.00 18.60 45 LYS B N 1
ATOM 5360 C CA . LYS B 1 45 ? 150.000 104.075 92.044 1.00 17.65 45 LYS B CA 1
ATOM 5361 C C . LYS B 1 45 ? 150.850 103.845 90.801 1.00 20.54 45 LYS B C 1
ATOM 5362 O O . LYS B 1 45 ? 150.489 104.290 89.712 1.00 23.30 45 LYS B O 1
ATOM 5368 N N . GLY B 1 46 ? 151.975 103.133 90.947 1.00 21.65 46 GLY B N 1
ATOM 5369 C CA . GLY B 1 46 ? 152.874 102.877 89.832 1.00 20.78 46 GLY B CA 1
ATOM 5370 C C . GLY B 1 46 ? 153.934 103.949 89.700 1.00 20.51 46 GLY B C 1
ATOM 5371 O O . GLY B 1 46 ? 154.449 104.203 88.614 1.00 24.40 46 GLY B O 1
ATOM 5372 N N . LEU B 1 47 ? 154.205 104.633 90.796 1.00 20.69 47 LEU B N 1
ATOM 5373 C CA . LEU B 1 47 ? 155.159 105.712 90.844 1.00 19.56 47 LEU B CA 1
ATOM 5374 C C . LEU B 1 47 ? 156.472 105.334 91.504 1.00 20.57 47 LEU B C 1
ATOM 5375 O O . LEU B 1 47 ? 157.301 106.201 91.772 1.00 24.22 47 LEU B O 1
ATOM 5380 N N . ARG B 1 48 ? 156.646 104.066 91.833 1.00 20.60 48 ARG B N 1
ATOM 5381 C CA . ARG B 1 48 ? 157.849 103.648 92.517 1.00 21.59 48 ARG B CA 1
ATOM 5382 C C . ARG B 1 48 ? 158.387 102.333 91.994 1.00 25.18 48 ARG B C 1
ATOM 5383 O O . ARG B 1 48 ? 157.630 101.412 91.686 1.00 24.24 48 ARG B O 1
ATOM 5391 N N . SER B 1 49 ? 159.705 102.279 91.862 1.00 29.36 49 SER B N 1
ATOM 5392 C CA . SER B 1 49 ? 160.458 101.113 91.431 1.00 31.11 49 SER B CA 1
ATOM 5393 C C . SER B 1 49 ? 160.880 100.255 92.626 1.00 31.72 49 SER B C 1
ATOM 5394 O O . SER B 1 49 ? 160.822 100.715 93.772 1.00 32.58 49 SER B O 1
ATOM 5397 N N . SER B 1 50 ? 161.350 99.013 92.363 1.00 33.03 50 SER B N 1
ATOM 5398 C CA . SER B 1 50 ? 161.860 98.079 93.369 1.00 34.83 50 SER B CA 1
ATOM 5399 C C . SER B 1 50 ? 163.195 98.602 93.929 1.00 35.38 50 SER B C 1
ATOM 5400 O O . SER B 1 50 ? 163.869 97.937 94.721 1.00 36.46 50 SER B O 1
ATOM 5403 N N . LYS B 1 71 ? 166.074 114.200 112.433 1.00 26.43 71 LYS B N 1
ATOM 5404 C CA . LYS B 1 71 ? 167.117 113.279 112.862 1.00 27.52 71 LYS B CA 1
ATOM 5405 C C . LYS B 1 71 ? 166.874 111.930 112.166 1.00 24.99 71 LYS B C 1
ATOM 5406 O O . LYS B 1 71 ? 167.638 111.528 111.282 1.00 25.34 71 LYS B O 1
ATOM 5412 N N . PHE B 1 72 ? 165.816 111.224 112.611 1.00 23.71 72 PHE B N 1
ATOM 5413 C CA . PHE B 1 72 ? 165.325 109.943 112.142 1.00 21.86 72 PHE B CA 1
ATOM 5414 C C . PHE B 1 72 ? 163.828 110.092 112.187 1.00 21.31 72 PHE B C 1
ATOM 5415 O O . PHE B 1 72 ? 163.066 109.196 111.840 1.00 21.64 72 PHE B O 1
ATOM 5423 N N . LEU B 1 73 ? 163.432 111.275 112.640 1.00 21.40 73 LEU B N 1
ATOM 5424 C CA . LEU B 1 73 ? 162.055 111.701 112.793 1.00 17.90 73 LEU B CA 1
ATOM 5425 C C . LEU B 1 73 ? 161.713 112.685 111.717 1.00 17.12 73 LEU B C 1
ATOM 5426 O O . LEU B 1 73 ? 160.713 113.388 111.797 1.00 20.02 73 LEU B O 1
ATOM 5431 N N . ASN B 1 74 ? 162.524 112.718 110.679 1.00 18.07 74 ASN B N 1
ATOM 5432 C CA . ASN B 1 74 ? 162.355 113.645 109.587 1.00 17.40 74 ASN B CA 1
ATOM 5433 C C . ASN B 1 74 ? 161.140 113.322 108.752 1.00 17.70 74 ASN B C 1
ATOM 5434 O O . ASN B 1 74 ? 160.726 114.126 107.921 1.00 21.39 74 ASN B O 1
ATOM 5439 N N . TRP B 1 75 ? 160.560 112.156 108.976 1.00 17.07 75 TRP B N 1
ATOM 5440 C CA . TRP B 1 75 ? 159.366 111.780 108.278 1.00 13.84 75 TRP B CA 1
ATOM 5441 C C . TRP B 1 75 ? 158.216 112.637 108.731 1.00 13.82 75 TRP B C 1
ATOM 5442 O O . TRP B 1 75 ? 157.216 112.738 108.026 1.00 16.17 75 TRP B O 1
ATOM 5453 N N . MET B 1 76 ? 158.309 113.236 109.919 1.00 14.81 76 MET B N 1
ATOM 5454 C CA . MET B 1 76 ? 157.222 114.059 110.379 1.00 13.21 76 MET B CA 1
ATOM 5455 C C . MET B 1 76 ? 157.071 115.289 109.471 1.00 14.56 76 MET B C 1
ATOM 5456 O O . MET B 1 76 ? 156.029 115.440 108.833 1.00 16.29 76 MET B O 1
ATOM 5461 N N . PRO B 1 77 ? 158.062 116.181 109.327 1.00 14.44 77 PRO B N 1
ATOM 5462 C CA . PRO B 1 77 ? 158.017 117.253 108.385 1.00 12.28 77 PRO B CA 1
ATOM 5463 C C . PRO B 1 77 ? 157.671 116.809 106.988 1.00 15.90 77 PRO B C 1
ATOM 5464 O O . PRO B 1 77 ? 156.937 117.511 106.317 1.00 18.67 77 PRO B O 1
ATOM 5468 N N . GLU B 1 78 ? 158.107 115.625 106.545 1.00 16.35 78 GLU B N 1
ATOM 5469 C CA . GLU B 1 78 ? 157.762 115.240 105.183 1.00 14.70 78 GLU B CA 1
ATOM 5470 C C . GLU B 1 78 ? 156.284 114.953 105.040 1.00 15.22 78 GLU B C 1
ATOM 5471 O O . GLU B 1 78 ? 155.668 115.272 104.024 1.00 18.59 78 GLU B O 1
ATOM 5477 N N . ALA B 1 79 ? 155.675 114.365 106.063 1.00 15.88 79 ALA B N 1
ATOM 5478 C CA . ALA B 1 79 ? 154.267 114.035 106.003 1.00 10.09 79 ALA B CA 1
ATOM 5479 C C . ALA B 1 79 ? 153.453 115.292 105.822 1.00 12.46 79 ALA B C 1
ATOM 5480 O O . ALA B 1 79 ? 152.455 115.294 105.105 1.00 15.84 79 ALA B O 1
ATOM 5482 N N . LEU B 1 80 ? 153.918 116.389 106.390 1.00 13.73 80 LEU B N 1
ATOM 5483 C CA . LEU B 1 80 ? 153.204 117.650 106.324 1.00 11.80 80 LEU B CA 1
ATOM 5484 C C . LEU B 1 80 ? 153.437 118.469 105.066 1.00 13.49 80 LEU B C 1
ATOM 5485 O O . LEU B 1 80 ? 152.854 119.541 104.930 1.00 16.21 80 LEU B O 1
ATOM 5490 N N . LYS B 1 81 ? 154.286 118.017 104.152 1.00 15.83 81 LYS B N 1
ATOM 5491 C CA . LYS B 1 81 ? 154.564 118.829 102.978 1.00 14.40 81 LYS B CA 1
ATOM 5492 C C . LYS B 1 81 ? 153.601 118.713 101.822 1.00 16.42 81 LYS B C 1
ATOM 5493 O O . LYS B 1 81 ? 153.597 119.595 100.973 1.00 21.10 81 LYS B O 1
ATOM 5499 N N . MET B 1 82 ? 152.817 117.652 101.721 1.00 17.51 82 MET B N 1
ATOM 5500 C CA . MET B 1 82 ? 151.918 117.546 100.585 1.00 13.82 82 MET B CA 1
ATOM 5501 C C . MET B 1 82 ? 150.692 118.438 100.837 1.00 14.41 82 MET B C 1
ATOM 5502 O O . MET B 1 82 ? 150.048 118.279 101.865 1.00 17.56 82 MET B O 1
ATOM 5507 N N . PRO B 1 83 ? 150.316 119.373 99.959 1.00 14.82 83 PRO B N 1
ATOM 5508 C CA . PRO B 1 83 ? 149.156 120.227 100.092 1.00 11.55 83 PRO B CA 1
ATOM 5509 C C . PRO B 1 83 ? 147.911 119.394 100.165 1.00 12.42 83 PRO B C 1
ATOM 5510 O O . PRO B 1 83 ? 147.830 118.370 99.491 1.00 15.15 83 PRO B O 1
ATOM 5514 N N . GLU B 1 84 ? 146.903 119.836 100.904 1.00 13.46 84 GLU B N 1
ATOM 5515 C CA . GLU B 1 84 ? 145.695 119.038 100.963 1.00 11.82 84 GLU B CA 1
ATOM 5516 C C . GLU B 1 84 ? 145.134 118.677 99.585 1.00 12.26 84 GLU B C 1
ATOM 5517 O O . GLU B 1 84 ? 144.818 117.512 99.387 1.00 14.26 84 GLU B O 1
ATOM 5523 N N . PRO B 1 85 ? 144.986 119.585 98.597 1.00 12.55 85 PRO B N 1
ATOM 5524 C CA . PRO B 1 85 ? 144.487 119.257 97.280 1.00 10.34 85 PRO B CA 1
ATOM 5525 C C . PRO B 1 85 ? 145.259 118.152 96.576 1.00 11.69 85 PRO B C 1
ATOM 5526 O O . PRO B 1 85 ? 144.688 117.424 95.763 1.00 14.41 85 PRO B O 1
ATOM 5530 N N . GLU B 1 86 ? 146.542 117.990 96.885 1.00 12.99 86 GLU B N 1
ATOM 5531 C CA . GLU B 1 86 ? 147.301 116.965 96.225 1.00 11.33 86 GLU B CA 1
ATOM 5532 C C . GLU B 1 86 ? 147.053 115.667 96.920 1.00 12.37 86 GLU B C 1
ATOM 5533 O O . GLU B 1 86 ? 147.108 114.613 96.295 1.00 14.79 86 GLU B O 1
ATOM 5539 N N . LEU B 1 87 ? 146.763 115.735 98.211 1.00 11.49 87 LEU B N 1
ATOM 5540 C CA . LEU B 1 87 ? 146.495 114.547 98.973 1.00 10.93 87 LEU B CA 1
ATOM 5541 C C . LEU B 1 87 ? 145.138 114.021 98.557 1.00 11.63 87 LEU B C 1
ATOM 5542 O O . LEU B 1 87 ? 144.916 112.812 98.492 1.00 14.47 87 LEU B O 1
ATOM 5547 N N . ILE B 1 88 ? 144.216 114.914 98.238 1.00 12.34 88 ILE B N 1
ATOM 5548 C CA . ILE B 1 88 ? 142.917 114.436 97.820 1.00 10.64 88 ILE B CA 1
ATOM 5549 C C . ILE B 1 88 ? 143.078 113.641 96.543 1.00 11.71 88 ILE B C 1
ATOM 5550 O O . ILE B 1 88 ? 142.555 112.541 96.452 1.00 13.11 88 ILE B O 1
ATOM 5555 N N . ASP B 1 89 ? 143.847 114.136 95.577 1.00 14.55 89 ASP B N 1
ATOM 5556 C CA . ASP B 1 89 ? 144.045 113.366 94.352 1.00 13.88 89 ASP B CA 1
ATOM 5557 C C . ASP B 1 89 ? 144.934 112.130 94.521 1.00 14.85 89 ASP B C 1
ATOM 5558 O O . ASP B 1 89 ? 144.738 111.120 93.842 1.00 18.76 89 ASP B O 1
ATOM 5563 N N . HIS B 1 90 ? 145.921 112.200 95.402 1.00 14.48 90 HIS B N 1
ATOM 5564 C CA . HIS B 1 90 ? 146.818 111.090 95.660 1.00 11.37 90 HIS B CA 1
ATOM 5565 C C . HIS B 1 90 ? 146.166 109.955 96.431 1.00 12.50 90 HIS B C 1
ATOM 5566 O O . HIS B 1 90 ? 146.187 108.800 96.001 1.00 15.91 90 HIS B O 1
ATOM 5573 N N . ALA B 1 91 ? 145.602 110.272 97.588 1.00 12.96 91 ALA B N 1
ATOM 5574 C CA . ALA B 1 91 ? 145.013 109.296 98.476 1.00 9.47 91 ALA B CA 1
ATOM 5575 C C . ALA B 1 91 ? 143.532 109.085 98.289 1.00 8.52 91 ALA B C 1
ATOM 5576 O O . ALA B 1 91 ? 143.061 107.960 98.432 1.00 13.19 91 ALA B O 1
ATOM 5578 N N . GLY B 1 92 ? 142.788 110.145 98.002 1.00 11.49 92 GLY B N 1
ATOM 5579 C CA . GLY B 1 92 ? 141.337 110.066 97.891 1.00 9.03 92 GLY B CA 1
ATOM 5580 C C . GLY B 1 92 ? 140.656 111.008 98.870 1.00 7.78 92 GLY B C 1
ATOM 5581 O O . GLY B 1 92 ? 141.268 111.481 99.833 1.00 10.86 92 GLY B O 1
ATOM 5582 N N . LEU B 1 93 ? 139.382 111.295 98.634 1.00 8.06 93 LEU B N 1
ATOM 5583 C CA . LEU B 1 93 ? 138.702 112.238 99.508 1.00 5.89 93 LEU B CA 1
ATOM 5584 C C . LEU B 1 93 ? 138.359 111.599 100.827 1.00 6.73 93 LEU B C 1
ATOM 5585 O O . LEU B 1 93 ? 138.602 112.198 101.866 1.00 6.92 93 LEU B O 1
ATOM 5590 N N . ASP B 1 94 ? 137.896 110.353 100.847 1.00 8.14 94 ASP B N 1
ATOM 5591 C CA . ASP B 1 94 ? 137.585 109.775 102.150 1.00 4.07 94 ASP B CA 1
ATOM 5592 C C . ASP B 1 94 ? 138.771 109.760 103.076 1.00 3.87 94 ASP B C 1
ATOM 5593 O O . ASP B 1 94 ? 138.624 109.997 104.273 1.00 3.32 94 ASP B O 1
ATOM 5598 N N . SER B 1 95 ? 139.955 109.502 102.546 1.00 5.54 95 SER B N 1
ATOM 5599 C CA . SER B 1 95 ? 141.118 109.460 103.398 1.00 2.96 95 SER B CA 1
ATOM 5600 C C . SER B 1 95 ? 141.417 110.830 103.963 1.00 2.31 95 SER B C 1
ATOM 5601 O O . SER B 1 95 ? 141.664 110.969 105.163 1.00 2.32 95 SER B O 1
ATOM 5604 N N . VAL B 1 96 ? 141.285 111.867 103.144 1.00 4.48 96 VAL B N 1
ATOM 5605 C CA . VAL B 1 96 ? 141.522 113.216 103.620 1.00 2.39 96 VAL B CA 1
ATOM 5606 C C . VAL B 1 96 ? 140.496 113.669 104.641 1.00 1.01 96 VAL B C 1
ATOM 5607 O O . VAL B 1 96 ? 140.861 114.270 105.651 1.00 1.81 96 VAL B O 1
ATOM 5611 N N . VAL B 1 97 ? 139.227 113.408 104.404 1.00 1.95 97 VAL B N 1
ATOM 5612 C CA . VAL B 1 97 ? 138.212 113.829 105.343 1.00 1.15 97 VAL B CA 1
ATOM 5613 C C . VAL B 1 97 ? 138.384 113.134 106.668 1.00 0.77 97 VAL B C 1
ATOM 5614 O O . VAL B 1 97 ? 138.174 113.749 107.703 1.00 1.68 97 VAL B O 1
ATOM 5618 N N . TYR B 1 98 ? 138.712 111.855 106.662 1.00 0.72 98 TYR B N 1
ATOM 5619 C CA . TYR B 1 98 ? 138.988 111.145 107.894 1.00 1.00 98 TYR B CA 1
ATOM 5620 C C . TYR B 1 98 ? 140.092 111.809 108.681 1.00 0.83 98 TYR B C 1
ATOM 5621 O O . TYR B 1 98 ? 139.977 112.050 109.873 1.00 1.96 98 TYR B O 1
ATOM 5630 N N . LEU B 1 99 ? 141.185 112.130 108.027 1.00 1.32 99 LEU B N 1
ATOM 5631 C CA . LEU B 1 99 ? 142.312 112.740 108.691 1.00 0.90 99 LEU B CA 1
ATOM 5632 C C . LEU B 1 99 ? 141.934 114.074 109.339 1.00 0.89 99 LEU B C 1
ATOM 5633 O O . LEU B 1 99 ? 142.358 114.392 110.463 1.00 2.67 99 LEU B O 1
ATOM 5638 N N . ARG B 1 100 ? 141.044 114.809 108.692 1.00 0.61 100 ARG B N 1
ATOM 5639 C CA . ARG B 1 100 ? 140.584 116.086 109.200 1.00 1.16 100 ARG B CA 1
ATOM 5640 C C . ARG B 1 100 ? 139.802 115.973 110.493 1.00 0.72 100 ARG B C 1
ATOM 5641 O O . ARG B 1 100 ? 139.532 116.990 111.123 1.00 0.31 100 ARG B O 1
ATOM 5649 N N . ILE B 1 101 ? 139.403 114.780 110.893 1.00 0.49 101 ILE B N 1
ATOM 5650 C CA . ILE B 1 101 ? 138.682 114.588 112.129 1.00 0.98 101 ILE B CA 1
ATOM 5651 C C . ILE B 1 101 ? 139.657 114.821 113.280 1.00 0.90 101 ILE B C 1
ATOM 5652 O O . ILE B 1 101 ? 139.261 115.296 114.343 1.00 4.42 101 ILE B O 1
ATOM 5657 N N . TYR B 1 102 ? 140.919 114.418 113.126 1.00 1.68 102 TYR B N 1
ATOM 5658 C CA . TYR B 1 102 ? 141.881 114.619 114.190 1.00 1.64 102 TYR B CA 1
ATOM 5659 C C . TYR B 1 102 ? 142.116 116.116 114.320 1.00 1.63 102 TYR B C 1
ATOM 5660 O O . TYR B 1 102 ? 142.270 116.642 115.423 1.00 4.63 102 TYR B O 1
ATOM 5669 N N . TRP B 1 103 ? 142.092 116.808 113.189 1.00 1.89 103 TRP B N 1
ATOM 5670 C CA . TRP B 1 103 ? 142.197 118.264 113.180 1.00 3.17 103 TRP B CA 1
ATOM 5671 C C . TRP B 1 103 ? 140.990 118.883 113.868 1.00 2.98 103 TRP B C 1
ATOM 5672 O O . TRP B 1 103 ? 141.133 119.839 114.628 1.00 5.42 103 TRP B O 1
ATOM 5683 N N . LEU B 1 104 ? 139.802 118.334 113.637 1.00 1.36 104 LEU B N 1
ATOM 5684 C CA . LEU B 1 104 ? 138.602 118.824 114.289 1.00 1.24 104 LEU B CA 1
ATOM 5685 C C . LEU B 1 104 ? 138.776 118.715 115.785 1.00 1.67 104 LEU B C 1
ATOM 5686 O O . LEU B 1 104 ? 138.486 119.654 116.519 1.00 4.71 104 LEU B O 1
ATOM 5691 N N . GLY B 1 105 ? 139.316 117.606 116.254 1.00 1.90 105 GLY B N 1
ATOM 5692 C CA . GLY B 1 105 ? 139.532 117.443 117.674 1.00 1.97 105 GLY B CA 1
ATOM 5693 C C . GLY B 1 105 ? 140.412 118.530 118.242 1.00 2.64 105 GLY B C 1
ATOM 5694 O O . GLY B 1 105 ? 140.105 119.082 119.297 1.00 5.97 105 GLY B O 1
ATOM 5695 N N . LEU B 1 106 ? 141.490 118.885 117.563 1.00 2.75 106 LEU B N 1
ATOM 5696 C CA . LEU B 1 106 ? 142.308 119.950 118.103 1.00 3.09 106 LEU B CA 1
ATOM 5697 C C . LEU B 1 106 ? 141.577 121.280 118.094 1.00 4.98 106 LEU B C 1
ATOM 5698 O O . LEU B 1 106 ? 141.655 122.028 119.067 1.00 7.95 106 LEU B O 1
ATOM 5703 N N . LYS B 1 107 ? 140.805 121.570 117.049 1.00 6.36 107 LYS B N 1
ATOM 5704 C CA . LYS B 1 107 ? 140.065 122.828 117.009 1.00 3.46 107 LYS B CA 1
ATOM 5705 C C . LYS B 1 107 ? 139.025 122.961 118.103 1.00 5.68 107 LYS B C 1
ATOM 5706 O O . LYS B 1 107 ? 138.850 124.053 118.647 1.00 11.05 107 LYS B O 1
ATOM 5712 N N . ILE B 1 108 ? 138.348 121.869 118.431 1.00 7.36 108 ILE B N 1
ATOM 5713 C CA . ILE B 1 108 ? 137.337 121.883 119.468 1.00 5.16 108 ILE B CA 1
ATOM 5714 C C . ILE B 1 108 ? 137.942 121.953 120.838 1.00 6.47 108 ILE B C 1
ATOM 5715 O O . ILE B 1 108 ? 137.486 122.736 121.659 1.00 9.72 108 ILE B O 1
ATOM 5720 N N . PHE B 1 109 ? 138.946 121.136 121.115 1.00 7.14 109 PHE B N 1
ATOM 5721 C CA . PHE B 1 109 ? 139.444 121.084 122.465 1.00 6.22 109 PHE B CA 1
ATOM 5722 C C . PHE B 1 109 ? 140.571 121.992 122.841 1.00 7.59 109 PHE B C 1
ATOM 5723 O O . PHE B 1 109 ? 140.649 122.356 124.001 1.00 10.50 109 PHE B O 1
ATOM 5731 N N . THR B 1 110 ? 141.428 122.437 121.945 1.00 9.05 110 THR B N 1
ATOM 5732 C CA . THR B 1 110 ? 142.520 123.259 122.435 1.00 8.00 110 THR B CA 1
ATOM 5733 C C . THR B 1 110 ? 142.021 124.445 123.274 1.00 10.39 110 THR B C 1
ATOM 5734 O O . THR B 1 110 ? 142.507 124.607 124.391 1.00 13.65 110 THR B O 1
ATOM 5738 N N . PRO B 1 111 ? 141.079 125.308 122.825 1.00 9.75 111 PRO B N 1
ATOM 5739 C CA . PRO B 1 111 ? 140.541 126.392 123.608 1.00 10.04 111 PRO B CA 1
ATOM 5740 C C . PRO B 1 111 ? 139.726 125.966 124.821 1.00 12.05 111 PRO B C 1
ATOM 5741 O O . PRO B 1 111 ? 139.526 126.776 125.722 1.00 16.10 111 PRO B O 1
ATOM 5745 N N . ILE B 1 112 ? 139.244 124.729 124.866 1.00 12.71 112 ILE B N 1
ATOM 5746 C CA . ILE B 1 112 ? 138.482 124.268 126.005 1.00 9.59 112 ILE B CA 1
ATOM 5747 C C . ILE B 1 112 ? 139.449 123.945 127.086 1.00 12.57 112 ILE B C 1
ATOM 5748 O O . ILE B 1 112 ? 139.217 124.267 128.240 1.00 16.55 112 ILE B O 1
ATOM 5753 N N . ALA B 1 113 ? 140.532 123.281 126.738 1.00 12.28 113 ALA B N 1
ATOM 5754 C CA . ALA B 1 113 ? 141.526 122.957 127.728 1.00 10.82 113 ALA B CA 1
ATOM 5755 C C . ALA B 1 113 ? 142.080 124.217 128.342 1.00 14.45 113 ALA B C 1
ATOM 5756 O O . ALA B 1 113 ? 142.252 124.296 129.559 1.00 18.79 113 ALA B O 1
ATOM 5758 N N . VAL B 1 114 ? 142.272 125.239 127.525 1.00 14.64 114 VAL B N 1
ATOM 5759 C CA . VAL B 1 114 ? 142.801 126.488 128.015 1.00 12.98 114 VAL B CA 1
ATOM 5760 C C . VAL B 1 114 ? 141.838 127.250 128.887 1.00 15.34 114 VAL B C 1
ATOM 5761 O O . VAL B 1 114 ? 142.249 127.774 129.925 1.00 19.75 114 VAL B O 1
ATOM 5765 N N . LEU B 1 115 ? 140.583 127.374 128.476 1.00 15.48 115 LEU B N 1
ATOM 5766 C CA . LEU B 1 115 ? 139.670 128.129 129.291 1.00 15.29 115 LEU B CA 1
ATOM 5767 C C . LEU B 1 115 ? 139.309 127.356 130.538 1.00 16.82 115 LEU B C 1
ATOM 5768 O O . LEU B 1 115 ? 139.153 127.944 131.600 1.00 23.07 115 LEU B O 1
ATOM 5773 N N . ALA B 1 116 ? 139.126 126.039 130.444 1.00 17.40 116 ALA B N 1
ATOM 5774 C CA . ALA B 1 116 ? 138.758 125.263 131.612 1.00 15.20 116 ALA B CA 1
ATOM 5775 C C . ALA B 1 116 ? 139.837 125.379 132.656 1.00 16.61 116 ALA B C 1
ATOM 5776 O O . ALA B 1 116 ? 139.561 125.583 133.839 1.00 20.29 116 ALA B O 1
ATOM 5778 N N . TRP B 1 117 ? 141.081 125.359 132.230 1.00 17.71 117 TRP B N 1
ATOM 5779 C CA . TRP B 1 117 ? 142.129 125.524 133.183 1.00 17.64 117 TRP B CA 1
ATOM 5780 C C . TRP B 1 117 ? 142.088 126.887 133.819 1.00 18.64 117 TRP B C 1
ATOM 5781 O O . TRP B 1 117 ? 142.038 127.007 135.040 1.00 21.40 117 TRP B O 1
ATOM 5792 N N . ALA B 1 118 ? 142.015 127.931 133.007 1.00 19.14 118 ALA B N 1
ATOM 5793 C CA . ALA B 1 118 ? 142.043 129.270 133.542 1.00 19.48 118 ALA B CA 1
ATOM 5794 C C . ALA B 1 118 ? 140.887 129.595 134.477 1.00 20.64 118 ALA B C 1
ATOM 5795 O O . ALA B 1 118 ? 141.086 130.294 135.468 1.00 29.98 118 ALA B O 1
ATOM 5797 N N . VAL B 1 119 ? 139.697 129.093 134.190 1.00 18.77 119 VAL B N 1
ATOM 5798 C CA . VAL B 1 119 ? 138.516 129.378 134.987 1.00 18.30 119 VAL B CA 1
ATOM 5799 C C . VAL B 1 119 ? 138.171 128.372 136.078 1.00 19.22 119 VAL B C 1
ATOM 5800 O O . VAL B 1 119 ? 137.774 128.759 137.172 1.00 23.51 119 VAL B O 1
ATOM 5804 N N . LEU B 1 120 ? 138.230 127.084 135.794 1.00 21.69 120 LEU B N 1
ATOM 5805 C CA . LEU B 1 120 ? 137.821 126.091 136.776 1.00 21.58 120 LEU B CA 1
ATOM 5806 C C . LEU B 1 120 ? 138.924 125.542 137.690 1.00 24.15 120 LEU B C 1
ATOM 5807 O O . LEU B 1 120 ? 138.597 125.138 138.811 1.00 28.55 120 LEU B O 1
ATOM 5812 N N . VAL B 1 121 ? 140.216 125.514 137.251 1.00 22.86 121 VAL B N 1
ATOM 5813 C CA . VAL B 1 121 ? 141.334 124.989 138.059 1.00 24.40 121 VAL B CA 1
ATOM 5814 C C . VAL B 1 121 ? 141.818 126.135 138.954 1.00 31.15 121 VAL B C 1
ATOM 5815 O O . VAL B 1 121 ? 141.926 126.000 140.179 1.00 34.81 121 VAL B O 1
ATOM 5819 N N . MET B 1 157 ? 128.496 130.305 143.817 1.00 31.79 157 MET B N 1
ATOM 5820 C CA . MET B 1 157 ? 129.365 130.849 142.775 1.00 32.01 157 MET B CA 1
ATOM 5821 C C . MET B 1 157 ? 129.853 129.748 141.823 1.00 30.73 157 MET B C 1
ATOM 5822 O O . MET B 1 157 ? 129.738 129.903 140.594 1.00 31.61 157 MET B O 1
ATOM 5827 N N . ARG B 1 158 ? 130.408 128.632 142.374 1.00 31.40 158 ARG B N 1
ATOM 5828 C CA . ARG B 1 158 ? 130.971 127.515 141.597 1.00 31.05 158 ARG B CA 1
ATOM 5829 C C . ARG B 1 158 ? 129.904 126.844 140.771 1.00 28.85 158 ARG B C 1
ATOM 5830 O O . ARG B 1 158 ? 130.151 126.443 139.640 1.00 32.11 158 ARG B O 1
ATOM 5838 N N . PHE B 1 159 ? 128.708 126.777 141.310 1.00 28.16 159 PHE B N 1
ATOM 5839 C CA . PHE B 1 159 ? 127.615 126.165 140.598 1.00 28.16 159 PHE B CA 1
ATOM 5840 C C . PHE B 1 159 ? 127.383 126.887 139.281 1.00 30.41 159 PHE B C 1
ATOM 5841 O O . PHE B 1 159 ? 127.325 126.268 138.211 1.00 31.59 159 PHE B O 1
ATOM 5849 N N . TRP B 1 160 ? 127.290 128.212 139.356 1.00 28.81 160 TRP B N 1
ATOM 5850 C CA . TRP B 1 160 ? 127.054 129.001 138.171 1.00 28.83 160 TRP B CA 1
ATOM 5851 C C . TRP B 1 160 ? 128.253 129.063 137.260 1.00 25.95 160 TRP B C 1
ATOM 5852 O O . TRP B 1 160 ? 128.085 129.182 136.048 1.00 27.23 160 TRP B O 1
ATOM 5863 N N . THR B 1 161 ? 129.451 128.954 137.810 1.00 25.07 161 THR B N 1
ATOM 5864 C CA . THR B 1 161 ? 130.629 128.953 136.974 1.00 23.07 161 THR B CA 1
ATOM 5865 C C . THR B 1 161 ? 130.558 127.743 136.075 1.00 22.75 161 THR B C 1
ATOM 5866 O O . THR B 1 161 ? 130.821 127.852 134.880 1.00 26.27 161 THR B O 1
ATOM 5870 N N . HIS B 1 162 ? 130.162 126.593 136.625 1.00 24.57 162 HIS B N 1
ATOM 5871 C CA . HIS B 1 162 ? 130.069 125.379 135.836 1.00 22.43 162 HIS B CA 1
ATOM 5872 C C . HIS B 1 162 ? 128.999 125.481 134.763 1.00 22.67 162 HIS B C 1
ATOM 5873 O O . HIS B 1 162 ? 129.212 124.996 133.650 1.00 24.42 162 HIS B O 1
ATOM 5880 N N . ILE B 1 163 ? 127.870 126.119 135.051 1.00 23.55 163 ILE B N 1
ATOM 5881 C CA . ILE B 1 163 ? 126.862 126.277 134.011 1.00 20.87 163 ILE B CA 1
ATOM 5882 C C . ILE B 1 163 ? 127.365 127.179 132.897 1.00 22.16 163 ILE B C 1
ATOM 5883 O O . ILE B 1 163 ? 127.161 126.870 131.724 1.00 23.82 163 ILE B O 1
ATOM 5888 N N . VAL B 1 164 ? 128.007 128.291 133.232 1.00 22.81 164 VAL B N 1
ATOM 5889 C CA . VAL B 1 164 ? 128.497 129.173 132.191 1.00 19.83 164 VAL B CA 1
ATOM 5890 C C . VAL B 1 164 ? 129.503 128.485 131.322 1.00 21.08 164 VAL B C 1
ATOM 5891 O O . VAL B 1 164 ? 129.476 128.664 130.104 1.00 22.80 164 VAL B O 1
ATOM 5895 N N . MET B 1 165 ? 130.407 127.736 131.923 1.00 21.63 165 MET B N 1
ATOM 5896 C CA . MET B 1 165 ? 131.391 127.018 131.167 1.00 16.71 165 MET B CA 1
ATOM 5897 C C . MET B 1 165 ? 130.723 125.984 130.281 1.00 17.14 165 MET B C 1
ATOM 5898 O O . MET B 1 165 ? 131.049 125.880 129.107 1.00 19.47 165 MET B O 1
ATOM 5903 N N . ALA B 1 166 ? 129.686 125.303 130.757 1.00 17.81 166 ALA B N 1
ATOM 5904 C CA . ALA B 1 166 ? 129.020 124.346 129.895 1.00 15.82 166 ALA B CA 1
ATOM 5905 C C . ALA B 1 166 ? 128.483 125.015 128.643 1.00 15.71 166 ALA B C 1
ATOM 5906 O O . ALA B 1 166 ? 128.567 124.435 127.553 1.00 18.14 166 ALA B O 1
ATOM 5908 N N . TYR B 1 167 ? 127.961 126.233 128.769 1.00 17.32 167 TYR B N 1
ATOM 5909 C CA . TYR B 1 167 ? 127.496 126.938 127.588 1.00 15.48 167 TYR B CA 1
ATOM 5910 C C . TYR B 1 167 ? 128.651 127.369 126.726 1.00 14.12 167 TYR B C 1
ATOM 5911 O O . TYR B 1 167 ? 128.604 127.245 125.510 1.00 16.26 167 TYR B O 1
ATOM 5920 N N . ALA B 1 168 ? 129.729 127.838 127.315 1.00 15.62 168 ALA B N 1
ATOM 5921 C CA . ALA B 1 168 ? 130.836 128.268 126.496 1.00 13.04 168 ALA B CA 1
ATOM 5922 C C . ALA B 1 168 ? 131.384 127.126 125.665 1.00 14.53 168 ALA B C 1
ATOM 5923 O O . ALA B 1 168 ? 131.697 127.299 124.484 1.00 16.35 168 ALA B O 1
ATOM 5925 N N . PHE B 1 169 ? 131.436 125.941 126.253 1.00 14.40 169 PHE B N 1
ATOM 5926 C CA . PHE B 1 169 ? 131.974 124.784 125.590 1.00 10.80 169 PHE B CA 1
ATOM 5927 C C . PHE B 1 169 ? 131.037 124.291 124.511 1.00 11.07 169 PHE B C 1
ATOM 5928 O O . PHE B 1 169 ? 131.491 123.914 123.428 1.00 13.68 169 PHE B O 1
ATOM 5936 N N . THR B 1 170 ? 129.738 124.283 124.786 1.00 12.84 170 THR B N 1
ATOM 5937 C CA . THR B 1 170 ? 128.759 123.825 123.820 1.00 10.48 170 THR B CA 1
ATOM 5938 C C . THR B 1 170 ? 128.711 124.729 122.623 1.00 12.53 170 THR B C 1
ATOM 5939 O O . THR B 1 170 ? 128.595 124.258 121.491 1.00 14.59 170 THR B O 1
ATOM 5943 N N . ILE B 1 171 ? 128.757 126.033 122.847 1.00 14.47 171 ILE B N 1
ATOM 5944 C CA . ILE B 1 171 ? 128.692 126.975 121.756 1.00 11.36 171 ILE B CA 1
ATOM 5945 C C . ILE B 1 171 ? 129.918 126.871 120.909 1.00 11.12 171 ILE B C 1
ATOM 5946 O O . ILE B 1 171 ? 129.805 126.844 119.691 1.00 14.89 171 ILE B O 1
ATOM 5951 N N . TRP B 1 172 ? 131.093 126.818 121.515 1.00 12.72 172 TRP B N 1
ATOM 5952 C CA . TRP B 1 172 ? 132.280 126.684 120.718 1.00 9.77 172 TRP B CA 1
ATOM 5953 C C . TRP B 1 172 ? 132.244 125.430 119.908 1.00 11.02 172 TRP B C 1
ATOM 5954 O O . TRP B 1 172 ? 132.571 125.455 118.727 1.00 12.08 172 TRP B O 1
ATOM 5965 N N . THR B 1 173 ? 131.858 124.315 120.511 1.00 12.34 173 THR B N 1
ATOM 5966 C CA . THR B 1 173 ? 131.847 123.080 119.777 1.00 8.83 173 THR B CA 1
ATOM 5967 C C . THR B 1 173 ? 130.886 123.162 118.619 1.00 8.89 173 THR B C 1
ATOM 5968 O O . THR B 1 173 ? 131.227 122.746 117.515 1.00 12.46 173 THR B O 1
ATOM 5972 N N . CYS B 1 174 ? 129.694 123.704 118.829 1.00 10.68 174 CYS B N 1
ATOM 5973 C CA . CYS B 1 174 ? 128.734 123.784 117.751 1.00 7.99 174 CYS B CA 1
ATOM 5974 C C . CYS B 1 174 ? 129.230 124.679 116.636 1.00 8.26 174 CYS B C 1
ATOM 5975 O O . CYS B 1 174 ? 129.069 124.347 115.468 1.00 12.16 174 CYS B O 1
ATOM 5978 N N . TYR B 1 175 ? 129.858 125.792 116.974 1.00 10.23 175 TYR B N 1
ATOM 5979 C CA . TYR B 1 175 ? 130.411 126.693 115.990 1.00 8.43 175 TYR B CA 1
ATOM 5980 C C . TYR B 1 175 ? 131.432 126.000 115.130 1.00 8.80 175 TYR B C 1
ATOM 5981 O O . TYR B 1 175 ? 131.398 126.106 113.901 1.00 9.82 175 TYR B O 1
ATOM 5990 N N . VAL B 1 176 ? 132.349 125.282 115.758 1.00 8.71 176 VAL B N 1
ATOM 5991 C CA . VAL B 1 176 ? 133.370 124.604 115.012 1.00 6.33 176 VAL B CA 1
ATOM 5992 C C . VAL B 1 176 ? 132.743 123.551 114.130 1.00 6.77 176 VAL B C 1
ATOM 5993 O O . VAL B 1 176 ? 133.137 123.421 112.975 1.00 9.31 176 VAL B O 1
ATOM 5997 N N . LEU B 1 177 ? 131.774 122.796 114.630 1.00 7.54 177 LEU B N 1
ATOM 5998 C CA . LEU B 1 177 ? 131.149 121.789 113.802 1.00 6.87 177 LEU B CA 1
ATOM 5999 C C . LEU B 1 177 ? 130.421 122.373 112.626 1.00 7.40 177 LEU B C 1
ATOM 6000 O O . LEU B 1 177 ? 130.385 121.751 111.570 1.00 10.01 177 LEU B O 1
ATOM 6005 N N . MET B 1 178 ? 129.784 123.518 112.797 1.00 9.27 178 MET B N 1
ATOM 6006 C CA . MET B 1 178 ? 129.061 124.152 111.716 1.00 7.95 178 MET B CA 1
ATOM 6007 C C . MET B 1 178 ? 129.995 124.496 110.599 1.00 7.03 178 MET B C 1
ATOM 6008 O O . MET B 1 178 ? 129.707 124.216 109.436 1.00 9.17 178 MET B O 1
ATOM 6013 N N . LYS B 1 179 ? 131.141 125.058 110.950 1.00 7.67 179 LYS B N 1
ATOM 6014 C CA . LYS B 1 179 ? 132.114 125.432 109.959 1.00 5.81 179 LYS B CA 1
ATOM 6015 C C . LYS B 1 179 ? 132.714 124.223 109.287 1.00 4.40 179 LYS B C 1
ATOM 6016 O O . LYS B 1 179 ? 132.983 124.251 108.082 1.00 5.48 179 LYS B O 1
ATOM 6022 N N . GLU B 1 180 ? 132.907 123.144 110.032 1.00 6.65 180 GLU B N 1
ATOM 6023 C CA . GLU B 1 180 ? 133.475 121.968 109.424 1.00 3.33 180 GLU B CA 1
ATOM 6024 C C . GLU B 1 180 ? 132.471 121.375 108.460 1.00 3.16 180 GLU B C 1
ATOM 6025 O O . GLU B 1 180 ? 132.813 121.041 107.337 1.00 6.13 180 GLU B O 1
ATOM 6031 N N . TYR B 1 181 ? 131.191 121.377 108.806 1.00 3.96 181 TYR B N 1
ATOM 6032 C CA . TYR B 1 181 ? 130.204 120.733 107.965 1.00 2.42 181 TYR B CA 1
ATOM 6033 C C . TYR B 1 181 ? 130.147 121.468 106.648 1.00 3.09 181 TYR B C 1
ATOM 6034 O O . TYR B 1 181 ? 130.081 120.835 105.594 1.00 2.12 181 TYR B O 1
ATOM 6043 N N . GLU B 1 182 ? 130.226 122.795 106.681 1.00 3.95 182 GLU B N 1
ATOM 6044 C CA . GLU B 1 182 ? 130.243 123.572 105.457 1.00 2.89 182 GLU B CA 1
ATOM 6045 C C . GLU B 1 182 ? 131.439 123.240 104.596 1.00 2.69 182 GLU B C 1
ATOM 6046 O O . GLU B 1 182 ? 131.301 123.037 103.392 1.00 3.94 182 GLU B O 1
ATOM 6052 N N . THR B 1 183 ? 132.609 123.138 105.214 1.00 3.38 183 THR B N 1
ATOM 6053 C CA . THR B 1 183 ? 133.835 122.830 104.507 1.00 2.09 183 THR B CA 1
ATOM 6054 C C . THR B 1 183 ? 133.810 121.474 103.856 1.00 2.93 183 THR B C 1
ATOM 6055 O O . THR B 1 183 ? 134.219 121.336 102.701 1.00 4.31 183 THR B O 1
ATOM 6059 N N . ILE B 1 184 ? 133.319 120.470 104.559 1.00 2.36 184 ILE B N 1
ATOM 6060 C CA . ILE B 1 184 ? 133.328 119.143 104.002 1.00 1.43 184 ILE B CA 1
ATOM 6061 C C . ILE B 1 184 ? 132.359 119.112 102.848 1.00 1.45 184 ILE B C 1
ATOM 6062 O O . ILE B 1 184 ? 132.643 118.472 101.838 1.00 6.80 184 ILE B O 1
ATOM 6067 N N . ALA B 1 185 ? 131.192 119.746 102.995 1.00 2.95 185 ALA B N 1
ATOM 6068 C CA . ALA B 1 185 ? 130.206 119.772 101.933 1.00 2.22 185 ALA B CA 1
ATOM 6069 C C . ALA B 1 185 ? 130.769 120.402 100.684 1.00 4.41 185 ALA B C 1
ATOM 6070 O O . ALA B 1 185 ? 130.556 119.891 99.586 1.00 8.66 185 ALA B O 1
ATOM 6072 N N . ASN B 1 186 ? 131.559 121.455 100.821 1.00 5.98 186 ASN B N 1
ATOM 6073 C CA . ASN B 1 186 ? 132.124 122.047 99.634 1.00 4.11 186 ASN B CA 1
ATOM 6074 C C . ASN B 1 186 ? 133.149 121.151 98.997 1.00 4.94 186 ASN B C 1
ATOM 6075 O O . ASN B 1 186 ? 133.175 121.045 97.771 1.00 8.17 186 ASN B O 1
ATOM 6080 N N . MET B 1 187 ? 133.944 120.437 99.799 1.00 7.12 187 MET B N 1
ATOM 6081 C CA . MET B 1 187 ? 134.919 119.543 99.210 1.00 4.88 187 MET B CA 1
ATOM 6082 C C . MET B 1 187 ? 134.239 118.428 98.483 1.00 7.38 187 MET B C 1
ATOM 6083 O O . MET B 1 187 ? 134.711 118.004 97.430 1.00 13.52 187 MET B O 1
ATOM 6088 N N . ARG B 1 188 ? 133.126 117.948 99.017 1.00 7.99 188 ARG B N 1
ATOM 6089 C CA . ARG B 1 188 ? 132.433 116.865 98.379 1.00 6.20 188 ARG B CA 1
ATOM 6090 C C . ARG B 1 188 ? 131.871 117.288 97.065 1.00 6.48 188 ARG B C 1
ATOM 6091 O O . ARG B 1 188 ? 132.003 116.571 96.082 1.00 9.62 188 ARG B O 1
ATOM 6099 N N . LEU B 1 189 ? 131.279 118.461 97.003 1.00 7.01 189 LEU B N 1
ATOM 6100 C CA . LEU B 1 189 ? 130.701 118.889 95.759 1.00 5.28 189 LEU B CA 1
ATOM 6101 C C . LEU B 1 189 ? 131.752 119.114 94.696 1.00 7.13 189 LEU B C 1
ATOM 6102 O O . LEU B 1 189 ? 131.538 118.746 93.540 1.00 9.55 189 LEU B O 1
ATOM 6107 N N . GLN B 1 190 ? 132.905 119.670 95.053 1.00 8.81 190 GLN B N 1
ATOM 6108 C CA . GLN B 1 190 ? 133.904 119.882 94.024 1.00 6.95 190 GLN B CA 1
ATOM 6109 C C . GLN B 1 190 ? 134.516 118.581 93.576 1.00 8.63 190 GLN B C 1
ATOM 6110 O O . GLN B 1 190 ? 134.764 118.389 92.386 1.00 11.00 190 GLN B O 1
ATOM 6116 N N . PHE B 1 191 ? 134.714 117.663 94.506 1.00 8.26 191 PHE B N 1
ATOM 6117 C CA . PHE B 1 191 ? 135.295 116.388 94.201 1.00 6.83 191 PHE B CA 1
ATOM 6118 C C . PHE B 1 191 ? 134.437 115.633 93.247 1.00 9.16 191 PHE B C 1
ATOM 6119 O O . PHE B 1 191 ? 134.932 115.057 92.286 1.00 13.19 191 PHE B O 1
ATOM 6127 N N . VAL B 1 192 ? 133.143 115.590 93.514 1.00 9.28 192 VAL B N 1
ATOM 6128 C CA . VAL B 1 192 ? 132.250 114.869 92.650 1.00 7.85 192 VAL B CA 1
ATOM 6129 C C . VAL B 1 192 ? 132.191 115.514 91.281 1.00 8.11 192 VAL B C 1
ATOM 6130 O O . VAL B 1 192 ? 132.238 114.818 90.271 1.00 11.56 192 VAL B O 1
ATOM 6134 N N . ALA B 1 193 ? 132.122 116.835 91.200 1.00 9.11 193 ALA B N 1
ATOM 6135 C CA . ALA B 1 193 ? 132.048 117.480 89.901 1.00 8.02 193 ALA B CA 1
ATOM 6136 C C . ALA B 1 193 ? 133.234 117.135 89.007 1.00 8.95 193 ALA B C 1
ATOM 6137 O O . ALA B 1 193 ? 133.066 116.919 87.802 1.00 12.69 193 ALA B O 1
ATOM 6139 N N . SER B 1 194 ? 134.410 117.012 89.594 1.00 9.87 194 SER B N 1
ATOM 6140 C CA . SER B 1 194 ? 135.636 116.706 88.872 1.00 8.71 194 SER B CA 1
ATOM 6141 C C . SER B 1 194 ? 135.962 115.227 88.750 1.00 10.96 194 SER B C 1
ATOM 6142 O O . SER B 1 194 ? 136.993 114.864 88.189 1.00 14.69 194 SER B O 1
ATOM 6145 N N . GLU B 1 195 ? 135.139 114.370 89.317 1.00 12.11 195 GLU B N 1
ATOM 6146 C CA . GLU B 1 195 ? 135.394 112.943 89.339 1.00 10.25 195 GLU B CA 1
ATOM 6147 C C . GLU B 1 195 ? 135.310 112.335 87.950 1.00 11.41 195 GLU B C 1
ATOM 6148 O O . GLU B 1 195 ? 134.398 112.637 87.170 1.00 13.52 195 GLU B O 1
ATOM 6154 N N . ALA B 1 196 ? 136.252 111.450 87.652 1.00 10.69 196 ALA B N 1
ATOM 6155 C CA . ALA B 1 196 ? 136.321 110.743 86.383 1.00 8.20 196 ALA B CA 1
ATOM 6156 C C . ALA B 1 196 ? 135.165 109.791 86.215 1.00 9.44 196 ALA B C 1
ATOM 6157 O O . ALA B 1 196 ? 134.662 109.240 87.184 1.00 12.53 196 ALA B O 1
ATOM 6159 N N . ARG B 1 197 ? 134.775 109.543 84.978 1.00 8.76 197 ARG B N 1
ATOM 6160 C CA . ARG B 1 197 ? 133.671 108.641 84.712 1.00 7.70 197 ARG B CA 1
ATOM 6161 C C . ARG B 1 197 ? 133.835 107.312 85.390 1.00 9.37 197 ARG B C 1
ATOM 6162 O O . ARG B 1 197 ? 134.905 106.708 85.366 1.00 13.41 197 ARG B O 1
ATOM 6170 N N . ARG B 1 198 ? 132.745 106.860 85.987 1.00 9.01 198 ARG B N 1
ATOM 6171 C CA . ARG B 1 198 ? 132.720 105.630 86.722 1.00 6.82 198 ARG B CA 1
ATOM 6172 C C . ARG B 1 198 ? 131.298 105.070 86.565 1.00 6.16 198 ARG B C 1
ATOM 6173 O O . ARG B 1 198 ? 130.359 105.857 86.581 1.00 5.99 198 ARG B O 1
ATOM 6181 N N . PRO B 1 199 ? 131.065 103.751 86.422 1.00 7.03 199 PRO B N 1
ATOM 6182 C CA . PRO B 1 199 ? 129.765 103.149 86.202 1.00 4.13 199 PRO B CA 1
ATOM 6183 C C . PRO B 1 199 ? 128.653 103.508 87.156 1.00 2.22 199 PRO B C 1
ATOM 6184 O O . PRO B 1 199 ? 127.504 103.625 86.736 1.00 2.23 199 PRO B O 1
ATOM 6188 N N . ASP B 1 200 ? 128.950 103.783 88.411 1.00 2.74 200 ASP B N 1
ATOM 6189 C CA . ASP B 1 200 ? 127.874 104.096 89.315 1.00 1.30 200 ASP B CA 1
ATOM 6190 C C . ASP B 1 200 ? 127.264 105.442 89.059 1.00 0.38 200 ASP B C 1
ATOM 6191 O O . ASP B 1 200 ? 126.129 105.698 89.433 1.00 0.01 200 ASP B O 1
ATOM 6196 N N . GLN B 1 201 ? 127.927 106.290 88.311 1.00 2.39 201 GLN B N 1
ATOM 6197 C CA . GLN B 1 201 ? 127.383 107.604 88.085 1.00 1.38 201 GLN B CA 1
ATOM 6198 C C . GLN B 1 201 ? 126.110 107.533 87.256 1.00 0.35 201 GLN B C 1
ATOM 6199 O O . GLN B 1 201 ? 125.313 108.463 87.264 1.00 0.01 201 GLN B O 1
ATOM 6205 N N . PHE B 1 202 ? 125.943 106.447 86.509 1.00 0.10 202 PHE B N 1
ATOM 6206 C CA . PHE B 1 202 ? 124.820 106.220 85.631 1.00 0.36 202 PHE B CA 1
ATOM 6207 C C . PHE B 1 202 ? 123.941 105.093 86.111 1.00 0.10 202 PHE B C 1
ATOM 6208 O O . PHE B 1 202 ? 123.051 104.657 85.389 1.00 0.00 202 PHE B O 1
ATOM 6216 N N . THR B 1 203 ? 124.208 104.542 87.286 1.00 0.10 203 THR B N 1
ATOM 6217 C CA . THR B 1 203 ? 123.502 103.321 87.650 1.00 0.29 203 THR B CA 1
ATOM 6218 C C . THR B 1 203 ? 122.825 103.344 88.992 1.00 0.13 203 THR B C 1
ATOM 6219 O O . THR B 1 203 ? 123.366 103.817 89.992 1.00 0.00 203 THR B O 1
ATOM 6223 N N . VAL B 1 204 ? 121.643 102.764 89.025 1.00 0.06 204 VAL B N 1
ATOM 6224 C CA . VAL B 1 204 ? 120.917 102.623 90.261 1.00 0.23 204 VAL B CA 1
ATOM 6225 C C . VAL B 1 204 ? 120.638 101.166 90.530 1.00 0.26 204 VAL B C 1
ATOM 6226 O O . VAL B 1 204 ? 120.507 100.356 89.624 1.00 0.08 204 VAL B O 1
ATOM 6230 N N . LEU B 1 205 ? 120.518 100.829 91.777 1.00 0.62 205 LEU B N 1
ATOM 6231 C CA . LEU B 1 205 ? 120.192 99.485 92.170 1.00 0.40 205 LEU B CA 1
ATOM 6232 C C . LEU B 1 205 ? 118.744 99.409 92.543 1.00 0.11 205 LEU B C 1
ATOM 6233 O O . LEU B 1 205 ? 118.257 100.175 93.373 1.00 1.24 205 LEU B O 1
ATOM 6238 N N . VAL B 1 206 ? 118.040 98.514 91.879 1.00 0.04 206 VAL B N 1
ATOM 6239 C CA . VAL B 1 206 ? 116.635 98.312 92.082 1.00 0.96 206 VAL B CA 1
ATOM 6240 C C . VAL B 1 206 ? 116.419 97.078 92.923 1.00 2.03 206 VAL B C 1
ATOM 6241 O O . VAL B 1 206 ? 116.876 95.997 92.566 1.00 4.61 206 VAL B O 1
ATOM 6245 N N . ARG B 1 207 ? 115.710 97.223 94.031 1.00 3.78 207 ARG B N 1
ATOM 6246 C CA . ARG B 1 207 ? 115.455 96.108 94.925 1.00 3.26 207 ARG B CA 1
ATOM 6247 C C . ARG B 1 207 ? 113.984 95.829 95.051 1.00 4.06 207 ARG B C 1
ATOM 6248 O O . ARG B 1 207 ? 113.134 96.707 94.913 1.00 7.38 207 ARG B O 1
ATOM 6256 N N . ASN B 1 208 ? 113.682 94.603 95.398 1.00 5.98 208 ASN B N 1
ATOM 6257 C CA . ASN B 1 208 ? 112.330 94.164 95.625 1.00 6.87 208 ASN B CA 1
ATOM 6258 C C . ASN B 1 208 ? 111.445 94.366 94.420 1.00 7.06 208 ASN B C 1
ATOM 6259 O O . ASN B 1 208 ? 110.380 94.982 94.498 1.00 9.46 208 ASN B O 1
ATOM 6264 N N . VAL B 1 209 ? 111.914 93.874 93.291 1.00 8.21 209 VAL B N 1
ATOM 6265 C CA . VAL B 1 209 ? 111.141 93.895 92.079 1.00 6.90 209 VAL B CA 1
ATOM 6266 C C . VAL B 1 209 ? 110.032 92.902 92.364 1.00 9.50 209 VAL B C 1
ATOM 6267 O O . VAL B 1 209 ? 110.330 91.764 92.692 1.00 13.43 209 VAL B O 1
ATOM 6271 N N . PRO B 1 210 ? 108.761 93.243 92.250 1.00 8.40 210 PRO B N 1
ATOM 6272 C CA . PRO B 1 210 ? 107.687 92.370 92.601 1.00 11.89 210 PRO B CA 1
ATOM 6273 C C . PRO B 1 210 ? 107.688 91.207 91.650 1.00 13.09 210 PRO B C 1
ATOM 6274 O O . PRO B 1 210 ? 108.123 91.372 90.519 1.00 17.29 210 PRO B O 1
ATOM 6278 N N . PRO B 1 211 ? 107.182 90.050 92.065 1.00 15.48 211 PRO B N 1
ATOM 6279 C CA . PRO B 1 211 ? 107.061 88.840 91.303 1.00 16.00 211 PRO B CA 1
ATOM 6280 C C . PRO B 1 211 ? 105.979 88.934 90.279 1.00 18.76 211 PRO B C 1
ATOM 6281 O O . PRO B 1 211 ? 105.049 89.722 90.419 1.00 21.21 211 PRO B O 1
ATOM 6285 N N . ASP B 1 212 ? 106.084 88.082 89.289 1.00 21.92 212 ASP B N 1
ATOM 6286 C CA . ASP B 1 212 ? 105.083 87.913 88.268 1.00 24.19 212 ASP B CA 1
ATOM 6287 C C . ASP B 1 212 ? 105.126 86.475 87.841 1.00 29.80 212 ASP B C 1
ATOM 6288 O O . ASP B 1 212 ? 106.198 85.882 87.756 1.00 29.78 212 ASP B O 1
ATOM 6293 N N . ALA B 1 213 ? 103.964 85.882 87.663 1.00 31.04 213 ALA B N 1
ATOM 6294 C CA . ALA B 1 213 ? 103.897 84.497 87.254 1.00 33.92 213 ALA B CA 1
ATOM 6295 C C . ALA B 1 213 ? 104.444 84.236 85.861 1.00 35.19 213 ALA B C 1
ATOM 6296 O O . ALA B 1 213 ? 104.962 83.149 85.601 1.00 35.86 213 ALA B O 1
ATOM 6298 N N . ASP B 1 214 ? 104.264 85.178 84.939 1.00 32.26 214 ASP B N 1
ATOM 6299 C CA . ASP B 1 214 ? 104.662 84.925 83.577 1.00 32.47 214 ASP B CA 1
ATOM 6300 C C . ASP B 1 214 ? 105.992 85.522 83.181 1.00 31.00 214 ASP B C 1
ATOM 6301 O O . ASP B 1 214 ? 106.716 84.930 82.379 1.00 32.36 214 ASP B O 1
ATOM 6306 N N . GLU B 1 215 ? 106.306 86.693 83.715 1.00 27.09 215 GLU B N 1
ATOM 6307 C CA . GLU B 1 215 ? 107.513 87.389 83.296 1.00 20.59 215 GLU B CA 1
ATOM 6308 C C . GLU B 1 215 ? 108.693 87.176 84.211 1.00 18.79 215 GLU B C 1
ATOM 6309 O O . GLU B 1 215 ? 108.558 87.044 85.423 1.00 20.91 215 GLU B O 1
ATOM 6315 N N . SER B 1 216 ? 109.868 87.146 83.616 1.00 16.14 216 SER B N 1
ATOM 6316 C CA . SER B 1 216 ? 111.105 86.984 84.347 1.00 12.59 216 SER B CA 1
ATOM 6317 C C . SER B 1 216 ? 111.498 88.285 84.979 1.00 12.99 216 SER B C 1
ATOM 6318 O O . SER B 1 216 ? 110.956 89.331 84.632 1.00 15.87 216 SER B O 1
ATOM 6321 N N . VAL B 1 217 ? 112.469 88.261 85.876 1.00 11.50 217 VAL B N 1
ATOM 6322 C CA . VAL B 1 217 ? 112.880 89.505 86.484 1.00 9.71 217 VAL B CA 1
ATOM 6323 C C . VAL B 1 217 ? 113.414 90.423 85.435 1.00 10.56 217 VAL B C 1
ATOM 6324 O O . VAL B 1 217 ? 113.164 91.620 85.486 1.00 13.91 217 VAL B O 1
ATOM 6328 N N . SER B 1 218 ? 114.176 89.893 84.501 1.00 12.16 218 SER B N 1
ATOM 6329 C CA . SER B 1 218 ? 114.740 90.737 83.481 1.00 9.38 218 SER B CA 1
ATOM 6330 C C . SER B 1 218 ? 113.666 91.417 82.673 1.00 9.73 218 SER B C 1
ATOM 6331 O O . SER B 1 218 ? 113.739 92.621 82.442 1.00 12.13 218 SER B O 1
ATOM 6334 N N . GLU B 1 219 ? 112.638 90.685 82.279 1.00 12.37 219 GLU B N 1
ATOM 6335 C CA . GLU B 1 219 ? 111.560 91.278 81.509 1.00 10.37 219 GLU B CA 1
ATOM 6336 C C . GLU B 1 219 ? 110.803 92.332 82.291 1.00 9.91 219 GLU B C 1
ATOM 6337 O O . GLU B 1 219 ? 110.443 93.370 81.732 1.00 11.54 219 GLU B O 1
ATOM 6343 N N . LEU B 1 220 ? 110.577 92.106 83.581 1.00 11.01 220 LEU B N 1
ATOM 6344 C CA . LEU B 1 220 ? 109.866 93.077 84.381 1.00 8.47 220 LEU B CA 1
ATOM 6345 C C . LEU B 1 220 ? 110.645 94.351 84.519 1.00 6.83 220 LEU B C 1
ATOM 6346 O O . LEU B 1 220 ? 110.067 95.436 84.450 1.00 8.99 220 LEU B O 1
ATOM 6351 N N . VAL B 1 221 ? 111.953 94.245 84.689 1.00 7.72 221 VAL B N 1
ATOM 6352 C CA . VAL B 1 221 ? 112.767 95.424 84.829 1.00 5.22 221 VAL B CA 1
ATOM 6353 C C . VAL B 1 221 ? 112.838 96.182 83.532 1.00 5.74 221 VAL B C 1
ATOM 6354 O O . VAL B 1 221 ? 112.674 97.397 83.529 1.00 6.43 221 VAL B O 1
ATOM 6358 N N . GLU B 1 222 ? 113.061 95.507 82.421 1.00 7.79 222 GLU B N 1
ATOM 6359 C CA . GLU B 1 222 ? 113.153 96.236 81.183 1.00 5.48 222 GLU B CA 1
ATOM 6360 C C . GLU B 1 222 ? 111.873 96.946 80.874 1.00 5.04 222 GLU B C 1
ATOM 6361 O O . GLU B 1 222 ? 111.887 98.108 80.482 1.00 5.83 222 GLU B O 1
ATOM 6367 N N . HIS B 1 223 ? 110.750 96.288 81.080 1.00 6.26 223 HIS B N 1
ATOM 6368 C CA . HIS B 1 223 ? 109.485 96.901 80.784 1.00 5.30 223 HIS B CA 1
ATOM 6369 C C . HIS B 1 223 ? 109.227 98.093 81.673 1.00 5.48 223 HIS B C 1
ATOM 6370 O O . HIS B 1 223 ? 108.855 99.158 81.190 1.00 6.33 223 HIS B O 1
ATOM 6377 N N . PHE B 1 224 ? 109.434 97.954 82.975 1.00 5.25 224 PHE B N 1
ATOM 6378 C CA . PHE B 1 224 ? 109.149 99.038 83.881 1.00 2.93 224 PHE B CA 1
ATOM 6379 C C . PHE B 1 224 ? 109.928 100.265 83.505 1.00 3.49 224 PHE B C 1
ATOM 6380 O O . PHE B 1 224 ? 109.385 101.369 83.512 1.00 4.19 224 PHE B O 1
ATOM 6388 N N . PHE B 1 225 ? 111.213 100.115 83.226 1.00 4.64 225 PHE B N 1
ATOM 6389 C CA . PHE B 1 225 ? 112.007 101.275 82.920 1.00 2.12 225 PHE B CA 1
ATOM 6390 C C . PHE B 1 225 ? 111.744 101.849 81.545 1.00 3.54 225 PHE B C 1
ATOM 6391 O O . PHE B 1 225 ? 111.704 103.063 81.389 1.00 5.69 225 PHE B O 1
ATOM 6399 N N . LEU B 1 226 ? 111.451 101.043 80.544 1.00 4.55 226 LEU B N 1
ATOM 6400 C CA . LEU B 1 226 ? 111.120 101.642 79.261 1.00 3.97 226 LEU B CA 1
ATOM 6401 C C . LEU B 1 226 ? 109.850 102.448 79.341 1.00 4.17 226 LEU B C 1
ATOM 6402 O O . LEU B 1 226 ? 109.697 103.436 78.638 1.00 3.99 226 LEU B O 1
ATOM 6407 N N . VAL B 1 227 ? 108.913 102.021 80.159 1.00 5.34 227 VAL B N 1
ATOM 6408 C CA . VAL B 1 227 ? 107.682 102.756 80.306 1.00 3.00 227 VAL B CA 1
ATOM 6409 C C . VAL B 1 227 ? 107.813 103.995 81.170 1.00 3.42 227 VAL B C 1
ATOM 6410 O O . VAL B 1 227 ? 107.270 105.031 80.819 1.00 5.30 227 VAL B O 1
ATOM 6414 N N . ASN B 1 228 ? 108.490 103.905 82.313 1.00 3.67 228 ASN B N 1
ATOM 6415 C CA . ASN B 1 228 ? 108.529 105.028 83.236 1.00 1.97 228 ASN B CA 1
ATOM 6416 C C . ASN B 1 228 ? 109.713 105.973 83.102 1.00 0.93 228 ASN B C 1
ATOM 6417 O O . ASN B 1 228 ? 109.656 107.096 83.602 1.00 1.37 228 ASN B O 1
ATOM 6422 N N . HIS B 1 229 ? 110.780 105.551 82.433 1.00 2.48 229 HIS B N 1
ATOM 6423 C CA . HIS B 1 229 ? 111.938 106.390 82.158 1.00 2.51 229 HIS B CA 1
ATOM 6424 C C . HIS B 1 229 ? 112.354 106.198 80.696 1.00 3.28 229 HIS B C 1
ATOM 6425 O O . HIS B 1 229 ? 113.552 106.022 80.428 1.00 4.86 229 HIS B O 1
ATOM 6432 N N . PRO B 1 230 ? 111.436 106.426 79.735 1.00 3.35 230 PRO B N 1
ATOM 6433 C CA . PRO B 1 230 ? 111.542 106.108 78.329 1.00 3.67 230 PRO B CA 1
ATOM 6434 C C . PRO B 1 230 ? 112.608 106.811 77.546 1.00 3.98 230 PRO B C 1
ATOM 6435 O O . PRO B 1 230 ? 113.052 106.315 76.517 1.00 6.73 230 PRO B O 1
ATOM 6439 N N . ASP B 1 231 ? 113.057 107.944 78.029 1.00 5.32 231 ASP B N 1
ATOM 6440 C CA . ASP B 1 231 ? 114.040 108.696 77.299 1.00 3.58 231 ASP B CA 1
ATOM 6441 C C . ASP B 1 231 ? 115.458 108.313 77.638 1.00 4.03 231 ASP B C 1
ATOM 6442 O O . ASP B 1 231 ? 116.364 108.538 76.837 1.00 4.72 231 ASP B O 1
ATOM 6447 N N . HIS B 1 232 ? 115.689 107.813 78.846 1.00 4.03 232 HIS B N 1
ATOM 6448 C CA . HIS B 1 232 ? 117.052 107.572 79.244 1.00 2.43 232 HIS B CA 1
ATOM 6449 C C . HIS B 1 232 ? 117.392 106.153 79.596 1.00 2.04 232 HIS B C 1
ATOM 6450 O O . HIS B 1 232 ? 118.559 105.823 79.767 1.00 1.87 232 HIS B O 1
ATOM 6457 N N . TYR B 1 233 ? 116.430 105.278 79.754 1.00 2.73 233 TYR B N 1
ATOM 6458 C CA . TYR B 1 233 ? 116.826 103.930 80.106 1.00 1.17 233 TYR B CA 1
ATOM 6459 C C . TYR B 1 233 ? 117.753 103.374 79.061 1.00 0.82 233 TYR B C 1
ATOM 6460 O O . TYR B 1 233 ? 117.458 103.463 77.873 1.00 0.15 233 TYR B O 1
ATOM 6469 N N . LEU B 1 234 ? 118.877 102.792 79.482 1.00 0.70 234 LEU B N 1
ATOM 6470 C CA . LEU B 1 234 ? 119.820 102.251 78.532 1.00 0.76 234 LEU B CA 1
ATOM 6471 C C . LEU B 1 234 ? 119.966 100.746 78.570 1.00 1.26 234 LEU B C 1
ATOM 6472 O O . LEU B 1 234 ? 119.901 100.083 77.534 1.00 3.50 234 LEU B O 1
ATOM 6477 N N . THR B 1 235 ? 120.248 100.211 79.748 1.00 1.29 235 THR B N 1
ATOM 6478 C CA . THR B 1 235 ? 120.526 98.787 79.888 1.00 2.58 235 THR B CA 1
ATOM 6479 C C . THR B 1 235 ? 120.420 98.305 81.309 1.00 2.77 235 THR B C 1
ATOM 6480 O O . THR B 1 235 ? 120.469 99.108 82.230 1.00 4.07 235 THR B O 1
ATOM 6484 N N . HIS B 1 236 ? 120.259 97.014 81.523 1.00 6.22 236 HIS B N 1
ATOM 6485 C CA . HIS B 1 236 ? 120.227 96.541 82.895 1.00 4.92 236 HIS B CA 1
ATOM 6486 C C . HIS B 1 236 ? 120.894 95.192 83.043 1.00 6.30 236 HIS B C 1
ATOM 6487 O O . HIS B 1 236 ? 121.023 94.428 82.089 1.00 9.30 236 HIS B O 1
ATOM 6494 N N . GLN B 1 237 ? 121.343 94.913 84.253 1.00 5.94 237 GLN B N 1
ATOM 6495 C CA . GLN B 1 237 ? 121.938 93.642 84.603 1.00 4.78 237 GLN B CA 1
ATOM 6496 C C . GLN B 1 237 ? 121.295 93.060 85.840 1.00 4.32 237 GLN B C 1
ATOM 6497 O O . GLN B 1 237 ? 121.393 93.614 86.929 1.00 5.97 237 GLN B O 1
ATOM 6503 N N . VAL B 1 238 ? 120.657 91.926 85.684 1.00 7.51 238 VAL B N 1
ATOM 6504 C CA . VAL B 1 238 ? 119.934 91.282 86.763 1.00 5.65 238 VAL B CA 1
ATOM 6505 C C . VAL B 1 238 ? 120.864 90.612 87.748 1.00 7.71 238 VAL B C 1
ATOM 6506 O O . VAL B 1 238 ? 121.881 90.033 87.360 1.00 10.44 238 VAL B O 1
ATOM 6510 N N . VAL B 1 239 ? 120.542 90.747 89.030 1.00 7.37 239 VAL B N 1
ATOM 6511 C CA . VAL B 1 239 ? 121.314 90.165 90.108 1.00 6.36 239 VAL B CA 1
ATOM 6512 C C . VAL B 1 239 ? 121.137 88.663 90.199 1.00 8.25 239 VAL B C 1
ATOM 6513 O O . VAL B 1 239 ? 120.020 88.160 90.285 1.00 12.27 239 VAL B O 1
ATOM 6517 N N . CYS B 1 240 ? 122.257 87.959 90.235 1.00 9.43 240 CYS B N 1
ATOM 6518 C CA . CYS B 1 240 ? 122.295 86.510 90.312 1.00 11.82 240 CYS B CA 1
ATOM 6519 C C . CYS B 1 240 ? 122.923 86.040 91.608 1.00 14.57 240 CYS B C 1
ATOM 6520 O O . CYS B 1 240 ? 123.907 86.620 92.068 1.00 17.47 240 CYS B O 1
ATOM 6523 N N . ASN B 1 241 ? 122.360 84.995 92.190 1.00 14.62 241 ASN B N 1
ATOM 6524 C CA . ASN B 1 241 ? 122.882 84.380 93.382 1.00 14.26 241 ASN B CA 1
ATOM 6525 C C . ASN B 1 241 ? 123.901 83.350 92.991 1.00 15.33 241 ASN B C 1
ATOM 6526 O O . ASN B 1 241 ? 123.563 82.251 92.564 1.00 18.39 241 ASN B O 1
ATOM 6531 N N . ALA B 1 242 ? 125.153 83.714 93.126 1.00 15.17 242 ALA B N 1
ATOM 6532 C CA . ALA B 1 242 ? 126.250 82.874 92.745 1.00 13.72 242 ALA B CA 1
ATOM 6533 C C . ALA B 1 242 ? 127.116 82.664 93.941 1.00 15.22 242 ALA B C 1
ATOM 6534 O O . ALA B 1 242 ? 128.323 82.494 93.815 1.00 19.05 242 ALA B O 1
ATOM 6536 N N . ASN B 1 243 ? 126.512 82.661 95.119 1.00 16.68 243 ASN B N 1
ATOM 6537 C CA . ASN B 1 243 ? 127.299 82.505 96.326 1.00 16.37 243 ASN B CA 1
ATOM 6538 C C . ASN B 1 243 ? 127.962 81.150 96.450 1.00 20.94 243 ASN B C 1
ATOM 6539 O O . ASN B 1 243 ? 129.066 81.054 96.969 1.00 23.77 243 ASN B O 1
ATOM 6544 N N . LYS B 1 244 ? 127.322 80.088 95.978 1.00 21.79 244 LYS B N 1
ATOM 6545 C CA . LYS B 1 244 ? 127.957 78.787 96.093 1.00 19.25 244 LYS B CA 1
ATOM 6546 C C . LYS B 1 244 ? 129.156 78.726 95.192 1.00 21.61 244 LYS B C 1
ATOM 6547 O O . LYS B 1 244 ? 130.215 78.240 95.586 1.00 25.95 244 LYS B O 1
ATOM 6553 N N . LEU B 1 245 ? 129.012 79.250 93.990 1.00 21.67 245 LEU B N 1
ATOM 6554 C CA . LEU B 1 245 ? 130.094 79.216 93.051 1.00 18.72 245 LEU B CA 1
ATOM 6555 C C . LEU B 1 245 ? 131.241 80.046 93.539 1.00 21.13 245 LEU B C 1
ATOM 6556 O O . LEU B 1 245 ? 132.392 79.639 93.418 1.00 25.80 245 LEU B O 1
ATOM 6561 N N . ALA B 1 246 ? 130.952 81.221 94.077 1.00 20.81 246 ALA B N 1
ATOM 6562 C CA . ALA B 1 246 ? 132.000 82.078 94.563 1.00 19.13 246 ALA B CA 1
ATOM 6563 C C . ALA B 1 246 ? 132.753 81.428 95.704 1.00 24.71 246 ALA B C 1
ATOM 6564 O O . ALA B 1 246 ? 133.980 81.525 95.751 1.00 29.20 246 ALA B O 1
ATOM 6566 N N . ASP B 1 247 ? 132.060 80.699 96.588 1.00 24.96 247 ASP B N 1
ATOM 6567 C CA . ASP B 1 247 ? 132.768 80.040 97.670 1.00 24.65 247 ASP B CA 1
ATOM 6568 C C . ASP B 1 247 ? 133.648 78.928 97.156 1.00 27.24 247 ASP B C 1
ATOM 6569 O O . ASP B 1 247 ? 134.760 78.753 97.651 1.00 32.33 247 ASP B O 1
ATOM 6574 N N . LEU B 1 248 ? 133.196 78.191 96.146 1.00 26.24 248 LEU B N 1
ATOM 6575 C CA . LEU B 1 248 ? 134.023 77.125 95.626 1.00 25.41 248 LEU B CA 1
ATOM 6576 C C . LEU B 1 248 ? 135.267 77.686 95.003 1.00 27.62 248 LEU B C 1
ATOM 6577 O O . LEU B 1 248 ? 136.349 77.128 95.169 1.00 34.64 248 LEU B O 1
ATOM 6582 N N . VAL B 1 249 ? 135.147 78.802 94.313 1.00 27.49 249 VAL B N 1
ATOM 6583 C CA . VAL B 1 249 ? 136.307 79.384 93.689 1.00 27.55 249 VAL B CA 1
ATOM 6584 C C . VAL B 1 249 ? 137.301 79.861 94.738 1.00 31.70 249 VAL B C 1
ATOM 6585 O O . VAL B 1 249 ? 138.505 79.664 94.573 1.00 37.85 249 VAL B O 1
ATOM 6589 N N . LYS B 1 250 ? 136.831 80.506 95.804 1.00 31.32 250 LYS B N 1
ATOM 6590 C CA . LYS B 1 250 ? 137.747 80.954 96.846 1.00 32.95 250 LYS B CA 1
ATOM 6591 C C . LYS B 1 250 ? 138.436 79.774 97.522 1.00 36.57 250 LYS B C 1
ATOM 6592 O O . LYS B 1 250 ? 139.628 79.844 97.837 1.00 42.44 250 LYS B O 1
ATOM 6598 N N . LYS B 1 251 ? 137.702 78.685 97.750 1.00 34.50 251 LYS B N 1
ATOM 6599 C CA . LYS B 1 251 ? 138.290 77.506 98.348 1.00 34.47 251 LYS B CA 1
ATOM 6600 C C . LYS B 1 251 ? 139.368 76.953 97.446 1.00 36.29 251 LYS B C 1
ATOM 6601 O O . LYS B 1 251 ? 140.422 76.543 97.932 1.00 43.89 251 LYS B O 1
ATOM 6607 N N . LYS B 1 252 ? 139.123 76.931 96.139 1.00 36.55 252 LYS B N 1
ATOM 6608 C CA . LYS B 1 252 ? 140.117 76.443 95.211 1.00 36.67 252 LYS B CA 1
ATOM 6609 C C . LYS B 1 252 ? 141.379 77.258 95.316 1.00 39.88 252 LYS B C 1
ATOM 6610 O O . LYS B 1 252 ? 142.467 76.692 95.278 1.00 45.29 252 LYS B O 1
ATOM 6616 N N . LYS B 1 253 ? 141.263 78.579 95.440 1.00 40.63 253 LYS B N 1
ATOM 6617 C CA . LYS B 1 253 ? 142.454 79.406 95.572 1.00 41.58 253 LYS B CA 1
ATOM 6618 C C . LYS B 1 253 ? 143.238 79.058 96.831 1.00 43.59 253 LYS B C 1
ATOM 6619 O O . LYS B 1 253 ? 144.468 79.000 96.793 1.00 48.85 253 LYS B O 1
ATOM 6625 N N . LYS B 1 254 ? 142.550 78.797 97.938 1.00 42.61 254 LYS B N 1
ATOM 6626 C CA . LYS B 1 254 ? 143.257 78.430 99.158 1.00 43.89 254 LYS B CA 1
ATOM 6627 C C . LYS B 1 254 ? 143.982 77.100 98.997 1.00 46.13 254 LYS B C 1
ATOM 6628 O O . LYS B 1 254 ? 145.119 76.941 99.457 1.00 51.78 254 LYS B O 1
ATOM 6634 N N . LEU B 1 255 ? 143.348 76.152 98.318 1.00 46.24 255 LEU B N 1
ATOM 6635 C CA . LEU B 1 255 ? 143.976 74.869 98.081 1.00 45.42 255 LEU B CA 1
ATOM 6636 C C . LEU B 1 255 ? 145.174 75.037 97.188 1.00 45.65 255 LEU B C 1
ATOM 6637 O O . LEU B 1 255 ? 146.191 74.374 97.389 1.00 55.05 255 LEU B O 1
ATOM 6642 N N . GLN B 1 256 ? 145.081 75.930 96.210 1.00 44.86 256 GLN B N 1
ATOM 6643 C CA . GLN B 1 256 ? 146.193 76.139 95.320 1.00 46.43 256 GLN B CA 1
ATOM 6644 C C . GLN B 1 256 ? 147.360 76.716 96.076 1.00 58.35 256 GLN B C 1
ATOM 6645 O O . GLN B 1 256 ? 148.494 76.327 95.809 1.00 35.61 256 GLN B O 1
ATOM 6651 N N . ASN B 1 257 ? 147.109 77.596 97.051 1.00 50.14 257 ASN B N 1
ATOM 6652 C CA . ASN B 1 257 ? 148.223 78.147 97.799 1.00 51.99 257 ASN B CA 1
ATOM 6653 C C . ASN B 1 257 ? 148.928 77.050 98.566 1.00 49.68 257 ASN B C 1
ATOM 6654 O O . ASN B 1 257 ? 150.159 77.002 98.565 1.00 51.55 257 ASN B O 1
ATOM 6659 N N . TRP B 1 258 ? 148.168 76.107 99.131 1.00 60.94 258 TRP B N 1
ATOM 6660 C CA . TRP B 1 258 ? 148.805 75.007 99.833 1.00 50.56 258 TRP B CA 1
ATOM 6661 C C . TRP B 1 258 ? 149.600 74.132 98.910 1.00 57.29 258 TRP B C 1
ATOM 6662 O O . TRP B 1 258 ? 150.691 73.693 99.265 1.00 55.58 258 TRP B O 1
ATOM 6673 N N . LEU B 1 259 ? 149.099 73.895 97.714 1.00 65.21 259 LEU B N 1
ATOM 6674 C CA . LEU B 1 259 ? 149.848 73.073 96.806 1.00 49.77 259 LEU B CA 1
ATOM 6675 C C . LEU B 1 259 ? 151.137 73.767 96.427 1.00 54.40 259 LEU B C 1
ATOM 6676 O O . LEU B 1 259 ? 152.185 73.125 96.412 1.00 63.73 259 LEU B O 1
ATOM 6681 N N . ASP B 1 260 ? 151.097 75.078 96.181 1.00 61.91 260 ASP B N 1
ATOM 6682 C CA . ASP B 1 260 ? 152.301 75.802 95.797 1.00 68.18 260 ASP B CA 1
ATOM 6683 C C . ASP B 1 260 ? 153.316 75.794 96.938 1.00 62.14 260 ASP B C 1
ATOM 6684 O O . ASP B 1 260 ? 154.517 75.652 96.697 1.00 58.40 260 ASP B O 1
ATOM 6689 N N . TYR B 1 261 ? 152.822 75.894 98.174 1.00 60.61 261 TYR B N 1
ATOM 6690 C CA . TYR B 1 261 ? 153.639 75.852 99.376 1.00 60.47 261 TYR B CA 1
ATOM 6691 C C . TYR B 1 261 ? 154.409 74.565 99.467 1.00 54.52 261 TYR B C 1
ATOM 6692 O O . TYR B 1 261 ? 155.630 74.565 99.659 1.00 59.80 261 TYR B O 1
ATOM 6701 N N . TYR B 1 262 ? 153.698 73.448 99.310 1.00 50.50 262 TYR B N 1
ATOM 6702 C CA . TYR B 1 262 ? 154.342 72.168 99.442 1.00 58.28 262 TYR B CA 1
ATOM 6703 C C . TYR B 1 262 ? 155.247 71.885 98.279 1.00 61.84 262 TYR B C 1
ATOM 6704 O O . TYR B 1 262 ? 156.235 71.177 98.446 1.00 67.30 262 TYR B O 1
ATOM 6713 N N . GLN B 1 263 ? 154.943 72.409 97.096 1.00 60.96 263 GLN B N 1
ATOM 6714 C CA . GLN B 1 263 ? 155.855 72.189 95.993 1.00 62.86 263 GLN B CA 1
ATOM 6715 C C . GLN B 1 263 ? 157.168 72.947 96.221 1.00 60.51 263 GLN B C 1
ATOM 6716 O O . GLN B 1 263 ? 158.245 72.376 96.052 1.00 73.81 263 GLN B O 1
ATOM 6722 N N . LEU B 1 264 ? 157.108 74.190 96.718 1.00 59.94 264 LEU B N 1
ATOM 6723 C CA . LEU B 1 264 ? 158.333 74.956 96.966 1.00 67.27 264 LEU B CA 1
ATOM 6724 C C . LEU B 1 264 ? 159.167 74.321 98.057 1.00 64.32 264 LEU B C 1
ATOM 6725 O O . LEU B 1 264 ? 160.395 74.302 97.986 1.00 61.86 264 LEU B O 1
ATOM 6730 N N . LYS B 1 265 ? 158.500 73.756 99.048 1.00 64.38 265 LYS B N 1
ATOM 6731 C CA . LYS B 1 265 ? 159.159 73.080 100.158 1.00 67.22 265 LYS B CA 1
ATOM 6732 C C . LYS B 1 265 ? 159.746 71.683 99.812 1.00 64.01 265 LYS B C 1
ATOM 6733 O O . LYS B 1 265 ? 160.441 71.102 100.652 1.00 67.79 265 LYS B O 1
ATOM 6739 N N . TYR B 1 266 ? 159.422 71.114 98.619 1.00 73.17 266 TYR B N 1
ATOM 6740 C CA . TYR B 1 266 ? 159.787 69.781 98.155 1.00 72.88 266 TYR B CA 1
ATOM 6741 C C . TYR B 1 266 ? 160.819 69.938 97.049 1.00 70.96 266 TYR B C 1
ATOM 6742 O O . TYR B 1 266 ? 161.839 69.238 97.016 1.00 77.71 266 TYR B O 1
ATOM 6751 N N . ALA B 1 290 ? 152.016 64.462 100.450 1.00 69.83 290 ALA B N 1
ATOM 6752 C CA . ALA B 1 290 ? 151.141 65.630 100.626 1.00 69.03 290 ALA B CA 1
ATOM 6753 C C . ALA B 1 290 ? 150.784 66.353 99.295 1.00 65.13 290 ALA B C 1
ATOM 6754 O O . ALA B 1 290 ? 149.728 67.002 99.215 1.00 64.90 290 ALA B O 1
ATOM 6756 N N . ILE B 1 291 ? 151.637 66.216 98.254 1.00 70.38 291 ILE B N 1
ATOM 6757 C CA . ILE B 1 291 ? 151.456 66.814 96.928 1.00 69.91 291 ILE B CA 1
ATOM 6758 C C . ILE B 1 291 ? 150.284 66.158 96.228 1.00 75.20 291 ILE B C 1
ATOM 6759 O O . ILE B 1 291 ? 149.457 66.838 95.633 1.00 64.50 291 ILE B O 1
ATOM 6764 N N . GLU B 1 292 ? 150.203 64.841 96.316 1.00 68.59 292 GLU B N 1
ATOM 6765 C CA . GLU B 1 292 ? 149.130 64.095 95.691 1.00 71.16 292 GLU B CA 1
ATOM 6766 C C . GLU B 1 292 ? 147.798 64.449 96.334 1.00 69.85 292 GLU B C 1
ATOM 6767 O O . GLU B 1 292 ? 146.767 64.503 95.665 1.00 72.35 292 GLU B O 1
ATOM 6773 N N . HIS B 1 293 ? 147.822 64.682 97.644 1.00 63.03 293 HIS B N 1
ATOM 6774 C CA . HIS B 1 293 ? 146.631 65.053 98.388 1.00 72.39 293 HIS B CA 1
ATOM 6775 C C . HIS B 1 293 ? 146.086 66.364 97.883 1.00 64.23 293 HIS B C 1
ATOM 6776 O O . HIS B 1 293 ? 144.898 66.463 97.569 1.00 65.99 293 HIS B O 1
ATOM 6783 N N . TYR B 1 294 ? 146.945 67.376 97.770 1.00 59.09 294 TYR B N 1
ATOM 6784 C CA . TYR B 1 294 ? 146.436 68.650 97.318 1.00 61.27 294 TYR B CA 1
ATOM 6785 C C . TYR B 1 294 ? 146.068 68.645 95.861 1.00 62.57 294 TYR B C 1
ATOM 6786 O O . TYR B 1 294 ? 145.122 69.337 95.487 1.00 66.00 294 TYR B O 1
ATOM 6795 N N . ILE B 1 295 ? 146.732 67.854 95.035 1.00 55.62 295 ILE B N 1
ATOM 6796 C CA . ILE B 1 295 ? 146.312 67.807 93.655 1.00 59.24 295 ILE B CA 1
ATOM 6797 C C . ILE B 1 295 ? 144.927 67.205 93.591 1.00 60.26 295 ILE B C 1
ATOM 6798 O O . ILE B 1 295 ? 144.080 67.688 92.842 1.00 62.63 295 ILE B O 1
ATOM 6803 N N . ALA B 1 296 ? 144.682 66.132 94.339 1.00 59.07 296 ALA B N 1
ATOM 6804 C CA . ALA B 1 296 ? 143.369 65.532 94.318 1.00 58.96 296 ALA B CA 1
ATOM 6805 C C . ALA B 1 296 ? 142.296 66.511 94.757 1.00 59.40 296 ALA B C 1
ATOM 6806 O O . ALA B 1 296 ? 141.224 66.545 94.150 1.00 61.28 296 ALA B O 1
ATOM 6808 N N . GLU B 1 297 ? 142.585 67.355 95.755 1.00 59.29 297 GLU B N 1
ATOM 6809 C CA . GLU B 1 297 ? 141.574 68.299 96.193 1.00 55.88 297 GLU B CA 1
ATOM 6810 C C . GLU B 1 297 ? 141.304 69.319 95.099 1.00 57.03 297 GLU B C 1
ATOM 6811 O O . GLU B 1 297 ? 140.146 69.678 94.874 1.00 54.34 297 GLU B O 1
ATOM 6817 N N . ILE B 1 298 ? 142.345 69.731 94.365 1.00 54.51 298 ILE B N 1
ATOM 6818 C CA . ILE B 1 298 ? 142.152 70.669 93.269 1.00 51.78 298 ILE B CA 1
ATOM 6819 C C . ILE B 1 298 ? 141.303 70.051 92.178 1.00 52.99 298 ILE B C 1
ATOM 6820 O O . ILE B 1 298 ? 140.402 70.709 91.657 1.00 53.67 298 ILE B O 1
ATOM 6825 N N . ASP B 1 299 ? 141.546 68.804 91.810 1.00 56.46 299 ASP B N 1
ATOM 6826 C CA . ASP B 1 299 ? 140.717 68.255 90.755 1.00 54.18 299 ASP B CA 1
ATOM 6827 C C . ASP B 1 299 ? 139.279 68.075 91.195 1.00 52.93 299 ASP B C 1
ATOM 6828 O O . ASP B 1 299 ? 138.359 68.358 90.423 1.00 54.27 299 ASP B O 1
ATOM 6833 N N . LYS B 1 300 ? 139.051 67.656 92.432 1.00 53.66 300 LYS B N 1
ATOM 6834 C CA . LYS B 1 300 ? 137.679 67.477 92.860 1.00 51.59 300 LYS B CA 1
ATOM 6835 C C . LYS B 1 300 ? 136.921 68.781 92.894 1.00 49.12 300 LYS B C 1
ATOM 6836 O O . LYS B 1 300 ? 135.772 68.844 92.445 1.00 49.13 300 LYS B O 1
ATOM 6842 N N . ILE B 1 301 ? 137.566 69.844 93.371 1.00 49.41 301 ILE B N 1
ATOM 6843 C CA . ILE B 1 301 ? 136.869 71.098 93.458 1.00 42.46 301 ILE B CA 1
ATOM 6844 C C . ILE B 1 301 ? 136.672 71.666 92.086 1.00 40.53 301 ILE B C 1
ATOM 6845 O O . ILE B 1 301 ? 135.671 72.329 91.862 1.00 40.94 301 ILE B O 1
ATOM 6850 N N . SER B 1 302 ? 137.609 71.444 91.164 1.00 43.06 302 SER B N 1
ATOM 6851 C CA . SER B 1 302 ? 137.439 71.969 89.826 1.00 42.71 302 SER B CA 1
ATOM 6852 C C . SER B 1 302 ? 136.209 71.355 89.191 1.00 41.24 302 SER B C 1
ATOM 6853 O O . SER B 1 302 ? 135.469 72.040 88.479 1.00 42.16 302 SER B O 1
ATOM 6856 N N . LYS B 1 303 ? 135.962 70.073 89.456 1.00 45.64 303 LYS B N 1
ATOM 6857 C CA . LYS B 1 303 ? 134.777 69.425 88.920 1.00 44.22 303 LYS B CA 1
ATOM 6858 C C . LYS B 1 303 ? 133.515 70.039 89.515 1.00 40.61 303 LYS B C 1
ATOM 6859 O O . LYS B 1 303 ? 132.554 70.295 88.781 1.00 40.14 303 LYS B O 1
ATOM 6865 N N . GLU B 1 304 ? 133.528 70.342 90.822 1.00 40.57 304 GLU B N 1
ATOM 6866 C CA . GLU B 1 304 ? 132.371 70.968 91.458 1.00 37.35 304 GLU B CA 1
ATOM 6867 C C . GLU B 1 304 ? 132.129 72.356 90.895 1.00 34.37 304 GLU B C 1
ATOM 6868 O O . GLU B 1 304 ? 130.983 72.764 90.738 1.00 35.18 304 GLU B O 1
ATOM 6874 N N . ILE B 1 305 ? 133.199 73.087 90.600 1.00 35.12 305 ILE B N 1
ATOM 6875 C CA . ILE B 1 305 ? 133.091 74.419 90.043 1.00 29.65 305 ILE B CA 1
ATOM 6876 C C . ILE B 1 305 ? 132.499 74.372 88.671 1.00 31.32 305 ILE B C 1
ATOM 6877 O O . ILE B 1 305 ? 131.645 75.192 88.361 1.00 33.83 305 ILE B O 1
ATOM 6882 N N . SER B 1 306 ? 132.947 73.458 87.826 1.00 35.75 306 SER B N 1
ATOM 6883 C CA . SER B 1 306 ? 132.395 73.372 86.488 1.00 34.04 306 SER B CA 1
ATOM 6884 C C . SER B 1 306 ? 130.914 73.043 86.530 1.00 32.54 306 SER B C 1
ATOM 6885 O O . SER B 1 306 ? 130.103 73.687 85.852 1.00 34.16 306 SER B O 1
ATOM 6888 N N . LYS B 1 307 ? 130.541 72.074 87.363 1.00 33.34 307 LYS B N 1
ATOM 6889 C CA . LYS B 1 307 ? 129.152 71.690 87.479 1.00 33.75 307 LYS B CA 1
ATOM 6890 C C . LYS B 1 307 ? 128.314 72.844 87.999 1.00 33.64 307 LYS B C 1
ATOM 6891 O O . LYS B 1 307 ? 127.213 73.089 87.496 1.00 38.21 307 LYS B O 1
ATOM 6897 N N . GLU B 1 308 ? 128.832 73.568 88.993 1.00 33.57 308 GLU B N 1
ATOM 6898 C CA . GLU B 1 308 ? 128.109 74.671 89.570 1.00 28.57 308 GLU B CA 1
ATOM 6899 C C . GLU B 1 308 ? 127.966 75.777 88.562 1.00 29.25 308 GLU B C 1
ATOM 6900 O O . GLU B 1 308 ? 126.903 76.369 88.461 1.00 32.57 308 GLU B O 1
ATOM 6906 N N . ARG B 1 309 ? 128.978 76.051 87.744 1.00 28.09 309 ARG B N 1
ATOM 6907 C CA . ARG B 1 309 ? 128.770 77.102 86.773 1.00 27.29 309 ARG B CA 1
ATOM 6908 C C . ARG B 1 309 ? 127.598 76.774 85.872 1.00 29.19 309 ARG B C 1
ATOM 6909 O O . ARG B 1 309 ? 126.761 77.640 85.611 1.00 31.00 309 ARG B O 1
ATOM 6917 N N . GLU B 1 310 ? 127.461 75.523 85.443 1.00 31.37 310 GLU B N 1
ATOM 6918 C CA . GLU B 1 310 ? 126.325 75.235 84.586 1.00 31.71 310 GLU B CA 1
ATOM 6919 C C . GLU B 1 310 ? 125.003 75.427 85.311 1.00 30.34 310 GLU B C 1
ATOM 6920 O O . GLU B 1 310 ? 124.061 76.003 84.749 1.00 32.12 310 GLU B O 1
ATOM 6926 N N . GLU B 1 311 ? 124.929 74.995 86.565 1.00 31.33 311 GLU B N 1
ATOM 6927 C CA . GLU B 1 311 ? 123.679 75.132 87.280 1.00 31.15 311 GLU B CA 1
ATOM 6928 C C . GLU B 1 311 ? 123.338 76.558 87.653 1.00 30.24 311 GLU B C 1
ATOM 6929 O O . GLU B 1 311 ? 122.196 76.959 87.543 1.00 29.98 311 GLU B O 1
ATOM 6935 N N . VAL B 1 312 ? 124.292 77.377 88.042 1.00 29.63 312 VAL B N 1
ATOM 6936 C CA . VAL B 1 312 ? 123.909 78.719 88.441 1.00 26.04 312 VAL B CA 1
ATOM 6937 C C . VAL B 1 312 ? 123.456 79.531 87.247 1.00 27.73 312 VAL B C 1
ATOM 6938 O O . VAL B 1 312 ? 122.538 80.336 87.359 1.00 27.60 312 VAL B O 1
ATOM 6942 N N . VAL B 1 313 ? 124.078 79.325 86.100 1.00 28.04 313 VAL B N 1
ATOM 6943 C CA . VAL B 1 313 ? 123.706 80.064 84.919 1.00 28.72 313 VAL B CA 1
ATOM 6944 C C . VAL B 1 313 ? 122.325 79.702 84.392 1.00 29.76 313 VAL B C 1
ATOM 6945 O O . VAL B 1 313 ? 121.571 80.587 83.993 1.00 30.53 313 VAL B O 1
ATOM 6949 N N . ASN B 1 314 ? 121.989 78.415 84.360 1.00 30.42 314 ASN B N 1
ATOM 6950 C CA . ASN B 1 314 ? 120.710 77.994 83.812 1.00 31.02 314 ASN B CA 1
ATOM 6951 C C . ASN B 1 314 ? 119.602 77.678 84.836 1.00 32.56 314 ASN B C 1
ATOM 6952 O O . ASN B 1 314 ? 118.581 77.093 84.476 1.00 32.38 314 ASN B O 1
ATOM 6957 N N . ASP B 1 315 ? 119.805 78.027 86.099 1.00 30.36 315 ASP B N 1
ATOM 6958 C CA . ASP B 1 315 ? 118.836 77.780 87.171 1.00 30.35 315 ASP B CA 1
ATOM 6959 C C . ASP B 1 315 ? 118.003 79.017 87.471 1.00 32.14 315 ASP B C 1
ATOM 6960 O O . ASP B 1 315 ? 118.547 79.973 88.013 1.00 30.89 315 ASP B O 1
ATOM 6965 N N . PRO B 1 316 ? 116.696 79.069 87.179 1.00 34.39 316 PRO B N 1
ATOM 6966 C CA . PRO B 1 316 ? 115.857 80.239 87.353 1.00 30.94 316 PRO B CA 1
ATOM 6967 C C . PRO B 1 316 ? 115.745 80.670 88.813 1.00 28.60 316 PRO B C 1
ATOM 6968 O O . PRO B 1 316 ? 115.380 81.804 89.098 1.00 27.27 316 PRO B O 1
ATOM 6972 N N . LYS B 1 317 ? 116.094 79.799 89.753 1.00 29.03 317 LYS B N 1
ATOM 6973 C CA . LYS B 1 317 ? 115.984 80.161 91.154 1.00 29.77 317 LYS B CA 1
ATOM 6974 C C . LYS B 1 317 ? 117.214 80.909 91.620 1.00 25.93 317 LYS B C 1
ATOM 6975 O O . LYS B 1 317 ? 117.286 81.364 92.759 1.00 24.86 317 LYS B O 1
ATOM 6981 N N . ALA B 1 318 ? 118.193 81.050 90.735 1.00 24.21 318 ALA B N 1
ATOM 6982 C CA . ALA B 1 318 ? 119.383 81.788 91.041 1.00 17.88 318 ALA B CA 1
ATOM 6983 C C . ALA B 1 318 ? 119.146 83.249 90.733 1.00 18.77 318 ALA B C 1
ATOM 6984 O O . ALA B 1 318 ? 119.997 84.088 91.002 1.00 17.80 318 ALA B O 1
ATOM 6986 N N . ILE B 1 319 ? 117.992 83.593 90.175 1.00 19.51 319 ILE B N 1
ATOM 6987 C CA . ILE B 1 319 ? 117.752 84.977 89.840 1.00 14.00 319 ILE B CA 1
ATOM 6988 C C . ILE B 1 319 ? 117.001 85.691 90.932 1.00 14.90 319 ILE B C 1
ATOM 6989 O O . ILE B 1 319 ? 115.926 85.276 91.355 1.00 18.26 319 ILE B O 1
ATOM 6994 N N . MET B 1 320 ? 117.589 86.773 91.405 1.00 12.45 320 MET B N 1
ATOM 6995 C CA . MET B 1 320 ? 117.019 87.544 92.471 1.00 9.79 320 MET B CA 1
ATOM 6996 C C . MET B 1 320 ? 116.150 88.616 91.876 1.00 10.34 320 MET B C 1
ATOM 6997 O O . MET B 1 320 ? 116.489 89.141 90.825 1.00 12.56 320 MET B O 1
ATOM 7002 N N . PRO B 1 321 ? 115.101 89.077 92.550 1.00 9.06 321 PRO B N 1
ATOM 7003 C CA . PRO B 1 321 ? 114.268 90.173 92.135 1.00 8.49 321 PRO B CA 1
ATOM 7004 C C . PRO B 1 321 ? 114.938 91.511 92.392 1.00 8.72 321 PRO B C 1
ATOM 7005 O O . PRO B 1 321 ? 114.466 92.325 93.184 1.00 10.68 321 PRO B O 1
ATOM 7009 N N . ALA B 1 322 ? 116.062 91.715 91.736 1.00 8.02 322 ALA B N 1
ATOM 7010 C CA . ALA B 1 322 ? 116.839 92.916 91.847 1.00 3.71 322 ALA B CA 1
ATOM 7011 C C . ALA B 1 322 ? 117.649 93.093 90.594 1.00 4.98 322 ALA B C 1
ATOM 7012 O O . ALA B 1 322 ? 117.961 92.115 89.917 1.00 10.81 322 ALA B O 1
ATOM 7014 N N . ALA B 1 323 ? 117.998 94.324 90.284 1.00 1.56 323 ALA B N 1
ATOM 7015 C CA . ALA B 1 323 ? 118.815 94.583 89.110 1.00 2.18 323 ALA B CA 1
ATOM 7016 C C . ALA B 1 323 ? 119.581 95.872 89.181 1.00 0.36 323 ALA B C 1
ATOM 7017 O O . ALA B 1 323 ? 119.166 96.834 89.815 1.00 2.54 323 ALA B O 1
ATOM 7019 N N . PHE B 1 324 ? 120.672 95.928 88.462 1.00 0.78 324 PHE B N 1
ATOM 7020 C CA . PHE B 1 324 ? 121.395 97.161 88.297 1.00 0.61 324 PHE B CA 1
ATOM 7021 C C . PHE B 1 324 ? 120.907 97.792 87.017 1.00 0.15 324 PHE B C 1
ATOM 7022 O O . PHE B 1 324 ? 120.970 97.191 85.950 1.00 0.01 324 PHE B O 1
ATOM 7030 N N . VAL B 1 325 ? 120.364 98.982 87.116 1.00 0.06 325 VAL B N 1
ATOM 7031 C CA . VAL B 1 325 ? 119.784 99.665 85.974 1.00 0.15 325 VAL B CA 1
ATOM 7032 C C . VAL B 1 325 ? 120.573 100.886 85.585 1.00 0.06 325 VAL B C 1
ATOM 7033 O O . VAL B 1 325 ? 120.777 101.788 86.390 1.00 0.90 325 VAL B O 1
ATOM 7037 N N . SER B 1 326 ? 121.021 100.921 84.346 1.00 0.11 326 SER B N 1
ATOM 7038 C CA . SER B 1 326 ? 121.835 102.001 83.856 1.00 0.38 326 SER B CA 1
ATOM 7039 C C . SER B 1 326 ? 121.078 102.901 82.923 1.00 0.07 326 SER B C 1
ATOM 7040 O O . SER B 1 326 ? 120.270 102.431 82.111 1.00 0.01 326 SER B O 1
ATOM 7043 N N . PHE B 1 327 ? 121.413 104.180 82.979 1.00 0.06 327 PHE B N 1
ATOM 7044 C CA . PHE B 1 327 ? 120.806 105.202 82.157 1.00 0.44 327 PHE B CA 1
ATOM 7045 C C . PHE B 1 327 ? 121.817 105.903 81.292 1.00 0.40 327 PHE B C 1
ATOM 7046 O O . PHE B 1 327 ? 122.990 105.958 81.626 1.00 0.08 327 PHE B O 1
ATOM 7054 N N . LYS B 1 328 ? 121.340 106.487 80.209 1.00 0.82 328 LYS B N 1
ATOM 7055 C CA . LYS B 1 328 ? 122.147 107.249 79.274 1.00 1.04 328 LYS B CA 1
ATOM 7056 C C . LYS B 1 328 ? 122.838 108.455 79.871 1.00 0.14 328 LYS B C 1
ATOM 7057 O O . LYS B 1 328 ? 123.899 108.849 79.399 1.00 1.32 328 LYS B O 1
ATOM 7063 N N . THR B 1 329 ? 122.223 109.101 80.850 1.00 0.06 329 THR B N 1
ATOM 7064 C CA . THR B 1 329 ? 122.795 110.289 81.440 1.00 0.53 329 THR B CA 1
ATOM 7065 C C . THR B 1 329 ? 122.850 110.193 82.948 1.00 0.29 329 THR B C 1
ATOM 7066 O O . THR B 1 329 ? 122.177 109.352 83.556 1.00 1.11 329 THR B O 1
ATOM 7070 N N . ARG B 1 330 ? 123.644 111.069 83.567 1.00 1.34 330 ARG B N 1
ATOM 7071 C CA . ARG B 1 330 ? 123.743 111.134 85.004 1.00 0.47 330 ARG B CA 1
ATOM 7072 C C . ARG B 1 330 ? 122.513 111.791 85.528 1.00 0.17 330 ARG B C 1
ATOM 7073 O O . ARG B 1 330 ? 122.054 111.467 86.617 1.00 0.01 330 ARG B O 1
ATOM 7081 N N . TRP B 1 331 ? 121.957 112.709 84.750 1.00 0.12 331 TRP B N 1
ATOM 7082 C CA . TRP B 1 331 ? 120.750 113.391 85.150 1.00 0.32 331 TRP B CA 1
ATOM 7083 C C . TRP B 1 331 ? 119.659 112.371 85.356 1.00 0.20 331 TRP B C 1
ATOM 7084 O O . TRP B 1 331 ? 118.970 112.400 86.367 1.00 0.07 331 TRP B O 1
ATOM 7095 N N . ALA B 1 332 ? 119.485 111.454 84.411 1.00 1.46 332 ALA B N 1
ATOM 7096 C CA . ALA B 1 332 ? 118.444 110.459 84.550 1.00 0.22 332 ALA B CA 1
ATOM 7097 C C . ALA B 1 332 ? 118.672 109.525 85.696 1.00 0.12 332 ALA B C 1
ATOM 7098 O O . ALA B 1 332 ? 117.721 109.161 86.384 1.00 1.45 332 ALA B O 1
ATOM 7100 N N . ALA B 1 333 ? 119.914 109.125 85.933 1.00 0.06 333 ALA B N 1
ATOM 7101 C CA . ALA B 1 333 ? 120.147 108.249 87.048 1.00 0.33 333 ALA B CA 1
ATOM 7102 C C . ALA B 1 333 ? 119.811 108.957 88.337 1.00 0.10 333 ALA B C 1
ATOM 7103 O O . ALA B 1 333 ? 119.263 108.343 89.246 1.00 0.12 333 ALA B O 1
ATOM 7105 N N . ALA B 1 334 ? 120.111 110.257 88.421 1.00 0.05 334 ALA B N 1
ATOM 7106 C CA . ALA B 1 334 ? 119.810 111.048 89.604 1.00 0.16 334 ALA B CA 1
ATOM 7107 C C . ALA B 1 334 ? 118.329 111.154 89.847 1.00 0.07 334 ALA B C 1
ATOM 7108 O O . ALA B 1 334 ? 117.879 111.077 90.990 1.00 0.01 334 ALA B O 1
ATOM 7110 N N . VAL B 1 335 ? 117.553 111.286 88.787 1.00 0.26 335 VAL B N 1
ATOM 7111 C CA . VAL B 1 335 ? 116.124 111.361 88.941 1.00 0.23 335 VAL B CA 1
ATOM 7112 C C . VAL B 1 335 ? 115.588 110.075 89.464 1.00 0.08 335 VAL B C 1
ATOM 7113 O O . VAL B 1 335 ? 114.750 110.076 90.356 1.00 0.03 335 VAL B O 1
ATOM 7117 N N . CYS B 1 336 ? 116.043 108.970 88.913 1.00 0.07 336 CYS B N 1
ATOM 7118 C CA . CYS B 1 336 ? 115.549 107.694 89.347 1.00 0.33 336 CYS B CA 1
ATOM 7119 C C . CYS B 1 336 ? 115.937 107.417 90.789 1.00 0.16 336 CYS B C 1
ATOM 7120 O O . CYS B 1 336 ? 115.099 107.030 91.591 1.00 0.59 336 CYS B O 1
ATOM 7123 N N . ALA B 1 337 ? 117.194 107.644 91.140 1.00 0.12 337 ALA B N 1
ATOM 7124 C CA . ALA B 1 337 ? 117.705 107.379 92.474 1.00 0.52 337 ALA B CA 1
ATOM 7125 C C . ALA B 1 337 ? 117.023 108.180 93.555 1.00 0.29 337 ALA B C 1
ATOM 7126 O O . ALA B 1 337 ? 116.894 107.719 94.681 1.00 0.06 337 ALA B O 1
ATOM 7128 N N . GLN B 1 338 ? 116.608 109.395 93.247 1.00 0.11 338 GLN B N 1
ATOM 7129 C CA . GLN B 1 338 ? 116.006 110.262 94.234 1.00 0.37 338 GLN B CA 1
ATOM 7130 C C . GLN B 1 338 ? 114.486 110.275 94.284 1.00 0.33 338 GLN B C 1
ATOM 7131 O O . GLN B 1 338 ? 113.926 111.066 95.037 1.00 0.16 338 GLN B O 1
ATOM 7137 N N . THR B 1 339 ? 113.798 109.454 93.491 1.00 0.02 339 THR B N 1
ATOM 7138 C CA . THR B 1 339 ? 112.336 109.496 93.504 1.00 0.33 339 THR B CA 1
ATOM 7139 C C . THR B 1 339 ? 111.668 108.154 93.763 1.00 0.31 339 THR B C 1
ATOM 7140 O O . THR B 1 339 ? 112.223 107.082 93.511 1.00 1.09 339 THR B O 1
ATOM 7144 N N . GLN B 1 340 ? 110.422 108.221 94.227 1.00 0.25 340 GLN B N 1
ATOM 7145 C CA . GLN B 1 340 ? 109.611 107.038 94.442 1.00 0.88 340 GLN B CA 1
ATOM 7146 C C . GLN B 1 340 ? 109.088 106.602 93.103 1.00 0.48 340 GLN B C 1
ATOM 7147 O O . GLN B 1 340 ? 108.626 107.438 92.329 1.00 0.58 340 GLN B O 1
ATOM 7153 N N . GLN B 1 341 ? 109.177 105.313 92.812 1.00 0.65 341 GLN B N 1
ATOM 7154 C CA . GLN B 1 341 ? 108.798 104.841 91.501 1.00 0.69 341 GLN B CA 1
ATOM 7155 C C . GLN B 1 341 ? 107.386 104.341 91.404 1.00 0.89 341 GLN B C 1
ATOM 7156 O O . GLN B 1 341 ? 106.702 104.608 90.425 1.00 0.16 341 GLN B O 1
ATOM 7162 N N . THR B 1 342 ? 106.904 103.671 92.422 1.00 1.89 342 THR B N 1
ATOM 7163 C CA . THR B 1 342 ? 105.559 103.127 92.370 1.00 2.17 342 THR B CA 1
ATOM 7164 C C . THR B 1 342 ? 104.785 103.559 93.582 1.00 3.34 342 THR B C 1
ATOM 7165 O O . THR B 1 342 ? 105.373 104.129 94.490 1.00 5.11 342 THR B O 1
ATOM 7169 N N . ARG B 1 343 ? 103.488 103.281 93.618 1.00 4.85 343 ARG B N 1
ATOM 7170 C CA . ARG B 1 343 ? 102.657 103.698 94.745 1.00 4.47 343 ARG B CA 1
ATOM 7171 C C . ARG B 1 343 ? 102.931 102.954 96.021 1.00 6.81 343 ARG B C 1
ATOM 7172 O O . ARG B 1 343 ? 102.705 103.487 97.100 1.00 9.82 343 ARG B O 1
ATOM 7180 N N . ASN B 1 344 ? 103.445 101.745 95.916 1.00 8.21 344 ASN B N 1
ATOM 7181 C CA . ASN B 1 344 ? 103.804 100.967 97.073 1.00 8.01 344 ASN B CA 1
ATOM 7182 C C . ASN B 1 344 ? 105.254 101.302 97.418 1.00 8.10 344 ASN B C 1
ATOM 7183 O O . ASN B 1 344 ? 106.146 100.841 96.716 1.00 11.33 344 ASN B O 1
ATOM 7188 N N . PRO B 1 345 ? 105.549 102.017 98.505 1.00 8.44 345 PRO B N 1
ATOM 7189 C CA . PRO B 1 345 ? 106.843 102.528 98.856 1.00 8.06 345 PRO B CA 1
ATOM 7190 C C . PRO B 1 345 ? 107.843 101.460 99.207 1.00 9.38 345 PRO B C 1
ATOM 7191 O O . PRO B 1 345 ? 109.007 101.775 99.423 1.00 11.57 345 PRO B O 1
ATOM 7195 N N . THR B 1 346 ? 107.402 100.211 99.347 1.00 9.92 346 THR B N 1
ATOM 7196 C CA . THR B 1 346 ? 108.311 99.153 99.714 1.00 8.85 346 THR B CA 1
ATOM 7197 C C . THR B 1 346 ? 108.755 98.322 98.520 1.00 8.91 346 THR B C 1
ATOM 7198 O O . THR B 1 346 ? 109.517 97.379 98.706 1.00 11.12 346 THR B O 1
ATOM 7202 N N . GLN B 1 347 ? 108.286 98.651 97.308 1.00 8.89 347 GLN B N 1
ATOM 7203 C CA . GLN B 1 347 ? 108.618 97.902 96.091 1.00 6.31 347 GLN B CA 1
ATOM 7204 C C . GLN B 1 347 ? 109.343 98.753 95.079 1.00 6.85 347 GLN B C 1
ATOM 7205 O O . GLN B 1 347 ? 109.185 99.968 95.069 1.00 10.35 347 GLN B O 1
ATOM 7211 N N . TRP B 1 348 ? 110.125 98.122 94.201 1.00 6.02 348 TRP B N 1
ATOM 7212 C CA . TRP B 1 348 ? 110.869 98.856 93.177 1.00 3.43 348 TRP B CA 1
ATOM 7213 C C . TRP B 1 348 ? 111.653 99.955 93.832 1.00 3.49 348 TRP B C 1
ATOM 7214 O O . TRP B 1 348 ? 111.548 101.123 93.460 1.00 1.35 348 TRP B O 1
ATOM 7225 N N . LEU B 1 349 ? 112.424 99.587 94.821 1.00 5.57 349 LEU B N 1
ATOM 7226 C CA . LEU B 1 349 ? 113.174 100.531 95.599 1.00 3.66 349 LEU B CA 1
ATOM 7227 C C . LEU B 1 349 ? 114.385 100.919 94.862 1.00 3.88 349 LEU B C 1
ATOM 7228 O O . LEU B 1 349 ? 115.104 100.058 94.386 1.00 5.41 349 LEU B O 1
ATOM 7233 N N . THR B 1 350 ? 114.676 102.197 94.788 1.00 2.73 350 THR B N 1
ATOM 7234 C CA . THR B 1 350 ? 115.833 102.594 94.026 1.00 2.27 350 THR B CA 1
ATOM 7235 C C . THR B 1 350 ? 116.809 103.405 94.844 1.00 3.04 350 THR B C 1
ATOM 7236 O O . THR B 1 350 ? 116.426 104.328 95.552 1.00 4.02 350 THR B O 1
ATOM 7240 N N . GLU B 1 351 ? 118.074 103.066 94.719 1.00 2.71 351 GLU B N 1
ATOM 7241 C CA . GLU B 1 351 ? 119.161 103.772 95.377 1.00 1.71 351 GLU B CA 1
ATOM 7242 C C . GLU B 1 351 ? 120.343 103.821 94.451 1.00 1.58 351 GLU B C 1
ATOM 7243 O O . GLU B 1 351 ? 120.394 103.062 93.499 1.00 3.74 351 GLU B O 1
ATOM 7249 N N . TRP B 1 352 ? 121.296 104.694 94.674 1.00 1.86 352 TRP B N 1
ATOM 7250 C CA . TRP B 1 352 ? 122.446 104.695 93.782 1.00 1.07 352 TRP B CA 1
ATOM 7251 C C . TRP B 1 352 ? 123.233 103.418 93.925 1.00 0.42 352 TRP B C 1
ATOM 7252 O O . TRP B 1 352 ? 123.433 102.938 95.034 1.00 1.96 352 TRP B O 1
ATOM 7263 N N . ALA B 1 353 ? 123.697 102.864 92.812 1.00 1.11 353 ALA B N 1
ATOM 7264 C CA . ALA B 1 353 ? 124.492 101.665 92.875 1.00 0.24 353 ALA B CA 1
ATOM 7265 C C . ALA B 1 353 ? 125.839 102.002 93.480 1.00 0.34 353 ALA B C 1
ATOM 7266 O O . ALA B 1 353 ? 126.316 103.109 93.276 1.00 0.04 353 ALA B O 1
ATOM 7268 N N . PRO B 1 354 ? 126.490 101.109 94.222 1.00 0.54 354 PRO B N 1
ATOM 7269 C CA . PRO B 1 354 ? 127.849 101.242 94.658 1.00 1.47 354 PRO B CA 1
ATOM 7270 C C . PRO B 1 354 ? 128.732 101.122 93.451 1.00 1.70 354 PRO B C 1
ATOM 7271 O O . PRO B 1 354 ? 128.336 100.480 92.493 1.00 0.11 354 PRO B O 1
ATOM 7275 N N . GLU B 1 355 ? 129.925 101.657 93.505 1.00 2.46 355 GLU B N 1
ATOM 7276 C CA . GLU B 1 355 ? 130.903 101.437 92.454 1.00 2.28 355 GLU B CA 1
ATOM 7277 C C . GLU B 1 355 ? 131.044 99.927 92.381 1.00 3.52 355 GLU B C 1
ATOM 7278 O O . GLU B 1 355 ? 130.996 99.317 93.434 1.00 5.45 355 GLU B O 1
ATOM 7284 N N . PRO B 1 356 ? 131.225 99.258 91.230 1.00 2.71 356 PRO B N 1
ATOM 7285 C CA . PRO B 1 356 ? 131.355 97.816 91.137 1.00 2.96 356 PRO B CA 1
ATOM 7286 C C . PRO B 1 356 ? 132.354 97.177 92.103 1.00 3.72 356 PRO B C 1
ATOM 7287 O O . PRO B 1 356 ? 132.155 96.037 92.504 1.00 7.93 356 PRO B O 1
ATOM 7291 N N . ARG B 1 357 ? 133.417 97.875 92.509 1.00 5.58 357 ARG B N 1
ATOM 7292 C CA . ARG B 1 357 ? 134.383 97.286 93.435 1.00 4.20 357 ARG B CA 1
ATOM 7293 C C . ARG B 1 357 ? 133.972 97.419 94.898 1.00 6.56 357 ARG B C 1
ATOM 7294 O O . ARG B 1 357 ? 134.655 96.920 95.785 1.00 12.44 357 ARG B O 1
ATOM 7302 N N . ASP B 1 358 ? 132.889 98.139 95.141 1.00 6.31 358 ASP B N 1
ATOM 7303 C CA . ASP B 1 358 ? 132.331 98.428 96.448 1.00 4.07 358 ASP B CA 1
ATOM 7304 C C . ASP B 1 358 ? 131.088 97.620 96.668 1.00 5.47 358 ASP B C 1
ATOM 7305 O O . ASP B 1 358 ? 130.391 97.822 97.651 1.00 8.94 358 ASP B O 1
ATOM 7310 N N . VAL B 1 359 ? 130.807 96.680 95.789 1.00 6.03 359 VAL B N 1
ATOM 7311 C CA . VAL B 1 359 ? 129.603 95.903 95.941 1.00 3.65 359 VAL B CA 1
ATOM 7312 C C . VAL B 1 359 ? 129.877 94.696 96.792 1.00 4.99 359 VAL B C 1
ATOM 7313 O O . VAL B 1 359 ? 130.812 93.939 96.547 1.00 9.74 359 VAL B O 1
ATOM 7317 N N . PHE B 1 360 ? 129.094 94.509 97.824 1.00 7.43 360 PHE B N 1
ATOM 7318 C CA . PHE B 1 360 ? 129.295 93.355 98.648 1.00 5.04 360 PHE B CA 1
ATOM 7319 C C . PHE B 1 360 ? 128.374 92.320 98.097 1.00 7.35 360 PHE B C 1
ATOM 7320 O O . PHE B 1 360 ? 127.261 92.146 98.585 1.00 9.57 360 PHE B O 1
ATOM 7328 N N . TRP B 1 361 ? 128.876 91.609 97.103 1.00 9.65 361 TRP B N 1
ATOM 7329 C CA . TRP B 1 361 ? 128.091 90.713 96.270 1.00 7.85 361 TRP B CA 1
ATOM 7330 C C . TRP B 1 361 ? 127.346 89.655 97.035 1.00 8.08 361 TRP B C 1
ATOM 7331 O O . TRP B 1 361 ? 126.225 89.309 96.680 1.00 11.02 361 TRP B O 1
ATOM 7342 N N . SER B 1 362 ? 127.887 89.201 98.141 1.00 10.13 362 SER B N 1
ATOM 7343 C CA . SER B 1 362 ? 127.234 88.159 98.899 1.00 7.75 362 SER B CA 1
ATOM 7344 C C . SER B 1 362 ? 125.885 88.564 99.446 1.00 9.61 362 SER B C 1
ATOM 7345 O O . SER B 1 362 ? 124.995 87.727 99.584 1.00 12.21 362 SER B O 1
ATOM 7348 N N . ASN B 1 363 ? 125.676 89.835 99.753 1.00 10.46 363 ASN B N 1
ATOM 7349 C CA . ASN B 1 363 ? 124.415 90.190 100.360 1.00 8.10 363 ASN B CA 1
ATOM 7350 C C . ASN B 1 363 ? 123.364 90.552 99.370 1.00 9.02 363 ASN B C 1
ATOM 7351 O O . ASN B 1 363 ? 122.222 90.793 99.740 1.00 12.25 363 ASN B O 1
ATOM 7356 N N . LEU B 1 364 ? 123.666 90.476 98.093 1.00 9.76 364 LEU B N 1
ATOM 7357 C CA . LEU B 1 364 ? 122.642 90.779 97.128 1.00 7.78 364 LEU B CA 1
ATOM 7358 C C . LEU B 1 364 ? 121.737 89.581 97.000 1.00 10.26 364 LEU B C 1
ATOM 7359 O O . LEU B 1 364 ? 120.676 89.658 96.394 1.00 12.40 364 LEU B O 1
ATOM 7364 N N . ALA B 1 365 ? 122.153 88.456 97.578 1.00 11.64 365 ALA B N 1
ATOM 7365 C CA . ALA B 1 365 ? 121.385 87.240 97.548 1.00 10.16 365 ALA B CA 1
ATOM 7366 C C . ALA B 1 365 ? 120.370 87.172 98.680 1.00 10.74 365 ALA B C 1
ATOM 7367 O O . ALA B 1 365 ? 119.621 86.203 98.766 1.00 13.77 365 ALA B O 1
ATOM 7369 N N . ILE B 1 366 ? 120.353 88.156 99.573 1.00 12.34 366 ILE B N 1
ATOM 7370 C CA . ILE B 1 366 ? 119.408 88.143 100.670 1.00 10.85 366 ILE B CA 1
ATOM 7371 C C . ILE B 1 366 ? 118.076 88.680 100.208 1.00 12.99 366 ILE B C 1
ATOM 7372 O O . ILE B 1 366 ? 118.018 89.808 99.728 1.00 15.51 366 ILE B O 1
ATOM 7377 N N . PRO B 1 367 ? 116.966 87.954 100.341 1.00 12.42 367 PRO B N 1
ATOM 7378 C CA . PRO B 1 367 ? 115.694 88.427 99.897 1.00 13.56 367 PRO B CA 1
ATOM 7379 C C . PRO B 1 367 ? 115.424 89.659 100.700 1.00 13.41 367 PRO B C 1
ATOM 7380 O O . PRO B 1 367 ? 115.495 89.617 101.924 1.00 17.03 367 PRO B O 1
ATOM 7384 N N . TYR B 1 368 ? 114.984 90.698 100.030 1.00 14.00 368 TYR B N 1
ATOM 7385 C CA . TYR B 1 368 ? 114.771 91.995 100.631 1.00 12.46 368 TYR B CA 1
ATOM 7386 C C . TYR B 1 368 ? 113.917 91.968 101.866 1.00 14.61 368 TYR B C 1
ATOM 7387 O O . TYR B 1 368 ? 114.193 92.641 102.852 1.00 17.36 368 TYR B O 1
ATOM 7396 N N . VAL B 1 369 ? 112.854 91.217 101.836 1.00 15.52 369 VAL B N 1
ATOM 7397 C CA . VAL B 1 369 ? 111.935 91.236 102.952 1.00 15.60 369 VAL B CA 1
ATOM 7398 C C . VAL B 1 369 ? 112.517 90.698 104.253 1.00 17.47 369 VAL B C 1
ATOM 7399 O O . VAL B 1 369 ? 112.019 91.012 105.329 1.00 21.20 369 VAL B O 1
ATOM 7403 N N . SER B 1 370 ? 113.582 89.907 104.189 1.00 17.33 370 SER B N 1
ATOM 7404 C CA . SER B 1 370 ? 114.153 89.326 105.388 1.00 14.46 370 SER B CA 1
ATOM 7405 C C . SER B 1 370 ? 115.009 90.309 106.132 1.00 13.82 370 SER B C 1
ATOM 7406 O O . SER B 1 370 ? 115.404 90.045 107.267 1.00 18.21 370 SER B O 1
ATOM 7409 N N . LEU B 1 371 ? 115.303 91.449 105.525 1.00 15.22 371 LEU B N 1
ATOM 7410 C CA . LEU B 1 371 ? 116.201 92.407 106.126 1.00 14.57 371 LEU B CA 1
ATOM 7411 C C . LEU B 1 371 ? 115.648 92.971 107.405 1.00 15.55 371 LEU B C 1
ATOM 7412 O O . LEU B 1 371 ? 116.402 93.318 108.309 1.00 19.27 371 LEU B O 1
ATOM 7417 N N . THR B 1 372 ? 114.345 93.106 107.510 1.00 17.62 372 THR B N 1
ATOM 7418 C CA . THR B 1 372 ? 113.769 93.645 108.724 1.00 17.91 372 THR B CA 1
ATOM 7419 C C . THR B 1 372 ? 114.008 92.692 109.893 1.00 17.98 372 THR B C 1
ATOM 7420 O O . THR B 1 372 ? 114.323 93.112 111.011 1.00 19.64 372 THR B O 1
ATOM 7424 N N . VAL B 1 373 ? 113.839 91.396 109.656 1.00 18.85 373 VAL B N 1
ATOM 7425 C CA . VAL B 1 373 ? 113.988 90.443 110.729 1.00 16.30 373 VAL B CA 1
ATOM 7426 C C . VAL B 1 373 ? 115.452 90.374 111.110 1.00 16.16 373 VAL B C 1
ATOM 7427 O O . VAL B 1 373 ? 115.777 90.271 112.291 1.00 18.44 373 VAL B O 1
ATOM 7431 N N . ARG B 1 374 ? 116.341 90.374 110.111 1.00 16.72 374 ARG B N 1
ATOM 7432 C CA . ARG B 1 374 ? 117.761 90.293 110.372 1.00 12.61 374 ARG B CA 1
ATOM 7433 C C . ARG B 1 374 ? 118.243 91.436 111.231 1.00 13.08 374 ARG B C 1
ATOM 7434 O O . ARG B 1 374 ? 119.018 91.218 112.163 1.00 16.56 374 ARG B O 1
ATOM 7442 N N . ARG B 1 375 ? 117.759 92.647 110.984 1.00 15.99 375 ARG B N 1
ATOM 7443 C CA . ARG B 1 375 ? 118.182 93.743 111.822 1.00 13.88 375 ARG B CA 1
ATOM 7444 C C . ARG B 1 375 ? 117.667 93.557 113.236 1.00 15.80 375 ARG B C 1
ATOM 7445 O O . ARG B 1 375 ? 118.405 93.798 114.189 1.00 19.66 375 ARG B O 1
ATOM 7453 N N . LEU B 1 376 ? 116.443 93.067 113.407 1.00 17.59 376 LEU B N 1
ATOM 7454 C CA . LEU B 1 376 ? 115.939 92.892 114.756 1.00 15.73 376 LEU B CA 1
ATOM 7455 C C . LEU B 1 376 ? 116.771 91.885 115.535 1.00 16.18 376 LEU B C 1
ATOM 7456 O O . LEU B 1 376 ? 117.077 92.114 116.709 1.00 18.51 376 LEU B O 1
ATOM 7461 N N . ILE B 1 377 ? 117.172 90.798 114.889 1.00 17.01 377 ILE B N 1
ATOM 7462 C CA . ILE B 1 377 ? 117.959 89.776 115.552 1.00 14.66 377 ILE B CA 1
ATOM 7463 C C . ILE B 1 377 ? 119.285 90.340 115.983 1.00 15.65 377 ILE B C 1
ATOM 7464 O O . ILE B 1 377 ? 119.738 90.031 117.081 1.00 18.70 377 ILE B O 1
ATOM 7469 N N . MET B 1 378 ? 119.931 91.122 115.127 1.00 16.52 378 MET B N 1
ATOM 7470 C CA . MET B 1 378 ? 121.195 91.734 115.485 1.00 14.27 378 MET B CA 1
ATOM 7471 C C . MET B 1 378 ? 121.064 92.785 116.556 1.00 14.69 378 MET B C 1
ATOM 7472 O O . MET B 1 378 ? 122.030 93.036 117.269 1.00 17.29 378 MET B O 1
ATOM 7477 N N . HIS B 1 379 ? 119.910 93.420 116.710 1.00 16.18 379 HIS B N 1
ATOM 7478 C CA . HIS B 1 379 ? 119.799 94.362 117.803 1.00 14.88 379 HIS B CA 1
ATOM 7479 C C . HIS B 1 379 ? 119.786 93.571 119.102 1.00 16.90 379 HIS B C 1
ATOM 7480 O O . HIS B 1 379 ? 120.402 93.979 120.092 1.00 19.72 379 HIS B O 1
ATOM 7487 N N . VAL B 1 380 ? 119.142 92.409 119.087 1.00 17.42 380 VAL B N 1
ATOM 7488 C CA . VAL B 1 380 ? 119.130 91.545 120.256 1.00 15.70 380 VAL B CA 1
ATOM 7489 C C . VAL B 1 380 ? 120.514 90.971 120.516 1.00 16.22 380 VAL B C 1
ATOM 7490 O O . VAL B 1 380 ? 120.941 90.889 121.665 1.00 21.29 380 VAL B O 1
ATOM 7494 N N . ALA B 1 381 ? 121.206 90.523 119.477 1.00 16.99 381 ALA B N 1
ATOM 7495 C CA . ALA B 1 381 ? 122.542 90.005 119.661 1.00 15.04 381 ALA B CA 1
ATOM 7496 C C . ALA B 1 381 ? 123.465 91.082 120.213 1.00 16.51 381 ALA B C 1
ATOM 7497 O O . ALA B 1 381 ? 124.301 90.783 121.061 1.00 20.84 381 ALA B O 1
ATOM 7499 N N . PHE B 1 382 ? 123.290 92.336 119.779 1.00 16.84 382 PHE B N 1
ATOM 7500 C CA . PHE B 1 382 ? 124.088 93.451 120.258 1.00 16.09 382 PHE B CA 1
ATOM 7501 C C . PHE B 1 382 ? 123.826 93.626 121.722 1.00 17.09 382 PHE B C 1
ATOM 7502 O O . PHE B 1 382 ? 124.756 93.770 122.510 1.00 23.71 382 PHE B O 1
ATOM 7510 N N . PHE B 1 383 ? 122.562 93.582 122.130 1.00 18.64 383 PHE B N 1
ATOM 7511 C CA . PHE B 1 383 ? 122.262 93.691 123.540 1.00 19.50 383 PHE B CA 1
ATOM 7512 C C . PHE B 1 383 ? 123.049 92.689 124.331 1.00 20.49 383 PHE B C 1
ATOM 7513 O O . PHE B 1 383 ? 123.671 93.047 125.329 1.00 24.94 383 PHE B O 1
ATOM 7521 N N . PHE B 1 384 ? 123.043 91.437 123.904 1.00 20.33 384 PHE B N 1
ATOM 7522 C CA . PHE B 1 384 ? 123.772 90.451 124.652 1.00 20.82 384 PHE B CA 1
ATOM 7523 C C . PHE B 1 384 ? 125.251 90.692 124.624 1.00 20.34 384 PHE B C 1
ATOM 7524 O O . PHE B 1 384 ? 125.905 90.545 125.642 1.00 25.95 384 PHE B O 1
ATOM 7532 N N . LEU B 1 385 ? 125.803 91.127 123.511 1.00 20.12 385 LEU B N 1
ATOM 7533 C CA . LEU B 1 385 ? 127.228 91.392 123.469 1.00 18.37 385 LEU B CA 1
ATOM 7534 C C . LEU B 1 385 ? 127.595 92.465 124.493 1.00 19.15 385 LEU B C 1
ATOM 7535 O O . LEU B 1 385 ? 128.539 92.291 125.263 1.00 21.54 385 LEU B O 1
ATOM 7540 N N . THR B 1 386 ? 126.812 93.543 124.536 1.00 19.98 386 THR B N 1
ATOM 7541 C CA . THR B 1 386 ? 127.021 94.679 125.428 1.00 17.94 386 THR B CA 1
ATOM 7542 C C . THR B 1 386 ? 126.900 94.248 126.879 1.00 21.18 386 THR B C 1
ATOM 7543 O O . THR B 1 386 ? 127.699 94.619 127.736 1.00 26.07 386 THR B O 1
ATOM 7547 N N . PHE B 1 387 ? 125.881 93.460 127.159 1.00 22.58 387 PHE B N 1
ATOM 7548 C CA . PHE B 1 387 ? 125.600 92.905 128.468 1.00 22.08 387 PHE B CA 1
ATOM 7549 C C . PHE B 1 387 ? 126.676 91.964 128.981 1.00 21.50 387 PHE B C 1
ATOM 7550 O O . PHE B 1 387 ? 127.194 92.111 130.082 1.00 24.43 387 PHE B O 1
ATOM 7558 N N . PHE B 1 388 ? 127.080 91.005 128.187 1.00 22.13 388 PHE B N 1
ATOM 7559 C CA . PHE B 1 388 ? 128.047 90.054 128.670 1.00 21.70 388 PHE B CA 1
ATOM 7560 C C . PHE B 1 388 ? 129.413 90.662 128.824 1.00 21.88 388 PHE B C 1
ATOM 7561 O O . PHE B 1 388 ? 130.165 90.275 129.721 1.00 24.17 388 PHE B O 1
ATOM 7569 N N . PHE B 1 389 ? 129.708 91.696 128.043 1.00 21.52 389 PHE B N 1
ATOM 7570 C CA . PHE B 1 389 ? 131.005 92.342 128.056 1.00 20.69 389 PHE B CA 1
ATOM 7571 C C . PHE B 1 389 ? 131.197 93.142 129.342 1.00 20.84 389 PHE B C 1
ATOM 7572 O O . PHE B 1 389 ? 132.292 93.625 129.632 1.00 23.32 389 PHE B O 1
ATOM 7580 N N . ILE B 1 390 ? 130.145 93.305 130.125 1.00 20.96 390 ILE B N 1
ATOM 7581 C CA . ILE B 1 390 ? 130.268 94.002 131.377 1.00 20.22 390 ILE B CA 1
ATOM 7582 C C . ILE B 1 390 ? 131.267 93.246 132.234 1.00 20.32 390 ILE B C 1
ATOM 7583 O O . ILE B 1 390 ? 131.967 93.866 133.029 1.00 21.98 390 ILE B O 1
ATOM 7588 N N . VAL B 1 391 ? 131.292 91.916 132.165 1.00 20.21 391 VAL B N 1
ATOM 7589 C CA . VAL B 1 391 ? 132.213 91.179 132.997 1.00 18.10 391 VAL B CA 1
ATOM 7590 C C . VAL B 1 391 ? 133.694 91.549 132.772 1.00 19.78 391 VAL B C 1
ATOM 7591 O O . VAL B 1 391 ? 134.380 91.744 133.773 1.00 22.43 391 VAL B O 1
ATOM 7595 N N . PRO B 1 392 ? 134.280 91.515 131.554 1.00 18.78 392 PRO B N 1
ATOM 7596 C CA . PRO B 1 392 ? 135.603 92.030 131.267 1.00 16.78 392 PRO B CA 1
ATOM 7597 C C . PRO B 1 392 ? 135.826 93.452 131.749 1.00 18.93 392 PRO B C 1
ATOM 7598 O O . PRO B 1 392 ? 136.902 93.763 132.255 1.00 21.47 392 PRO B O 1
ATOM 7602 N N . ILE B 1 393 ? 134.802 94.301 131.690 1.00 20.24 393 ILE B N 1
ATOM 7603 C CA . ILE B 1 393 ? 134.990 95.656 132.180 1.00 17.89 393 ILE B CA 1
ATOM 7604 C C . ILE B 1 393 ? 135.151 95.647 133.673 1.00 18.92 393 ILE B C 1
ATOM 7605 O O . ILE B 1 393 ? 135.993 96.370 134.203 1.00 21.28 393 ILE B O 1
ATOM 7610 N N . ALA B 1 394 ? 134.317 94.878 134.362 1.00 20.81 394 ALA B N 1
ATOM 7611 C CA . ALA B 1 394 ? 134.393 94.800 135.800 1.00 18.99 394 ALA B CA 1
ATOM 7612 C C . ALA B 1 394 ? 135.738 94.261 136.221 1.00 19.43 394 ALA B C 1
ATOM 7613 O O . ALA B 1 394 ? 136.306 94.733 137.200 1.00 22.50 394 ALA B O 1
ATOM 7615 N N . PHE B 1 395 ? 136.274 93.308 135.471 1.00 18.79 395 PHE B N 1
ATOM 7616 C CA . PHE B 1 395 ? 137.584 92.774 135.774 1.00 17.80 395 PHE B CA 1
ATOM 7617 C C . PHE B 1 395 ? 138.623 93.877 135.725 1.00 19.83 395 PHE B C 1
ATOM 7618 O O . PHE B 1 395 ? 139.391 94.064 136.670 1.00 23.22 395 PHE B O 1
ATOM 7626 N N . VAL B 1 396 ? 138.611 94.661 134.659 1.00 19.98 396 VAL B N 1
ATOM 7627 C CA . VAL B 1 396 ? 139.575 95.736 134.522 1.00 18.28 396 VAL B CA 1
ATOM 7628 C C . VAL B 1 396 ? 139.434 96.726 135.658 1.00 19.43 396 VAL B C 1
ATOM 7629 O O . VAL B 1 396 ? 140.426 97.272 136.128 1.00 21.36 396 VAL B O 1
ATOM 7633 N N . GLN B 1 397 ? 138.214 97.032 136.071 1.00 19.88 397 GLN B N 1
ATOM 7634 C CA . GLN B 1 397 ? 138.069 97.947 137.182 1.00 19.23 397 GLN B CA 1
ATOM 7635 C C . GLN B 1 397 ? 138.538 97.332 138.500 1.00 22.80 397 GLN B C 1
ATOM 7636 O O . GLN B 1 397 ? 139.043 98.044 139.357 1.00 25.25 397 GLN B O 1
ATOM 7642 N N . SER B 1 398 ? 138.474 96.016 138.663 1.00 24.35 398 SER B N 1
ATOM 7643 C CA . SER B 1 398 ? 138.991 95.386 139.876 1.00 21.81 398 SER B CA 1
ATOM 7644 C C . SER B 1 398 ? 140.478 95.708 139.974 1.00 22.56 398 SER B C 1
ATOM 7645 O O . SER B 1 398 ? 140.997 96.114 141.020 1.00 28.17 398 SER B O 1
ATOM 7648 N N . LEU B 1 399 ? 141.142 95.669 138.824 1.00 22.59 399 LEU B N 1
ATOM 7649 C CA . LEU B 1 399 ? 142.577 95.908 138.709 1.00 22.98 399 LEU B CA 1
ATOM 7650 C C . LEU B 1 399 ? 142.942 97.372 138.921 1.00 24.16 399 LEU B C 1
ATOM 7651 O O . LEU B 1 399 ? 144.107 97.743 138.808 1.00 26.76 399 LEU B O 1
ATOM 7656 N N . ALA B 1 400 ? 141.959 98.226 139.185 1.00 26.28 400 ALA B N 1
ATOM 7657 C CA . ALA B 1 400 ? 142.184 99.626 139.451 1.00 27.13 400 ALA B CA 1
ATOM 7658 C C . ALA B 1 400 ? 142.987 99.847 140.712 1.00 28.90 400 ALA B C 1
ATOM 7659 O O . ALA B 1 400 ? 143.530 100.930 140.893 1.00 31.63 400 ALA B O 1
ATOM 7661 N N . THR B 1 401 ? 143.006 98.888 141.628 1.00 31.34 401 THR B N 1
ATOM 7662 C CA . THR B 1 401 ? 143.769 99.082 142.854 1.00 31.55 401 THR B CA 1
ATOM 7663 C C . THR B 1 401 ? 144.879 98.069 142.920 1.00 30.93 401 THR B C 1
ATOM 7664 O O . THR B 1 401 ? 144.803 97.010 142.293 1.00 33.95 401 THR B O 1
ATOM 7668 N N . ILE B 1 402 ? 145.880 98.322 143.751 1.00 33.48 402 ILE B N 1
ATOM 7669 C CA . ILE B 1 402 ? 146.967 97.368 143.820 1.00 34.50 402 ILE B CA 1
ATOM 7670 C C . ILE B 1 402 ? 146.533 96.052 144.430 1.00 36.22 402 ILE B C 1
ATOM 7671 O O . ILE B 1 402 ? 147.085 95.004 144.090 1.00 36.34 402 ILE B O 1
ATOM 7676 N N . GLU B 1 403 ? 145.558 96.088 145.329 1.00 35.37 403 GLU B N 1
ATOM 7677 C CA . GLU B 1 403 ? 145.089 94.865 145.920 1.00 35.81 403 GLU B CA 1
ATOM 7678 C C . GLU B 1 403 ? 144.408 94.022 144.858 1.00 38.11 403 GLU B C 1
ATOM 7679 O O . GLU B 1 403 ? 144.631 92.816 144.795 1.00 40.86 403 GLU B O 1
ATOM 7685 N N . GLY B 1 404 ? 143.611 94.645 143.985 1.00 35.23 404 GLY B N 1
ATOM 7686 C CA . GLY B 1 404 ? 142.950 93.906 142.917 1.00 30.67 404 GLY B CA 1
ATOM 7687 C C . GLY B 1 404 ? 143.979 93.292 141.983 1.00 30.83 404 GLY B C 1
ATOM 7688 O O . GLY B 1 404 ? 143.800 92.172 141.494 1.00 34.54 404 GLY B O 1
ATOM 7689 N N . ILE B 1 405 ? 145.080 94.006 141.765 1.00 31.06 405 ILE B N 1
ATOM 7690 C CA . ILE B 1 405 ? 146.135 93.530 140.893 1.00 31.31 405 ILE B CA 1
ATOM 7691 C C . ILE B 1 405 ? 146.806 92.303 141.424 1.00 36.05 405 ILE B C 1
ATOM 7692 O O . ILE B 1 405 ? 147.025 91.365 140.660 1.00 37.91 405 ILE B O 1
ATOM 7697 N N . VAL B 1 406 ? 147.161 92.289 142.702 1.00 36.67 406 VAL B N 1
ATOM 7698 C CA . VAL B 1 406 ? 147.807 91.099 143.233 1.00 37.31 406 VAL B CA 1
ATOM 7699 C C . VAL B 1 406 ? 146.827 89.958 143.434 1.00 37.56 406 VAL B C 1
ATOM 7700 O O . VAL B 1 406 ? 147.210 88.802 143.372 1.00 41.34 406 VAL B O 1
ATOM 7704 N N . LYS B 1 407 ? 145.563 90.242 143.711 1.00 36.67 407 LYS B N 1
ATOM 7705 C CA . LYS B 1 407 ? 144.633 89.140 143.837 1.00 37.29 407 LYS B CA 1
ATOM 7706 C C . LYS B 1 407 ? 144.426 88.459 142.493 1.00 37.87 407 LYS B C 1
ATOM 7707 O O . LYS B 1 407 ? 144.392 87.232 142.414 1.00 38.78 407 LYS B O 1
ATOM 7713 N N . ALA B 1 408 ? 144.314 89.248 141.426 1.00 36.58 408 ALA B N 1
ATOM 7714 C CA . ALA B 1 408 ? 144.147 88.709 140.092 1.00 35.94 408 ALA B CA 1
ATOM 7715 C C . ALA B 1 408 ? 145.416 88.040 139.590 1.00 38.65 408 ALA B C 1
ATOM 7716 O O . ALA B 1 408 ? 145.362 87.064 138.841 1.00 43.23 408 ALA B O 1
ATOM 7718 N N . ALA B 1 409 ? 146.565 88.564 139.997 1.00 38.73 409 ALA B N 1
ATOM 7719 C CA . ALA B 1 409 ? 147.853 88.076 139.561 1.00 39.15 409 ALA B CA 1
ATOM 7720 C C . ALA B 1 409 ? 148.867 88.008 140.703 1.00 41.38 409 ALA B C 1
ATOM 7721 O O . ALA B 1 409 ? 149.784 88.826 140.733 1.00 42.44 409 ALA B O 1
ATOM 7723 N N . PRO B 1 410 ? 148.778 87.015 141.613 1.00 43.51 410 PRO B N 1
ATOM 7724 C CA . PRO B 1 410 ? 149.575 86.854 142.829 1.00 41.61 410 PRO B CA 1
ATOM 7725 C C . PRO B 1 410 ? 151.066 86.778 142.583 1.00 42.47 410 PRO B C 1
ATOM 7726 O O . PRO B 1 410 ? 151.877 87.085 143.457 1.00 45.67 410 PRO B O 1
ATOM 7730 N N . PHE B 1 411 ? 151.443 86.424 141.377 1.00 42.34 411 PHE B N 1
ATOM 7731 C CA . PHE B 1 411 ? 152.838 86.313 141.032 1.00 43.34 411 PHE B CA 1
ATOM 7732 C C . PHE B 1 411 ? 153.509 87.674 140.954 1.00 46.01 411 PHE B C 1
ATOM 7733 O O . PHE B 1 411 ? 154.729 87.766 140.893 1.00 46.57 411 PHE B O 1
ATOM 7741 N N . LEU B 1 412 ? 152.728 88.746 140.957 1.00 45.76 412 LEU B N 1
ATOM 7742 C CA . LEU B 1 412 ? 153.288 90.075 140.904 1.00 42.48 412 LEU B CA 1
ATOM 7743 C C . LEU B 1 412 ? 153.635 90.598 142.272 1.00 44.83 412 LEU B C 1
ATOM 7744 O O . LEU B 1 412 ? 154.320 91.608 142.369 1.00 47.06 412 LEU B O 1
ATOM 7749 N N . LYS B 1 413 ? 153.258 89.908 143.343 1.00 42.87 413 LYS B N 1
ATOM 7750 C CA . LYS B 1 413 ? 153.497 90.490 144.655 1.00 44.34 413 LYS B CA 1
ATOM 7751 C C . LYS B 1 413 ? 154.945 90.847 144.903 1.00 45.72 413 LYS B C 1
ATOM 7752 O O . LYS B 1 413 ? 155.242 91.901 145.450 1.00 50.39 413 LYS B O 1
ATOM 7758 N N . PHE B 1 414 ? 155.867 90.028 144.451 1.00 47.07 414 PHE B N 1
ATOM 7759 C CA . PHE B 1 414 ? 157.275 90.258 144.739 1.00 51.06 414 PHE B CA 1
ATOM 7760 C C . PHE B 1 414 ? 157.831 91.546 144.116 1.00 49.35 414 PHE B C 1
ATOM 7761 O O . PHE B 1 414 ? 158.931 91.975 144.474 1.00 49.96 414 PHE B O 1
ATOM 7769 N N . ILE B 1 415 ? 157.134 92.125 143.131 1.00 48.31 415 ILE B N 1
ATOM 7770 C CA . ILE B 1 415 ? 157.612 93.345 142.500 1.00 46.38 415 ILE B CA 1
ATOM 7771 C C . ILE B 1 415 ? 156.697 94.544 142.682 1.00 43.94 415 ILE B C 1
ATOM 7772 O O . ILE B 1 415 ? 156.900 95.545 142.010 1.00 40.62 415 ILE B O 1
ATOM 7777 N N . VAL B 1 416 ? 155.720 94.496 143.591 1.00 43.50 416 VAL B N 1
ATOM 7778 C CA . VAL B 1 416 ? 154.868 95.681 143.727 1.00 41.40 416 VAL B CA 1
ATOM 7779 C C . VAL B 1 416 ? 155.139 96.414 145.024 1.00 43.59 416 VAL B C 1
ATOM 7780 O O . VAL B 1 416 ? 154.455 97.370 145.367 1.00 44.01 416 VAL B O 1
ATOM 7784 N N . ASP B 1 417 ? 156.176 95.991 145.723 1.00 46.01 417 ASP B N 1
ATOM 7785 C CA . ASP B 1 417 ? 156.605 96.683 146.922 1.00 49.12 417 ASP B CA 1
ATOM 7786 C C . ASP B 1 417 ? 157.549 97.785 146.488 1.00 47.20 417 ASP B C 1
ATOM 7787 O O . ASP B 1 417 ? 157.746 98.776 147.188 1.00 45.36 417 ASP B O 1
ATOM 7792 N N . ASP B 1 418 ? 158.165 97.582 145.330 1.00 43.50 418 ASP B N 1
ATOM 7793 C CA . ASP B 1 418 ? 159.081 98.532 144.749 1.00 38.52 418 ASP B CA 1
ATOM 7794 C C . ASP B 1 418 ? 158.268 99.684 144.217 1.00 36.18 418 ASP B C 1
ATOM 7795 O O . ASP B 1 418 ? 157.382 99.493 143.387 1.00 37.66 418 ASP B O 1
ATOM 7800 N N . LYS B 1 419 ? 158.518 100.874 144.726 1.00 35.53 419 LYS B N 1
ATOM 7801 C CA . LYS B 1 419 ? 157.740 102.038 144.353 1.00 34.20 419 LYS B CA 1
ATOM 7802 C C . LYS B 1 419 ? 157.677 102.274 142.853 1.00 31.32 419 LYS B C 1
ATOM 7803 O O . LYS B 1 419 ? 156.645 102.717 142.336 1.00 31.80 419 LYS B O 1
ATOM 7809 N N . PHE B 1 420 ? 158.777 102.052 142.148 1.00 31.24 420 PHE B N 1
ATOM 7810 C CA . PHE B 1 420 ? 158.772 102.343 140.732 1.00 27.37 420 PHE B CA 1
ATOM 7811 C C . PHE B 1 420 ? 157.868 101.392 139.988 1.00 31.65 420 PHE B C 1
ATOM 7812 O O . PHE B 1 420 ? 157.062 101.821 139.160 1.00 31.60 420 PHE B O 1
ATOM 7820 N N . MET B 1 421 ? 158.004 100.097 140.268 1.00 33.27 421 MET B N 1
ATOM 7821 C CA . MET B 1 421 ? 157.199 99.109 139.581 1.00 25.30 421 MET B CA 1
ATOM 7822 C C . MET B 1 421 ? 155.766 99.185 139.977 1.00 25.79 421 MET B C 1
ATOM 7823 O O . MET B 1 421 ? 154.878 98.916 139.177 1.00 29.47 421 MET B O 1
ATOM 7828 N N . LYS B 1 422 ? 155.495 99.598 141.191 1.00 26.49 422 LYS B N 1
ATOM 7829 C CA . LYS B 1 422 ? 154.123 99.700 141.591 1.00 26.82 422 LYS B CA 1
ATOM 7830 C C . LYS B 1 422 ? 153.425 100.664 140.663 1.00 26.32 422 LYS B C 1
ATOM 7831 O O . LYS B 1 422 ? 152.328 100.362 140.197 1.00 28.32 422 LYS B O 1
ATOM 7837 N N . SER B 1 423 ? 154.074 101.799 140.357 1.00 27.30 423 SER B N 1
ATOM 7838 C CA . SER B 1 423 ? 153.513 102.793 139.455 1.00 22.66 423 SER B CA 1
ATOM 7839 C C . SER B 1 423 ? 153.419 102.289 138.027 1.00 24.04 423 SER B C 1
ATOM 7840 O O . SER B 1 423 ? 152.437 102.545 137.326 1.00 25.68 423 SER B O 1
ATOM 7843 N N . VAL B 1 424 ? 154.402 101.527 137.575 1.00 24.37 424 VAL B N 1
ATOM 7844 C CA . VAL B 1 424 ? 154.346 101.045 136.204 1.00 21.35 424 VAL B CA 1
ATOM 7845 C C . VAL B 1 424 ? 153.199 100.074 135.997 1.00 22.42 424 VAL B C 1
ATOM 7846 O O . VAL B 1 424 ? 152.481 100.170 135.004 1.00 24.05 424 VAL B O 1
ATOM 7850 N N . ILE B 1 425 ? 153.023 99.144 136.921 1.00 24.75 425 ILE B N 1
ATOM 7851 C CA . ILE B 1 425 ? 151.964 98.156 136.832 1.00 21.47 425 ILE B CA 1
ATOM 7852 C C . ILE B 1 425 ? 150.610 98.807 137.027 1.00 21.57 425 ILE B C 1
ATOM 7853 O O . ILE B 1 425 ? 149.704 98.615 136.228 1.00 23.04 425 ILE B O 1
ATOM 7858 N N . GLN B 1 426 ? 150.483 99.661 138.027 1.00 23.65 426 GLN B N 1
ATOM 7859 C CA . GLN B 1 426 ? 149.240 100.359 138.300 1.00 22.17 426 GLN B CA 1
ATOM 7860 C C . GLN B 1 426 ? 148.768 101.183 137.117 1.00 23.08 426 GLN B C 1
ATOM 7861 O O . GLN B 1 426 ? 147.564 101.327 136.911 1.00 26.76 426 GLN B O 1
ATOM 7867 N N . GLY B 1 427 ? 149.699 10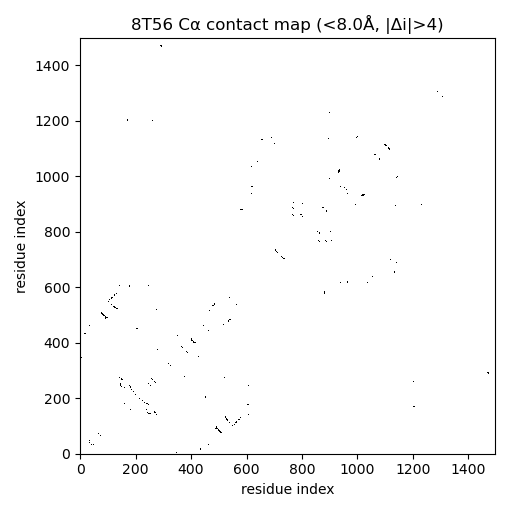1.773 136.382 1.00 23.00 427 GLY B N 1
ATOM 7868 C CA . GLY B 1 427 ? 149.410 102.559 135.205 1.00 19.09 427 GLY B CA 1
ATOM 7869 C C . GLY B 1 427 ? 149.045 101.697 133.996 1.00 20.35 427 GLY B C 1
ATOM 7870 O O . GLY B 1 427 ? 147.928 101.758 133.477 1.00 21.62 427 GLY B O 1
ATOM 7871 N N . PHE B 1 428 ? 149.997 100.906 133.526 1.00 20.07 428 PHE B N 1
ATOM 7872 C CA . PHE B 1 428 ? 149.847 100.128 132.309 1.00 17.07 428 PHE B CA 1
ATOM 7873 C C . PHE B 1 428 ? 148.981 98.889 132.361 1.00 17.49 428 PHE B C 1
ATOM 7874 O O . PHE B 1 428 ? 148.342 98.562 131.365 1.00 18.96 428 PHE B O 1
ATOM 7882 N N . LEU B 1 429 ? 148.951 98.151 133.460 1.00 19.90 429 LEU B N 1
ATOM 7883 C CA . LEU B 1 429 ? 148.242 96.894 133.431 1.00 17.05 429 LEU B CA 1
ATOM 7884 C C . LEU B 1 429 ? 146.757 96.974 133.099 1.00 16.47 429 LEU B C 1
ATOM 7885 O O . LEU B 1 429 ? 146.346 96.273 132.181 1.00 19.67 429 LEU B O 1
ATOM 7890 N N . PRO B 1 430 ? 145.890 97.748 133.780 1.00 16.62 430 PRO B N 1
ATOM 7891 C CA . PRO B 1 430 ? 144.494 97.818 133.420 1.00 15.51 430 PRO B CA 1
ATOM 7892 C C . PRO B 1 430 ? 144.272 98.468 132.060 1.00 16.41 430 PRO B C 1
ATOM 7893 O O . PRO B 1 430 ? 143.295 98.160 131.380 1.00 17.81 430 PRO B O 1
ATOM 7897 N N . GLY B 1 431 ? 145.212 99.305 131.614 1.00 18.61 431 GLY B N 1
ATOM 7898 C CA . GLY B 1 431 ? 145.112 99.928 130.305 1.00 15.92 431 GLY B CA 1
ATOM 7899 C C . GLY B 1 431 ? 145.205 98.869 129.225 1.00 14.37 431 GLY B C 1
ATOM 7900 O O . GLY B 1 431 ? 144.379 98.817 128.305 1.00 16.42 431 GLY B O 1
ATOM 7901 N N . ILE B 1 432 ? 146.233 98.037 129.344 1.00 15.87 432 ILE B N 1
ATOM 7902 C CA . ILE B 1 432 ? 146.496 96.973 128.407 1.00 14.27 432 ILE B CA 1
ATOM 7903 C C . ILE B 1 432 ? 145.438 95.910 128.480 1.00 15.78 432 ILE B C 1
ATOM 7904 O O . ILE B 1 432 ? 145.033 95.392 127.445 1.00 17.83 432 ILE B O 1
ATOM 7909 N N . ALA B 1 433 ? 145.021 95.526 129.681 1.00 17.17 433 ALA B N 1
ATOM 7910 C CA . ALA B 1 433 ? 144.014 94.499 129.790 1.00 13.50 433 ALA B CA 1
ATOM 7911 C C . ALA B 1 433 ? 142.741 94.892 129.081 1.00 13.49 433 ALA B C 1
ATOM 7912 O O . ALA B 1 433 ? 142.170 94.078 128.360 1.00 17.43 433 ALA B O 1
ATOM 7914 N N . LEU B 1 434 ? 142.326 96.151 129.181 1.00 14.99 434 LEU B N 1
ATOM 7915 C CA . LEU B 1 434 ? 141.117 96.541 128.490 1.00 14.10 434 LEU B CA 1
ATOM 7916 C C . LEU B 1 434 ? 141.313 96.521 127.000 1.00 14.87 434 LEU B C 1
ATOM 7917 O O . LEU B 1 434 ? 140.428 96.081 126.262 1.00 17.03 434 LEU B O 1
ATOM 7922 N N . LYS B 1 435 ? 142.467 96.987 126.547 1.00 15.85 435 LYS B N 1
ATOM 7923 C CA . LYS B 1 435 ? 142.758 97.020 125.139 1.00 12.87 435 LYS B CA 1
ATOM 7924 C C . LYS B 1 435 ? 142.735 95.621 124.544 1.00 14.63 435 LYS B C 1
ATOM 7925 O O . LYS B 1 435 ? 142.264 95.437 123.425 1.00 18.81 435 LYS B O 1
ATOM 7931 N N . LEU B 1 436 ? 143.238 94.626 125.270 1.00 16.27 436 LEU B N 1
ATOM 7932 C CA . LEU B 1 436 ? 143.181 93.262 124.766 1.00 15.50 436 LEU B CA 1
ATOM 7933 C C . LEU B 1 436 ? 141.770 92.720 124.706 1.00 16.36 436 LEU B C 1
ATOM 7934 O O . LEU B 1 436 ? 141.386 92.118 123.710 1.00 17.87 436 LEU B O 1
ATOM 7939 N N . PHE B 1 437 ? 140.933 93.011 125.696 1.00 16.93 437 PHE B N 1
ATOM 7940 C CA . PHE B 1 437 ? 139.590 92.451 125.665 1.00 14.50 437 PHE B CA 1
ATOM 7941 C C . PHE B 1 437 ? 138.796 92.989 124.501 1.00 16.52 437 PHE B C 1
ATOM 7942 O O . PHE B 1 437 ? 137.995 92.276 123.902 1.00 19.75 437 PHE B O 1
ATOM 7950 N N . LEU B 1 438 ? 139.037 94.234 124.150 1.00 17.02 438 LEU B N 1
ATOM 7951 C CA . LEU B 1 438 ? 138.341 94.894 123.064 1.00 15.57 438 LEU B CA 1
ATOM 7952 C C . LEU B 1 438 ? 138.953 94.614 121.701 1.00 16.08 438 LEU B C 1
ATOM 7953 O O . LEU B 1 438 ? 138.407 95.025 120.683 1.00 19.40 438 LEU B O 1
ATOM 7958 N N . ALA B 1 439 ? 140.053 93.882 121.645 1.00 17.49 439 ALA B N 1
ATOM 7959 C CA . ALA B 1 439 ? 140.782 93.652 120.409 1.00 16.42 439 ALA B CA 1
ATOM 7960 C C . ALA B 1 439 ? 139.967 92.995 119.322 1.00 18.99 439 ALA B C 1
ATOM 7961 O O . ALA B 1 439 ? 140.167 93.287 118.148 1.00 19.93 439 ALA B O 1
ATOM 7963 N N . PHE B 1 440 ? 139.041 92.117 119.674 1.00 20.57 440 PHE B N 1
ATOM 7964 C CA . PHE B 1 440 ? 138.283 91.427 118.651 1.00 19.72 440 PHE B CA 1
ATOM 7965 C C . PHE B 1 440 ? 136.917 92.001 118.467 1.00 16.85 440 PHE B C 1
ATOM 7966 O O . PHE B 1 440 ? 136.135 91.512 117.649 1.00 18.80 440 PHE B O 1
ATOM 7974 N N . LEU B 1 441 ? 136.625 93.065 119.181 1.00 17.27 441 LEU B N 1
ATOM 7975 C CA . LEU B 1 441 ? 135.323 93.632 119.099 1.00 14.96 441 LEU B CA 1
ATOM 7976 C C . LEU B 1 441 ? 134.946 94.064 117.697 1.00 14.69 441 LEU B C 1
ATOM 7977 O O . LEU B 1 441 ? 133.808 93.813 117.310 1.00 17.80 441 LEU B O 1
ATOM 7982 N N . PRO B 1 442 ? 135.787 94.764 116.908 1.00 14.27 442 PRO B N 1
ATOM 7983 C CA . PRO B 1 442 ? 135.418 95.187 115.596 1.00 12.92 442 PRO B CA 1
ATOM 7984 C C . PRO B 1 442 ? 135.255 94.039 114.618 1.00 13.13 442 PRO B C 1
ATOM 7985 O O . PRO B 1 442 ? 134.607 94.222 113.590 1.00 14.46 442 PRO B O 1
ATOM 7989 N N . SER B 1 443 ? 135.803 92.847 114.902 1.00 15.08 443 SER B N 1
ATOM 7990 C CA . SER B 1 443 ? 135.594 91.763 113.971 1.00 11.07 443 SER B CA 1
ATOM 7991 C C . SER B 1 443 ? 134.188 91.282 114.185 1.00 12.21 443 SER B C 1
ATOM 7992 O O . SER B 1 443 ? 133.456 91.016 113.236 1.00 15.09 443 SER B O 1
ATOM 7995 N N . ILE B 1 444 ? 133.774 91.252 115.442 1.00 12.91 444 ILE B N 1
ATOM 7996 C CA . ILE B 1 444 ? 132.444 90.800 115.769 1.00 10.25 444 ILE B CA 1
ATOM 7997 C C . ILE B 1 444 ? 131.437 91.742 115.200 1.00 11.61 444 ILE B C 1
ATOM 7998 O O . ILE B 1 444 ? 130.429 91.311 114.644 1.00 14.82 444 ILE B O 1
ATOM 8003 N N . LEU B 1 445 ? 131.672 93.031 115.365 1.00 12.18 445 LEU B N 1
ATOM 8004 C CA . LEU B 1 445 ? 130.723 93.994 114.876 1.00 10.33 445 LEU B CA 1
ATOM 8005 C C . LEU B 1 445 ? 130.633 93.976 113.367 1.00 11.34 445 LEU B C 1
ATOM 8006 O O . LEU B 1 445 ? 129.538 94.141 112.830 1.00 13.70 445 LEU B O 1
ATOM 8011 N N . MET B 1 446 ? 131.739 93.745 112.662 1.00 12.37 446 MET B N 1
ATOM 8012 C CA . MET B 1 446 ? 131.661 93.650 111.220 1.00 10.60 446 MET B CA 1
ATOM 8013 C C . MET B 1 446 ? 130.872 92.419 110.795 1.00 11.95 446 MET B C 1
ATOM 8014 O O . MET B 1 446 ? 130.138 92.479 109.813 1.00 14.75 446 MET B O 1
ATOM 8019 N N . ILE B 1 447 ? 130.974 91.315 111.535 1.00 13.41 447 ILE B N 1
ATOM 8020 C CA . ILE B 1 447 ? 130.190 90.130 111.212 1.00 10.97 447 ILE B CA 1
ATOM 8021 C C . ILE B 1 447 ? 128.729 90.423 111.371 1.00 11.99 447 ILE B C 1
ATOM 8022 O O . ILE B 1 447 ? 127.917 90.021 110.536 1.00 15.44 447 ILE B O 1
ATOM 8027 N N . MET B 1 448 ? 128.370 91.090 112.452 1.00 12.07 448 MET B N 1
ATOM 8028 C CA . MET B 1 448 ? 126.986 91.422 112.661 1.00 11.19 448 MET B CA 1
ATOM 8029 C C . MET B 1 448 ? 126.469 92.308 111.547 1.00 13.00 448 MET B C 1
ATOM 8030 O O . MET B 1 448 ? 125.368 92.088 111.046 1.00 15.15 448 MET B O 1
ATOM 8035 N N . SER B 1 449 ? 127.270 93.279 111.122 1.00 14.36 449 SER B N 1
ATOM 8036 C CA . SER B 1 449 ? 126.880 94.193 110.069 1.00 11.13 449 SER B CA 1
ATOM 8037 C C . SER B 1 449 ? 126.639 93.441 108.771 1.00 11.80 449 SER B C 1
ATOM 8038 O O . SER B 1 449 ? 125.685 93.719 108.048 1.00 14.37 449 SER B O 1
ATOM 8041 N N . LYS B 1 450 ? 127.492 92.475 108.448 1.00 12.62 450 LYS B N 1
ATOM 8042 C CA . LYS B 1 450 ? 127.279 91.681 107.252 1.00 9.50 450 LYS B CA 1
ATOM 8043 C C . LYS B 1 450 ? 126.004 90.860 107.333 1.00 12.05 450 LYS B C 1
ATOM 8044 O O . LYS B 1 450 ? 125.262 90.787 106.360 1.00 16.32 450 LYS B O 1
ATOM 8050 N N . PHE B 1 451 ? 125.694 90.297 108.500 1.00 13.65 451 PHE B N 1
ATOM 8051 C CA . PHE B 1 451 ? 124.469 89.519 108.705 1.00 12.23 451 PHE B CA 1
ATOM 8052 C C . PHE B 1 451 ? 123.254 90.343 108.358 1.00 12.12 451 PHE B C 1
ATOM 8053 O O . PHE B 1 451 ? 122.301 89.850 107.758 1.00 15.09 451 PHE B O 1
ATOM 8061 N N . GLU B 1 452 ? 123.279 91.614 108.743 1.00 13.65 452 GLU B N 1
ATOM 8062 C CA . GLU B 1 452 ? 122.169 92.532 108.531 1.00 11.12 452 GLU B CA 1
ATOM 8063 C C . GLU B 1 452 ? 121.848 92.764 107.057 1.00 12.13 452 GLU B C 1
ATOM 8064 O O . GLU B 1 452 ? 120.783 93.282 106.753 1.00 16.18 452 GLU B O 1
ATOM 8070 N N . GLY B 1 453 ? 122.740 92.426 106.137 1.00 12.10 453 GLY B N 1
ATOM 8071 C CA . GLY B 1 453 ? 122.412 92.564 104.730 1.00 9.31 453 GLY B CA 1
ATOM 8072 C C . GLY B 1 453 ? 122.797 93.813 103.973 1.00 10.39 453 GLY B C 1
ATOM 8073 O O . GLY B 1 453 ? 122.247 94.077 102.910 1.00 12.86 453 GLY B O 1
ATOM 8074 N N . PHE B 1 454 ? 123.747 94.580 104.448 1.00 11.81 454 PHE B N 1
ATOM 8075 C CA . PHE B 1 454 ? 124.137 95.762 103.697 1.00 8.56 454 PHE B CA 1
ATOM 8076 C C . PHE B 1 454 ? 124.867 95.315 102.444 1.00 8.90 454 PHE B C 1
ATOM 8077 O O . PHE B 1 454 ? 125.592 94.330 102.448 1.00 11.15 454 PHE B O 1
ATOM 8085 N N . THR B 1 455 ? 124.674 96.028 101.344 1.00 9.24 455 THR B N 1
ATOM 8086 C CA . THR B 1 455 ? 125.211 95.612 100.055 1.00 7.23 455 THR B CA 1
ATOM 8087 C C . THR B 1 455 ? 126.435 96.334 99.562 1.00 6.75 455 THR B C 1
ATOM 8088 O O . THR B 1 455 ? 126.777 96.244 98.387 1.00 9.34 455 THR B O 1
ATOM 8092 N N . SER B 1 456 ? 127.096 97.066 100.412 1.00 7.96 456 SER B N 1
ATOM 8093 C CA . SER B 1 456 ? 128.298 97.733 99.970 1.00 5.78 456 SER B CA 1
ATOM 8094 C C . SER B 1 456 ? 129.304 97.788 101.060 1.00 7.49 456 SER B C 1
ATOM 8095 O O . SER B 1 456 ? 128.967 97.759 102.245 1.00 10.05 456 SER B O 1
ATOM 8098 N N . ILE B 1 457 ? 130.550 97.916 100.675 1.00 8.51 457 ILE B N 1
ATOM 8099 C CA . ILE B 1 457 ? 131.595 97.953 101.665 1.00 7.94 457 ILE B CA 1
ATOM 8100 C C . ILE B 1 457 ? 131.484 99.218 102.453 1.00 8.89 457 ILE B C 1
ATOM 8101 O O . ILE B 1 457 ? 131.612 99.186 103.677 1.00 12.06 457 ILE B O 1
ATOM 8106 N N . SER B 1 458 ? 131.232 100.331 101.789 1.00 9.27 458 SER B N 1
ATOM 8107 C CA . SER B 1 458 ? 131.130 101.568 102.519 1.00 7.50 458 SER B CA 1
ATOM 8108 C C . SER B 1 458 ? 129.989 101.558 103.524 1.00 9.07 458 SER B C 1
ATOM 8109 O O . SER B 1 458 ? 130.147 102.099 104.622 1.00 14.87 458 SER B O 1
ATOM 8112 N N . SER B 1 459 ? 128.875 100.887 103.227 1.00 11.10 459 SER B N 1
ATOM 8113 C CA . SER B 1 459 ? 127.780 100.841 104.183 1.00 7.07 459 SER B CA 1
ATOM 8114 C C . SER B 1 459 ? 128.103 99.956 105.352 1.00 11.01 459 SER B C 1
ATOM 8115 O O . SER B 1 459 ? 127.758 100.281 106.490 1.00 16.14 459 SER B O 1
ATOM 8118 N N . LEU B 1 460 ? 128.799 98.858 105.101 1.00 11.65 460 LEU B N 1
ATOM 8119 C CA . LEU B 1 460 ? 129.163 97.965 106.171 1.00 10.18 460 LEU B CA 1
ATOM 8120 C C . LEU B 1 460 ? 130.117 98.626 107.145 1.00 12.33 460 LEU B C 1
ATOM 8121 O O . LEU B 1 460 ? 129.972 98.441 108.355 1.00 16.11 460 LEU B O 1
ATOM 8126 N N . GLU B 1 461 ? 131.071 99.419 106.656 1.00 13.48 461 GLU B N 1
ATOM 8127 C CA . GLU B 1 461 ? 131.975 100.084 107.576 1.00 10.57 461 GLU B CA 1
ATOM 8128 C C . GLU B 1 461 ? 131.271 101.147 108.371 1.00 11.73 461 GLU B C 1
ATOM 8129 O O . GLU B 1 461 ? 131.580 101.333 109.548 1.00 14.18 461 GLU B O 1
ATOM 8135 N N . ARG B 1 462 ? 130.321 101.848 107.772 1.00 13.04 462 ARG B N 1
ATOM 8136 C CA . ARG B 1 462 ? 129.606 102.860 108.515 1.00 10.90 462 ARG B CA 1
ATOM 8137 C C . ARG B 1 462 ? 128.756 102.253 109.618 1.00 12.60 462 ARG B C 1
ATOM 8138 O O . ARG B 1 462 ? 128.687 102.818 110.713 1.00 15.88 462 ARG B O 1
ATOM 8146 N N . ARG B 1 463 ? 128.150 101.092 109.383 1.00 13.74 463 ARG B N 1
ATOM 8147 C CA . ARG B 1 463 ? 127.372 100.466 110.439 1.00 11.13 463 ARG B CA 1
ATOM 8148 C C . ARG B 1 463 ? 128.234 99.878 111.507 1.00 11.70 463 ARG B C 1
ATOM 8149 O O . ARG B 1 463 ? 127.857 99.899 112.676 1.00 14.66 463 ARG B O 1
ATOM 8157 N N . ALA B 1 464 ? 129.369 99.310 111.150 1.00 12.84 464 ALA B N 1
ATOM 8158 C CA . ALA B 1 464 ? 130.205 98.789 112.185 1.00 9.04 464 ALA B CA 1
ATOM 8159 C C . ALA B 1 464 ? 130.670 99.937 113.064 1.00 11.55 464 ALA B C 1
ATOM 8160 O O . ALA B 1 464 ? 130.704 99.785 114.281 1.00 14.85 464 ALA B O 1
ATOM 8162 N N . ALA B 1 465 ? 130.974 101.112 112.477 1.00 12.77 465 ALA B N 1
ATOM 8163 C CA . ALA B 1 465 ? 131.403 102.254 113.269 1.00 9.28 465 ALA B CA 1
ATOM 8164 C C . ALA B 1 465 ? 130.314 102.694 114.223 1.00 10.29 465 ALA B C 1
ATOM 8165 O O . ALA B 1 465 ? 130.588 103.011 115.379 1.00 14.23 465 ALA B O 1
ATOM 8167 N N . PHE B 1 466 ? 129.069 102.667 113.762 1.00 11.83 466 PHE B N 1
ATOM 8168 C CA . PHE B 1 466 ? 127.913 103.016 114.571 1.00 10.07 466 PHE B CA 1
ATOM 8169 C C . PHE B 1 466 ? 127.770 102.127 115.771 1.00 11.33 466 PHE B C 1
ATOM 8170 O O . PHE B 1 466 ? 127.611 102.595 116.902 1.00 14.19 466 PHE B O 1
ATOM 8178 N N . ARG B 1 467 ? 127.825 100.827 115.549 1.00 13.18 467 ARG B N 1
ATOM 8179 C CA . ARG B 1 467 ? 127.670 99.934 116.660 1.00 11.01 467 ARG B CA 1
ATOM 8180 C C . ARG B 1 467 ? 128.828 100.016 117.615 1.00 11.18 467 ARG B C 1
ATOM 8181 O O . ARG B 1 467 ? 128.638 99.907 118.823 1.00 14.98 467 ARG B O 1
ATOM 8189 N N . TYR B 1 468 ? 130.028 100.223 117.107 1.00 11.73 468 TYR B N 1
ATOM 8190 C CA . TYR B 1 468 ? 131.181 100.292 117.961 1.00 11.39 468 TYR B CA 1
ATOM 8191 C C . TYR B 1 468 ? 131.006 101.499 118.861 1.00 12.83 468 TYR B C 1
ATOM 8192 O O . TYR B 1 468 ? 131.291 101.423 120.048 1.00 15.37 468 TYR B O 1
ATOM 8201 N N . TYR B 1 469 ? 130.563 102.633 118.312 1.00 13.50 469 TYR B N 1
ATOM 8202 C CA . TYR B 1 469 ? 130.346 103.841 119.098 1.00 11.54 469 TYR B CA 1
ATOM 8203 C C . TYR B 1 469 ? 129.407 103.602 120.253 1.00 12.50 469 TYR B C 1
ATOM 8204 O O . TYR B 1 469 ? 129.705 104.003 121.380 1.00 17.56 469 TYR B O 1
ATOM 8213 N N . ILE B 1 470 ? 128.276 102.954 119.999 1.00 13.09 470 ILE B N 1
ATOM 8214 C CA . ILE B 1 470 ? 127.342 102.687 121.077 1.00 11.32 470 ILE B CA 1
ATOM 8215 C C . ILE B 1 470 ? 127.979 101.790 122.095 1.00 13.34 470 ILE B C 1
ATOM 8216 O O . ILE B 1 470 ? 127.790 101.976 123.296 1.00 18.49 470 ILE B O 1
ATOM 8221 N N . PHE B 1 471 ? 128.688 100.777 121.643 1.00 14.22 471 PHE B N 1
ATOM 8222 C CA . PHE B 1 471 ? 129.349 99.879 122.547 1.00 12.82 471 PHE B CA 1
ATOM 8223 C C . PHE B 1 471 ? 130.285 100.666 123.439 1.00 14.14 471 PHE B C 1
ATOM 8224 O O . PHE B 1 471 ? 130.287 100.485 124.643 1.00 17.25 471 PHE B O 1
ATOM 8232 N N . ASN B 1 472 ? 131.104 101.558 122.883 1.00 14.96 472 ASN B N 1
ATOM 8233 C CA . ASN B 1 472 ? 132.002 102.295 123.750 1.00 13.00 472 ASN B CA 1
ATOM 8234 C C . ASN B 1 472 ? 131.265 103.163 124.731 1.00 14.79 472 ASN B C 1
ATOM 8235 O O . ASN B 1 472 ? 131.607 103.204 125.916 1.00 18.26 472 ASN B O 1
ATOM 8240 N N . LEU B 1 473 ? 130.166 103.761 124.328 1.00 15.90 473 LEU B N 1
ATOM 8241 C CA . LEU B 1 473 ? 129.446 104.580 125.272 1.00 14.34 473 LEU B CA 1
ATOM 8242 C C . LEU B 1 473 ? 128.995 103.784 126.473 1.00 16.20 473 LEU B C 1
ATOM 8243 O O . LEU B 1 473 ? 129.154 104.250 127.606 1.00 20.06 473 LEU B O 1
ATOM 8248 N N . VAL B 1 474 ? 128.436 102.598 126.242 1.00 16.62 474 VAL B N 1
ATOM 8249 C CA . VAL B 1 474 ? 127.935 101.798 127.341 1.00 16.17 474 VAL B CA 1
ATOM 8250 C C . VAL B 1 474 ? 128.990 100.987 128.084 1.00 16.13 474 VAL B C 1
ATOM 8251 O O . VAL B 1 474 ? 129.019 101.006 129.308 1.00 19.33 474 VAL B O 1
ATOM 8255 N N . ASN B 1 475 ? 129.840 100.263 127.381 1.00 16.52 475 ASN B N 1
ATOM 8256 C CA . ASN B 1 475 ? 130.801 99.389 128.018 1.00 15.26 475 ASN B CA 1
ATOM 8257 C C . ASN B 1 475 ? 132.108 99.998 128.409 1.00 15.91 475 ASN B C 1
ATOM 8258 O O . ASN B 1 475 ? 132.778 99.468 129.277 1.00 20.28 475 ASN B O 1
ATOM 8263 N N . VAL B 1 476 ? 132.570 101.026 127.747 1.00 15.83 476 VAL B N 1
ATOM 8264 C CA . VAL B 1 476 ? 133.862 101.505 128.133 1.00 13.89 476 VAL B CA 1
ATOM 8265 C C . VAL B 1 476 ? 133.645 102.689 129.017 1.00 16.52 476 VAL B C 1
ATOM 8266 O O . VAL B 1 476 ? 134.206 102.760 130.102 1.00 20.16 476 VAL B O 1
ATOM 8270 N N . PHE B 1 477 ? 132.811 103.616 128.601 1.00 15.48 477 PHE B N 1
ATOM 8271 C CA . PHE B 1 477 ? 132.626 104.756 129.450 1.00 13.34 477 PHE B CA 1
ATOM 8272 C C . PHE B 1 477 ? 131.665 104.512 130.609 1.00 16.27 477 PHE B C 1
ATOM 8273 O O . PHE B 1 477 ? 132.107 104.457 131.759 1.00 19.41 477 PHE B O 1
ATOM 8281 N N . LEU B 1 478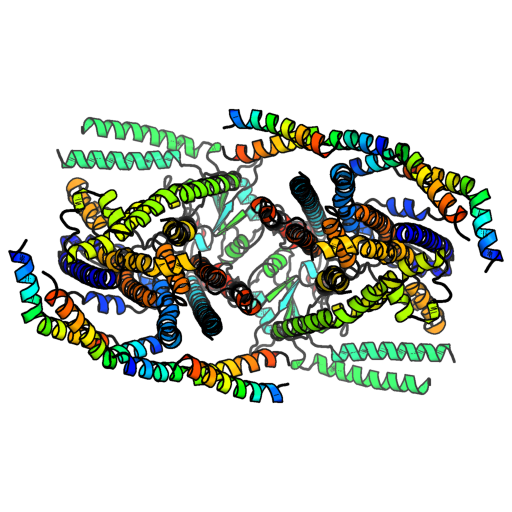 ? 130.373 104.286 130.363 1.00 16.66 478 LEU B N 1
ATOM 8282 C CA . LEU B 1 478 ? 129.487 104.195 131.524 1.00 16.74 478 LEU B CA 1
ATOM 8283 C C . LEU B 1 478 ? 129.749 103.007 132.407 1.00 18.04 478 LEU B C 1
ATOM 8284 O O . LEU B 1 478 ? 129.825 103.150 133.622 1.00 22.83 478 LEU B O 1
ATOM 8289 N N . ALA B 1 479 ? 129.991 101.845 131.841 1.00 18.74 479 ALA B N 1
ATOM 8290 C CA . ALA B 1 479 ? 130.239 100.690 132.666 1.00 15.92 479 ALA B CA 1
ATOM 8291 C C . ALA B 1 479 ? 131.477 100.839 133.518 1.00 17.83 479 ALA B C 1
ATOM 8292 O O . ALA B 1 479 ? 131.492 100.328 134.629 1.00 22.81 479 ALA B O 1
ATOM 8294 N N . SER B 1 480 ? 132.524 101.515 133.046 1.00 18.51 480 SER B N 1
ATOM 8295 C CA . SER B 1 480 ? 133.709 101.627 133.877 1.00 17.21 480 SER B CA 1
ATOM 8296 C C . SER B 1 480 ? 133.410 102.525 135.042 1.00 19.66 480 SER B C 1
ATOM 8297 O O . SER B 1 480 ? 133.817 102.258 136.173 1.00 24.08 480 SER B O 1
ATOM 8300 N N . VAL B 1 481 ? 132.651 103.575 134.791 1.00 20.45 481 VAL B N 1
ATOM 8301 C CA . VAL B 1 481 ? 132.316 104.523 135.828 1.00 19.45 481 VAL B CA 1
ATOM 8302 C C . VAL B 1 481 ? 131.437 103.893 136.905 1.00 22.44 481 VAL B C 1
ATOM 8303 O O . VAL B 1 481 ? 131.696 104.061 138.104 1.00 25.65 481 VAL B O 1
ATOM 8307 N N . ILE B 1 482 ? 130.426 103.147 136.481 1.00 21.53 482 ILE B N 1
ATOM 8308 C CA . ILE B 1 482 ? 129.513 102.487 137.390 1.00 21.31 482 ILE B CA 1
ATOM 8309 C C . ILE B 1 482 ? 130.190 101.367 138.151 1.00 24.80 482 ILE B C 1
ATOM 8310 O O . ILE B 1 482 ? 129.983 101.240 139.357 1.00 29.26 482 ILE B O 1
ATOM 8315 N N . ALA B 1 483 ? 130.963 100.525 137.462 1.00 24.62 483 ALA B N 1
ATOM 8316 C CA . ALA B 1 483 ? 131.662 99.444 138.120 1.00 23.21 483 ALA B CA 1
ATOM 8317 C C . ALA B 1 483 ? 132.609 100.019 139.130 1.00 25.00 483 ALA B C 1
ATOM 8318 O O . ALA B 1 483 ? 132.733 99.508 140.240 1.00 32.15 483 ALA B O 1
ATOM 8320 N N . GLY B 1 484 ? 133.205 101.145 138.799 1.00 26.71 484 GLY B N 1
ATOM 8321 C CA . GLY B 1 484 ? 134.110 101.807 139.689 1.00 28.78 484 GLY B CA 1
ATOM 8322 C C . GLY B 1 484 ? 133.430 102.093 141.000 1.00 31.53 484 GLY B C 1
ATOM 8323 O O . GLY B 1 484 ? 133.957 101.757 142.060 1.00 34.19 484 GLY B O 1
ATOM 8324 N N . ALA B 1 485 ? 132.258 102.730 140.937 1.00 31.72 485 ALA B N 1
ATOM 8325 C CA . ALA B 1 485 ? 131.509 103.042 142.143 1.00 32.96 485 ALA B CA 1
ATOM 8326 C C . ALA B 1 485 ? 131.133 101.776 142.905 1.00 33.91 485 ALA B C 1
ATOM 8327 O O . ALA B 1 485 ? 131.187 101.745 144.134 1.00 36.25 485 ALA B O 1
ATOM 8329 N N . ALA B 1 486 ? 130.787 100.715 142.179 1.00 32.82 486 ALA B N 1
ATOM 8330 C CA . ALA B 1 486 ? 130.437 99.443 142.812 1.00 34.31 486 ALA B CA 1
ATOM 8331 C C . ALA B 1 486 ? 131.597 98.831 143.633 1.00 34.24 486 ALA B C 1
ATOM 8332 O O . ALA B 1 486 ? 131.338 98.225 144.679 1.00 36.72 486 ALA B O 1
ATOM 8334 N N . PHE B 1 487 ? 132.870 98.989 143.178 1.00 32.67 487 PHE B N 1
ATOM 8335 C CA . PHE B 1 487 ? 134.077 98.491 143.849 1.00 33.72 487 PHE B CA 1
ATOM 8336 C C . PHE B 1 487 ? 134.465 99.491 144.935 1.00 32.43 487 PHE B C 1
ATOM 8337 O O . PHE B 1 487 ? 135.299 99.198 145.803 1.00 30.56 487 PHE B O 1
ATOM 8345 N N . ILE B 1 505 ? 126.199 108.320 139.893 1.00 34.92 505 ILE B N 1
ATOM 8346 C CA . ILE B 1 505 ? 126.961 108.514 138.645 1.00 32.63 505 ILE B CA 1
ATOM 8347 C C . ILE B 1 505 ? 127.716 109.834 138.695 1.00 28.58 505 ILE B C 1
ATOM 8348 O O . ILE B 1 505 ? 128.796 109.960 138.132 1.00 29.39 505 ILE B O 1
ATOM 8353 N N . GLY B 1 506 ? 127.156 110.816 139.385 1.00 29.88 506 GLY B N 1
ATOM 8354 C CA . GLY B 1 506 ? 127.814 112.087 139.474 1.00 29.13 506 GLY B CA 1
ATOM 8355 C C . GLY B 1 506 ? 129.195 111.945 140.077 1.00 27.32 506 GLY B C 1
ATOM 8356 O O . GLY B 1 506 ? 130.174 112.290 139.435 1.00 26.54 506 GLY B O 1
ATOM 8357 N N . VAL B 1 507 ? 129.293 111.435 141.301 1.00 27.42 507 VAL B N 1
ATOM 8358 C CA . VAL B 1 507 ? 130.595 111.286 141.947 1.00 26.52 507 VAL B CA 1
ATOM 8359 C C . VAL B 1 507 ? 131.448 110.222 141.277 1.00 25.36 507 VAL B C 1
ATOM 8360 O O . VAL B 1 507 ? 132.682 110.317 141.254 1.00 23.70 507 VAL B O 1
ATOM 8364 N N . ALA B 1 508 ? 130.800 109.205 140.736 1.00 25.18 508 ALA B N 1
ATOM 8365 C CA . ALA B 1 508 ? 131.510 108.150 140.082 1.00 23.15 508 ALA B CA 1
ATOM 8366 C C . ALA B 1 508 ? 132.343 108.664 138.922 1.00 21.48 508 ALA B C 1
ATOM 8367 O O . ALA B 1 508 ? 133.396 108.098 138.644 1.00 21.23 508 ALA B O 1
ATOM 8369 N N . ILE B 1 509 ? 131.873 109.694 138.207 1.00 22.56 509 ILE B N 1
ATOM 8370 C CA . ILE B 1 509 ? 132.637 110.179 137.079 1.00 16.42 509 ILE B CA 1
ATOM 8371 C C . ILE B 1 509 ? 133.979 110.805 137.434 1.00 16.50 509 ILE B C 1
ATOM 8372 O O . ILE B 1 509 ? 134.978 110.318 136.928 1.00 20.30 509 ILE B O 1
ATOM 8377 N N . PRO B 1 510 ? 134.115 111.851 138.268 1.00 17.31 510 PRO B N 1
ATOM 8378 C CA . PRO B 1 510 ? 135.391 112.417 138.638 1.00 15.84 510 PRO B CA 1
ATOM 8379 C C . PRO B 1 510 ? 136.373 111.396 139.162 1.00 16.76 510 PRO B C 1
ATOM 8380 O O . PRO B 1 510 ? 137.565 111.477 138.866 1.00 18.46 510 PRO B O 1
ATOM 8384 N N . MET B 1 511 ? 135.885 110.358 139.838 1.00 18.12 511 MET B N 1
ATOM 8385 C CA . MET B 1 511 ? 136.789 109.360 140.388 1.00 15.72 511 MET B CA 1
ATOM 8386 C C . MET B 1 511 ? 137.537 108.542 139.348 1.00 17.22 511 MET B C 1
ATOM 8387 O O . MET B 1 511 ? 138.512 107.871 139.682 1.00 19.03 511 MET B O 1
ATOM 8392 N N . LYS B 1 512 ? 137.066 108.535 138.110 1.00 18.33 512 LYS B N 1
ATOM 8393 C CA . LYS B 1 512 ? 137.715 107.782 137.061 1.00 14.98 512 LYS B CA 1
ATOM 8394 C C . LYS B 1 512 ? 138.491 108.600 136.078 1.00 13.98 512 LYS B C 1
ATOM 8395 O O . LYS B 1 512 ? 139.015 108.045 135.111 1.00 16.92 512 LYS B O 1
ATOM 8401 N N . ALA B 1 513 ? 138.671 109.885 136.319 1.00 14.88 513 ALA B N 1
ATOM 8402 C CA . ALA B 1 513 ? 139.427 110.617 135.334 1.00 13.31 513 ALA B CA 1
ATOM 8403 C C . ALA B 1 513 ? 140.814 110.024 135.186 1.00 13.61 513 ALA B C 1
ATOM 8404 O O . ALA B 1 513 ? 141.314 109.928 134.071 1.00 16.05 513 ALA B O 1
ATOM 8406 N N . THR B 1 514 ? 141.425 109.569 136.281 1.00 15.37 514 THR B N 1
ATOM 8407 C CA . THR B 1 514 ? 142.762 109.003 136.213 1.00 14.31 514 THR B CA 1
ATOM 8408 C C . THR B 1 514 ? 142.800 107.742 135.383 1.00 14.63 514 THR B C 1
ATOM 8409 O O . THR B 1 514 ? 143.748 107.525 134.627 1.00 16.56 514 THR B O 1
ATOM 8413 N N . PHE B 1 515 ? 141.808 106.886 135.538 1.00 14.32 515 PHE B N 1
ATOM 8414 C CA . PHE B 1 515 ? 141.749 105.679 134.744 1.00 12.14 515 PHE B CA 1
ATOM 8415 C C . PHE B 1 515 ? 141.717 106.009 133.284 1.00 13.21 515 PHE B C 1
ATOM 8416 O O . PHE B 1 515 ? 142.456 105.430 132.489 1.00 14.69 515 PHE B O 1
ATOM 8424 N N . PHE B 1 516 ? 140.863 106.943 132.901 1.00 14.11 516 PHE B N 1
ATOM 8425 C CA . PHE B 1 516 ? 140.772 107.247 131.501 1.00 11.22 516 PHE B CA 1
ATOM 8426 C C . PHE B 1 516 ? 142.069 107.846 131.006 1.00 11.81 516 PHE B C 1
ATOM 8427 O O . PHE B 1 516 ? 142.465 107.570 129.882 1.00 14.18 516 PHE B O 1
ATOM 8435 N N . ILE B 1 517 ? 142.766 108.613 131.830 1.00 13.44 517 ILE B N 1
ATOM 8436 C CA . ILE B 1 517 ? 144.043 109.171 131.424 1.00 11.48 517 ILE B CA 1
ATOM 8437 C C . ILE B 1 517 ? 145.083 108.108 131.144 1.00 13.10 517 ILE B C 1
ATOM 8438 O O . ILE B 1 517 ? 145.772 108.193 130.124 1.00 14.34 517 ILE B O 1
ATOM 8443 N N . THR B 1 518 ? 145.221 107.100 132.004 1.00 15.17 518 THR B N 1
ATOM 8444 C CA . THR B 1 518 ? 146.231 106.103 131.700 1.00 13.07 518 THR B CA 1
ATOM 8445 C C . THR B 1 518 ? 145.798 105.259 130.514 1.00 12.41 518 THR B C 1
ATOM 8446 O O . THR B 1 518 ? 146.641 104.848 129.713 1.00 15.30 518 THR B O 1
ATOM 8450 N N . TYR B 1 519 ? 144.492 105.066 130.334 1.00 13.05 519 TYR B N 1
ATOM 8451 C CA . TYR B 1 519 ? 143.972 104.332 129.196 1.00 11.55 519 TYR B CA 1
ATOM 8452 C C . TYR B 1 519 ? 144.335 105.035 127.907 1.00 12.14 519 TYR B C 1
ATOM 8453 O O . TYR B 1 519 ? 144.788 104.389 126.972 1.00 14.74 519 TYR B O 1
ATOM 8462 N N . ILE B 1 520 ? 144.151 106.354 127.850 1.00 12.74 520 ILE B N 1
ATOM 8463 C CA . ILE B 1 520 ? 144.482 107.153 126.675 1.00 9.89 520 ILE B CA 1
ATOM 8464 C C . ILE B 1 520 ? 145.953 107.070 126.369 1.00 10.25 520 ILE B C 1
ATOM 8465 O O . ILE B 1 520 ? 146.343 106.906 125.215 1.00 11.80 520 ILE B O 1
ATOM 8470 N N . MET B 1 521 ? 146.804 107.150 127.364 1.00 11.90 521 MET B N 1
ATOM 8471 C CA . MET B 1 521 ? 148.206 107.050 127.040 1.00 9.85 521 MET B CA 1
ATOM 8472 C C . MET B 1 521 ? 148.595 105.684 126.447 1.00 10.31 521 MET B C 1
ATOM 8473 O O . MET B 1 521 ? 149.439 105.625 125.549 1.00 12.50 521 MET B O 1
ATOM 8478 N N . VAL B 1 522 ? 147.984 104.590 126.914 1.00 12.19 522 VAL B N 1
ATOM 8479 C CA . VAL B 1 522 ? 148.305 103.267 126.373 1.00 11.19 522 VAL B CA 1
ATOM 8480 C C . VAL B 1 522 ? 147.657 102.997 125.021 1.00 12.16 522 VAL B C 1
ATOM 8481 O O . VAL B 1 522 ? 148.294 102.468 124.115 1.00 14.85 522 VAL B O 1
ATOM 8485 N N . ASP B 1 523 ? 146.369 103.279 124.907 1.00 11.93 523 ASP B N 1
ATOM 8486 C CA . ASP B 1 523 ? 145.579 103.062 123.706 1.00 9.61 523 ASP B CA 1
ATOM 8487 C C . ASP B 1 523 ? 145.813 104.090 122.620 1.00 10.99 523 ASP B C 1
ATOM 8488 O O . ASP B 1 523 ? 145.793 103.782 121.430 1.00 14.34 523 ASP B O 1
ATOM 8493 N N . GLY B 1 524 ? 146.016 105.315 123.025 1.00 11.44 524 GLY B N 1
ATOM 8494 C CA . GLY B 1 524 ? 146.158 106.442 122.154 1.00 8.50 524 GLY B CA 1
ATOM 8495 C C . GLY B 1 524 ? 147.589 106.696 121.783 1.00 8.47 524 GLY B C 1
ATOM 8496 O O . GLY B 1 524 ? 147.998 106.452 120.655 1.00 13.09 524 GLY B O 1
ATOM 8497 N N . TRP B 1 525 ? 148.352 107.243 122.713 1.00 10.69 525 TRP B N 1
ATOM 8498 C CA . TRP B 1 525 ? 149.721 107.659 122.397 1.00 9.20 525 TRP B CA 1
ATOM 8499 C C . TRP B 1 525 ? 150.612 106.519 121.932 1.00 9.58 525 TRP B C 1
ATOM 8500 O O . TRP B 1 525 ? 151.132 106.533 120.813 1.00 12.61 525 TRP B O 1
ATOM 8511 N N . ALA B 1 526 ? 150.768 105.506 122.778 1.00 10.89 526 ALA B N 1
ATOM 8512 C CA . ALA B 1 526 ? 151.610 104.372 122.431 1.00 10.13 526 ALA B CA 1
ATOM 8513 C C . ALA B 1 526 ? 151.024 103.602 121.275 1.00 10.42 526 ALA B C 1
ATOM 8514 O O . ALA B 1 526 ? 151.752 103.013 120.475 1.00 14.59 526 ALA B O 1
ATOM 8516 N N . GLY B 1 527 ? 149.706 103.580 121.206 1.00 11.35 527 GLY B N 1
ATOM 8517 C CA . GLY B 1 527 ? 148.985 102.860 120.192 1.00 9.09 527 GLY B CA 1
ATOM 8518 C C . GLY B 1 527 ? 149.320 103.344 118.805 1.00 12.03 527 GLY B C 1
ATOM 8519 O O . GLY B 1 527 ? 149.829 102.563 117.999 1.00 14.91 527 GLY B O 1
ATOM 8520 N N . VAL B 1 528 ? 149.115 104.632 118.522 1.00 11.56 528 VAL B N 1
ATOM 8521 C CA . VAL B 1 528 ? 149.381 105.070 117.162 1.00 10.36 528 VAL B CA 1
ATOM 8522 C C . VAL B 1 528 ? 150.854 105.030 116.852 1.00 11.24 528 VAL B C 1
ATOM 8523 O O . VAL B 1 528 ? 151.240 104.731 115.719 1.00 15.08 528 VAL B O 1
ATOM 8527 N N . ALA B 1 529 ? 151.695 105.284 117.840 1.00 11.34 529 ALA B N 1
ATOM 8528 C CA . ALA B 1 529 ? 153.104 105.239 117.591 1.00 10.35 529 ALA B CA 1
ATOM 8529 C C . ALA B 1 529 ? 153.538 103.856 117.144 1.00 11.79 529 ALA B C 1
ATOM 8530 O O . ALA B 1 529 ? 154.438 103.739 116.325 1.00 14.82 529 ALA B O 1
ATOM 8532 N N . GLY B 1 530 ? 152.931 102.796 117.672 1.00 12.97 530 GLY B N 1
ATOM 8533 C CA . GLY B 1 530 ? 153.306 101.453 117.260 1.00 12.29 530 GLY B CA 1
ATOM 8534 C C . GLY B 1 530 ? 152.716 101.080 115.905 1.00 12.36 530 GLY B C 1
ATOM 8535 O O . GLY B 1 530 ? 153.306 100.311 115.138 1.00 17.67 530 GLY B O 1
ATOM 8536 N N . GLU B 1 531 ? 151.593 101.681 115.556 1.00 13.48 531 GLU B N 1
ATOM 8537 C CA . GLU B 1 531 ? 150.951 101.367 114.295 1.00 12.55 531 GLU B CA 1
ATOM 8538 C C . GLU B 1 531 ? 151.843 101.724 113.138 1.00 14.22 531 GLU B C 1
ATOM 8539 O O . GLU B 1 531 ? 151.846 101.035 112.128 1.00 18.34 531 GLU B O 1
ATOM 8545 N N . ILE B 1 532 ? 152.653 102.759 113.280 1.00 15.04 532 ILE B N 1
ATOM 8546 C CA . ILE B 1 532 ? 153.505 103.137 112.167 1.00 11.78 532 ILE B CA 1
ATOM 8547 C C . ILE B 1 532 ? 154.528 102.033 111.841 1.00 14.32 532 ILE B C 1
ATOM 8548 O O . ILE B 1 532 ? 154.987 101.958 110.706 1.00 17.06 532 ILE B O 1
ATOM 8553 N N . LEU B 1 533 ? 154.917 101.176 112.817 1.00 16.42 533 LEU B N 1
ATOM 8554 C CA . LEU B 1 533 ? 155.856 100.085 112.543 1.00 14.84 533 LEU B CA 1
ATOM 8555 C C . LEU B 1 533 ? 155.193 99.117 111.638 1.00 16.69 533 LEU B C 1
ATOM 8556 O O . LEU B 1 533 ? 155.815 98.524 110.758 1.00 19.69 533 LEU B O 1
ATOM 8561 N N . MET B 1 534 ? 153.909 98.956 111.856 1.00 18.47 534 MET B N 1
ATOM 8562 C CA . MET B 1 534 ? 153.112 98.116 111.007 1.00 19.85 534 MET B CA 1
ATOM 8563 C C . MET B 1 534 ? 153.699 96.724 110.898 1.00 19.02 534 MET B C 1
ATOM 8564 O O . MET B 1 534 ? 153.923 96.181 109.813 1.00 21.73 534 MET B O 1
ATOM 8569 N N . LEU B 1 535 ? 153.904 96.133 112.059 1.00 21.49 535 LEU B N 1
ATOM 8570 C CA . LEU B 1 535 ? 154.524 94.840 112.169 1.00 20.23 535 LEU B CA 1
ATOM 8571 C C . LEU B 1 535 ? 153.711 93.731 111.567 1.00 21.17 535 LEU B C 1
ATOM 8572 O O . LEU B 1 535 ? 154.286 92.770 111.067 1.00 23.47 535 LEU B O 1
ATOM 8577 N N . LYS B 1 536 ? 152.392 93.800 111.622 1.00 20.50 536 LYS B N 1
ATOM 8578 C CA . LYS B 1 536 ? 151.660 92.684 111.070 1.00 20.57 536 LYS B CA 1
ATOM 8579 C C . LYS B 1 536 ? 151.947 92.511 109.572 1.00 22.82 536 LYS B C 1
ATOM 8580 O O . LYS B 1 536 ? 152.261 91.389 109.180 1.00 25.59 536 LYS B O 1
ATOM 8586 N N . PRO B 1 537 ? 151.752 93.508 108.678 1.00 22.30 537 PRO B N 1
ATOM 8587 C CA . PRO B 1 537 ? 152.180 93.446 107.304 1.00 19.22 537 PRO B CA 1
ATOM 8588 C C . PRO B 1 537 ? 153.641 93.071 107.130 1.00 20.81 537 PRO B C 1
ATOM 8589 O O . PRO B 1 537 ? 153.938 92.309 106.224 1.00 24.61 537 PRO B O 1
ATOM 8593 N N . LEU B 1 538 ? 154.576 93.495 107.990 1.00 20.11 538 LEU B N 1
ATOM 8594 C CA . LEU B 1 538 ? 155.922 92.989 107.711 1.00 19.43 538 LEU B CA 1
ATOM 8595 C C . LEU B 1 538 ? 156.000 91.503 107.857 1.00 24.15 538 LEU B C 1
ATOM 8596 O O . LEU B 1 538 ? 156.655 90.821 107.066 1.00 28.63 538 LEU B O 1
ATOM 8601 N N . ILE B 1 539 ? 155.353 90.983 108.875 1.00 23.07 539 ILE B N 1
ATOM 8602 C CA . ILE B 1 539 ? 155.432 89.571 109.105 1.00 21.18 539 ILE B CA 1
ATOM 8603 C C . ILE B 1 539 ? 154.738 88.805 108.027 1.00 23.68 539 ILE B C 1
ATOM 8604 O O . ILE B 1 539 ? 155.291 87.827 107.530 1.00 28.57 539 ILE B O 1
ATOM 8609 N N . MET B 1 540 ? 153.539 89.216 107.646 1.00 23.97 540 MET B N 1
ATOM 8610 C CA . MET B 1 540 ? 152.864 88.445 106.635 1.00 23.21 540 MET B CA 1
ATOM 8611 C C . MET B 1 540 ? 153.523 88.580 105.290 1.00 24.26 540 MET B C 1
ATOM 8612 O O . MET B 1 540 ? 153.522 87.637 104.504 1.00 31.30 540 MET B O 1
ATOM 8617 N N . PHE B 1 541 ? 154.109 89.728 105.016 1.00 26.90 541 PHE B N 1
ATOM 8618 C CA . PHE B 1 541 ? 154.781 89.954 103.762 1.00 27.18 541 PHE B CA 1
ATOM 8619 C C . PHE B 1 541 ? 155.958 89.037 103.629 1.00 30.04 541 PHE B C 1
ATOM 8620 O O . PHE B 1 541 ? 156.118 88.370 102.603 1.00 34.36 541 PHE B O 1
ATOM 8628 N N . HIS B 1 542 ? 156.770 88.958 104.671 1.00 27.95 542 HIS B N 1
ATOM 8629 C CA . HIS B 1 542 ? 157.934 88.124 104.585 1.00 29.14 542 HIS B CA 1
ATOM 8630 C C . HIS B 1 542 ? 157.587 86.649 104.593 1.00 32.68 542 HIS B C 1
ATOM 8631 O O . HIS B 1 542 ? 158.249 85.872 103.905 1.00 36.43 542 HIS B O 1
ATOM 8638 N N . LEU B 1 543 ? 156.544 86.233 105.311 1.00 32.36 543 LEU B N 1
ATOM 8639 C CA . LEU B 1 543 ? 156.195 84.827 105.264 1.00 33.81 543 LEU B CA 1
ATOM 8640 C C . LEU B 1 543 ? 155.706 84.458 103.878 1.00 36.43 543 LEU B C 1
ATOM 8641 O O . LEU B 1 543 ? 156.001 83.363 103.392 1.00 41.64 543 LEU B O 1
ATOM 8646 N N . LYS B 1 544 ? 154.951 85.341 103.223 1.00 32.30 544 LYS B N 1
ATOM 8647 C CA . LYS B 1 544 ? 154.510 85.009 101.889 1.00 36.84 544 LYS B CA 1
ATOM 8648 C C . LYS B 1 544 ? 155.684 84.930 100.948 1.00 36.80 544 LYS B C 1
ATOM 8649 O O . LYS B 1 544 ? 155.806 83.975 100.188 1.00 52.35 544 LYS B O 1
ATOM 8655 N N . ASN B 1 545 ? 156.635 85.843 101.051 1.00 42.05 545 ASN B N 1
ATOM 8656 C CA . ASN B 1 545 ? 157.741 85.752 100.126 1.00 43.41 545 ASN B CA 1
ATOM 8657 C C . ASN B 1 545 ? 158.572 84.513 100.349 1.00 46.45 545 ASN B C 1
ATOM 8658 O O . ASN B 1 545 ? 159.079 83.916 99.399 1.00 48.93 545 ASN B O 1
ATOM 8663 N N . ALA B 1 546 ? 158.734 84.117 101.598 1.00 41.88 546 ALA B N 1
ATOM 8664 C CA . ALA B 1 546 ? 159.523 82.949 101.888 1.00 45.92 546 ALA B CA 1
ATOM 8665 C C . ALA B 1 546 ? 158.875 81.658 101.426 1.00 46.55 546 ALA B C 1
ATOM 8666 O O . ALA B 1 546 ? 159.568 80.774 100.917 1.00 47.69 546 ALA B O 1
ATOM 8668 N N . PHE B 1 547 ? 157.553 81.530 101.576 1.00 48.15 547 PHE B N 1
ATOM 8669 C CA . PHE B 1 547 ? 156.956 80.248 101.256 1.00 51.09 547 PHE B CA 1
ATOM 8670 C C . PHE B 1 547 ? 155.892 80.146 100.169 1.00 48.10 547 PHE B C 1
ATOM 8671 O O . PHE B 1 547 ? 155.611 79.037 99.728 1.00 52.95 547 PHE B O 1
ATOM 8679 N N . LEU B 1 548 ? 155.223 81.228 99.796 1.00 50.08 548 LEU B N 1
ATOM 8680 C CA . LEU B 1 548 ? 154.150 81.128 98.820 1.00 51.73 548 LEU B CA 1
ATOM 8681 C C . LEU B 1 548 ? 154.466 81.810 97.499 1.00 59.45 548 LEU B C 1
ATOM 8682 O O . LEU B 1 548 ? 153.579 81.980 96.665 1.00 56.94 548 LEU B O 1
ATOM 8687 N N . VAL B 1 549 ? 155.706 82.221 97.313 1.00 52.77 549 VAL B N 1
ATOM 8688 C CA . VAL B 1 549 ? 156.099 82.887 96.077 1.00 57.72 549 VAL B CA 1
ATOM 8689 C C . VAL B 1 549 ? 156.874 81.998 95.139 1.00 59.32 549 VAL B C 1
ATOM 8690 O O . VAL B 1 549 ? 157.914 81.442 95.488 1.00 54.59 549 VAL B O 1
ATOM 8694 N N . LYS B 1 550 ? 156.345 81.882 93.926 1.00 57.20 550 LYS B N 1
ATOM 8695 C CA . LYS B 1 550 ? 156.950 81.067 92.886 1.00 77.02 550 LYS B CA 1
ATOM 8696 C C . LYS B 1 550 ? 157.557 81.974 91.836 1.00 60.60 550 LYS B C 1
ATOM 8697 O O . LYS B 1 550 ? 158.568 81.644 91.213 1.00 61.98 550 LYS B O 1
ATOM 8703 N N . THR B 1 551 ? 156.927 83.131 91.662 1.00 241.18 551 THR B N 1
ATOM 8704 C CA . THR B 1 551 ? 157.331 84.134 90.688 1.00 47.29 551 THR B CA 1
ATOM 8705 C C . THR B 1 551 ? 157.307 85.504 91.286 1.00 121.81 551 THR B C 1
ATOM 8706 O O . THR B 1 551 ? 156.512 85.787 92.171 1.00 65.45 551 THR B O 1
ATOM 8710 N N . ASP B 1 552 ? 158.086 86.406 90.727 1.00 107.94 552 ASP B N 1
ATOM 8711 C CA . ASP B 1 552 ? 158.141 87.764 91.233 1.00 48.90 552 ASP B CA 1
ATOM 8712 C C . ASP B 1 552 ? 156.813 88.482 91.094 1.00 85.05 552 ASP B C 1
ATOM 8713 O O . ASP B 1 552 ? 156.536 89.428 91.818 1.00 54.33 552 ASP B O 1
ATOM 8718 N N . LYS B 1 553 ? 155.963 88.028 90.187 1.00 52.36 553 LYS B N 1
ATOM 8719 C CA . LYS B 1 553 ? 154.650 88.637 90.011 1.00 50.16 553 LYS B CA 1
ATOM 8720 C C . LYS B 1 553 ? 153.789 88.469 91.267 1.00 63.35 553 LYS B C 1
ATOM 8721 O O . LYS B 1 553 ? 152.903 89.273 91.549 1.00 56.12 553 LYS B O 1
ATOM 8727 N N . ASP B 1 554 ? 154.072 87.443 92.057 1.00 69.55 554 ASP B N 1
ATOM 8728 C CA . ASP B 1 554 ? 153.304 87.106 93.242 1.00 50.02 554 ASP B CA 1
ATOM 8729 C C . ASP B 1 554 ? 153.594 88.135 94.327 1.00 72.70 554 ASP B C 1
ATOM 8730 O O . ASP B 1 554 ? 152.840 88.281 95.293 1.00 48.71 554 ASP B O 1
ATOM 8735 N N . ARG B 1 555 ? 154.691 88.873 94.176 1.00 93.30 555 ARG B N 1
ATOM 8736 C CA . ARG B 1 555 ? 155.124 89.819 95.179 1.00 51.69 555 ARG B CA 1
ATOM 8737 C C . ARG B 1 555 ? 154.242 91.056 95.119 1.00 50.86 555 ARG B C 1
ATOM 8738 O O . ARG B 1 555 ? 154.276 91.904 96.014 1.00 48.09 555 ARG B O 1
ATOM 8746 N N . GLU B 1 556 ? 153.449 91.185 94.054 1.00 51.47 556 GLU B N 1
ATOM 8747 C CA . GLU B 1 556 ? 152.558 92.317 93.936 1.00 49.03 556 GLU B CA 1
ATOM 8748 C C . GLU B 1 556 ? 151.247 92.000 94.636 1.00 45.07 556 GLU B C 1
ATOM 8749 O O . GLU B 1 556 ? 150.416 92.884 94.833 1.00 46.97 556 GLU B O 1
ATOM 8755 N N . GLU B 1 557 ? 151.053 90.728 95.019 1.00 48.48 557 GLU B N 1
ATOM 8756 C CA . GLU B 1 557 ? 149.836 90.298 95.689 1.00 51.26 557 GLU B CA 1
ATOM 8757 C C . GLU B 1 557 ? 150.099 90.256 97.187 1.00 44.37 557 GLU B C 1
ATOM 8758 O O . GLU B 1 557 ? 149.209 90.507 97.999 1.00 43.42 557 GLU B O 1
ATOM 8764 N N . ALA B 1 558 ? 151.363 89.982 97.550 1.00 48.66 558 ALA B N 1
ATOM 8765 C CA . ALA B 1 558 ? 151.800 89.958 98.944 1.00 43.04 558 ALA B CA 1
ATOM 8766 C C . ALA B 1 558 ? 151.597 91.357 99.533 1.00 40.99 558 ALA B C 1
ATOM 8767 O O . ALA B 1 558 ? 151.280 91.549 100.711 1.00 40.64 558 ALA B O 1
ATOM 8769 N N . MET B 1 559 ? 151.741 92.349 98.677 1.00 40.64 559 MET B N 1
ATOM 8770 C CA . MET B 1 559 ? 151.594 93.739 99.022 1.00 36.01 559 MET B CA 1
ATOM 8771 C C . MET B 1 559 ? 150.145 94.188 99.123 1.00 36.48 559 MET B C 1
ATOM 8772 O O . MET B 1 559 ? 149.616 94.823 98.210 1.00 36.91 559 MET B O 1
ATOM 8777 N N . ASP B 1 560 ? 149.501 93.853 100.222 1.00 34.89 560 ASP B N 1
ATOM 8778 C CA . ASP B 1 560 ? 148.138 94.326 100.453 1.00 34.02 560 ASP B CA 1
ATOM 8779 C C . ASP B 1 560 ? 148.131 95.078 101.781 1.00 30.00 560 ASP B C 1
ATOM 8780 O O . ASP B 1 560 ? 148.063 94.451 102.838 1.00 29.38 560 ASP B O 1
ATOM 8785 N N . PRO B 1 561 ? 148.258 96.409 101.776 1.00 24.34 561 PRO B N 1
ATOM 8786 C CA . PRO B 1 561 ? 148.403 97.240 102.943 1.00 22.30 561 PRO B CA 1
ATOM 8787 C C . PRO B 1 561 ? 147.122 97.480 103.708 1.00 21.07 561 PRO B C 1
ATOM 8788 O O . PRO B 1 561 ? 147.149 98.072 104.783 1.00 19.90 561 PRO B O 1
ATOM 8792 N N . GLY B 1 562 ? 145.991 97.078 103.160 1.00 21.76 562 GLY B N 1
ATOM 8793 C CA . GLY B 1 562 ? 144.755 97.437 103.812 1.00 19.40 562 GLY B CA 1
ATOM 8794 C C . GLY B 1 562 ? 144.395 98.886 103.521 1.00 15.44 562 GLY B C 1
ATOM 8795 O O . GLY B 1 562 ? 144.783 99.434 102.485 1.00 16.99 562 GLY B O 1
ATOM 8796 N N . SER B 1 563 ? 143.619 99.476 104.422 1.00 14.12 563 SER B N 1
ATOM 8797 C CA . SER B 1 563 ? 143.042 100.804 104.289 1.00 12.53 563 SER B CA 1
ATOM 8798 C C . SER B 1 563 ? 143.021 101.479 105.641 1.00 11.49 563 SER B C 1
ATOM 8799 O O . SER B 1 563 ? 143.457 100.895 106.627 1.00 14.95 563 SER B O 1
ATOM 8802 N N . ILE B 1 564 ? 142.509 102.703 105.717 1.00 11.52 564 ILE B N 1
ATOM 8803 C CA . ILE B 1 564 ? 142.527 103.420 106.987 1.00 10.98 564 ILE B CA 1
ATOM 8804 C C . ILE B 1 564 ? 141.737 102.765 108.110 1.00 13.55 564 ILE B C 1
ATOM 8805 O O . ILE B 1 564 ? 142.070 102.984 109.270 1.00 16.92 564 ILE B O 1
ATOM 8810 N N . GLY B 1 565 ? 140.711 101.962 107.810 1.00 12.34 565 GLY B N 1
ATOM 8811 C CA . GLY B 1 565 ? 139.984 101.327 108.889 1.00 11.12 565 GLY B CA 1
ATOM 8812 C C . GLY B 1 565 ? 138.936 102.232 109.484 1.00 11.70 565 GLY B C 1
ATOM 8813 O O . GLY B 1 565 ? 138.880 102.425 110.691 1.00 13.38 565 GLY B O 1
ATOM 8814 N N . PHE B 1 566 ? 138.071 102.801 108.672 1.00 12.13 566 PHE B N 1
ATOM 8815 C CA . PHE B 1 566 ? 137.070 103.707 109.208 1.00 9.36 566 PHE B CA 1
ATOM 8816 C C . PHE B 1 566 ? 136.326 103.095 110.385 1.00 10.43 566 PHE B C 1
ATOM 8817 O O . PHE B 1 566 ? 136.107 103.757 111.399 1.00 13.20 566 PHE B O 1
ATOM 8825 N N . ASN B 1 567 ? 135.971 101.822 110.298 1.00 12.48 567 ASN B N 1
ATOM 8826 C CA . ASN B 1 567 ? 135.199 101.193 111.346 1.00 10.17 567 ASN B CA 1
ATOM 8827 C C . ASN B 1 567 ? 135.938 100.948 112.650 1.00 11.54 567 ASN B C 1
ATOM 8828 O O . ASN B 1 567 ? 135.297 100.577 113.625 1.00 14.76 567 ASN B O 1
ATOM 8833 N N . THR B 1 568 ? 137.262 101.090 112.689 1.00 12.56 568 THR B N 1
ATOM 8834 C CA . THR B 1 568 ? 137.964 100.898 113.951 1.00 11.57 568 THR B CA 1
ATOM 8835 C C . THR B 1 568 ? 138.590 102.199 114.424 1.00 12.06 568 THR B C 1
ATOM 8836 O O . THR B 1 568 ? 138.808 102.392 115.618 1.00 14.02 568 THR B O 1
ATOM 8840 N N . GLY B 1 569 ? 138.835 103.117 113.495 1.00 12.31 569 GLY B N 1
ATOM 8841 C CA . GLY B 1 569 ? 139.435 104.407 113.782 1.00 7.96 569 GLY B CA 1
ATOM 8842 C C . GLY B 1 569 ? 138.417 105.432 114.245 1.00 9.04 569 GLY B C 1
ATOM 8843 O O . GLY B 1 569 ? 138.640 106.168 115.212 1.00 12.02 569 GLY B O 1
ATOM 8844 N N . GLU B 1 570 ? 137.283 105.519 113.563 1.00 9.80 570 GLU B N 1
ATOM 8845 C CA . GLU B 1 570 ? 136.352 106.558 113.913 1.00 7.71 570 GLU B CA 1
ATOM 8846 C C . GLU B 1 570 ? 135.830 106.429 115.339 1.00 11.66 570 GLU B C 1
ATOM 8847 O O . GLU B 1 570 ? 135.702 107.447 116.014 1.00 12.65 570 GLU B O 1
ATOM 8853 N N . PRO B 1 571 ? 135.466 105.239 115.848 1.00 10.80 571 PRO B N 1
ATOM 8854 C CA . PRO B 1 571 ? 134.996 105.035 117.189 1.00 10.80 571 PRO B CA 1
ATOM 8855 C C . PRO B 1 571 ? 136.005 105.363 118.277 1.00 11.34 571 PRO B C 1
ATOM 8856 O O . PRO B 1 571 ? 135.608 105.582 119.421 1.00 14.73 571 PRO B O 1
ATOM 8860 N N . ARG B 1 572 ? 137.292 105.423 117.954 1.00 10.70 572 ARG B N 1
ATOM 8861 C CA . ARG B 1 572 ? 138.277 105.722 118.962 1.00 8.42 572 ARG B CA 1
ATOM 8862 C C . ARG B 1 572 ? 138.312 107.205 119.118 1.00 10.75 572 ARG B C 1
ATOM 8863 O O . ARG B 1 572 ? 138.401 107.728 120.227 1.00 13.45 572 ARG B O 1
ATOM 8871 N N . ILE B 1 573 ? 138.211 107.900 118.000 1.00 11.05 573 ILE B N 1
ATOM 8872 C CA . ILE B 1 573 ? 138.254 109.332 118.051 1.00 9.14 573 ILE B CA 1
ATOM 8873 C C . ILE B 1 573 ? 137.024 109.784 118.798 1.00 11.15 573 ILE B C 1
ATOM 8874 O O . ILE B 1 573 ? 137.121 110.648 119.665 1.00 13.14 573 ILE B O 1
ATOM 8879 N N . GLN B 1 574 ? 135.869 109.197 118.478 1.00 11.65 574 GLN B N 1
ATOM 8880 C CA . GLN B 1 574 ? 134.650 109.605 119.128 1.00 10.37 574 GLN B CA 1
ATOM 8881 C C . GLN B 1 574 ? 134.652 109.324 120.615 1.00 11.54 574 GLN B C 1
ATOM 8882 O O . GLN B 1 574 ? 134.102 110.124 121.374 1.00 15.86 574 GLN B O 1
ATOM 8888 N N . LEU B 1 575 ? 135.278 108.241 121.068 1.00 12.83 575 LEU B N 1
ATOM 8889 C CA . LEU B 1 575 ? 135.353 108.021 122.497 1.00 11.18 575 LEU B CA 1
ATOM 8890 C C . LEU B 1 575 ? 136.152 109.108 123.146 1.00 12.17 575 LEU B C 1
ATOM 8891 O O . LEU B 1 575 ? 135.777 109.596 124.209 1.00 14.89 575 LEU B O 1
ATOM 8896 N N . TYR B 1 576 ? 137.253 109.511 122.535 1.00 12.80 576 TYR B N 1
ATOM 8897 C CA . TYR B 1 576 ? 138.054 110.522 123.176 1.00 10.26 576 TYR B CA 1
ATOM 8898 C C . TYR B 1 576 ? 137.331 111.858 123.153 1.00 10.35 576 TYR B C 1
ATOM 8899 O O . TYR B 1 576 ? 137.451 112.625 124.103 1.00 12.29 576 TYR B O 1
ATOM 8908 N N . PHE B 1 577 ? 136.526 112.132 122.122 1.00 11.13 577 PHE B N 1
ATOM 8909 C CA . PHE B 1 577 ? 135.764 113.370 122.113 1.00 8.37 577 PHE B CA 1
ATOM 8910 C C . PHE B 1 577 ? 134.776 113.365 123.252 1.00 10.92 577 PHE B C 1
ATOM 8911 O O . PHE B 1 577 ? 134.609 114.384 123.922 1.00 14.14 577 PHE B O 1
ATOM 8919 N N . LEU B 1 578 ? 134.132 112.227 123.506 1.00 12.57 578 LEU B N 1
ATOM 8920 C CA . LEU B 1 578 ? 133.186 112.145 124.605 1.00 10.75 578 LEU B CA 1
ATOM 8921 C C . LEU B 1 578 ? 133.883 112.356 125.928 1.00 11.85 578 LEU B C 1
ATOM 8922 O O . LEU B 1 578 ? 133.379 113.097 126.761 1.00 14.66 578 LEU B O 1
ATOM 8927 N N . LEU B 1 579 ? 135.046 111.745 126.137 1.00 13.03 579 LEU B N 1
ATOM 8928 C CA . LEU B 1 579 ? 135.735 111.911 127.404 1.00 10.39 579 LEU B CA 1
ATOM 8929 C C . LEU B 1 579 ? 136.149 113.348 127.571 1.00 10.80 579 LEU B C 1
ATOM 8930 O O . LEU B 1 579 ? 136.099 113.896 128.663 1.00 15.41 579 LEU B O 1
ATOM 8935 N N . GLY B 1 580 ? 136.559 113.985 126.506 1.00 11.01 580 GLY B N 1
ATOM 8936 C CA . GLY B 1 580 ? 136.939 115.366 126.587 1.00 10.53 580 GLY B CA 1
ATOM 8937 C C . GLY B 1 580 ? 135.761 116.214 127.016 1.00 10.78 580 GLY B C 1
ATOM 8938 O O . GLY B 1 580 ? 135.824 116.938 128.002 1.00 14.27 580 GLY B O 1
ATOM 8939 N N . LEU B 1 581 ? 134.633 116.079 126.342 1.00 11.24 581 LEU B N 1
ATOM 8940 C CA . LEU B 1 581 ? 133.482 116.891 126.677 1.00 9.91 581 LEU B CA 1
ATOM 8941 C C . LEU B 1 581 ? 132.928 116.613 128.062 1.00 12.73 581 LEU B C 1
ATOM 8942 O O . LEU B 1 581 ? 132.398 117.525 128.696 1.00 16.36 581 LEU B O 1
ATOM 8947 N N . VAL B 1 582 ? 132.991 115.368 128.522 1.00 14.11 582 VAL B N 1
ATOM 8948 C CA . VAL B 1 582 ? 132.519 115.004 129.848 1.00 11.77 582 VAL B CA 1
ATOM 8949 C C . VAL B 1 582 ? 133.434 115.484 130.949 1.00 12.19 582 VAL B C 1
ATOM 8950 O O . VAL B 1 582 ? 132.964 115.980 131.965 1.00 15.75 582 VAL B O 1
ATOM 8954 N N . TYR B 1 583 ? 134.733 115.313 130.793 1.00 14.38 583 TYR B N 1
ATOM 8955 C CA . TYR B 1 583 ? 135.650 115.697 131.832 1.00 13.26 583 TYR B CA 1
ATOM 8956 C C . TYR B 1 583 ? 136.083 117.151 131.792 1.00 14.60 583 TYR B C 1
ATOM 8957 O O . TYR B 1 583 ? 136.490 117.694 132.810 1.00 18.34 583 TYR B O 1
ATOM 8966 N N . ALA B 1 584 ? 135.952 117.842 130.671 1.00 14.58 584 ALA B N 1
ATOM 8967 C CA . ALA B 1 584 ? 136.388 119.228 130.611 1.00 13.35 584 ALA B CA 1
ATOM 8968 C C . ALA B 1 584 ? 135.861 120.102 131.748 1.00 14.29 584 ALA B C 1
ATOM 8969 O O . ALA B 1 584 ? 136.647 120.867 132.287 1.00 16.70 584 ALA B O 1
ATOM 8971 N N . PRO B 1 585 ? 134.573 120.089 132.151 1.00 15.20 585 PRO B N 1
ATOM 8972 C CA . PRO B 1 585 ? 134.080 120.880 133.247 1.00 14.67 585 PRO B CA 1
ATOM 8973 C C . PRO B 1 585 ? 134.403 120.358 134.646 1.00 18.35 585 PRO B C 1
ATOM 8974 O O . PRO B 1 585 ? 134.000 120.989 135.613 1.00 21.82 585 PRO B O 1
ATOM 8978 N N . VAL B 1 586 ? 134.973 119.159 134.782 1.00 19.14 586 VAL B N 1
ATOM 8979 C CA . VAL B 1 586 ? 135.208 118.605 136.114 1.00 17.48 586 VAL B CA 1
ATOM 8980 C C . VAL B 1 586 ? 136.671 118.323 136.418 1.00 19.39 586 VAL B C 1
ATOM 8981 O O . VAL B 1 586 ? 137.144 118.643 137.504 1.00 23.46 586 VAL B O 1
ATOM 8985 N N . THR B 1 587 ? 137.385 117.697 135.487 1.00 18.67 587 THR B N 1
ATOM 8986 C CA . THR B 1 587 ? 138.783 117.349 135.673 1.00 18.77 587 THR B CA 1
ATOM 8987 C C . THR B 1 587 ? 139.577 117.683 134.410 1.00 17.09 587 THR B C 1
ATOM 8988 O O . THR B 1 587 ? 139.969 116.759 133.685 1.00 19.10 587 THR B O 1
ATOM 8992 N N . PRO B 1 588 ? 139.881 118.961 134.138 1.00 16.81 588 PRO B N 1
ATOM 8993 C CA . PRO B 1 588 ? 140.503 119.477 132.940 1.00 13.93 588 PRO B CA 1
ATOM 8994 C C . PRO B 1 588 ? 141.865 118.897 132.639 1.00 13.90 588 PRO B C 1
ATOM 8995 O O . PRO B 1 588 ? 142.317 118.993 131.507 1.00 14.35 588 PRO B O 1
ATOM 8999 N N . MET B 1 589 ? 142.532 118.268 133.618 1.00 15.42 589 MET B N 1
ATOM 9000 C CA . MET B 1 589 ? 143.852 117.709 133.341 1.00 13.40 589 MET B CA 1
ATOM 9001 C C . MET B 1 589 ? 143.795 116.536 132.384 1.00 12.20 589 MET B C 1
ATOM 9002 O O . MET B 1 589 ? 144.829 116.073 131.933 1.00 13.90 589 MET B O 1
ATOM 9007 N N . LEU B 1 590 ? 142.613 116.009 132.112 1.00 12.07 590 LEU B N 1
ATOM 9008 C CA . LEU B 1 590 ? 142.441 114.957 131.127 1.00 10.78 590 LEU B CA 1
ATOM 9009 C C . LEU B 1 590 ? 142.698 115.489 129.720 1.00 11.00 590 LEU B C 1
ATOM 9010 O O . LEU B 1 590 ? 143.198 114.770 128.845 1.00 13.23 590 LEU B O 1
ATOM 9015 N N . LEU B 1 591 ? 142.260 116.712 129.450 1.00 12.95 591 LEU B N 1
ATOM 9016 C CA . LEU B 1 591 ? 142.279 117.231 128.107 1.00 10.25 591 LEU B CA 1
ATOM 9017 C C . LEU B 1 591 ? 143.628 117.268 127.410 1.00 9.41 591 LEU B C 1
ATOM 9018 O O . LEU B 1 591 ? 143.648 116.958 126.229 1.00 10.18 591 LEU B O 1
ATOM 9023 N N . PRO B 1 592 ? 144.764 117.618 128.024 1.00 9.69 592 PRO B N 1
ATOM 9024 C CA . PRO B 1 592 ? 146.058 117.596 127.404 1.00 7.82 592 PRO B CA 1
ATOM 9025 C C . PRO B 1 592 ? 146.450 116.222 126.918 1.00 8.86 592 PRO B C 1
ATOM 9026 O O . PRO B 1 592 ? 147.305 116.107 126.050 1.00 10.99 592 PRO B O 1
ATOM 9030 N N . PHE B 1 593 ? 145.846 115.169 127.450 1.00 10.74 593 PHE B N 1
ATOM 9031 C CA . PHE B 1 593 ? 146.210 113.850 127.022 1.00 8.96 593 PHE B CA 1
ATOM 9032 C C . PHE B 1 593 ? 145.527 113.571 125.705 1.00 10.02 593 PHE B C 1
ATOM 9033 O O . PHE B 1 593 ? 146.115 112.917 124.832 1.00 12.57 593 PHE B O 1
ATOM 9041 N N . ILE B 1 594 ? 144.292 114.069 125.540 1.00 11.14 594 ILE B N 1
ATOM 9042 C CA . ILE B 1 594 ? 143.640 113.851 124.257 1.00 8.07 594 ILE B CA 1
ATOM 9043 C C . ILE B 1 594 ? 144.245 114.803 123.233 1.00 10.49 594 ILE B C 1
ATOM 9044 O O . ILE B 1 594 ? 144.405 114.427 122.083 1.00 10.45 594 ILE B O 1
ATOM 9049 N N . LEU B 1 595 ? 144.684 115.996 123.637 1.00 10.93 595 LEU B N 1
ATOM 9050 C CA . LEU B 1 595 ? 145.283 116.879 122.648 1.00 6.98 595 LEU B CA 1
ATOM 9051 C C . LEU B 1 595 ? 146.550 116.278 122.088 1.00 8.73 595 LEU B C 1
ATOM 9052 O O . LEU B 1 595 ? 146.775 116.360 120.881 1.00 9.49 595 LEU B O 1
ATOM 9057 N N . VAL B 1 596 ? 147.354 115.616 122.917 1.00 11.28 596 VAL B N 1
ATOM 9058 C CA . VAL B 1 596 ? 148.537 114.967 122.387 1.00 6.72 596 VAL B CA 1
ATOM 9059 C C . VAL B 1 596 ? 148.121 113.867 121.453 1.00 8.28 596 VAL B C 1
ATOM 9060 O O . VAL B 1 596 ? 148.713 113.718 120.395 1.00 11.56 596 VAL B O 1
ATOM 9064 N N . PHE B 1 597 ? 147.121 113.082 121.817 1.00 10.26 597 PHE B N 1
ATOM 9065 C CA . PHE B 1 597 ? 146.647 112.043 120.932 1.00 6.75 597 PHE B CA 1
ATOM 9066 C C . PHE B 1 597 ? 146.223 112.566 119.592 1.00 7.87 597 PHE B C 1
ATOM 9067 O O . PHE B 1 597 ? 146.596 111.991 118.579 1.00 9.10 597 PHE B O 1
ATOM 9075 N N . PHE B 1 598 ? 145.420 113.617 119.543 1.00 7.89 598 PHE B N 1
ATOM 9076 C CA . PHE B 1 598 ? 144.950 114.075 118.257 1.00 4.42 598 PHE B CA 1
ATOM 9077 C C . PHE B 1 598 ? 146.115 114.548 117.431 1.00 6.46 598 PHE B C 1
ATOM 9078 O O . PHE B 1 598 ? 146.180 114.270 116.237 1.00 7.79 598 PHE B O 1
ATOM 9086 N N . ALA B 1 599 ? 147.053 115.264 118.038 1.00 7.42 599 ALA B N 1
ATOM 9087 C CA . ALA B 1 599 ? 148.188 115.751 117.287 1.00 4.52 599 ALA B CA 1
ATOM 9088 C C . ALA B 1 599 ? 149.090 114.635 116.775 1.00 6.76 599 ALA B C 1
ATOM 9089 O O . ALA B 1 599 ? 149.533 114.665 115.623 1.00 9.52 599 ALA B O 1
ATOM 9091 N N . LEU B 1 600 ? 149.322 113.621 117.591 1.00 8.17 600 LEU B N 1
ATOM 9092 C CA . LEU B 1 600 ? 150.182 112.539 117.188 1.00 6.25 600 LEU B CA 1
ATOM 9093 C C . LEU B 1 600 ? 149.508 111.689 116.161 1.00 7.70 600 LEU B C 1
ATOM 9094 O O . LEU B 1 600 ? 150.118 111.283 115.180 1.00 10.80 600 LEU B O 1
ATOM 9099 N N . ALA B 1 601 ? 148.246 111.398 116.365 1.00 7.99 601 ALA B N 1
ATOM 9100 C CA . ALA B 1 601 ? 147.528 110.595 115.431 1.00 5.38 601 ALA B CA 1
ATOM 9101 C C . ALA B 1 601 ? 147.463 111.297 114.106 1.00 6.48 601 ALA B C 1
ATOM 9102 O O . ALA B 1 601 ? 147.593 110.660 113.076 1.00 9.05 601 ALA B O 1
ATOM 9104 N N . TYR B 1 602 ? 147.315 112.612 114.091 1.00 8.08 602 TYR B N 1
ATOM 9105 C CA . TYR B 1 602 ? 147.266 113.308 112.832 1.00 5.86 602 TYR B CA 1
ATOM 9106 C C . TYR B 1 602 ? 148.540 113.083 112.050 1.00 8.63 602 TYR B C 1
ATOM 9107 O O . TYR B 1 602 ? 148.489 112.730 110.878 1.00 9.93 602 TYR B O 1
ATOM 9116 N N . ILE B 1 603 ? 149.702 113.260 112.675 1.00 10.39 603 ILE B N 1
ATOM 9117 C CA . ILE B 1 603 ? 150.927 113.124 111.904 1.00 8.14 603 ILE B CA 1
ATOM 9118 C C . ILE B 1 603 ? 151.208 111.682 111.495 1.00 10.09 603 ILE B C 1
ATOM 9119 O O . ILE B 1 603 ? 151.714 111.441 110.395 1.00 12.46 603 ILE B O 1
ATOM 9124 N N . VAL B 1 604 ? 150.887 110.716 112.353 1.00 10.50 604 VAL B N 1
ATOM 9125 C CA . VAL B 1 604 ? 151.115 109.336 112.000 1.00 7.22 604 VAL B CA 1
ATOM 9126 C C . VAL B 1 604 ? 150.190 108.927 110.884 1.00 9.13 604 VAL B C 1
ATOM 9127 O O . VAL B 1 604 ? 150.634 108.290 109.932 1.00 12.81 604 VAL B O 1
ATOM 9131 N N . TYR B 1 605 ? 148.916 109.290 110.946 1.00 9.04 605 TYR B N 1
ATOM 9132 C CA . TYR B 1 605 ? 148.043 108.879 109.882 1.00 6.83 605 TYR B CA 1
ATOM 9133 C C . TYR B 1 605 ? 148.273 109.638 108.631 1.00 9.12 605 TYR B C 1
ATOM 9134 O O . TYR B 1 605 ? 148.077 109.083 107.566 1.00 12.51 605 TYR B O 1
ATOM 9143 N N . ARG B 1 606 ? 148.711 110.878 108.689 1.00 11.88 606 ARG B N 1
ATOM 9144 C CA . ARG B 1 606 ? 148.954 111.553 107.445 1.00 8.79 606 ARG B CA 1
ATOM 9145 C C . ARG B 1 606 ? 150.056 110.814 106.718 1.00 11.20 606 ARG B C 1
ATOM 9146 O O . ARG B 1 606 ? 149.966 110.600 105.511 1.00 15.51 606 ARG B O 1
ATOM 9154 N N . HIS B 1 607 ? 151.072 110.361 107.453 1.00 11.90 607 HIS B N 1
ATOM 9155 C CA . HIS B 1 607 ? 152.135 109.593 106.856 1.00 9.84 607 HIS B CA 1
ATOM 9156 C C . HIS B 1 607 ? 151.616 108.310 106.247 1.00 11.17 607 HIS B C 1
ATOM 9157 O O . HIS B 1 607 ? 151.951 107.978 105.111 1.00 14.01 607 HIS B O 1
ATOM 9164 N N . GLN B 1 608 ? 150.780 107.578 106.968 1.00 11.95 608 GLN B N 1
ATOM 9165 C CA . GLN B 1 608 ? 150.305 106.317 106.443 1.00 8.90 608 GLN B CA 1
ATOM 9166 C C . GLN B 1 608 ? 149.393 106.514 105.244 1.00 10.77 608 GLN B C 1
ATOM 9167 O O . GLN B 1 608 ? 149.443 105.765 104.276 1.00 13.68 608 GLN B O 1
ATOM 9173 N N . ILE B 1 609 ? 148.610 107.564 105.229 1.00 12.39 609 ILE B N 1
ATOM 9174 C CA . ILE B 1 609 ? 147.736 107.820 104.103 1.00 9.61 609 ILE B CA 1
ATOM 9175 C C . ILE B 1 609 ? 148.539 108.082 102.851 1.00 11.90 609 ILE B C 1
ATOM 9176 O O . ILE B 1 609 ? 148.173 107.615 101.779 1.00 13.63 609 ILE B O 1
ATOM 9181 N N . ILE B 1 610 ? 149.607 108.857 102.959 1.00 13.57 610 ILE B N 1
ATOM 9182 C CA . ILE B 1 610 ? 150.462 109.138 101.818 1.00 11.62 610 ILE B CA 1
ATOM 9183 C C . ILE B 1 610 ? 151.291 107.947 101.341 1.00 11.78 610 ILE B C 1
ATOM 9184 O O . ILE B 1 610 ? 151.410 107.711 100.142 1.00 14.03 610 ILE B O 1
ATOM 9189 N N . ASN B 1 611 ? 151.926 107.218 102.252 1.00 13.51 611 ASN B N 1
ATOM 9190 C CA . ASN B 1 611 ? 152.815 106.153 101.825 1.00 10.21 611 ASN B CA 1
ATOM 9191 C C . ASN B 1 611 ? 152.319 104.721 101.890 1.00 10.38 611 ASN B C 1
ATOM 9192 O O . ASN B 1 611 ? 152.863 103.870 101.193 1.00 13.69 611 ASN B O 1
ATOM 9197 N N . VAL B 1 612 ? 151.333 104.417 102.709 1.00 11.57 612 VAL B N 1
ATOM 9198 C CA . VAL B 1 612 ? 150.945 103.041 102.943 1.00 9.07 612 VAL B CA 1
ATOM 9199 C C . VAL B 1 612 ? 149.554 102.585 102.548 1.00 11.31 612 VAL B C 1
ATOM 9200 O O . VAL B 1 612 ? 149.381 101.516 101.973 1.00 14.50 612 VAL B O 1
ATOM 9204 N N . TYR B 1 613 ? 148.544 103.292 102.962 1.00 11.97 613 TYR B N 1
ATOM 9205 C CA . TYR B 1 613 ? 147.218 102.740 102.799 1.00 10.23 613 TYR B CA 1
ATOM 9206 C C . TYR B 1 613 ? 146.627 102.862 101.436 1.00 11.26 613 TYR B C 1
ATOM 9207 O O . TYR B 1 613 ? 146.802 103.860 100.757 1.00 14.60 613 TYR B O 1
ATOM 9216 N N . ASN B 1 614 ? 145.850 101.869 101.052 1.00 13.30 614 ASN B N 1
ATOM 9217 C CA . ASN B 1 614 ? 145.099 101.919 99.830 1.00 13.11 614 ASN B CA 1
ATOM 9218 C C . ASN B 1 614 ? 143.721 102.394 100.203 1.00 14.11 614 ASN B C 1
ATOM 9219 O O . ASN B 1 614 ? 143.437 102.618 101.377 1.00 16.78 614 ASN B O 1
ATOM 9224 N N . GLN B 1 615 ? 142.854 102.543 99.237 1.00 15.37 615 GLN B N 1
ATOM 9225 C CA . GLN B 1 615 ? 141.504 102.926 99.535 1.00 12.23 615 GLN B CA 1
ATOM 9226 C C . GLN B 1 615 ? 140.628 101.983 98.729 1.00 12.27 615 GLN B C 1
ATOM 9227 O O . GLN B 1 615 ? 140.732 101.941 97.503 1.00 14.77 615 GLN B O 1
ATOM 9233 N N . GLU B 1 616 ? 139.787 101.222 99.431 1.00 12.13 616 GLU B N 1
ATOM 9234 C CA . GLU B 1 616 ? 138.929 100.183 98.856 1.00 10.85 616 GLU B CA 1
ATOM 9235 C C . GLU B 1 616 ? 137.699 100.680 98.137 1.00 9.70 616 GLU B C 1
ATOM 9236 O O . GLU B 1 616 ? 137.177 100.016 97.251 1.00 11.55 616 GLU B O 1
ATOM 9242 N N . TYR B 1 617 ? 137.211 101.826 98.522 1.00 10.06 617 TYR B N 1
ATOM 9243 C CA . TYR B 1 617 ? 136.049 102.404 97.912 1.00 7.11 617 TYR B CA 1
ATOM 9244 C C . TYR B 1 617 ? 136.183 103.888 98.039 1.00 8.41 617 TYR B C 1
ATOM 9245 O O . TYR B 1 617 ? 136.876 104.354 98.928 1.00 11.28 617 TYR B O 1
ATOM 9254 N N . GLU B 1 618 ? 135.527 104.646 97.189 1.00 8.09 618 GLU B N 1
ATOM 9255 C CA . GLU B 1 618 ? 135.526 106.096 97.344 1.00 7.16 618 GLU B CA 1
ATOM 9256 C C . GLU B 1 618 ? 134.119 106.575 97.552 1.00 7.38 618 GLU B C 1
ATOM 9257 O O . GLU B 1 618 ? 133.327 106.577 96.614 1.00 10.30 618 GLU B O 1
ATOM 9263 N N . SER B 1 619 ? 133.782 106.968 98.766 1.00 9.10 619 SER B N 1
ATOM 9264 C CA . SER B 1 619 ? 132.427 107.382 99.049 1.00 6.15 619 SER B CA 1
ATOM 9265 C C . SER B 1 619 ? 132.311 108.894 99.061 1.00 7.73 619 SER B C 1
ATOM 9266 O O . SER B 1 619 ? 131.254 109.437 99.368 1.00 7.28 619 SER B O 1
ATOM 9269 N N . ALA B 1 620 ? 133.400 109.594 98.760 1.00 8.02 620 ALA B N 1
ATOM 9270 C CA . ALA B 1 620 ? 133.425 111.040 98.711 1.00 5.97 620 ALA B CA 1
ATOM 9271 C C . ALA B 1 620 ? 132.887 111.670 99.971 1.00 7.18 620 ALA B C 1
ATOM 9272 O O . ALA B 1 620 ? 132.061 112.569 99.912 1.00 10.24 620 ALA B O 1
ATOM 9274 N N . ALA B 1 621 ? 133.348 111.194 101.101 1.00 5.95 621 ALA B N 1
ATOM 9275 C CA . ALA B 1 621 ? 133.013 111.654 102.422 1.00 2.51 621 ALA B CA 1
ATOM 9276 C C . ALA B 1 621 ? 131.556 111.551 102.768 1.00 2.75 621 ALA B C 1
ATOM 9277 O O . ALA B 1 621 ? 131.068 112.298 103.609 1.00 3.65 621 ALA B O 1
ATOM 9279 N N . ALA B 1 622 ? 130.880 110.534 102.268 1.00 4.08 622 ALA B N 1
ATOM 9280 C CA . ALA B 1 622 ? 129.481 110.287 102.567 1.00 2.16 622 ALA B CA 1
ATOM 9281 C C . ALA B 1 622 ? 129.236 110.008 104.024 1.00 2.20 622 ALA B C 1
ATOM 9282 O O . ALA B 1 622 ? 128.103 110.060 104.480 1.00 1.20 622 ALA B O 1
ATOM 9284 N N . PHE B 1 623 ? 130.274 109.655 104.753 1.00 2.14 623 PHE B N 1
ATOM 9285 C CA . PHE B 1 623 ? 130.181 109.352 106.161 1.00 1.96 623 PHE B CA 1
ATOM 9286 C C . PHE B 1 623 ? 130.136 110.591 107.031 1.00 1.19 623 PHE B C 1
ATOM 9287 O O . PHE B 1 623 ? 129.851 110.498 108.226 1.00 3.76 623 PHE B O 1
ATOM 9295 N N . TRP B 1 624 ? 130.434 111.756 106.480 1.00 1.48 624 TRP B N 1
ATOM 9296 C CA . TRP B 1 624 ? 130.517 112.918 107.328 1.00 0.78 624 TRP B CA 1
ATOM 9297 C C . TRP B 1 624 ? 129.305 113.157 108.200 1.00 1.16 624 TRP B C 1
ATOM 9298 O O . TRP B 1 624 ? 129.483 113.446 109.376 1.00 4.95 624 TRP B O 1
ATOM 9309 N N . PRO B 1 625 ? 128.057 113.106 107.725 1.00 1.23 625 PRO B N 1
ATOM 9310 C CA . PRO B 1 625 ? 126.899 113.349 108.535 1.00 1.61 625 PRO B CA 1
ATOM 9311 C C . PRO B 1 625 ? 126.825 112.458 109.764 1.00 3.01 625 PRO B C 1
ATOM 9312 O O . PRO B 1 625 ? 126.187 112.835 110.747 1.00 0.39 625 PRO B O 1
ATOM 9316 N N . ASP B 1 626 ? 127.467 111.286 109.737 1.00 4.75 626 ASP B N 1
ATOM 9317 C CA . ASP B 1 626 ? 127.427 110.391 110.871 1.00 3.82 626 ASP B CA 1
ATOM 9318 C C . ASP B 1 626 ? 128.433 110.872 111.883 1.00 4.90 626 ASP B C 1
ATOM 9319 O O . ASP B 1 626 ? 128.213 110.801 113.085 1.00 7.82 626 ASP B O 1
ATOM 9324 N N . VAL B 1 627 ? 129.535 111.415 111.402 1.00 5.15 627 VAL B N 1
ATOM 9325 C CA . VAL B 1 627 ? 130.558 111.920 112.293 1.00 4.17 627 VAL B CA 1
ATOM 9326 C C . VAL B 1 627 ? 129.979 113.109 113.031 1.00 6.69 627 VAL B C 1
ATOM 9327 O O . VAL B 1 627 ? 130.142 113.247 114.243 1.00 10.20 627 VAL B O 1
ATOM 9331 N N . HIS B 1 628 ? 129.285 113.960 112.294 1.00 5.56 628 HIS B N 1
ATOM 9332 C CA . HIS B 1 628 ? 128.662 115.127 112.865 1.00 4.65 628 HIS B CA 1
ATOM 9333 C C . HIS B 1 628 ? 127.660 114.707 113.921 1.00 7.03 628 HIS B C 1
ATOM 9334 O O . HIS B 1 628 ? 127.663 115.246 115.027 1.00 11.65 628 HIS B O 1
ATOM 9341 N N . GLY B 1 629 ? 126.780 113.759 113.595 1.00 7.81 629 GLY B N 1
ATOM 9342 C CA . GLY B 1 629 ? 125.761 113.341 114.533 1.00 7.18 629 GLY B CA 1
ATOM 9343 C C . GLY B 1 629 ? 126.330 112.781 115.818 1.00 8.55 629 GLY B C 1
ATOM 9344 O O . GLY B 1 629 ? 125.791 113.051 116.890 1.00 14.02 629 GLY B O 1
ATOM 9345 N N . ARG B 1 630 ? 127.416 112.027 115.743 1.00 9.55 630 ARG B N 1
ATOM 9346 C CA . ARG B 1 630 ? 128.016 111.482 116.944 1.00 8.77 630 ARG B CA 1
ATOM 9347 C C . ARG B 1 630 ? 128.561 112.562 117.850 1.00 10.48 630 ARG B C 1
ATOM 9348 O O . ARG B 1 630 ? 128.477 112.433 119.070 1.00 14.41 630 ARG B O 1
ATOM 9356 N N . VAL B 1 631 ? 129.099 113.644 117.292 1.00 11.03 631 VAL B N 1
ATOM 9357 C CA . VAL B 1 631 ? 129.612 114.687 118.154 1.00 8.68 631 VAL B CA 1
ATOM 9358 C C . VAL B 1 631 ? 128.445 115.337 118.861 1.00 11.19 631 VAL B C 1
ATOM 9359 O O . VAL B 1 631 ? 128.550 115.663 120.042 1.00 15.14 631 VAL B O 1
ATOM 9363 N N . ILE B 1 632 ? 127.347 115.556 118.152 1.00 11.29 632 ILE B N 1
ATOM 9364 C CA . ILE B 1 632 ? 126.184 116.156 118.777 1.00 10.28 632 ILE B CA 1
ATOM 9365 C C . ILE B 1 632 ? 125.686 115.267 119.892 1.00 12.45 632 ILE B C 1
ATOM 9366 O O . ILE B 1 632 ? 125.277 115.765 120.944 1.00 15.66 632 ILE B O 1
ATOM 9371 N N . ALA B 1 633 ? 125.653 113.956 119.679 1.00 13.18 633 ALA B N 1
ATOM 9372 C CA . ALA B 1 633 ? 125.223 113.083 120.745 1.00 11.55 633 ALA B CA 1
ATOM 9373 C C . ALA B 1 633 ? 126.152 113.204 121.934 1.00 12.03 633 ALA B C 1
ATOM 9374 O O . ALA B 1 633 ? 125.689 113.227 123.068 1.00 16.81 633 ALA B O 1
ATOM 9376 N N . ALA B 1 634 ? 127.457 113.323 121.698 1.00 13.54 634 ALA B N 1
ATOM 9377 C CA . ALA B 1 634 ? 128.392 113.460 122.794 1.00 11.19 634 ALA B CA 1
ATOM 9378 C C . ALA B 1 634 ? 128.135 114.731 123.580 1.00 11.80 634 ALA B C 1
ATOM 9379 O O . ALA B 1 634 ? 128.226 114.714 124.809 1.00 16.00 634 ALA B O 1
ATOM 9381 N N . LEU B 1 635 ? 127.773 115.827 122.903 1.00 14.34 635 LEU B N 1
ATOM 9382 C CA . LEU B 1 635 ? 127.456 117.052 123.625 1.00 12.13 635 LEU B CA 1
ATOM 9383 C C . LEU B 1 635 ? 126.251 116.879 124.499 1.00 12.74 635 LEU B C 1
ATOM 9384 O O . LEU B 1 635 ? 126.277 117.282 125.659 1.00 16.96 635 LEU B O 1
ATOM 9389 N N . VAL B 1 636 ? 125.227 116.214 124.001 1.00 13.08 636 VAL B N 1
ATOM 9390 C CA . VAL B 1 636 ? 124.037 116.025 124.802 1.00 11.63 636 VAL B CA 1
ATOM 9391 C C . VAL B 1 636 ? 124.321 115.150 126.005 1.00 13.94 636 VAL B C 1
ATOM 9392 O O . VAL B 1 636 ? 123.830 115.430 127.096 1.00 17.64 636 VAL B O 1
ATOM 9396 N N . ILE B 1 637 ? 125.091 114.091 125.823 1.00 15.35 637 ILE B N 1
ATOM 9397 C CA . ILE B 1 637 ? 125.407 113.204 126.919 1.00 13.36 637 ILE B CA 1
ATOM 9398 C C . ILE B 1 637 ? 126.176 113.947 127.979 1.00 13.92 637 ILE B C 1
ATOM 9399 O O . ILE B 1 637 ? 125.874 113.792 129.158 1.00 17.94 637 ILE B O 1
ATOM 9404 N N . SER B 1 638 ? 127.162 114.749 127.596 1.00 15.25 638 SER B N 1
ATOM 9405 C CA . SER B 1 638 ? 127.905 115.486 128.590 1.00 14.54 638 SER B CA 1
ATOM 9406 C C . SER B 1 638 ? 127.021 116.430 129.370 1.00 15.89 638 SER B C 1
ATOM 9407 O O . SER B 1 638 ? 127.148 116.524 130.593 1.00 20.19 638 SER B O 1
ATOM 9410 N N . GLN B 1 639 ? 126.108 117.114 128.693 1.00 16.13 639 GLN B N 1
ATOM 9411 C CA . GLN B 1 639 ? 125.224 118.058 129.350 1.00 14.51 639 GLN B CA 1
ATOM 9412 C C . GLN B 1 639 ? 124.304 117.360 130.352 1.00 17.09 639 GLN B C 1
ATOM 9413 O O . GLN B 1 639 ? 124.116 117.861 131.464 1.00 21.30 639 GLN B O 1
ATOM 9419 N N . LEU B 1 640 ? 123.794 116.180 130.012 1.00 17.05 640 LEU B N 1
ATOM 9420 C CA . LEU B 1 640 ? 122.936 115.446 130.933 1.00 15.75 640 LEU B CA 1
ATOM 9421 C C . LEU B 1 640 ? 123.718 114.911 132.132 1.00 17.48 640 LEU B C 1
ATOM 9422 O O . LEU B 1 640 ? 123.212 114.886 133.263 1.00 23.69 640 LEU B O 1
ATOM 9427 N N . LEU B 1 641 ? 124.956 114.478 131.911 1.00 18.75 641 LEU B N 1
ATOM 9428 C CA . LEU B 1 641 ? 125.758 113.990 133.016 1.00 16.47 641 LEU B CA 1
ATOM 9429 C C . LEU B 1 641 ? 126.089 115.129 133.948 1.00 19.25 641 LEU B C 1
ATOM 9430 O O . LEU B 1 641 ? 126.136 114.931 135.168 1.00 25.03 641 LEU B O 1
ATOM 9435 N N . LEU B 1 642 ? 126.295 116.328 133.396 1.00 20.92 642 LEU B N 1
ATOM 9436 C CA . LEU B 1 642 ? 126.582 117.478 134.223 1.00 21.68 642 LEU B CA 1
ATOM 9437 C C . LEU B 1 642 ? 125.391 117.767 135.093 1.00 22.20 642 LEU B C 1
ATOM 9438 O O . LEU B 1 642 ? 125.557 118.036 136.267 1.00 27.72 642 LEU B O 1
ATOM 9443 N N . MET B 1 643 ? 124.170 117.665 134.575 1.00 23.54 643 MET B N 1
ATOM 9444 C CA . MET B 1 643 ? 123.023 117.941 135.438 1.00 25.54 643 MET B CA 1
ATOM 9445 C C . MET B 1 643 ? 123.038 117.048 136.655 1.00 27.72 643 MET B C 1
ATOM 9446 O O . MET B 1 643 ? 122.871 117.509 137.783 1.00 33.46 643 MET B O 1
ATOM 9451 N N . GLY B 1 644 ? 123.323 115.774 136.448 1.00 26.58 644 GLY B N 1
ATOM 9452 C CA . GLY B 1 644 ? 123.378 114.843 137.559 1.00 26.92 644 GLY B CA 1
ATOM 9453 C C . GLY B 1 644 ? 124.434 115.232 138.596 1.00 28.10 644 GLY B C 1
ATOM 9454 O O . GLY B 1 644 ? 124.151 115.291 139.792 1.00 34.66 644 GLY B O 1
ATOM 9455 N N . LEU B 1 645 ? 125.658 115.500 138.133 1.00 27.29 645 LEU B N 1
ATOM 9456 C CA . LEU B 1 645 ? 126.769 115.841 139.065 1.00 28.83 645 LEU B CA 1
ATOM 9457 C C . LEU B 1 645 ? 126.524 117.224 139.678 1.00 30.40 645 LEU B C 1
ATOM 9458 O O . LEU B 1 645 ? 126.344 117.294 140.910 1.00 34.82 645 LEU B O 1
ATOM 9463 N N . LEU B 1 646 ? 126.522 118.274 138.853 1.00 31.45 646 LEU B N 1
ATOM 9464 C CA . LEU B 1 646 ? 126.351 119.664 139.358 1.00 33.11 646 LEU B CA 1
ATOM 9465 C C . LEU B 1 646 ? 125.099 119.758 140.236 1.00 36.85 646 LEU B C 1
ATOM 9466 O O . LEU B 1 646 ? 125.216 120.256 141.373 1.00 39.88 646 LEU B O 1
ATOM 9471 N N . GLY B 1 647 ? 123.950 119.308 139.725 1.00 33.87 647 GLY B N 1
ATOM 9472 C CA . GLY B 1 647 ? 122.685 119.430 140.476 1.00 38.04 647 GLY B CA 1
ATOM 9473 C C . GLY B 1 647 ? 121.788 120.477 139.845 1.00 42.42 647 GLY B C 1
ATOM 9474 O O . GLY B 1 647 ? 122.298 121.272 139.035 1.00 40.22 647 GLY B O 1
ATOM 9475 N N . THR B 1 648 ? 120.497 120.478 140.194 1.00 48.02 648 THR B N 1
ATOM 9476 C CA . THR B 1 648 ? 119.534 121.436 139.588 1.00 49.08 648 THR B CA 1
ATOM 9477 C C . THR B 1 648 ? 119.101 122.458 140.645 1.00 52.25 648 THR B C 1
ATOM 9478 O O . THR B 1 648 ? 119.835 123.453 140.806 1.00 56.15 648 THR B O 1
ATOM 9482 N N . ALA B 1 654 ? 117.692 126.948 138.620 1.00 41.82 654 ALA B N 1
ATOM 9483 C CA . ALA B 1 654 ? 118.796 126.767 137.673 1.00 37.10 654 ALA B CA 1
ATOM 9484 C C . ALA B 1 654 ? 118.495 125.737 136.569 1.00 37.10 654 ALA B C 1
ATOM 9485 O O . ALA B 1 654 ? 119.168 125.763 135.521 1.00 38.99 654 ALA B O 1
ATOM 9487 N N . ALA B 1 655 ? 117.453 124.886 136.756 1.00 37.20 655 ALA B N 1
ATOM 9488 C CA . ALA B 1 655 ? 117.047 123.844 135.812 1.00 38.03 655 ALA B CA 1
ATOM 9489 C C . ALA B 1 655 ? 116.812 124.387 134.409 1.00 35.14 655 ALA B C 1
ATOM 9490 O O . ALA B 1 655 ? 117.296 123.786 133.466 1.00 35.22 655 ALA B O 1
ATOM 9492 N N . PRO B 1 656 ? 116.184 125.551 134.183 1.00 34.67 656 PRO B N 1
ATOM 9493 C CA . PRO B 1 656 ? 115.992 126.066 132.851 1.00 35.00 656 PRO B CA 1
ATOM 9494 C C . PRO B 1 656 ? 117.295 126.235 132.067 1.00 32.55 656 PRO B C 1
ATOM 9495 O O . PRO B 1 656 ? 117.278 126.162 130.840 1.00 30.54 656 PRO B O 1
ATOM 9499 N N . PHE B 1 657 ? 118.433 126.423 132.742 1.00 31.19 657 PHE B N 1
ATOM 9500 C CA . PHE B 1 657 ? 119.675 126.587 132.010 1.00 30.77 657 PHE B CA 1
ATOM 9501 C C . PHE B 1 657 ? 120.171 125.236 131.598 1.00 28.63 657 PHE B C 1
ATOM 9502 O O . PHE B 1 657 ? 120.564 124.995 130.454 1.00 28.72 657 PHE B O 1
ATOM 9510 N N . LEU B 1 658 ? 120.075 124.327 132.529 1.00 30.34 658 LEU B N 1
ATOM 9511 C CA . LEU B 1 658 ? 120.530 122.991 132.295 1.00 30.02 658 LEU B CA 1
ATOM 9512 C C . LEU B 1 658 ? 119.685 122.262 131.253 1.00 27.86 658 LEU B C 1
ATOM 9513 O O . LEU B 1 658 ? 120.206 121.446 130.498 1.00 29.62 658 LEU B O 1
ATOM 9518 N N . ILE B 1 659 ? 118.395 122.558 131.213 1.00 26.82 659 ILE B N 1
ATOM 9519 C CA . ILE B 1 659 ? 117.464 121.989 130.253 1.00 27.32 659 ILE B CA 1
ATOM 9520 C C . ILE B 1 659 ? 117.674 122.584 128.874 1.00 25.07 659 ILE B C 1
ATOM 9521 O O . ILE B 1 659 ? 117.606 121.876 127.863 1.00 25.70 659 ILE B O 1
ATOM 9526 N N . ALA B 1 660 ? 117.846 123.898 128.813 1.00 25.44 660 ALA B N 1
ATOM 9527 C CA . ALA B 1 660 ? 118.055 124.553 127.552 1.00 20.63 660 ALA B CA 1
ATOM 9528 C C . ALA B 1 660 ? 119.286 124.040 126.848 1.00 21.37 660 ALA B C 1
ATOM 9529 O O . ALA B 1 660 ? 119.251 123.865 125.640 1.00 24.02 660 ALA B O 1
ATOM 9531 N N . LEU B 1 661 ? 120.363 123.710 127.552 1.00 21.05 661 LEU B N 1
ATOM 9532 C CA . LEU B 1 661 ? 121.502 123.239 126.790 1.00 17.31 661 LEU B CA 1
ATOM 9533 C C . LEU B 1 661 ? 121.172 122.099 125.818 1.00 18.85 661 LEU B C 1
ATOM 9534 O O . LEU B 1 661 ? 121.445 122.272 124.627 1.00 20.02 661 LEU B O 1
ATOM 9539 N N . PRO B 1 662 ? 120.633 120.928 126.211 1.00 18.07 662 PRO B N 1
ATOM 9540 C CA . PRO B 1 662 ? 120.202 119.898 125.296 1.00 15.96 662 PRO B CA 1
ATOM 9541 C C . PRO B 1 662 ? 119.235 120.360 124.225 1.00 17.52 662 PRO B C 1
ATOM 9542 O O . PRO B 1 662 ? 119.330 119.925 123.081 1.00 19.55 662 PRO B O 1
ATOM 9546 N N . VAL B 1 663 ? 118.337 121.282 124.545 1.00 20.69 663 VAL B N 1
ATOM 9547 C CA . VAL B 1 663 ? 117.378 121.717 123.535 1.00 17.39 663 VAL B CA 1
ATOM 9548 C C . VAL B 1 663 ? 118.017 122.533 122.439 1.00 16.89 663 VAL B C 1
ATOM 9549 O O . VAL B 1 663 ? 117.691 122.372 121.262 1.00 19.15 663 VAL B O 1
ATOM 9553 N N . LEU B 1 664 ? 118.872 123.448 122.832 1.00 18.67 664 LEU B N 1
ATOM 9554 C CA . LEU B 1 664 ? 119.553 124.317 121.912 1.00 16.34 664 LEU B CA 1
ATOM 9555 C C . LEU B 1 664 ? 120.537 123.525 121.070 1.00 17.27 664 LEU B C 1
ATOM 9556 O O . LEU B 1 664 ? 120.702 123.816 119.885 1.00 18.79 664 LEU B O 1
ATOM 9561 N N . THR B 1 665 ? 121.177 122.514 121.666 1.00 17.55 665 THR B N 1
ATOM 9562 C CA . THR B 1 665 ? 122.136 121.687 120.959 1.00 12.79 665 THR B CA 1
ATOM 9563 C C . THR B 1 665 ? 121.418 120.933 119.854 1.00 13.69 665 THR B C 1
ATOM 9564 O O . THR B 1 665 ? 121.907 120.858 118.721 1.00 16.03 665 THR B O 1
ATOM 9568 N N . ILE B 1 666 ? 120.244 120.398 120.147 1.00 13.63 666 ILE B N 1
ATOM 9569 C CA . ILE B 1 666 ? 119.489 119.722 119.118 1.00 12.51 666 ILE B CA 1
ATOM 9570 C C . ILE B 1 666 ? 118.992 120.713 118.068 1.00 13.62 666 ILE B C 1
ATOM 9571 O O . ILE B 1 666 ? 119.013 120.399 116.880 1.00 16.06 666 ILE B O 1
ATOM 9576 N N . GLY B 1 667 ? 118.534 121.900 118.459 1.00 14.91 667 GLY B N 1
ATOM 9577 C CA . GLY B 1 667 ? 118.089 122.859 117.458 1.00 12.83 667 GLY B CA 1
ATOM 9578 C C . GLY B 1 667 ? 119.206 123.179 116.466 1.00 12.78 667 GLY B C 1
ATOM 9579 O O . GLY B 1 667 ? 118.952 123.293 115.262 1.00 15.87 667 GLY B O 1
ATOM 9580 N N . PHE B 1 668 ? 120.442 123.278 116.952 1.00 14.29 668 PHE B N 1
ATOM 9581 C CA . PHE B 1 668 ? 121.601 123.479 116.099 1.00 11.74 668 PHE B CA 1
ATOM 9582 C C . PHE B 1 668 ? 121.719 122.341 115.116 1.00 11.91 668 PHE B C 1
ATOM 9583 O O . PHE B 1 668 ? 121.893 122.550 113.914 1.00 13.65 668 PHE B O 1
ATOM 9591 N N . HIS B 1 669 ? 121.615 121.122 115.617 1.00 12.92 669 HIS B N 1
ATOM 9592 C CA . HIS B 1 669 ? 121.692 119.963 114.770 1.00 10.07 669 HIS B CA 1
ATOM 9593 C C . HIS B 1 669 ? 120.667 120.021 113.651 1.00 11.88 669 HIS B C 1
ATOM 9594 O O . HIS B 1 669 ? 121.015 119.735 112.506 1.00 14.71 669 HIS B O 1
ATOM 9601 N N . HIS B 1 670 ? 119.431 120.419 113.932 1.00 13.65 670 HIS B N 1
ATOM 9602 C CA . HIS B 1 670 ? 118.447 120.483 112.854 1.00 11.83 670 HIS B CA 1
ATOM 9603 C C . HIS B 1 670 ? 118.771 121.563 111.850 1.00 11.09 670 HIS B C 1
ATOM 9604 O O . HIS B 1 670 ? 118.536 121.376 110.654 1.00 14.89 670 HIS B O 1
ATOM 9611 N N . PHE B 1 671 ? 119.330 122.680 112.289 1.00 11.98 671 PHE B N 1
ATOM 9612 C CA . PHE B 1 671 ? 119.755 123.693 111.342 1.00 9.85 671 PHE B CA 1
ATOM 9613 C C . PHE B 1 671 ? 120.740 123.105 110.365 1.00 10.96 671 PHE B C 1
ATOM 9614 O O . PHE B 1 671 ? 120.599 123.276 109.152 1.00 13.78 671 PHE B O 1
ATOM 9622 N N . CYS B 1 672 ? 121.749 122.417 110.883 1.00 12.28 672 CYS B N 1
ATOM 9623 C CA . CYS B 1 672 ? 122.749 121.817 110.033 1.00 8.96 672 CYS B CA 1
ATOM 9624 C C . CYS B 1 672 ? 122.182 120.747 109.122 1.00 7.92 672 CYS B C 1
ATOM 9625 O O . CYS B 1 672 ? 122.567 120.652 107.951 1.00 10.40 672 CYS B O 1
ATOM 9628 N N . LYS B 1 673 ? 121.240 119.949 109.602 1.00 8.59 673 LYS B N 1
ATOM 9629 C CA . LYS B 1 673 ? 120.677 118.966 108.700 1.00 7.82 673 LYS B CA 1
ATOM 9630 C C . LYS B 1 673 ? 119.988 119.641 107.543 1.00 8.66 673 LYS B C 1
ATOM 9631 O O . LYS B 1 673 ? 120.060 119.186 106.411 1.00 11.19 673 LYS B O 1
ATOM 9637 N N . GLY B 1 674 ? 119.283 120.714 107.804 1.00 9.79 674 GLY B N 1
ATOM 9638 C CA . GLY B 1 674 ? 118.615 121.385 106.725 1.00 7.70 674 GLY B CA 1
ATOM 9639 C C . GLY B 1 674 ? 119.565 122.062 105.753 1.00 7.93 674 GLY B C 1
ATOM 9640 O O . GLY B 1 674 ? 119.332 122.045 104.547 1.00 13.10 674 GLY B O 1
ATOM 9641 N N . ARG B 1 675 ? 120.620 122.679 106.269 1.00 9.58 675 ARG B N 1
ATOM 9642 C CA . ARG B 1 675 ? 121.504 123.453 105.430 1.00 7.20 675 ARG B CA 1
ATOM 9643 C C . ARG B 1 675 ? 122.681 122.733 104.777 1.00 7.95 675 ARG B C 1
ATOM 9644 O O . ARG B 1 675 ? 123.044 123.081 103.656 1.00 8.96 675 ARG B O 1
ATOM 9652 N N . TYR B 1 676 ? 123.331 121.791 105.458 1.00 8.32 676 TYR B N 1
ATOM 9653 C CA . TYR B 1 676 ? 124.521 121.174 104.890 1.00 6.40 676 TYR B CA 1
ATOM 9654 C C . TYR B 1 676 ? 124.331 119.736 104.508 1.00 6.56 676 TYR B C 1
ATOM 9655 O O . TYR B 1 676 ? 124.891 119.283 103.515 1.00 8.79 676 TYR B O 1
ATOM 9664 N N . GLU B 1 677 ? 123.499 119.012 105.233 1.00 6.64 677 GLU B N 1
ATOM 9665 C CA . GLU B 1 677 ? 123.334 117.592 104.946 1.00 5.96 677 GLU B CA 1
ATOM 9666 C C . GLU B 1 677 ? 123.000 117.270 103.479 1.00 6.39 677 GLU B C 1
ATOM 9667 O O . GLU B 1 677 ? 123.530 116.284 102.974 1.00 9.74 677 GLU B O 1
ATOM 9673 N N . PRO B 1 678 ? 122.170 118.031 102.728 1.00 7.53 678 PRO B N 1
ATOM 9674 C CA . PRO B 1 678 ? 121.845 117.767 101.349 1.00 5.18 678 PRO B CA 1
ATOM 9675 C C . PRO B 1 678 ? 123.069 117.602 100.458 1.00 5.40 678 PRO B C 1
ATOM 9676 O O . PRO B 1 678 ? 123.018 116.891 99.467 1.00 6.53 678 PRO B O 1
ATOM 9680 N N . ALA B 1 679 ? 124.216 118.159 100.811 1.00 7.69 679 ALA B N 1
ATOM 9681 C CA . ALA B 1 679 ? 125.370 117.979 99.947 1.00 4.82 679 ALA B CA 1
ATOM 9682 C C . ALA B 1 679 ? 125.812 116.525 99.913 1.00 5.93 679 ALA B C 1
ATOM 9683 O O . ALA B 1 679 ? 126.575 116.131 99.029 1.00 10.28 679 ALA B O 1
ATOM 9685 N N . PHE B 1 680 ? 125.395 115.758 100.917 1.00 5.17 680 PHE B N 1
ATOM 9686 C CA . PHE B 1 680 ? 125.746 114.374 101.093 1.00 3.83 680 PHE B CA 1
ATOM 9687 C C . PHE B 1 680 ? 124.604 113.438 100.718 1.00 3.78 680 PHE B C 1
ATOM 9688 O O . PHE B 1 680 ? 124.846 112.294 100.342 1.00 6.79 680 PHE B O 1
ATOM 9696 N N . ILE B 1 681 ? 123.359 113.914 100.813 1.00 4.95 681 ILE B N 1
ATOM 9697 C CA . ILE B 1 681 ? 122.214 113.043 100.532 1.00 3.05 681 ILE B CA 1
ATOM 9698 C C . ILE B 1 681 ? 121.308 113.327 99.322 1.00 2.89 681 ILE B C 1
ATOM 9699 O O . ILE B 1 681 ? 120.311 112.631 99.138 1.00 4.45 681 ILE B O 1
ATOM 9704 N N . ARG B 1 682 ? 121.599 114.341 98.529 1.00 4.19 682 ARG B N 1
ATOM 9705 C CA . ARG B 1 682 ? 120.787 114.680 97.342 1.00 2.14 682 ARG B CA 1
ATOM 9706 C C . ARG B 1 682 ? 121.779 115.074 96.252 1.00 1.91 682 ARG B C 1
ATOM 9707 O O . ARG B 1 682 ? 122.824 115.567 96.616 1.00 4.28 682 ARG B O 1
ATOM 9715 N N . TYR B 1 683 ? 121.523 114.760 94.985 1.00 1.87 683 TYR B N 1
ATOM 9716 C CA . TYR B 1 683 ? 122.407 115.134 93.910 1.00 1.22 683 TYR B CA 1
ATOM 9717 C C . TYR B 1 683 ? 121.654 116.102 93.028 1.00 0.40 683 TYR B C 1
ATOM 9718 O O . TYR B 1 683 ? 120.667 115.715 92.409 1.00 0.07 683 TYR B O 1
ATOM 9727 N N . PRO B 1 684 ? 121.990 117.390 93.033 1.00 0.82 684 PRO B N 1
ATOM 9728 C CA . PRO B 1 684 ? 121.293 118.402 92.319 1.00 0.46 684 PRO B CA 1
ATOM 9729 C C . PRO B 1 684 ? 121.224 118.082 90.866 1.00 0.67 684 PRO B C 1
ATOM 9730 O O . PRO B 1 684 ? 122.214 117.634 90.282 1.00 1.29 684 PRO B O 1
ATOM 9734 N N . LEU B 1 685 ? 120.091 118.368 90.261 1.00 0.43 685 LEU B N 1
ATOM 9735 C CA . LEU B 1 685 ? 119.955 118.087 88.861 1.00 0.52 685 LEU B CA 1
ATOM 9736 C C . LEU B 1 685 ? 120.852 118.959 88.035 1.00 1.18 685 LEU B C 1
ATOM 9737 O O . LEU B 1 685 ? 121.353 118.510 87.011 1.00 4.10 685 LEU B O 1
ATOM 9742 N N . GLN B 1 686 ? 121.089 120.191 88.458 1.00 1.64 686 GLN B N 1
ATOM 9743 C CA . GLN B 1 686 ? 121.975 121.047 87.706 1.00 1.72 686 GLN B CA 1
ATOM 9744 C C . GLN B 1 686 ? 123.380 120.498 87.661 1.00 3.73 686 GLN B C 1
ATOM 9745 O O . GLN B 1 686 ? 124.067 120.665 86.659 1.00 5.07 686 GLN B O 1
ATOM 9751 N N . GLU B 1 687 ? 123.840 119.888 88.746 1.00 3.98 687 GLU B N 1
ATOM 9752 C CA . GLU B 1 687 ? 125.198 119.393 88.782 1.00 3.52 687 GLU B CA 1
ATOM 9753 C C . GLU B 1 687 ? 125.320 118.199 87.874 1.00 4.29 687 GLU B C 1
ATOM 9754 O O . GLU B 1 687 ? 126.313 118.047 87.158 1.00 6.46 687 GLU B O 1
ATOM 9760 N N . ALA B 1 688 ? 124.284 117.367 87.856 1.00 3.90 688 ALA B N 1
ATOM 9761 C CA . ALA B 1 688 ? 124.297 116.219 86.989 1.00 2.29 688 ALA B CA 1
ATOM 9762 C C . ALA B 1 688 ? 124.305 116.640 85.539 1.00 4.16 688 ALA B C 1
ATOM 9763 O O . ALA B 1 688 ? 125.060 116.099 84.735 1.00 7.74 688 ALA B O 1
ATOM 9765 N N . MET B 1 689 ? 123.534 117.680 85.215 1.00 5.29 689 MET B N 1
ATOM 9766 C CA . MET B 1 689 ? 123.458 118.156 83.854 1.00 4.42 689 MET B CA 1
ATOM 9767 C C . MET B 1 689 ? 124.774 118.741 83.416 1.00 5.47 689 MET B C 1
ATOM 9768 O O . MET B 1 689 ? 125.177 118.541 82.271 1.00 8.36 689 MET B O 1
ATOM 9773 N N . MET B 1 690 ? 125.479 119.455 84.296 1.00 6.35 690 MET B N 1
ATOM 9774 C CA . MET B 1 690 ? 126.758 119.996 83.883 1.00 4.44 690 MET B CA 1
ATOM 9775 C C . MET B 1 690 ? 127.759 118.917 83.581 1.00 7.08 690 MET B C 1
ATOM 9776 O O . MET B 1 690 ? 128.471 119.027 82.585 1.00 10.62 690 MET B O 1
ATOM 9781 N N . LYS B 1 691 ? 127.815 117.850 84.381 1.00 7.49 691 LYS B N 1
ATOM 9782 C CA . LYS B 1 691 ? 128.774 116.817 84.041 1.00 6.13 691 LYS B CA 1
ATOM 9783 C C . LYS B 1 691 ? 128.432 116.178 82.727 1.00 7.77 691 LYS B C 1
ATOM 9784 O O . LYS B 1 691 ? 129.325 115.890 81.935 1.00 10.48 691 LYS B O 1
ATOM 9790 N N . ASP B 1 692 ? 127.145 115.962 82.466 1.00 7.72 692 ASP B N 1
ATOM 9791 C CA . ASP B 1 692 ? 126.741 115.317 81.237 1.00 5.91 692 ASP B CA 1
ATOM 9792 C C . ASP B 1 692 ? 127.075 116.163 80.037 1.00 7.95 692 ASP B C 1
ATOM 9793 O O . ASP B 1 692 ? 127.526 115.644 79.012 1.00 12.13 692 ASP B O 1
ATOM 9798 N N . THR B 1 693 ? 126.880 117.466 80.152 1.00 9.89 693 THR B N 1
ATOM 9799 C CA . THR B 1 693 ? 127.146 118.362 79.053 1.00 9.05 693 THR B CA 1
ATOM 9800 C C . THR B 1 693 ? 128.614 118.438 78.737 1.00 11.26 693 THR B C 1
ATOM 9801 O O . THR B 1 693 ? 129.005 118.394 77.566 1.00 14.50 693 THR B O 1
ATOM 9805 N N . LEU B 1 694 ? 129.441 118.563 79.764 1.00 11.07 694 LEU B N 1
ATOM 9806 C CA . LEU B 1 694 ? 130.858 118.681 79.545 1.00 9.84 694 LEU B CA 1
ATOM 9807 C C . LEU B 1 694 ? 131.439 117.401 79.024 1.00 12.47 694 LEU B C 1
ATOM 9808 O O . LEU B 1 694 ? 132.292 117.433 78.140 1.00 17.05 694 LEU B O 1
ATOM 9813 N N . GLU B 1 695 ? 130.973 116.263 79.527 1.00 13.43 695 GLU B N 1
ATOM 9814 C CA . GLU B 1 695 ? 131.470 114.999 79.055 1.00 11.95 695 GLU B CA 1
ATOM 9815 C C . GLU B 1 695 ? 131.143 114.796 77.612 1.00 13.82 695 GLU B C 1
ATOM 9816 O O . GLU B 1 695 ? 131.981 114.330 76.853 1.00 18.09 695 GLU B O 1
ATOM 9822 N N . THR B 1 696 ? 129.933 115.130 77.204 1.00 14.76 696 THR B N 1
ATOM 9823 C CA . THR B 1 696 ? 129.584 114.914 75.829 1.00 12.01 696 THR B CA 1
ATOM 9824 C C . THR B 1 696 ? 130.439 115.768 74.935 1.00 15.62 696 THR B C 1
ATOM 9825 O O . THR B 1 696 ? 130.906 115.312 73.899 1.00 20.86 696 THR B O 1
ATOM 9829 N N . ALA B 1 697 ? 130.648 117.021 75.298 1.00 14.86 697 ALA B N 1
ATOM 9830 C CA . ALA B 1 697 ? 131.462 117.875 74.466 1.00 14.46 697 ALA B CA 1
ATOM 9831 C C . ALA B 1 697 ? 132.911 117.401 74.364 1.00 16.40 697 ALA B C 1
ATOM 9832 O O . ALA B 1 697 ? 133.517 117.468 73.296 1.00 20.09 697 ALA B O 1
ATOM 9834 N N . ARG B 1 698 ? 133.457 116.917 75.471 1.00 15.82 698 ARG B N 1
ATOM 9835 C CA . ARG B 1 698 ? 134.826 116.443 75.555 1.00 16.08 698 ARG B CA 1
ATOM 9836 C C . ARG B 1 698 ? 135.068 115.113 74.846 1.00 17.83 698 ARG B C 1
ATOM 9837 O O . ARG B 1 698 ? 136.103 114.925 74.207 1.00 21.46 698 ARG B O 1
ATOM 9845 N N . GLU B 1 699 ? 134.132 114.181 74.967 1.00 18.61 699 GLU B N 1
ATOM 9846 C CA . GLU B 1 699 ? 134.228 112.855 74.387 1.00 17.68 699 GLU B CA 1
ATOM 9847 C C . GLU B 1 699 ? 132.991 112.560 73.544 1.00 18.99 699 GLU B C 1
ATOM 9848 O O . GLU B 1 699 ? 132.181 111.708 73.916 1.00 20.73 699 GLU B O 1
ATOM 9854 N N . PRO B 1 700 ? 132.838 113.195 72.378 1.00 19.82 700 PRO B N 1
ATOM 9855 C CA . PRO B 1 700 ? 131.667 113.165 71.533 1.00 20.89 700 PRO B CA 1
ATOM 9856 C C . PRO B 1 700 ? 131.374 111.811 70.933 1.00 24.05 700 PRO B C 1
ATOM 9857 O O . PRO B 1 700 ? 130.290 111.577 70.407 1.00 26.16 700 PRO B O 1
ATOM 9861 N N . ASN B 1 701 ? 132.351 110.930 70.968 1.00 23.42 701 ASN B N 1
ATOM 9862 C CA . ASN B 1 701 ? 132.225 109.613 70.407 1.00 23.19 701 ASN B CA 1
ATOM 9863 C C . ASN B 1 701 ? 132.237 108.496 71.447 1.00 24.92 701 ASN B C 1
ATOM 9864 O O . ASN B 1 701 ? 132.509 107.342 71.117 1.00 24.73 701 ASN B O 1
ATOM 9869 N N . LEU B 1 702 ? 131.917 108.818 72.696 1.00 25.28 702 LEU B N 1
ATOM 9870 C CA . LEU B 1 702 ? 131.869 107.805 73.738 1.00 20.19 702 LEU B CA 1
ATOM 9871 C C . LEU B 1 702 ? 130.757 106.796 73.538 1.00 18.13 702 LEU B C 1
ATOM 9872 O O . LEU B 1 702 ? 129.591 107.155 73.381 1.00 19.38 702 LEU B O 1
ATOM 9877 N N . ASN B 1 703 ? 131.106 105.519 73.618 1.00 18.75 703 ASN B N 1
ATOM 9878 C CA . ASN B 1 703 ? 130.120 104.464 73.534 1.00 15.10 703 ASN B CA 1
ATOM 9879 C C . ASN B 1 703 ? 129.734 104.109 74.940 1.00 13.91 703 ASN B C 1
ATOM 9880 O O . ASN B 1 703 ? 130.323 103.210 75.551 1.00 16.23 703 ASN B O 1
ATOM 9885 N N . LEU B 1 704 ? 128.752 104.809 75.463 1.00 13.88 704 LEU B N 1
ATOM 9886 C CA . LEU B 1 704 ? 128.409 104.631 76.845 1.00 11.38 704 LEU B CA 1
ATOM 9887 C C . LEU B 1 704 ? 127.833 103.269 77.098 1.00 9.83 704 LEU B C 1
ATOM 9888 O O . LEU B 1 704 ? 128.028 102.704 78.170 1.00 12.84 704 LEU B O 1
ATOM 9893 N N . LYS B 1 705 ? 127.123 102.743 76.111 1.00 10.95 705 LYS B N 1
ATOM 9894 C CA . LYS B 1 705 ? 126.495 101.443 76.405 1.00 8.82 705 LYS B CA 1
ATOM 9895 C C . LYS B 1 705 ? 127.575 100.407 76.502 1.00 10.48 705 LYS B C 1
ATOM 9896 O O . LYS B 1 705 ? 127.515 99.539 77.359 1.00 12.40 705 LYS B O 1
ATOM 9902 N N . GLY B 1 706 ? 128.583 100.478 75.650 1.00 11.51 706 GLY B N 1
ATOM 9903 C CA . GLY B 1 706 ? 129.630 99.487 75.727 1.00 8.92 706 GLY B CA 1
ATOM 9904 C C . GLY B 1 706 ? 130.306 99.537 77.082 1.00 9.76 706 GLY B C 1
ATOM 9905 O O . GLY B 1 706 ? 130.587 98.498 77.677 1.00 12.53 706 GLY B O 1
ATOM 9906 N N . TYR B 1 707 ? 130.513 100.742 77.593 1.00 11.51 707 TYR B N 1
ATOM 9907 C CA . TYR B 1 707 ? 131.141 100.967 78.884 1.00 10.28 707 TYR B CA 1
ATOM 9908 C C . TYR B 1 707 ? 130.364 100.366 80.044 1.00 10.52 707 TYR B C 1
ATOM 9909 O O . TYR B 1 707 ? 130.931 99.690 80.901 1.00 14.52 707 TYR B O 1
ATOM 9918 N N . LEU B 1 708 ? 129.065 100.618 80.083 1.00 11.04 708 LEU B N 1
ATOM 9919 C CA . LEU B 1 708 ? 128.226 100.178 81.184 1.00 8.46 708 LEU B CA 1
ATOM 9920 C C . LEU B 1 708 ? 127.643 98.783 81.058 1.00 9.24 708 LEU B C 1
ATOM 9921 O O . LEU B 1 708 ? 127.293 98.177 82.066 1.00 11.47 708 LEU B O 1
ATOM 9926 N N . GLN B 1 709 ? 127.568 98.232 79.861 1.00 10.17 709 GLN B N 1
ATOM 9927 C CA . GLN B 1 709 ? 126.891 96.964 79.635 1.00 8.53 709 GLN B CA 1
ATOM 9928 C C . GLN B 1 709 ? 127.382 95.788 80.438 1.00 11.36 709 GLN B C 1
ATOM 9929 O O . GLN B 1 709 ? 126.568 94.947 80.790 1.00 13.39 709 GLN B O 1
ATOM 9935 N N . ASN B 1 710 ? 128.672 95.669 80.712 1.00 13.12 710 ASN B N 1
ATOM 9936 C CA . ASN B 1 710 ? 129.127 94.526 81.491 1.00 10.07 710 ASN B CA 1
ATOM 9937 C C . ASN B 1 710 ? 129.617 94.927 82.854 1.00 10.56 710 ASN B C 1
ATOM 9938 O O . ASN B 1 710 ? 130.377 94.201 83.489 1.00 12.26 710 ASN B O 1
ATOM 9943 N N . ALA B 1 711 ? 129.227 96.097 83.300 1.00 11.18 711 ALA B N 1
ATOM 9944 C CA . ALA B 1 711 ? 129.573 96.512 84.626 1.00 8.07 711 ALA B CA 1
ATOM 9945 C C . ALA B 1 711 ? 128.595 95.788 85.513 1.00 10.22 711 ALA B C 1
ATOM 9946 O O . ALA B 1 711 ? 127.521 95.405 85.070 1.00 11.73 711 ALA B O 1
ATOM 9948 N N . TYR B 1 712 ? 128.931 95.586 86.754 1.00 7.70 712 TYR B N 1
ATOM 9949 C CA . TYR B 1 712 ? 128.014 94.943 87.682 1.00 6.53 712 TYR B CA 1
ATOM 9950 C C . TYR B 1 712 ? 127.648 93.505 87.353 1.00 6.37 712 TYR B C 1
ATOM 9951 O O . TYR B 1 712 ? 126.575 93.025 87.706 1.00 7.12 712 TYR B O 1
ATOM 9960 N N . VAL B 1 713 ? 128.567 92.790 86.752 1.00 9.66 713 VAL B N 1
ATOM 9961 C CA . VAL B 1 713 ? 128.415 91.380 86.493 1.00 7.61 713 VAL B CA 1
ATOM 9962 C C . VAL B 1 713 ? 129.190 90.718 87.594 1.00 8.71 713 VAL B C 1
ATOM 9963 O O . VAL B 1 713 ? 130.333 91.085 87.835 1.00 10.45 713 VAL B O 1
ATOM 9967 N N . HIS B 1 714 ? 128.601 89.769 88.289 1.00 8.03 714 HIS B N 1
ATOM 9968 C CA . HIS B 1 714 ? 129.306 89.207 89.418 1.00 7.17 714 HIS B CA 1
ATOM 9969 C C . HIS B 1 714 ? 130.676 88.745 88.921 1.00 9.61 714 HIS B C 1
ATOM 9970 O O . HIS B 1 714 ? 130.727 87.977 87.950 1.00 13.02 714 HIS B O 1
ATOM 9977 N N . PRO B 1 715 ? 131.784 89.098 89.602 1.00 9.18 715 PRO B N 1
ATOM 9978 C CA . PRO B 1 715 ? 133.154 88.766 89.283 1.00 9.55 715 PRO B CA 1
ATOM 9979 C C . PRO B 1 715 ? 133.440 87.302 89.093 1.00 11.34 715 PRO B C 1
ATOM 9980 O O . PRO B 1 715 ? 134.415 86.956 88.434 1.00 14.38 715 PRO B O 1
ATOM 9984 N N . VAL B 1 716 ? 132.631 86.427 89.665 1.00 12.37 716 VAL B N 1
ATOM 9985 C CA . VAL B 1 716 ? 132.899 85.019 89.505 1.00 11.14 716 VAL B CA 1
ATOM 9986 C C . VAL B 1 716 ? 132.629 84.607 88.067 1.00 13.18 716 VAL B C 1
ATOM 9987 O O . VAL B 1 716 ? 133.214 83.639 87.577 1.00 17.97 716 VAL B O 1
ATOM 9991 N N . PHE B 1 717 ? 131.700 85.292 87.394 1.00 14.52 717 PHE B N 1
ATOM 9992 C CA . PHE B 1 717 ? 131.390 84.977 86.013 1.00 12.83 717 PHE B CA 1
ATOM 9993 C C . PHE B 1 717 ? 132.335 85.642 85.022 1.00 15.39 717 PHE B C 1
ATOM 9994 O O . PHE B 1 717 ? 132.647 85.038 83.995 1.00 22.31 717 PHE B O 1
ATOM 10002 N N . LYS B 1 718 ? 132.802 86.884 85.318 1.00 14.92 718 LYS B N 1
ATOM 10003 C CA . LYS B 1 718 ? 133.711 87.663 84.465 1.00 14.30 718 LYS B CA 1
ATOM 10004 C C . LYS B 1 718 ? 135.032 86.907 84.278 1.00 16.25 718 LYS B C 1
ATOM 10005 O O . LYS B 1 718 ? 135.879 87.287 83.461 1.00 20.07 718 LYS B O 1
ATOM 10011 N N . ALA C 2 2 ? 57.076 133.379 140.434 1.00 69.75 2 ALA C N 1
ATOM 10012 C CA . ALA C 2 2 ? 58.037 132.292 140.599 1.00 68.97 2 ALA C CA 1
ATOM 10013 C C . ALA C 2 2 ? 57.342 130.984 141.002 1.00 60.72 2 ALA C C 1
ATOM 10014 O O . ALA C 2 2 ? 57.615 129.937 140.394 1.00 59.41 2 ALA C O 1
ATOM 10016 N N . GLU C 2 3 ? 56.446 131.045 142.014 1.00 65.90 3 GLU C N 1
ATOM 10017 C CA . GLU C 2 3 ? 55.688 129.933 142.590 1.00 62.21 3 GLU C CA 1
ATOM 10018 C C . GLU C 2 3 ? 54.716 129.295 141.615 1.00 60.35 3 GLU C C 1
ATOM 10019 O O . GLU C 2 3 ? 54.502 128.090 141.656 1.00 62.92 3 GLU C O 1
ATOM 10025 N N . LYS C 2 4 ? 54.110 130.091 140.740 1.00 61.11 4 LYS C N 1
ATOM 10026 C CA . LYS C 2 4 ? 53.183 129.516 139.775 1.00 66.30 4 LYS C CA 1
ATOM 10027 C C . LYS C 2 4 ? 53.911 128.493 138.928 1.00 63.00 4 LYS C C 1
ATOM 10028 O O . LYS C 2 4 ? 53.433 127.376 138.710 1.00 58.81 4 LYS C O 1
ATOM 10034 N N . PHE C 2 5 ? 55.074 128.900 138.441 1.00 60.64 5 PHE C N 1
ATOM 10035 C CA . PHE C 2 5 ? 55.902 128.065 137.612 1.00 53.72 5 PHE C CA 1
ATOM 10036 C C . PHE C 2 5 ? 56.419 126.880 138.392 1.00 52.75 5 PHE C C 1
ATOM 10037 O O . PHE C 2 5 ? 56.258 125.736 137.984 1.00 50.16 5 PHE C O 1
ATOM 10045 N N . LYS C 2 6 ? 56.985 127.118 139.564 1.00 52.29 6 LYS C N 1
ATOM 10046 C CA . LYS C 2 6 ? 57.551 126.008 140.305 1.00 56.87 6 LYS C CA 1
ATOM 10047 C C . LYS C 2 6 ? 56.516 124.928 140.595 1.00 56.45 6 LYS C C 1
ATOM 10048 O O . LYS C 2 6 ? 56.818 123.736 140.473 1.00 46.46 6 LYS C O 1
ATOM 10054 N N . GLU C 2 7 ? 55.286 125.311 140.931 1.00 56.95 7 GLU C N 1
ATOM 10055 C CA . GLU C 2 7 ? 54.280 124.299 141.174 1.00 51.79 7 GLU C CA 1
ATOM 10056 C C . GLU C 2 7 ? 53.895 123.602 139.883 1.00 53.52 7 GLU C C 1
ATOM 10057 O O . GLU C 2 7 ? 53.703 122.384 139.877 1.00 50.61 7 GLU C O 1
ATOM 10063 N N . ALA C 2 8 ? 53.817 124.343 138.772 1.00 54.21 8 ALA C N 1
ATOM 10064 C CA . ALA C 2 8 ? 53.474 123.739 137.494 1.00 53.94 8 ALA C CA 1
ATOM 10065 C C . ALA C 2 8 ? 54.503 122.700 137.077 1.00 51.29 8 ALA C C 1
ATOM 10066 O O . ALA C 2 8 ? 54.143 121.676 136.491 1.00 50.18 8 ALA C O 1
ATOM 10068 N N . VAL C 2 9 ? 55.773 122.964 137.374 1.00 50.03 9 VAL C N 1
ATOM 10069 C CA . VAL C 2 9 ? 56.841 122.053 137.027 1.00 44.78 9 VAL C CA 1
ATOM 10070 C C . VAL C 2 9 ? 56.782 120.815 137.879 1.00 45.66 9 VAL C C 1
ATOM 10071 O O . VAL C 2 9 ? 56.910 119.710 137.356 1.00 48.71 9 VAL C O 1
ATOM 10075 N N . LYS C 2 10 ? 56.604 120.970 139.184 1.00 47.53 10 LYS C N 1
ATOM 10076 C CA . LYS C 2 10 ? 56.527 119.795 140.023 1.00 46.18 10 LYS C CA 1
ATOM 10077 C C . LYS C 2 10 ? 55.366 118.924 139.613 1.00 49.58 10 LYS C C 1
ATOM 10078 O O . LYS C 2 10 ? 55.484 117.697 139.619 1.00 50.62 10 LYS C O 1
ATOM 10084 N N . ASP C 2 11 ? 54.245 119.549 139.242 1.00 51.46 11 ASP C N 1
ATOM 10085 C CA . ASP C 2 11 ? 53.067 118.805 138.860 1.00 54.68 11 ASP C CA 1
ATOM 10086 C C . ASP C 2 11 ? 53.285 118.118 137.525 1.00 53.98 11 ASP C C 1
ATOM 10087 O O . ASP C 2 11 ? 52.975 116.933 137.372 1.00 49.36 11 ASP C O 1
ATOM 10092 N N . TYR C 2 12 ? 53.901 118.806 136.564 1.00 51.69 12 TYR C N 1
ATOM 10093 C CA . TYR C 2 12 ? 54.137 118.164 135.299 1.00 47.00 12 TYR C CA 1
ATOM 10094 C C . TYR C 2 12 ? 54.913 116.915 135.503 1.00 43.46 12 TYR C C 1
ATOM 10095 O O . TYR C 2 12 ? 54.548 115.854 135.004 1.00 36.67 12 TYR C O 1
ATOM 10104 N N . PHE C 2 13 ? 55.998 116.999 136.250 1.00 43.77 13 PHE C N 1
ATOM 10105 C CA . PHE C 2 13 ? 56.772 115.801 136.364 1.00 43.50 13 PHE C CA 1
ATOM 10106 C C . PHE C 2 13 ? 56.044 114.717 137.123 1.00 43.75 13 PHE C C 1
ATOM 10107 O O . PHE C 2 13 ? 55.991 113.581 136.653 1.00 46.47 13 PHE C O 1
ATOM 10115 N N . ALA C 2 14 ? 55.375 115.057 138.214 1.00 44.57 14 ALA C N 1
ATOM 10116 C CA . ALA C 2 14 ? 54.698 114.051 139.004 1.00 45.65 14 ALA C CA 1
ATOM 10117 C C . ALA C 2 14 ? 53.612 113.291 138.247 1.00 47.43 14 ALA C C 1
ATOM 10118 O O . ALA C 2 14 ? 53.426 112.097 138.484 1.00 45.70 14 ALA C O 1
ATOM 10120 N N . LYS C 2 15 ? 52.889 113.956 137.348 1.00 48.69 15 LYS C N 1
ATOM 10121 C CA . LYS C 2 15 ? 51.799 113.286 136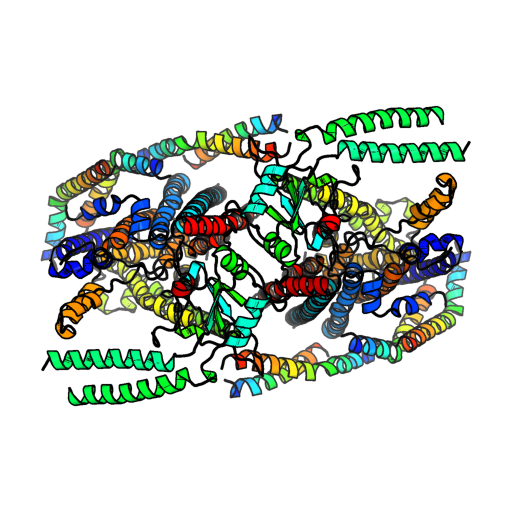.647 1.00 48.47 15 LYS C CA 1
ATOM 10122 C C . LYS C 2 15 ? 52.023 112.900 135.189 1.00 46.28 15 LYS C C 1
ATOM 10123 O O . LYS C 2 15 ? 51.428 111.930 134.720 1.00 45.40 15 LYS C O 1
ATOM 10129 N N . PHE C 2 16 ? 52.838 113.642 134.458 1.00 45.36 16 PHE C N 1
ATOM 10130 C CA . PHE C 2 16 ? 52.988 113.410 133.038 1.00 43.80 16 PHE C CA 1
ATOM 10131 C C . PHE C 2 16 ? 54.334 112.889 132.605 1.00 43.29 16 PHE C C 1
ATOM 10132 O O . PHE C 2 16 ? 54.472 112.436 131.464 1.00 43.77 16 PHE C O 1
ATOM 10140 N N . TRP C 2 17 ? 55.343 112.956 133.461 1.00 40.43 17 TRP C N 1
ATOM 10141 C CA . TRP C 2 17 ? 56.636 112.513 133.024 1.00 35.61 17 TRP C CA 1
ATOM 10142 C C . TRP C 2 17 ? 56.630 111.051 132.726 1.00 37.71 17 TRP C C 1
ATOM 10143 O O . TRP C 2 17 ? 57.167 110.640 131.715 1.00 38.91 17 TRP C O 1
ATOM 10154 N N . ASP C 2 18 ? 56.013 110.224 133.560 1.00 38.01 18 ASP C N 1
ATOM 10155 C CA . ASP C 2 18 ? 56.069 108.815 133.239 1.00 37.21 18 ASP C CA 1
ATOM 10156 C C . ASP C 2 18 ? 55.632 108.531 131.786 1.00 38.31 18 ASP C C 1
ATOM 10157 O O . ASP C 2 18 ? 56.381 107.863 131.071 1.00 39.81 18 ASP C O 1
ATOM 10162 N N . PRO C 2 19 ? 54.432 108.924 131.314 1.00 37.55 19 PRO C N 1
ATOM 10163 C CA . PRO C 2 19 ? 54.046 108.818 129.925 1.00 38.63 19 PRO C CA 1
ATOM 10164 C C . PRO C 2 19 ? 55.035 109.412 128.932 1.00 38.45 19 PRO C C 1
ATOM 10165 O O . PRO C 2 19 ? 55.333 108.786 127.913 1.00 40.95 19 PRO C O 1
ATOM 10169 N N . ALA C 2 20 ? 55.598 110.585 129.230 1.00 37.33 20 ALA C N 1
ATOM 10170 C CA . ALA C 2 20 ? 56.528 111.173 128.282 1.00 35.93 20 ALA C CA 1
ATOM 10171 C C . ALA C 2 20 ? 57.780 110.353 128.138 1.00 35.60 20 ALA C C 1
ATOM 10172 O O . ALA C 2 20 ? 58.296 110.163 127.037 1.00 37.00 20 ALA C O 1
ATOM 10174 N N . ALA C 2 21 ? 58.263 109.855 129.254 1.00 35.12 21 ALA C N 1
ATOM 10175 C CA . ALA C 2 21 ? 59.462 109.082 129.285 1.00 32.48 21 ALA C CA 1
ATOM 10176 C C . ALA C 2 21 ? 59.275 107.796 128.528 1.00 35.16 21 ALA C C 1
ATOM 10177 O O . ALA C 2 21 ? 60.167 107.390 127.786 1.00 35.55 21 ALA C O 1
ATOM 10179 N N . GLU C 2 22 ? 58.097 107.181 128.638 1.00 36.85 22 GLU C N 1
ATOM 10180 C CA . GLU C 2 22 ? 57.850 105.948 127.904 1.00 34.25 22 GLU C CA 1
ATOM 10181 C C . GLU C 2 22 ? 57.816 106.208 126.412 1.00 33.12 22 GLU C C 1
ATOM 10182 O O . GLU C 2 22 ? 58.358 105.420 125.635 1.00 35.75 22 GLU C O 1
ATOM 10188 N N . LYS C 2 23 ? 57.243 107.334 125.993 1.00 34.18 23 LYS C N 1
ATOM 10189 C CA . LYS C 2 23 ? 57.220 107.633 124.573 1.00 33.34 23 LYS C CA 1
ATOM 10190 C C . LYS C 2 23 ? 58.624 107.846 124.043 1.00 33.47 23 LYS C C 1
ATOM 10191 O O . LYS C 2 23 ? 58.949 107.389 122.944 1.00 33.68 23 LYS C O 1
ATOM 10197 N N . LEU C 2 24 ? 59.466 108.537 124.816 1.00 34.18 24 LEU C N 1
ATOM 10198 C CA . LEU C 2 24 ? 60.828 108.795 124.387 1.00 32.12 24 LEU C CA 1
ATOM 10199 C C . LEU C 2 24 ? 61.631 107.526 124.333 1.00 31.60 24 LEU C C 1
ATOM 10200 O O . LEU C 2 24 ? 62.402 107.312 123.396 1.00 32.13 24 LEU C O 1
ATOM 10205 N N . LYS C 2 25 ? 61.436 106.664 125.320 1.00 31.58 25 LYS C N 1
ATOM 10206 C CA . LYS C 2 25 ? 62.165 105.427 125.412 1.00 27.47 25 LYS C CA 1
ATOM 10207 C C . LYS C 2 25 ? 61.910 104.560 124.204 1.00 27.05 25 LYS C C 1
ATOM 10208 O O . LYS C 2 25 ? 62.858 103.998 123.633 1.00 29.04 25 LYS C O 1
ATOM 10214 N N . GLU C 2 26 ? 60.641 104.452 123.815 1.00 30.78 26 GLU C N 1
ATOM 10215 C CA . GLU C 2 26 ? 60.271 103.633 122.688 1.00 29.56 26 GLU C CA 1
ATOM 10216 C C . GLU C 2 26 ? 60.745 104.260 121.401 1.00 29.43 26 GLU C C 1
ATOM 10217 O O . GLU C 2 26 ? 61.196 103.557 120.499 1.00 31.05 26 GLU C O 1
ATOM 10223 N N . ALA C 2 27 ? 60.665 105.582 121.290 1.00 29.11 27 ALA C N 1
ATOM 10224 C CA . ALA C 2 27 ? 61.077 106.230 120.067 1.00 28.02 27 ALA C CA 1
ATOM 10225 C C . ALA C 2 27 ? 62.535 105.974 119.753 1.00 27.93 27 ALA C C 1
ATOM 10226 O O . ALA C 2 27 ? 62.887 105.771 118.592 1.00 29.51 27 ALA C O 1
ATOM 10228 N N . VAL C 2 28 ? 63.384 105.964 120.773 1.00 28.14 28 VAL C N 1
ATOM 10229 C CA . VAL C 2 28 ? 64.793 105.715 120.552 1.00 24.12 28 VAL C CA 1
ATOM 10230 C C . VAL C 2 28 ? 65.077 104.318 120.091 1.00 25.63 28 VAL C C 1
ATOM 10231 O O . VAL C 2 28 ? 65.853 104.113 119.157 1.00 29.18 28 VAL C O 1
ATOM 10235 N N . LYS C 2 29 ? 64.483 103.346 120.756 1.00 26.45 29 LYS C N 1
ATOM 10236 C CA . LYS C 2 29 ? 64.704 101.970 120.405 1.00 24.58 29 LYS C CA 1
ATOM 10237 C C . LYS C 2 29 ? 64.254 101.698 118.980 1.00 27.30 29 LYS C C 1
ATOM 10238 O O . LYS C 2 29 ? 64.926 100.992 118.217 1.00 29.70 29 LYS C O 1
ATOM 10244 N N . ASP C 2 30 ? 63.122 102.291 118.615 1.00 30.05 30 ASP C N 1
ATOM 10245 C CA . ASP C 2 30 ? 62.535 102.113 117.309 1.00 31.04 30 ASP C CA 1
ATOM 10246 C C . ASP C 2 30 ? 63.392 102.775 116.255 1.00 31.14 30 ASP C C 1
ATOM 10247 O O . ASP C 2 30 ? 63.594 102.216 115.182 1.00 34.12 30 ASP C O 1
ATOM 10252 N N . TYR C 2 31 ? 63.930 103.950 116.558 1.00 30.92 31 TYR C N 1
ATOM 10253 C CA . TYR C 2 31 ? 64.798 104.645 115.639 1.00 29.08 31 TYR C CA 1
ATOM 10254 C C . TYR C 2 31 ? 66.006 103.834 115.267 1.00 27.48 31 TYR C C 1
ATOM 10255 O O . TYR C 2 31 ? 66.295 103.641 114.091 1.00 30.66 31 TYR C O 1
ATOM 10264 N N . PHE C 2 32 ? 66.708 103.296 116.251 1.00 27.45 32 PHE C N 1
ATOM 10265 C CA . PHE C 2 32 ? 67.923 102.578 115.915 1.00 25.75 32 PHE C CA 1
ATOM 10266 C C . PHE C 2 32 ? 67.631 101.313 115.161 1.00 27.60 32 PHE C C 1
ATOM 10267 O O . PHE C 2 32 ? 68.356 100.958 114.231 1.00 28.88 32 PHE C O 1
ATOM 10275 N N . ALA C 2 33 ? 66.512 100.686 115.464 1.00 29.88 33 ALA C N 1
ATOM 10276 C CA . ALA C 2 33 ? 66.094 99.460 114.817 1.00 30.13 33 ALA C CA 1
ATOM 10277 C C . ALA C 2 33 ? 65.834 99.632 113.322 1.00 30.73 33 ALA C C 1
ATOM 10278 O O . ALA C 2 33 ? 65.737 98.641 112.599 1.00 33.16 33 ALA C O 1
ATOM 10280 N N . LYS C 2 34 ? 65.630 100.867 112.863 1.00 32.44 34 LYS C N 1
ATOM 10281 C CA . LYS C 2 34 ? 65.331 101.139 111.468 1.00 32.61 34 LYS C CA 1
ATOM 10282 C C . LYS C 2 34 ? 66.494 101.683 110.664 1.00 31.94 34 LYS C C 1
ATOM 10283 O O . LYS C 2 34 ? 66.363 101.889 109.459 1.00 33.47 34 LYS C O 1
ATOM 10289 N N . LEU C 2 35 ? 67.627 101.945 111.287 1.00 29.98 35 LEU C N 1
ATOM 10290 C CA . LEU C 2 35 ? 68.694 102.571 110.514 1.00 29.09 35 LEU C CA 1
ATOM 10291 C C . LEU C 2 35 ? 69.392 101.721 109.469 1.00 28.74 35 LEU C C 1
ATOM 10292 O O . LEU C 2 35 ? 69.884 102.288 108.490 1.00 28.32 35 LEU C O 1
ATOM 10297 N N . TRP C 2 36 ? 69.483 100.379 109.663 1.00 29.25 36 TRP C N 1
ATOM 10298 C CA . TRP C 2 36 ? 70.241 99.510 108.761 1.00 29.50 36 TRP C CA 1
ATOM 10299 C C . TRP C 2 36 ? 69.389 98.297 108.441 1.00 32.24 36 TRP C C 1
ATOM 10300 O O . TRP C 2 36 ? 69.727 97.489 107.573 1.00 35.02 36 TRP C O 1
ATOM 10311 N N . PHE D 2 1 ? 85.620 97.531 110.948 1.00 18.46 1 PHE D N 1
ATOM 10312 C CA . PHE D 2 1 ? 85.146 98.196 112.154 1.00 11.14 1 PHE D CA 1
ATOM 10313 C C . PHE D 2 1 ? 83.668 98.551 112.076 1.00 12.42 1 PHE D C 1
ATOM 10314 O O . PHE D 2 1 ? 82.968 98.458 113.090 1.00 14.87 1 PHE D O 1
ATOM 10322 N N . ALA D 2 2 ? 83.192 99.016 110.897 1.00 12.75 2 ALA D N 1
ATOM 10323 C CA . ALA D 2 2 ? 81.825 99.500 110.699 1.00 11.30 2 ALA D CA 1
ATOM 10324 C C . ALA D 2 2 ? 80.775 98.443 110.911 1.00 16.22 2 ALA D C 1
ATOM 10325 O O . ALA D 2 2 ? 79.737 98.729 111.497 1.00 19.70 2 ALA D O 1
ATOM 10327 N N . GLU D 2 3 ? 81.029 97.212 110.501 1.00 17.64 3 GLU D N 1
ATOM 10328 C CA . GLU D 2 3 ? 79.974 96.233 110.657 1.00 16.70 3 GLU D CA 1
ATOM 10329 C C . GLU D 2 3 ? 79.819 95.819 112.090 1.00 16.26 3 GLU D C 1
ATOM 10330 O O . GLU D 2 3 ? 78.708 95.676 112.589 1.00 19.35 3 GLU D O 1
ATOM 10336 N N . LYS D 2 4 ? 80.930 95.697 112.776 1.00 14.88 4 LYS D N 1
ATOM 10337 C CA . LYS D 2 4 ? 80.905 95.279 114.149 1.00 14.76 4 LYS D CA 1
ATOM 10338 C C . LYS D 2 4 ? 80.345 96.369 115.028 1.00 15.91 4 LYS D C 1
ATOM 10339 O O . LYS D 2 4 ? 79.636 96.079 115.993 1.00 18.82 4 LYS D O 1
ATOM 10345 N N . PHE D 2 5 ? 80.647 97.620 114.695 1.00 15.21 5 PHE D N 1
ATOM 10346 C CA . PHE D 2 5 ? 80.149 98.735 115.453 1.00 12.90 5 PHE D CA 1
ATOM 10347 C C . PHE D 2 5 ? 78.648 98.776 115.292 1.00 15.17 5 PHE D C 1
ATOM 10348 O O . PHE D 2 5 ? 77.934 98.919 116.279 1.00 18.95 5 PHE D O 1
ATOM 10356 N N . LYS D 2 6 ? 78.144 98.642 114.058 1.00 15.72 6 LYS D N 1
ATOM 10357 C CA . LYS D 2 6 ? 76.708 98.676 113.845 1.00 14.45 6 LYS D CA 1
ATOM 10358 C C . LYS D 2 6 ? 75.995 97.575 114.595 1.00 17.59 6 LYS D C 1
ATOM 10359 O O . LYS D 2 6 ? 74.928 97.821 115.161 1.00 20.76 6 LYS D O 1
ATOM 10365 N N . GLU D 2 7 ? 76.568 96.367 114.657 1.00 18.93 7 GLU D N 1
ATOM 10366 C CA . GLU D 2 7 ? 75.901 95.326 115.419 1.00 18.49 7 GLU D CA 1
ATOM 10367 C C . GLU D 2 7 ? 75.852 95.692 116.885 1.00 18.83 7 GLU D C 1
ATOM 10368 O O . GLU D 2 7 ? 74.804 95.592 117.508 1.00 21.66 7 GLU D O 1
ATOM 10374 N N . ALA D 2 8 ? 76.936 96.231 117.430 1.00 18.36 8 ALA D N 1
ATOM 10375 C CA . ALA D 2 8 ? 76.927 96.586 118.833 1.00 16.16 8 ALA D CA 1
ATOM 10376 C C . ALA D 2 8 ? 75.888 97.629 119.137 1.00 17.33 8 ALA D C 1
ATOM 10377 O O . ALA D 2 8 ? 75.262 97.587 120.196 1.00 20.08 8 ALA D O 1
ATOM 10379 N N . VAL D 2 9 ? 75.681 98.565 118.224 1.00 18.29 9 VAL D N 1
ATOM 10380 C CA . VAL D 2 9 ? 74.688 99.580 118.466 1.00 16.30 9 VAL D CA 1
ATOM 10381 C C . VAL D 2 9 ? 73.313 98.962 118.433 1.00 17.92 9 VAL D C 1
ATOM 10382 O O . VAL D 2 9 ? 72.493 99.255 119.302 1.00 21.01 9 VAL D O 1
ATOM 10386 N N . LYS D 2 10 ? 73.028 98.114 117.449 1.00 18.47 10 LYS D N 1
ATOM 10387 C CA . LYS D 2 10 ? 71.717 97.492 117.403 1.00 18.48 10 LYS D CA 1
ATOM 10388 C C . LYS D 2 10 ? 71.442 96.634 118.619 1.00 18.74 10 LYS D C 1
ATOM 10389 O O . LYS D 2 10 ? 70.327 96.653 119.136 1.00 20.52 10 LYS D O 1
ATOM 10395 N N . ASP D 2 11 ? 72.450 95.922 119.112 1.00 19.44 11 ASP D N 1
ATOM 10396 C CA . ASP D 2 11 ? 72.265 95.056 120.250 1.00 18.05 11 ASP D CA 1
ATOM 10397 C C . ASP D 2 11 ? 72.077 95.872 121.502 1.00 18.64 11 ASP D C 1
ATOM 10398 O O . ASP D 2 11 ? 71.249 95.533 122.344 1.00 21.68 11 ASP D O 1
ATOM 10403 N N . TYR D 2 12 ? 72.811 96.970 121.647 1.00 18.68 12 TYR D N 1
ATOM 10404 C CA . TYR D 2 12 ? 72.627 97.777 122.825 1.00 16.54 12 TYR D CA 1
ATOM 10405 C C . TYR D 2 12 ? 71.233 98.324 122.872 1.00 18.09 12 TYR D C 1
ATOM 10406 O O . TYR D 2 12 ? 70.525 98.199 123.880 1.00 22.64 12 TYR D O 1
ATOM 10415 N N . PHE D 2 13 ? 70.788 98.909 121.773 1.00 17.42 13 PHE D N 1
ATOM 10416 C CA . PHE D 2 13 ? 69.493 99.520 121.830 1.00 16.38 13 PHE D CA 1
ATOM 10417 C C . PHE D 2 13 ? 68.381 98.512 121.923 1.00 17.95 13 PHE D C 1
ATOM 10418 O O . PHE D 2 13 ? 67.390 98.748 122.603 1.00 22.27 13 PHE D O 1
ATOM 10426 N N . ALA D 2 14 ? 68.508 97.378 121.275 1.00 18.84 14 ALA D N 1
ATOM 10427 C CA . ALA D 2 14 ? 67.467 96.391 121.381 1.00 17.72 14 ALA D CA 1
ATOM 10428 C C . ALA D 2 14 ? 67.346 95.784 122.775 1.00 18.82 14 ALA D C 1
ATOM 10429 O O . ALA D 2 14 ? 66.236 95.500 123.220 1.00 22.45 14 ALA D O 1
ATOM 10431 N N . LYS D 2 15 ? 68.470 95.573 123.472 1.00 20.86 15 LYS D N 1
ATOM 10432 C CA . LYS D 2 15 ? 68.430 94.876 124.752 1.00 19.98 15 LYS D CA 1
ATOM 10433 C C . LYS D 2 15 ? 68.733 95.631 126.040 1.00 20.57 15 LYS D C 1
ATOM 10434 O O . LYS D 2 15 ? 68.181 95.275 127.077 1.00 22.83 15 LYS D O 1
ATOM 10440 N N . PHE D 2 16 ? 69.605 96.631 126.027 1.00 20.05 16 PHE D N 1
ATOM 10441 C CA . PHE D 2 16 ? 69.991 97.267 127.276 1.00 18.52 16 PHE D CA 1
ATOM 10442 C C . PHE D 2 16 ? 69.433 98.651 127.421 1.00 20.53 16 PHE D C 1
ATOM 10443 O O . PHE D 2 16 ? 69.311 99.165 128.533 1.00 23.76 16 PHE D O 1
ATOM 10451 N N . TRP D 2 17 ? 69.024 99.242 126.324 1.00 19.49 17 TRP D N 1
ATOM 10452 C CA . TRP D 2 17 ? 68.448 100.560 126.402 1.00 18.71 17 TRP D CA 1
ATOM 10453 C C . TRP D 2 17 ? 67.257 100.599 127.317 1.00 21.57 17 TRP D C 1
ATOM 10454 O O . TRP D 2 17 ? 67.180 101.476 128.161 1.00 24.53 17 TRP D O 1
ATOM 10465 N N . ASP D 2 18 ? 66.334 99.654 127.225 1.00 22.78 18 ASP D N 1
ATOM 10466 C CA . ASP D 2 18 ? 65.188 99.740 128.117 1.00 23.08 18 ASP D CA 1
ATOM 10467 C C . ASP D 2 18 ? 65.512 99.972 129.596 1.00 22.77 18 ASP D C 1
ATOM 10468 O O . ASP D 2 18 ? 65.062 100.986 130.120 1.00 26.76 18 ASP D O 1
ATOM 10473 N N . PRO D 2 19 ? 66.248 99.109 130.323 1.00 22.24 19 PRO D N 1
ATOM 10474 C CA . PRO D 2 19 ? 66.567 99.348 131.709 1.00 24.11 19 PRO D CA 1
ATOM 10475 C C . PRO D 2 19 ? 67.462 100.555 131.949 1.00 23.48 19 PRO D C 1
ATOM 10476 O O . PRO D 2 19 ? 67.416 101.148 133.028 1.00 25.24 19 PRO D O 1
ATOM 10480 N N . ALA D 2 20 ? 68.252 100.967 130.961 1.00 24.26 20 ALA D N 1
ATOM 10481 C CA . ALA D 2 20 ? 69.059 102.139 131.188 1.00 20.63 20 ALA D CA 1
ATOM 10482 C C . ALA D 2 20 ? 68.160 103.375 131.193 1.00 21.10 20 ALA D C 1
ATOM 10483 O O . ALA D 2 20 ? 68.289 104.267 132.036 1.00 25.03 20 ALA D O 1
ATOM 10485 N N . ALA D 2 21 ? 67.207 103.397 130.272 1.00 21.27 21 ALA D N 1
ATOM 10486 C CA . ALA D 2 21 ? 66.264 104.483 130.144 1.00 20.04 21 ALA D CA 1
ATOM 10487 C C . ALA D 2 21 ? 65.350 104.535 131.345 1.00 23.15 21 ALA D C 1
ATOM 10488 O O . ALA D 2 21 ? 64.946 105.614 131.771 1.00 25.94 21 ALA D O 1
ATOM 10490 N N . GLU D 2 22 ? 65.000 103.380 131.899 1.00 24.93 22 GLU D N 1
ATOM 10491 C CA . GLU D 2 22 ? 64.145 103.369 133.069 1.00 22.47 22 GLU D CA 1
ATOM 10492 C C . GLU D 2 22 ? 64.837 104.033 134.232 1.00 25.59 22 GLU D C 1
ATOM 10493 O O . GLU D 2 22 ? 64.195 104.769 134.979 1.00 31.33 22 GLU D O 1
ATOM 10499 N N . LYS D 2 23 ? 66.140 103.832 134.382 1.00 22.93 23 LYS D N 1
ATOM 10500 C CA . LYS D 2 23 ? 66.808 104.496 135.481 1.00 24.40 23 LYS D CA 1
ATOM 10501 C C . LYS D 2 23 ? 66.817 106.000 135.276 1.00 25.30 23 LYS D C 1
ATOM 10502 O O . LYS D 2 23 ? 66.650 106.750 136.239 1.00 28.21 23 LYS D O 1
ATOM 10508 N N . LEU D 2 24 ? 66.966 106.465 134.036 1.00 24.99 24 LEU D N 1
ATOM 10509 C CA . LEU D 2 24 ? 66.942 107.905 133.839 1.00 22.21 24 LEU D CA 1
ATOM 10510 C C . LEU D 2 24 ? 65.567 108.438 134.164 1.00 25.02 24 LEU D C 1
ATOM 10511 O O . LEU D 2 24 ? 65.428 109.500 134.769 1.00 28.81 24 LEU D O 1
ATOM 10516 N N . LYS D 2 25 ? 64.529 107.704 133.780 1.00 26.38 25 LYS D N 1
ATOM 10517 C CA . LYS D 2 25 ? 63.171 108.137 134.045 1.00 26.70 25 LYS D CA 1
ATOM 10518 C C . LYS D 2 25 ? 62.958 108.371 135.520 1.00 27.59 25 LYS D C 1
ATOM 10519 O O . LYS D 2 25 ? 62.381 109.397 135.910 1.00 31.18 25 LYS D O 1
ATOM 10525 N N . GLU D 2 26 ? 63.416 107.423 136.337 1.00 28.02 26 GLU D N 1
ATOM 10526 C CA . GLU D 2 26 ? 63.264 107.524 137.768 1.00 28.14 26 GLU D CA 1
ATOM 10527 C C . GLU D 2 26 ? 64.072 108.659 138.351 1.00 30.49 26 GLU D C 1
ATOM 10528 O O . GLU D 2 26 ? 63.584 109.377 139.223 1.00 34.20 26 GLU D O 1
ATOM 10534 N N . ALA D 2 27 ? 65.296 108.856 137.871 1.00 27.87 27 ALA D N 1
ATOM 10535 C CA . ALA D 2 27 ? 66.130 109.906 138.413 1.00 25.00 27 ALA D CA 1
ATOM 10536 C C . ALA D 2 27 ? 65.541 111.276 138.192 1.00 28.18 27 ALA D C 1
ATOM 10537 O O . ALA D 2 27 ? 65.633 112.134 139.072 1.00 32.88 27 ALA D O 1
ATOM 10539 N N . VAL D 2 28 ? 64.937 111.496 137.032 1.00 28.16 28 VAL D N 1
ATOM 10540 C CA . VAL D 2 28 ? 64.364 112.791 136.748 1.00 26.40 28 VAL D CA 1
ATOM 10541 C C . VAL D 2 28 ? 63.150 113.028 137.600 1.00 30.27 28 VAL D C 1
ATOM 10542 O O . VAL D 2 28 ? 62.990 114.113 138.162 1.00 34.48 28 VAL D O 1
ATOM 10546 N N . LYS D 2 29 ? 62.287 112.029 137.702 1.00 31.82 29 LYS D N 1
ATOM 10547 C CA . LYS D 2 29 ? 61.086 112.160 138.492 1.00 31.78 29 LYS D CA 1
ATOM 10548 C C . LYS D 2 29 ? 61.426 112.464 139.936 1.00 31.83 29 LYS D C 1
ATOM 10549 O O . LYS D 2 29 ? 60.795 113.317 140.561 1.00 34.91 29 LYS D O 1
ATOM 10555 N N . ASP D 2 30 ? 62.440 111.791 140.465 1.00 31.54 30 ASP D N 1
ATOM 10556 C CA . ASP D 2 30 ? 62.842 111.979 141.838 1.00 33.64 30 ASP D CA 1
ATOM 10557 C C . ASP D 2 30 ? 63.445 113.353 142.072 1.00 36.01 30 ASP D C 1
ATOM 10558 O O . ASP D 2 30 ? 63.126 114.009 143.069 1.00 39.94 30 ASP D O 1
ATOM 10563 N N . TYR D 2 31 ? 64.279 113.825 141.150 1.00 34.38 31 TYR D N 1
ATOM 10564 C CA . TYR D 2 31 ? 64.888 115.122 141.323 1.00 31.14 31 TYR D CA 1
ATOM 10565 C C . TYR D 2 31 ? 63.834 116.176 141.468 1.00 31.96 31 TYR D C 1
ATOM 10566 O O . TYR D 2 31 ? 63.894 116.987 142.380 1.00 34.13 31 TYR D O 1
ATOM 10575 N N . PHE D 2 32 ? 62.845 116.178 140.583 1.00 32.73 32 PHE D N 1
ATOM 10576 C CA . PHE D 2 32 ? 61.836 117.212 140.669 1.00 31.40 32 PHE D CA 1
ATOM 10577 C C . PHE D 2 32 ? 60.943 117.036 141.864 1.00 33.38 32 PHE D C 1
ATOM 10578 O O . PHE D 2 32 ? 60.546 118.011 142.488 1.00 37.78 32 PHE D O 1
ATOM 10586 N N . ALA D 2 33 ? 60.650 115.804 142.246 1.00 34.95 33 ALA D N 1
ATOM 10587 C CA . ALA D 2 33 ? 59.803 115.570 143.400 1.00 35.58 33 ALA D CA 1
ATOM 10588 C C . ALA D 2 33 ? 60.399 116.172 144.662 1.00 36.42 33 ALA D C 1
ATOM 10589 O O . ALA D 2 33 ? 59.670 116.636 145.536 1.00 41.61 33 ALA D O 1
ATOM 10591 N N . LYS D 2 34 ? 61.723 116.174 144.759 1.00 36.10 34 LYS D N 1
ATOM 10592 C CA . LYS D 2 34 ? 62.421 116.701 145.918 1.00 37.36 34 LYS D CA 1
ATOM 10593 C C . LYS D 2 34 ? 62.776 118.192 145.875 1.00 37.83 34 LYS D C 1
ATOM 10594 O O . LYS D 2 34 ? 63.384 118.698 146.821 1.00 41.37 34 LYS D O 1
ATOM 10600 N N . LEU D 2 35 ? 62.459 118.895 144.798 1.00 36.00 35 LEU D N 1
ATOM 10601 C CA . LEU D 2 35 ? 62.761 120.317 144.748 1.00 37.29 35 LEU D CA 1
ATOM 10602 C C . LEU D 2 35 ? 61.581 121.086 145.278 1.00 40.30 35 LEU D C 1
ATOM 10603 O O . LEU D 2 35 ? 60.453 120.622 145.164 1.00 42.02 35 LEU D O 1
ATOM 10608 N N . TRP D 2 36 ? 61.819 122.300 145.830 1.00 40.55 36 TRP D N 1
ATOM 10609 C CA . TRP D 2 36 ? 60.780 123.287 146.169 1.00 42.58 36 TRP D CA 1
ATOM 10610 C C . TRP D 2 36 ? 59.711 122.688 147.104 1.00 44.47 36 TRP D C 1
ATOM 10611 O O . TRP D 2 36 ? 58.547 123.123 147.134 1.00 47.57 36 TRP D O 1
ATOM 10622 N N . PHE E 2 1 ? 70.577 98.130 136.418 1.00 39.00 1 PHE E N 1
ATOM 10623 C CA . PHE E 2 1 ? 70.896 97.657 135.062 1.00 37.64 1 PHE E CA 1
ATOM 10624 C C . PHE E 2 1 ? 72.363 97.147 134.943 1.00 37.01 1 PHE E C 1
ATOM 10625 O O . PHE E 2 1 ? 72.660 96.334 134.052 1.00 35.45 1 PHE E O 1
ATOM 10633 N N . ALA E 2 2 ? 73.267 97.714 135.783 1.00 35.29 2 ALA E N 1
ATOM 10634 C CA . ALA E 2 2 ? 74.716 97.572 135.767 1.00 34.70 2 ALA E CA 1
ATOM 10635 C C . ALA E 2 2 ? 75.247 96.191 136.025 1.00 36.00 2 ALA E C 1
ATOM 10636 O O . ALA E 2 2 ? 76.247 95.806 135.432 1.00 36.94 2 ALA E O 1
ATOM 10638 N N . GLU E 2 3 ? 74.621 95.413 136.878 1.00 38.17 3 GLU E N 1
ATOM 10639 C CA . GLU E 2 3 ? 75.203 94.113 137.127 1.00 38.11 3 GLU E CA 1
ATOM 10640 C C . GLU E 2 3 ? 75.053 93.240 135.905 1.00 35.78 3 GLU E C 1
ATOM 10641 O O . GLU E 2 3 ? 76.000 92.572 135.486 1.00 38.20 3 GLU E O 1
ATOM 10647 N N . LYS E 2 4 ? 73.870 93.273 135.311 1.00 35.41 4 LYS E N 1
ATOM 10648 C CA . LYS E 2 4 ? 73.619 92.472 134.137 1.00 33.83 4 LYS E CA 1
ATOM 10649 C C . LYS E 2 4 ? 74.357 93.024 132.951 1.00 32.76 4 LYS E C 1
ATOM 10650 O O . LYS E 2 4 ? 74.856 92.266 132.123 1.00 34.17 4 LYS E O 1
ATOM 10656 N N . PHE E 2 5 ? 74.431 94.348 132.851 1.00 32.52 5 PHE E N 1
ATOM 10657 C CA . PHE E 2 5 ? 75.107 94.950 131.737 1.00 27.90 5 PHE E CA 1
ATOM 10658 C C . PHE E 2 5 ? 76.569 94.612 131.778 1.00 27.93 5 PHE E C 1
ATOM 10659 O O . PHE E 2 5 ? 77.121 94.197 130.770 1.00 30.10 5 PHE E O 1
ATOM 10667 N N . LYS E 2 6 ? 77.221 94.750 132.925 1.00 28.83 6 LYS E N 1
ATOM 10668 C CA . LYS E 2 6 ? 78.622 94.420 132.965 1.00 28.16 6 LYS E CA 1
ATOM 10669 C C . LYS E 2 6 ? 78.857 92.972 132.561 1.00 30.41 6 LYS E C 1
ATOM 10670 O O . LYS E 2 6 ? 79.833 92.694 131.862 1.00 31.05 6 LYS E O 1
ATOM 10676 N N . GLU E 2 7 ? 78.006 92.032 132.988 1.00 32.43 7 GLU E N 1
ATOM 10677 C CA . GLU E 2 7 ? 78.210 90.661 132.541 1.00 33.57 7 GLU E CA 1
ATOM 10678 C C . GLU E 2 7 ? 78.002 90.540 131.038 1.00 31.95 7 GLU E C 1
ATOM 10679 O O . GLU E 2 7 ? 78.752 89.830 130.368 1.00 33.47 7 GLU E O 1
ATOM 10685 N N . ALA E 2 8 ? 77.011 91.247 130.490 1.00 29.72 8 ALA E N 1
ATOM 10686 C CA . ALA E 2 8 ? 76.766 91.195 129.062 1.00 27.73 8 ALA E CA 1
ATOM 10687 C C . ALA E 2 8 ? 77.969 91.688 128.308 1.00 28.03 8 ALA E C 1
ATOM 10688 O O . ALA E 2 8 ? 78.317 91.135 127.266 1.00 29.32 8 ALA E O 1
ATOM 10690 N N . VAL E 2 9 ? 78.623 92.706 128.849 1.00 28.97 9 VAL E N 1
ATOM 10691 C CA . VAL E 2 9 ? 79.818 93.242 128.260 1.00 26.24 9 VAL E CA 1
ATOM 10692 C C . VAL E 2 9 ? 80.907 92.231 128.333 1.00 27.66 9 VAL E C 1
ATOM 10693 O O . VAL E 2 9 ? 81.566 91.977 127.345 1.00 30.81 9 VAL E O 1
ATOM 10697 N N . LYS E 2 10 ? 81.099 91.588 129.466 1.00 29.76 10 LYS E N 1
ATOM 10698 C CA . LYS E 2 10 ? 82.173 90.624 129.545 1.00 30.72 10 LYS E CA 1
ATOM 10699 C C . LYS E 2 10 ? 82.075 89.611 128.433 1.00 30.00 10 LYS E C 1
ATOM 10700 O O . LYS E 2 10 ? 83.069 89.345 127.761 1.00 31.69 10 LYS E O 1
ATOM 10706 N N . ASP E 2 11 ? 80.882 89.083 128.185 1.00 30.91 11 ASP E N 1
ATOM 10707 C CA . ASP E 2 11 ? 80.744 88.079 127.150 1.00 30.79 11 ASP E CA 1
ATOM 10708 C C . ASP E 2 11 ? 80.813 88.640 125.744 1.00 29.90 11 ASP E C 1
ATOM 10709 O O . ASP E 2 11 ? 81.407 88.025 124.856 1.00 31.76 11 ASP E O 1
ATOM 10714 N N . TYR E 2 12 ? 80.223 89.807 125.525 1.00 29.02 12 TYR E N 1
ATOM 10715 C CA . TYR E 2 12 ? 80.173 90.410 124.208 1.00 27.78 12 TYR E CA 1
ATOM 10716 C C . TYR E 2 12 ? 81.558 90.786 123.763 1.00 26.15 12 TYR E C 1
ATOM 10717 O O . TYR E 2 12 ? 81.894 90.728 122.588 1.00 28.70 12 TYR E O 1
ATOM 10726 N N . PHE E 2 13 ? 82.300 91.325 124.701 1.00 28.73 13 PHE E N 1
ATOM 10727 C CA . PHE E 2 13 ? 83.633 91.821 124.529 1.00 28.40 13 PHE E CA 1
ATOM 10728 C C . PHE E 2 13 ? 84.585 90.641 124.334 1.00 27.04 13 PHE E C 1
ATOM 10729 O O . PHE E 2 13 ? 85.334 90.596 123.360 1.00 31.51 13 PHE E O 1
ATOM 10737 N N . ALA E 2 14 ? 84.484 89.625 125.207 1.00 28.33 14 ALA E N 1
ATOM 10738 C CA . ALA E 2 14 ? 85.325 88.430 125.167 1.00 30.26 14 ALA E CA 1
ATOM 10739 C C . ALA E 2 14 ? 85.164 87.674 123.872 1.00 29.42 14 ALA E C 1
ATOM 10740 O O . ALA E 2 14 ? 86.115 87.096 123.359 1.00 32.39 14 ALA E O 1
ATOM 10742 N N . LYS E 2 15 ? 83.980 87.725 123.300 1.00 29.65 15 LYS E N 1
ATOM 10743 C CA . LYS E 2 15 ? 83.661 87.087 122.042 1.00 27.54 15 LYS E CA 1
ATOM 10744 C C . LYS E 2 15 ? 84.670 87.393 120.952 1.00 28.68 15 LYS E C 1
ATOM 10745 O O . LYS E 2 15 ? 84.903 86.557 120.083 1.00 31.58 15 LYS E O 1
ATOM 10751 N N . PHE E 2 16 ? 85.237 88.597 120.935 1.00 30.55 16 PHE E N 1
ATOM 10752 C CA . PHE E 2 16 ? 86.135 88.964 119.856 1.00 28.41 16 PHE E CA 1
ATOM 10753 C C . PHE E 2 16 ? 87.580 88.680 120.183 1.00 30.52 16 PHE E C 1
ATOM 10754 O O . PHE E 2 16 ? 88.456 88.859 119.339 1.00 33.38 16 PHE E O 1
ATOM 10762 N N . TRP E 2 17 ? 87.864 88.298 121.414 1.00 32.37 17 TRP E N 1
ATOM 10763 C CA . TRP E 2 17 ? 89.237 88.085 121.796 1.00 33.74 17 TRP E CA 1
ATOM 10764 C C . TRP E 2 17 ? 89.830 86.828 121.221 1.00 38.07 17 TRP E C 1
ATOM 10765 O O . TRP E 2 17 ? 90.908 86.866 120.645 1.00 42.67 17 TRP E O 1
ATOM 10776 N N . ASP E 2 18 ? 89.151 85.698 121.340 1.00 37.90 18 ASP E N 1
ATOM 10777 C CA . ASP E 2 18 ? 89.746 84.468 120.844 1.00 40.24 18 ASP E CA 1
ATOM 10778 C C . ASP E 2 18 ? 90.339 84.578 119.430 1.00 38.64 18 ASP E C 1
ATOM 10779 O O . ASP E 2 18 ? 91.493 84.188 119.252 1.00 40.86 18 ASP E O 1
ATOM 10784 N N . PRO E 2 19 ? 89.616 85.051 118.384 1.00 37.30 19 PRO E N 1
ATOM 10785 C CA . PRO E 2 19 ? 90.159 85.202 117.055 1.00 35.27 19 PRO E CA 1
ATOM 10786 C C . PRO E 2 19 ? 91.233 86.266 116.952 1.00 36.30 19 PRO E C 1
ATOM 10787 O O . PRO E 2 19 ? 92.013 86.250 116.004 1.00 38.87 19 PRO E O 1
ATOM 10791 N N . ALA E 2 20 ? 91.278 87.213 117.885 1.00 36.85 20 ALA E N 1
ATOM 10792 C CA . ALA E 2 20 ? 92.295 88.228 117.812 1.00 35.32 20 ALA E CA 1
ATOM 10793 C C . ALA E 2 20 ? 93.579 87.605 118.241 1.00 38.05 20 ALA E C 1
ATOM 10794 O O . ALA E 2 20 ? 94.642 87.866 117.682 1.00 42.69 20 ALA E O 1
ATOM 10796 N N . ALA E 2 21 ? 93.473 86.747 119.240 1.00 38.10 21 ALA E N 1
ATOM 10797 C CA . ALA E 2 21 ? 94.622 86.074 119.770 1.00 38.04 21 ALA E CA 1
ATOM 10798 C C . ALA E 2 21 ? 95.224 85.174 118.710 1.00 39.84 21 ALA E C 1
ATOM 10799 O O . ALA E 2 21 ? 96.448 85.091 118.583 1.00 42.78 21 ALA E O 1
ATOM 10801 N N . GLU E 2 22 ? 94.366 84.552 117.897 1.00 41.38 22 GLU E N 1
ATOM 10802 C CA . GLU E 2 22 ? 94.855 83.690 116.834 1.00 41.32 22 GLU E CA 1
ATOM 10803 C C . GLU E 2 22 ? 95.550 84.492 115.759 1.00 41.35 22 GLU E C 1
ATOM 10804 O O . GLU E 2 22 ? 96.598 84.080 115.260 1.00 45.75 22 GLU E O 1
ATOM 10810 N N . LYS E 2 23 ? 95.019 85.663 115.429 1.00 40.94 23 LYS E N 1
ATOM 10811 C CA . LYS E 2 23 ? 95.670 86.484 114.432 1.00 38.50 23 LYS E CA 1
ATOM 10812 C C . LYS E 2 23 ? 97.017 86.968 114.917 1.00 38.57 23 LYS E C 1
ATOM 10813 O O . LYS E 2 23 ? 97.967 86.999 114.140 1.00 42.67 23 LYS E O 1
ATOM 10819 N N . LEU E 2 24 ? 97.129 87.322 116.192 1.00 38.29 24 LEU E N 1
ATOM 10820 C CA . LEU E 2 24 ? 98.408 87.780 116.697 1.00 38.58 24 LEU E CA 1
ATOM 10821 C C . LEU E 2 24 ? 99.424 86.665 116.680 1.00 39.61 24 LEU E C 1
ATOM 10822 O O . LEU E 2 24 ? 100.589 86.895 116.346 1.00 42.03 24 LEU E O 1
ATOM 10827 N N . LYS E 2 25 ? 98.996 85.451 117.016 1.00 42.17 25 LYS E N 1
ATOM 10828 C CA . LYS E 2 25 ? 99.889 84.317 117.006 1.00 41.34 25 LYS E CA 1
ATOM 10829 C C . LYS E 2 25 ? 100.455 84.136 115.608 1.00 41.08 25 LYS E C 1
ATOM 10830 O O . LYS E 2 25 ? 101.673 84.039 115.433 1.00 43.57 25 LYS E O 1
ATOM 10836 N N . GLU E 2 26 ? 99.591 84.160 114.595 1.00 42.91 26 GLU E N 1
ATOM 10837 C CA . GLU E 2 26 ? 100.079 83.990 113.243 1.00 41.92 26 GLU E CA 1
ATOM 10838 C C . GLU E 2 26 ? 100.952 85.138 112.806 1.00 40.43 26 GLU E C 1
ATOM 10839 O O . GLU E 2 26 ? 101.997 84.920 112.206 1.00 41.05 26 GLU E O 1
ATOM 10845 N N . ALA E 2 27 ? 100.615 86.363 113.182 1.00 38.46 27 ALA E N 1
ATOM 10846 C CA . ALA E 2 27 ? 101.419 87.478 112.746 1.00 35.60 27 ALA E CA 1
ATOM 10847 C C . ALA E 2 27 ? 102.854 87.329 113.196 1.00 36.47 27 ALA E C 1
ATOM 10848 O O . ALA E 2 27 ? 103.771 87.622 112.424 1.00 38.12 27 ALA E O 1
ATOM 10850 N N . VAL E 2 28 ? 103.069 86.837 114.410 1.00 36.95 28 VAL E N 1
ATOM 10851 C CA . VAL E 2 28 ? 104.424 86.647 114.877 1.00 34.00 28 VAL E CA 1
ATOM 10852 C C . VAL E 2 28 ? 105.101 85.545 114.121 1.00 35.74 28 VAL E C 1
ATOM 10853 O O . VAL E 2 28 ? 106.264 85.684 113.733 1.00 35.05 28 VAL E O 1
ATOM 10857 N N . LYS E 2 29 ? 104.403 84.437 113.934 1.00 39.15 29 LYS E N 1
ATOM 10858 C CA . LYS E 2 29 ? 104.979 83.319 113.232 1.00 37.80 29 LYS E CA 1
ATOM 10859 C C . LYS E 2 29 ? 105.459 83.743 111.860 1.00 33.73 29 LYS E C 1
ATOM 10860 O O . LYS E 2 29 ? 106.583 83.417 111.488 1.00 35.48 29 LYS E O 1
ATOM 10866 N N . ASP E 2 30 ? 104.636 84.488 111.122 1.00 35.84 30 ASP E N 1
ATOM 10867 C CA . ASP E 2 30 ? 104.976 84.891 109.767 1.00 34.63 30 ASP E CA 1
ATOM 10868 C C . ASP E 2 30 ? 106.073 85.931 109.731 1.00 32.16 30 ASP E C 1
ATOM 10869 O O . ASP E 2 30 ? 106.946 85.888 108.857 1.00 32.41 30 ASP E O 1
ATOM 10874 N N . TYR E 2 31 ? 106.070 86.852 110.684 1.00 31.75 31 TYR E N 1
ATOM 10875 C CA . TYR E 2 31 ? 107.113 87.845 110.726 1.00 27.66 31 TYR E CA 1
ATOM 10876 C C . TYR E 2 31 ? 108.451 87.186 110.832 1.00 27.56 31 TYR E C 1
ATOM 10877 O O . TYR E 2 31 ? 109.363 87.538 110.106 1.00 29.07 31 TYR E O 1
ATOM 10886 N N . PHE E 2 32 ? 108.607 86.240 111.738 1.00 27.47 32 PHE E N 1
ATOM 10887 C CA . PHE E 2 32 ? 109.899 85.604 111.830 1.00 25.70 32 PHE E CA 1
ATOM 10888 C C . PHE E 2 32 ? 110.134 84.607 110.721 1.00 26.75 32 PHE E C 1
ATOM 10889 O O . PHE E 2 32 ? 111.255 84.436 110.263 1.00 30.03 32 PHE E O 1
ATOM 10897 N N . ALA E 2 33 ? 109.092 83.960 110.229 1.00 29.72 33 ALA E N 1
ATOM 10898 C CA . ALA E 2 33 ? 109.245 82.942 109.207 1.00 29.85 33 ALA E CA 1
ATOM 10899 C C . ALA E 2 33 ? 109.909 83.462 107.950 1.00 29.00 33 ALA E C 1
ATOM 10900 O O . ALA E 2 33 ? 110.674 82.732 107.312 1.00 33.00 33 ALA E O 1
ATOM 10902 N N . LYS E 2 34 ? 109.675 84.730 107.600 1.00 28.95 34 LYS E N 1
ATOM 10903 C CA . LYS E 2 34 ? 110.241 85.297 106.375 1.00 27.07 34 LYS E CA 1
ATOM 10904 C C . LYS E 2 34 ? 111.761 85.305 106.404 1.00 24.92 34 LYS E C 1
ATOM 10905 O O . LYS E 2 34 ? 112.403 85.462 105.371 1.00 25.94 34 LYS E O 1
ATOM 10911 N N . LEU E 2 35 ? 112.344 85.148 107.577 1.00 24.46 35 LEU E N 1
ATOM 10912 C CA . LEU E 2 35 ? 113.784 85.091 107.731 1.00 24.70 35 LEU E CA 1
ATOM 10913 C C . LEU E 2 35 ? 114.451 83.956 106.954 1.00 28.26 35 LEU E C 1
ATOM 10914 O O . LEU E 2 35 ? 115.584 84.129 106.507 1.00 30.73 35 LEU E O 1
ATOM 10919 N N . TRP E 2 36 ? 113.786 82.771 106.832 1.00 30.64 36 TRP E N 1
ATOM 10920 C CA . TRP E 2 36 ? 114.334 81.573 106.204 1.00 33.55 36 TRP E CA 1
ATOM 10921 C C . TRP E 2 36 ? 113.723 81.460 104.817 1.00 35.30 36 TRP E C 1
ATOM 10922 O O . TRP E 2 36 ? 114.150 80.640 103.997 1.00 40.59 36 TRP E O 1
ATOM 10933 N N . PHE F 2 13 ? 113.584 77.497 117.454 1.00 99.50 13 PHE F N 1
ATOM 10934 C CA . PHE F 2 13 ? 112.726 77.805 118.600 1.00 92.32 13 PHE F CA 1
ATOM 10935 C C . PHE F 2 13 ? 111.206 77.730 118.316 1.00 113.60 13 PHE F C 1
ATOM 10936 O O . PHE F 2 13 ? 110.410 78.038 119.217 1.00 71.88 13 PHE F O 1
ATOM 10944 N N . ALA F 2 14 ? 110.782 77.255 117.114 1.00 73.53 14 ALA F N 1
ATOM 10945 C CA . ALA F 2 14 ? 109.362 77.112 116.712 1.00 68.28 14 ALA F CA 1
ATOM 10946 C C . ALA F 2 14 ? 108.611 76.164 117.648 1.00 71.36 14 ALA F C 1
ATOM 10947 O O . ALA F 2 14 ? 107.442 76.382 117.992 1.00 84.09 14 ALA F O 1
ATOM 10949 N N . LYS F 2 15 ? 109.333 75.150 118.116 1.00 75.28 15 LYS F N 1
ATOM 10950 C CA . LYS F 2 15 ? 108.816 74.137 119.015 1.00 147.55 15 LYS F CA 1
ATOM 10951 C C . LYS F 2 15 ? 108.545 74.678 120.408 1.00 131.72 15 LYS F C 1
ATOM 10952 O O . LYS F 2 15 ? 107.879 74.015 121.200 1.00 76.39 15 LYS F O 1
ATOM 10958 N N . PHE F 2 16 ? 109.105 75.840 120.746 1.00 108.26 16 PHE F N 1
ATOM 10959 C CA . PHE F 2 16 ? 108.858 76.404 122.057 1.00 95.08 16 PHE F CA 1
ATOM 10960 C C . PHE F 2 16 ? 107.882 77.541 121.924 1.00 63.51 16 PHE F C 1
ATOM 10961 O O . PHE F 2 16 ? 107.060 77.770 122.812 1.00 80.61 16 PHE F O 1
ATOM 10969 N N . TRP F 2 17 ? 107.987 78.288 120.833 1.00 77.05 17 TRP F N 1
ATOM 10970 C CA . TRP F 2 17 ? 107.105 79.408 120.659 1.00 58.99 17 TRP F CA 1
ATOM 10971 C C . TRP F 2 17 ? 105.671 78.973 120.518 1.00 103.45 17 TRP F C 1
ATOM 10972 O O . TRP F 2 17 ? 104.794 79.535 121.164 1.00 80.59 17 TRP F O 1
ATOM 10983 N N . ASP F 2 18 ? 105.395 77.959 119.701 1.00 109.03 18 ASP F N 1
ATOM 10984 C CA . ASP F 2 18 ? 104.003 77.591 119.544 1.00 70.59 18 ASP F CA 1
ATOM 10985 C C . ASP F 2 18 ? 103.305 77.346 120.902 1.00 73.91 18 ASP F C 1
ATOM 10986 O O . ASP F 2 18 ? 102.308 78.025 121.175 1.00 70.04 18 ASP F O 1
ATOM 10991 N N . PRO F 2 19 ? 103.757 76.428 121.793 1.00 89.44 19 PRO F N 1
ATOM 10992 C CA . PRO F 2 19 ? 103.144 76.256 123.085 1.00 67.70 19 PRO F CA 1
ATOM 10993 C C . PRO F 2 19 ? 103.288 77.482 123.977 1.00 71.41 19 PRO F C 1
ATOM 10994 O O . PRO F 2 19 ? 102.448 77.681 124.853 1.00 72.00 19 PRO F O 1
ATOM 10998 N N . ALA F 2 20 ? 104.299 78.336 123.764 1.00 73.61 20 ALA F N 1
ATOM 10999 C CA . ALA F 2 20 ? 104.380 79.524 124.593 1.00 77.21 20 ALA F CA 1
ATOM 11000 C C . ALA F 2 20 ? 103.204 80.419 124.298 1.00 70.58 20 ALA F C 1
ATOM 11001 O O . ALA F 2 20 ? 102.649 81.046 125.199 1.00 65.73 20 ALA F O 1
ATOM 11003 N N . ALA F 2 21 ? 102.822 80.482 123.026 1.00 67.13 21 ALA F N 1
ATOM 11004 C CA . ALA F 2 21 ? 101.724 81.317 122.612 1.00 70.18 21 ALA F CA 1
ATOM 11005 C C . ALA F 2 21 ? 100.450 80.823 123.255 1.00 68.26 21 ALA F C 1
ATOM 11006 O O . ALA F 2 21 ? 99.626 81.625 123.706 1.00 67.31 21 ALA F O 1
ATOM 11008 N N . GLU F 2 22 ? 100.317 79.504 123.363 1.00 91.23 22 GLU F N 1
ATOM 11009 C CA . GLU F 2 22 ? 99.123 78.943 123.971 1.00 69.36 22 GLU F CA 1
ATOM 11010 C C . GLU F 2 22 ? 99.070 79.267 125.459 1.00 65.21 22 GLU F C 1
ATOM 11011 O O . GLU F 2 22 ? 98.012 79.619 125.995 1.00 65.05 22 GLU F O 1
ATOM 11017 N N . LYS F 2 23 ? 100.226 79.225 126.114 1.00 64.03 23 LYS F N 1
ATOM 11018 C CA . LYS F 2 23 ? 100.283 79.547 127.527 1.00 66.32 23 LYS F CA 1
ATOM 11019 C C . LYS F 2 23 ? 99.940 81.004 127.756 1.00 62.52 23 LYS F C 1
ATOM 11020 O O . LYS F 2 23 ? 99.237 81.327 128.716 1.00 61.13 23 LYS F O 1
ATOM 11026 N N . LEU F 2 24 ? 100.404 81.884 126.869 1.00 63.99 24 LEU F N 1
ATOM 11027 C CA . LEU F 2 24 ? 100.111 83.292 127.005 1.00 58.30 24 LEU F CA 1
ATOM 11028 C C . LEU F 2 24 ? 98.641 83.566 126.817 1.00 66.80 24 LEU F C 1
ATOM 11029 O O . LEU F 2 24 ? 98.067 84.352 127.564 1.00 60.61 24 LEU F O 1
ATOM 11034 N N . LYS F 2 25 ? 97.982 82.889 125.886 1.00 58.43 25 LYS F N 1
ATOM 11035 C CA . LYS F 2 25 ? 96.557 83.131 125.753 1.00 57.49 25 LYS F CA 1
ATOM 11036 C C . LYS F 2 25 ? 95.827 82.801 127.048 1.00 59.18 25 LYS F C 1
ATOM 11037 O O . LYS F 2 25 ? 94.968 83.569 127.499 1.00 56.74 25 LYS F O 1
ATOM 11043 N N . GLU F 2 26 ? 96.211 81.707 127.698 1.00 60.74 26 GLU F N 1
ATOM 11044 C CA . GLU F 2 26 ? 95.555 81.369 128.944 1.00 62.42 26 GLU F CA 1
ATOM 11045 C C . GLU F 2 26 ? 95.914 82.372 130.039 1.00 56.60 26 GLU F C 1
ATOM 11046 O O . GLU F 2 26 ? 95.060 82.725 130.861 1.00 61.04 26 GLU F O 1
ATOM 11052 N N . ALA F 2 27 ? 97.160 82.859 130.042 1.00 60.62 27 ALA F N 1
ATOM 11053 C CA . ALA F 2 27 ? 97.602 83.833 131.027 1.00 66.71 27 ALA F CA 1
ATOM 11054 C C . ALA F 2 27 ? 96.797 85.112 130.934 1.00 57.48 27 ALA F C 1
ATOM 11055 O O . ALA F 2 27 ? 96.511 85.734 131.961 1.00 57.91 27 ALA F O 1
ATOM 11057 N N . VAL F 2 28 ? 96.442 85.507 129.711 1.00 62.79 28 VAL F N 1
ATOM 11058 C CA . VAL F 2 28 ? 95.656 86.706 129.492 1.00 60.28 28 VAL F CA 1
ATOM 11059 C C . VAL F 2 28 ? 94.260 86.517 129.995 1.00 59.83 28 VAL F C 1
ATOM 11060 O O . VAL F 2 28 ? 93.720 87.399 130.661 1.00 49.89 28 VAL F O 1
ATOM 11064 N N . LYS F 2 29 ? 93.646 85.388 129.671 1.00 54.29 29 LYS F N 1
ATOM 11065 C CA . LYS F 2 29 ? 92.295 85.180 130.130 1.00 60.90 29 LYS F CA 1
ATOM 11066 C C . LYS F 2 29 ? 92.234 85.179 131.642 1.00 56.29 29 LYS F C 1
ATOM 11067 O O . LYS F 2 29 ? 91.318 85.759 132.219 1.00 53.34 29 LYS F O 1
ATOM 11073 N N . ASP F 2 30 ? 93.231 84.589 132.297 1.00 59.74 30 ASP F N 1
ATOM 11074 C CA . ASP F 2 30 ? 93.234 84.563 133.744 1.00 56.74 30 ASP F CA 1
ATOM 11075 C C . ASP F 2 30 ? 93.457 85.923 134.363 1.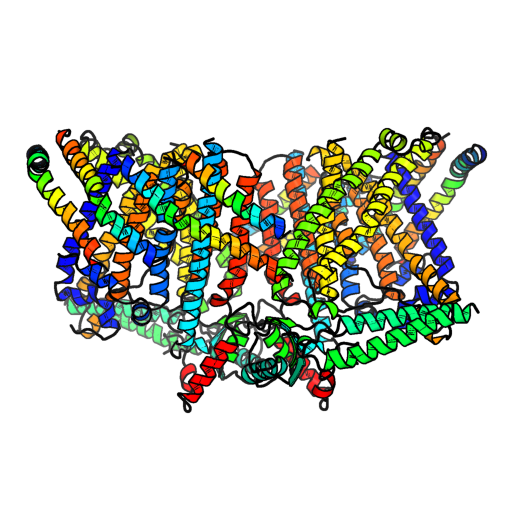00 58.40 30 ASP F C 1
ATOM 11076 O O . ASP F 2 30 ? 92.724 86.319 135.275 1.00 59.37 30 ASP F O 1
ATOM 11081 N N . TYR F 2 31 ? 94.436 86.666 133.869 1.00 54.27 31 TYR F N 1
ATOM 11082 C CA . TYR F 2 31 ? 94.702 87.953 134.456 1.00 56.42 31 TYR F CA 1
ATOM 11083 C C . TYR F 2 31 ? 93.515 88.865 134.301 1.00 47.88 31 TYR F C 1
ATOM 11084 O O . TYR F 2 31 ? 93.130 89.553 135.249 1.00 45.77 31 TYR F O 1
ATOM 11093 N N . PHE F 2 32 ? 92.929 88.896 133.115 1.00 46.82 32 PHE F N 1
ATOM 11094 C CA . PHE F 2 32 ? 91.796 89.755 132.930 1.00 50.22 32 PHE F CA 1
ATOM 11095 C C . PHE F 2 32 ? 90.589 89.265 133.691 1.00 51.40 32 PHE F C 1
ATOM 11096 O O . PHE F 2 32 ? 89.854 90.078 134.232 1.00 48.51 32 PHE F O 1
ATOM 11104 N N . ALA F 2 33 ? 90.359 87.964 133.821 1.00 49.90 33 ALA F N 1
ATOM 11105 C CA . ALA F 2 33 ? 89.208 87.565 134.616 1.00 49.32 33 ALA F CA 1
ATOM 11106 C C . ALA F 2 33 ? 89.350 88.092 136.046 1.00 48.72 33 ALA F C 1
ATOM 11107 O O . ALA F 2 33 ? 88.369 88.541 136.655 1.00 48.37 33 ALA F O 1
ATOM 11109 N N . LYS F 2 34 ? 90.586 88.075 136.570 1.00 51.96 34 LYS F N 1
ATOM 11110 C CA . LYS F 2 34 ? 90.855 88.586 137.906 1.00 51.14 34 LYS F CA 1
ATOM 11111 C C . LYS F 2 34 ? 90.647 90.097 137.994 1.00 47.06 34 LYS F C 1
ATOM 11112 O O . LYS F 2 34 ? 90.123 90.585 138.992 1.00 48.19 34 LYS F O 1
ATOM 11118 N N . LEU F 2 35 ? 91.049 90.846 136.963 1.00 49.11 35 LEU F N 1
ATOM 11119 C CA . LEU F 2 35 ? 90.842 92.290 136.988 1.00 45.27 35 LEU F CA 1
ATOM 11120 C C . LEU F 2 35 ? 89.398 92.680 136.819 1.00 42.99 35 LEU F C 1
ATOM 11121 O O . LEU F 2 35 ? 88.931 93.654 137.402 1.00 40.12 35 LEU F O 1
ATOM 11126 N N . TRP F 2 36 ? 88.717 91.952 135.963 1.00 43.58 36 TRP F N 1
ATOM 11127 C CA . TRP F 2 36 ? 87.349 92.223 135.586 1.00 41.92 36 TRP F CA 1
ATOM 11128 C C . TRP F 2 36 ? 86.341 92.085 136.740 1.00 43.79 36 TRP F C 1
ATOM 11129 O O . TRP F 2 36 ? 85.540 93.005 136.958 1.00 41.45 36 TRP F O 1
ATOM 11140 N N . ASP F 2 37 ? 86.356 90.928 137.461 1.00 46.00 37 ASP F N 1
ATOM 11141 C CA . ASP F 2 37 ? 85.399 90.577 138.533 1.00 47.31 37 ASP F CA 1
ATOM 11142 C C . ASP F 2 37 ? 85.950 90.867 139.953 1.00 47.51 37 ASP F C 1
ATOM 11143 O O . ASP F 2 37 ? 85.401 91.734 140.643 1.00 50.69 37 ASP F O 1
ATOM 11149 N N . ALA G 2 2 ? 169.513 93.228 140.452 1.00 69.75 2 ALA G N 1
ATOM 11150 C CA . ALA G 2 2 ? 168.552 94.314 140.617 1.00 68.97 2 ALA G CA 1
ATOM 11151 C C . ALA G 2 2 ? 169.247 95.622 141.020 1.00 60.72 2 ALA G C 1
ATOM 11152 O O . ALA G 2 2 ? 168.974 96.670 140.412 1.00 59.41 2 ALA G O 1
ATOM 11154 N N . GLU G 2 3 ? 170.143 95.561 142.033 1.00 65.90 3 GLU G N 1
ATOM 11155 C CA . GLU G 2 3 ? 170.900 96.673 142.609 1.00 62.21 3 GLU G CA 1
ATOM 11156 C C . GLU G 2 3 ? 171.873 97.312 141.634 1.00 60.35 3 GLU G C 1
ATOM 11157 O O . GLU G 2 3 ? 172.087 98.517 141.675 1.00 62.92 3 GLU G O 1
ATOM 11163 N N . LYS G 2 4 ? 172.479 96.516 140.759 1.00 61.11 4 LYS G N 1
ATOM 11164 C CA . LYS G 2 4 ? 173.406 97.091 139.795 1.00 66.30 4 LYS G CA 1
ATOM 11165 C C . LYS G 2 4 ? 172.678 98.114 138.948 1.00 63.00 4 LYS G C 1
ATOM 11166 O O . LYS G 2 4 ? 173.156 99.231 138.730 1.00 58.81 4 LYS G O 1
ATOM 11172 N N . PHE G 2 5 ? 171.516 97.707 138.460 1.00 60.64 5 PHE G N 1
ATOM 11173 C CA . PHE G 2 5 ? 170.688 98.542 137.631 1.00 53.72 5 PHE G CA 1
ATOM 11174 C C . PHE G 2 5 ? 170.170 99.727 138.411 1.00 52.75 5 PHE G C 1
ATOM 11175 O O . PHE G 2 5 ? 170.332 100.871 138.003 1.00 50.16 5 PHE G O 1
ATOM 11183 N N . LYS G 2 6 ? 169.604 99.489 139.583 1.00 52.29 6 LYS G N 1
ATOM 11184 C CA . LYS G 2 6 ? 169.038 100.599 140.324 1.00 56.87 6 LYS G CA 1
ATOM 11185 C C . LYS G 2 6 ? 170.073 101.679 140.614 1.00 56.45 6 LYS G C 1
ATOM 11186 O O . LYS G 2 6 ? 169.771 102.871 140.492 1.00 46.46 6 LYS G O 1
ATOM 11192 N N . GLU G 2 7 ? 171.303 101.296 140.950 1.00 56.95 7 GLU G N 1
ATOM 11193 C CA . GLU G 2 7 ? 172.308 102.308 141.194 1.00 51.79 7 GLU G CA 1
ATOM 11194 C C . GLU G 2 7 ? 172.694 103.005 139.903 1.00 53.52 7 GLU G C 1
ATOM 11195 O O . GLU G 2 7 ? 172.886 104.223 139.897 1.00 50.61 7 GLU G O 1
ATOM 11201 N N . ALA G 2 8 ? 172.772 102.264 138.792 1.00 54.21 8 ALA G N 1
ATOM 11202 C CA . ALA G 2 8 ? 173.116 102.868 137.514 1.00 53.94 8 ALA G CA 1
ATOM 11203 C C . ALA G 2 8 ? 172.087 103.907 137.097 1.00 51.29 8 ALA G C 1
ATOM 11204 O O . ALA G 2 8 ? 172.447 104.931 136.511 1.00 50.18 8 ALA G O 1
ATOM 11206 N N . VAL G 2 9 ? 170.817 103.643 137.394 1.00 50.03 9 VAL G N 1
ATOM 11207 C CA . VAL G 2 9 ? 169.749 104.554 137.046 1.00 44.78 9 VAL G CA 1
ATOM 11208 C C . VAL G 2 9 ? 169.807 105.792 137.898 1.00 45.66 9 VAL G C 1
ATOM 11209 O O . VAL G 2 9 ? 169.679 106.897 137.375 1.00 48.71 9 VAL G O 1
ATOM 11213 N N . LYS G 2 10 ? 169.985 105.637 139.203 1.00 47.53 10 LYS G N 1
ATOM 11214 C CA . LYS G 2 10 ? 170.061 106.812 140.043 1.00 46.18 10 LYS G CA 1
ATOM 11215 C C . LYS G 2 10 ? 171.223 107.683 139.633 1.00 49.58 10 LYS G C 1
ATOM 11216 O O . LYS G 2 10 ? 171.104 108.910 139.639 1.00 50.62 10 LYS G O 1
ATOM 11222 N N . ASP G 2 11 ? 172.344 107.058 139.262 1.00 51.46 11 ASP G N 1
ATOM 11223 C CA . ASP G 2 11 ? 173.522 107.802 138.881 1.00 54.68 11 ASP G CA 1
ATOM 11224 C C . ASP G 2 11 ? 173.304 108.489 137.546 1.00 53.98 11 ASP G C 1
ATOM 11225 O O . ASP G 2 11 ? 173.614 109.674 137.393 1.00 49.36 11 ASP G O 1
ATOM 11230 N N . TYR G 2 12 ? 172.689 107.801 136.585 1.00 51.69 12 TYR G N 1
ATOM 11231 C CA . TYR G 2 12 ? 172.453 108.443 135.320 1.00 47.00 12 TYR G CA 1
ATOM 11232 C C . TYR G 2 12 ? 171.677 109.692 135.523 1.00 43.46 12 TYR G C 1
ATOM 11233 O O . TYR G 2 12 ? 172.042 110.753 135.025 1.00 36.67 12 TYR G O 1
ATOM 11242 N N . PHE G 2 13 ? 170.592 109.608 136.270 1.00 43.77 13 PHE G N 1
ATOM 11243 C CA . PHE G 2 13 ? 169.817 110.806 136.384 1.00 43.50 13 PHE G CA 1
ATOM 11244 C C . PHE G 2 13 ? 170.545 111.890 137.143 1.00 43.75 13 PHE G C 1
ATOM 11245 O O . PHE G 2 13 ? 170.598 113.026 136.673 1.00 46.47 13 PHE G O 1
ATOM 11253 N N . ALA G 2 14 ? 171.214 111.550 138.234 1.00 44.57 14 ALA G N 1
ATOM 11254 C CA . ALA G 2 14 ? 171.890 112.556 139.025 1.00 45.65 14 ALA G CA 1
ATOM 11255 C C . ALA G 2 14 ? 172.977 113.316 138.268 1.00 47.43 14 ALA G C 1
ATOM 11256 O O . ALA G 2 14 ? 173.162 114.510 138.505 1.00 45.70 14 ALA G O 1
ATOM 11258 N N . LYS G 2 15 ? 173.700 112.651 137.369 1.00 48.69 15 LYS G N 1
ATOM 11259 C CA . LYS G 2 15 ? 174.790 113.321 136.669 1.00 48.47 15 LYS G CA 1
ATOM 11260 C C . LYS G 2 15 ? 174.567 113.707 135.211 1.00 46.28 15 LYS G C 1
ATOM 11261 O O . LYS G 2 15 ? 175.162 114.678 134.742 1.00 45.40 15 LYS G O 1
ATOM 11267 N N . PHE G 2 16 ? 173.752 112.965 134.479 1.00 45.36 16 PHE G N 1
ATOM 11268 C CA . PHE G 2 16 ? 173.602 113.198 133.059 1.00 43.80 16 PHE G CA 1
ATOM 11269 C C . PHE G 2 16 ? 172.256 113.719 132.626 1.00 43.29 16 PHE G C 1
ATOM 11270 O O . PHE G 2 16 ? 172.119 114.172 131.485 1.00 43.77 16 PHE G O 1
ATOM 11278 N N . TRP G 2 17 ? 171.247 113.651 133.482 1.00 40.43 17 TRP G N 1
ATOM 11279 C CA . TRP G 2 17 ? 169.954 114.094 133.044 1.00 35.61 17 TRP G CA 1
ATOM 11280 C C . TRP G 2 17 ? 169.960 115.556 132.746 1.00 37.71 17 TRP G C 1
ATOM 11281 O O . TRP G 2 17 ? 169.424 115.967 131.735 1.00 38.91 17 TRP G O 1
ATOM 11292 N N . ASP G 2 18 ? 170.577 116.383 133.581 1.00 38.01 18 ASP G N 1
ATOM 11293 C CA . ASP G 2 18 ? 170.521 117.792 133.260 1.00 37.21 18 ASP G CA 1
ATOM 11294 C C . ASP G 2 18 ? 170.958 118.076 131.807 1.00 38.31 18 ASP G C 1
ATOM 11295 O O . ASP G 2 18 ? 170.210 118.745 131.092 1.00 39.81 18 ASP G O 1
ATOM 11300 N N . PRO G 2 19 ? 172.159 117.684 131.335 1.00 37.55 19 PRO G N 1
ATOM 11301 C CA . PRO G 2 19 ? 172.545 117.790 129.946 1.00 38.63 19 PRO G CA 1
ATOM 11302 C C . PRO G 2 19 ? 171.556 117.196 128.953 1.00 38.45 19 PRO G C 1
ATOM 11303 O O . PRO G 2 19 ? 171.259 117.822 127.934 1.00 40.95 19 PRO G O 1
ATOM 11307 N N . ALA G 2 20 ? 170.993 116.023 129.251 1.00 37.33 20 ALA G N 1
ATOM 11308 C CA . ALA G 2 20 ? 170.064 115.435 128.302 1.00 35.93 20 ALA G CA 1
ATOM 11309 C C . ALA G 2 20 ? 168.812 116.255 128.158 1.00 35.60 20 ALA G C 1
ATOM 11310 O O . ALA G 2 20 ? 168.296 116.445 127.057 1.00 37.00 20 ALA G O 1
ATOM 11312 N N . ALA G 2 21 ? 168.328 116.753 129.274 1.00 35.12 21 ALA G N 1
ATOM 11313 C CA . ALA G 2 21 ? 167.129 117.525 129.305 1.00 32.48 21 ALA G CA 1
ATOM 11314 C C . ALA G 2 21 ? 167.316 118.812 128.548 1.00 35.16 21 ALA G C 1
ATOM 11315 O O . ALA G 2 21 ? 166.425 119.218 127.806 1.00 35.55 21 ALA G O 1
ATOM 11317 N N . GLU G 2 22 ? 168.494 119.427 128.658 1.00 36.85 22 GLU G N 1
ATOM 11318 C CA . GLU G 2 22 ? 168.741 120.660 127.925 1.00 34.25 22 GLU G CA 1
ATOM 11319 C C . GLU G 2 22 ? 168.776 120.400 126.432 1.00 33.12 22 GLU G C 1
ATOM 11320 O O . GLU G 2 22 ? 168.234 121.188 125.655 1.00 35.75 22 GLU G O 1
ATOM 11326 N N . LYS G 2 23 ? 169.349 119.274 126.014 1.00 34.18 23 LYS G N 1
ATOM 11327 C CA . LYS G 2 23 ? 169.373 118.975 124.594 1.00 33.34 23 LYS G CA 1
ATOM 11328 C C . LYS G 2 23 ? 167.969 118.762 124.063 1.00 33.47 23 LYS G C 1
ATOM 11329 O O . LYS G 2 23 ? 167.644 119.219 122.964 1.00 33.68 23 LYS G O 1
ATOM 11335 N N . LEU G 2 24 ? 167.127 118.071 124.836 1.00 34.18 24 LEU G N 1
ATOM 11336 C CA . LEU G 2 24 ? 165.765 117.813 124.406 1.00 32.12 24 LEU G CA 1
ATOM 11337 C C . LEU G 2 24 ? 164.962 119.082 124.352 1.00 31.60 24 LEU G C 1
ATOM 11338 O O . LEU G 2 24 ? 164.191 119.296 123.415 1.00 32.13 24 LEU G O 1
ATOM 11343 N N . LYS G 2 25 ? 165.156 119.944 125.339 1.00 31.58 25 LYS G N 1
ATOM 11344 C CA . LYS G 2 25 ? 164.427 121.181 125.431 1.00 27.47 25 LYS G CA 1
ATOM 11345 C C . LYS G 2 25 ? 164.683 122.048 124.223 1.00 27.05 25 LYS G C 1
ATOM 11346 O O . LYS G 2 25 ? 163.735 122.610 123.652 1.00 29.04 25 LYS G O 1
ATOM 11352 N N . GLU G 2 26 ? 165.952 122.156 123.835 1.00 30.78 26 GLU G N 1
ATOM 11353 C CA . GLU G 2 26 ? 166.322 122.975 122.708 1.00 29.56 26 GLU G CA 1
ATOM 11354 C C . GLU G 2 26 ? 165.849 122.348 121.421 1.00 29.43 26 GLU G C 1
ATOM 11355 O O . GLU G 2 26 ? 165.398 123.051 120.519 1.00 31.05 26 GLU G O 1
ATOM 11361 N N . ALA G 2 27 ? 165.929 121.026 121.310 1.00 29.11 27 ALA G N 1
ATOM 11362 C CA . ALA G 2 27 ? 165.517 120.378 120.086 1.00 28.02 27 ALA G CA 1
ATOM 11363 C C . ALA G 2 27 ? 164.059 120.634 119.772 1.00 27.93 27 ALA G C 1
ATOM 11364 O O . ALA G 2 27 ? 163.708 120.837 118.611 1.00 29.51 27 ALA G O 1
ATOM 11366 N N . VAL G 2 28 ? 163.210 120.644 120.792 1.00 28.14 28 VAL G N 1
ATOM 11367 C CA . VAL G 2 28 ? 161.801 120.893 120.570 1.00 24.12 28 VAL G CA 1
ATOM 11368 C C . VAL G 2 28 ? 161.517 122.290 120.109 1.00 25.63 28 VAL G C 1
ATOM 11369 O O . VAL G 2 28 ? 160.741 122.495 119.175 1.00 29.18 28 VAL G O 1
ATOM 11373 N N . LYS G 2 29 ? 162.111 123.262 120.775 1.00 26.45 29 LYS G N 1
ATOM 11374 C CA . LYS G 2 29 ? 161.890 124.638 120.424 1.00 24.58 29 LYS G CA 1
ATOM 11375 C C . LYS G 2 29 ? 162.340 124.910 118.999 1.00 27.30 29 LYS G C 1
ATOM 11376 O O . LYS G 2 29 ? 161.668 125.616 118.236 1.00 29.70 29 LYS G O 1
ATOM 11382 N N . ASP G 2 30 ? 163.472 124.317 118.634 1.00 30.05 30 ASP G N 1
ATOM 11383 C CA . ASP G 2 30 ? 164.060 124.495 117.328 1.00 31.04 30 ASP G CA 1
ATOM 11384 C C . ASP G 2 30 ? 163.203 123.833 116.274 1.00 31.14 30 ASP G C 1
ATOM 11385 O O . ASP G 2 30 ? 163.001 124.393 115.201 1.00 34.12 30 ASP G O 1
ATOM 11390 N N . TYR G 2 31 ? 162.665 122.658 116.577 1.00 30.92 31 TYR G N 1
ATOM 11391 C CA . TYR G 2 31 ? 161.797 121.963 115.657 1.00 29.08 31 TYR G CA 1
ATOM 11392 C C . TYR G 2 31 ? 160.590 122.774 115.285 1.00 27.48 31 TYR G C 1
ATOM 11393 O O . TYR G 2 31 ? 160.301 122.967 114.109 1.00 30.66 31 TYR G O 1
ATOM 11402 N N . PHE G 2 32 ? 159.887 123.312 116.269 1.00 27.45 32 PHE G N 1
ATOM 11403 C CA . PHE G 2 32 ? 158.672 124.030 115.933 1.00 25.75 32 PHE G CA 1
ATOM 11404 C C . PHE G 2 32 ? 158.964 125.295 115.179 1.00 27.60 32 PHE G C 1
ATOM 11405 O O . PHE G 2 32 ? 158.240 125.650 114.249 1.00 28.88 32 PHE G O 1
ATOM 11413 N N . ALA G 2 33 ? 160.083 125.922 115.482 1.00 29.88 33 ALA G N 1
ATOM 11414 C CA . ALA G 2 33 ? 160.501 127.148 114.835 1.00 30.13 33 ALA G CA 1
ATOM 11415 C C . ALA G 2 33 ? 160.762 126.977 113.340 1.00 30.73 33 ALA G C 1
ATOM 11416 O O . ALA G 2 33 ? 160.859 127.968 112.618 1.00 33.16 33 ALA G O 1
ATOM 11418 N N . LYS G 2 34 ? 160.966 125.742 112.881 1.00 32.44 34 LYS G N 1
ATOM 11419 C CA . LYS G 2 34 ? 161.266 125.470 111.487 1.00 32.61 34 LYS G CA 1
ATOM 11420 C C . LYS G 2 34 ? 160.103 124.926 110.682 1.00 31.94 34 LYS G C 1
ATOM 11421 O O . LYS G 2 34 ? 160.234 124.720 109.477 1.00 33.47 34 LYS G O 1
ATOM 11427 N N . LEU G 2 35 ? 158.970 124.664 111.305 1.00 29.98 35 LEU G N 1
ATOM 11428 C CA . LEU G 2 35 ? 157.903 124.038 110.531 1.00 29.09 35 LEU G CA 1
ATOM 11429 C C . LEU G 2 35 ? 157.205 124.888 109.486 1.00 28.74 35 LEU G C 1
ATOM 11430 O O . LEU G 2 35 ? 156.714 124.321 108.507 1.00 28.32 35 LEU G O 1
ATOM 11435 N N . TRP G 2 36 ? 157.114 126.230 109.680 1.00 29.25 36 TRP G N 1
ATOM 11436 C CA . TRP G 2 36 ? 156.356 127.099 108.778 1.00 29.50 36 TRP G CA 1
ATOM 11437 C C . TRP G 2 36 ? 157.208 128.312 108.458 1.00 32.24 36 TRP G C 1
ATOM 11438 O O . TRP G 2 36 ? 156.871 129.120 107.590 1.00 35.02 36 TRP G O 1
ATOM 11449 N N . PHE H 2 1 ? 140.976 129.076 110.960 1.00 18.46 1 PHE H N 1
ATOM 11450 C CA . PHE H 2 1 ? 141.450 128.411 112.166 1.00 11.14 1 PHE H CA 1
ATOM 11451 C C . PHE H 2 1 ? 142.928 128.056 112.089 1.00 12.42 1 PHE H C 1
ATOM 11452 O O . PHE H 2 1 ? 143.628 128.149 113.103 1.00 14.87 1 PHE H O 1
ATOM 11460 N N . ALA H 2 2 ? 143.405 127.592 110.910 1.00 12.75 2 ALA H N 1
ATOM 11461 C CA . ALA H 2 2 ? 144.772 127.108 110.712 1.00 11.30 2 ALA H CA 1
ATOM 11462 C C . ALA H 2 2 ? 145.822 128.165 110.925 1.00 16.22 2 ALA H C 1
ATOM 11463 O O . ALA H 2 2 ? 146.859 127.879 111.511 1.00 19.70 2 ALA H O 1
ATOM 11465 N N . GLU H 2 3 ? 145.568 129.396 110.515 1.00 17.64 3 GLU H N 1
ATOM 11466 C CA . GLU H 2 3 ? 146.622 130.375 110.671 1.00 16.70 3 GLU H CA 1
ATOM 11467 C C . GLU H 2 3 ? 146.777 130.789 112.104 1.00 16.26 3 GLU H C 1
ATOM 11468 O O . GLU H 2 3 ? 147.888 130.932 112.604 1.00 19.35 3 GLU H O 1
ATOM 11474 N N . LYS H 2 4 ? 145.666 130.911 112.790 1.00 14.88 4 LYS H N 1
ATOM 11475 C CA . LYS H 2 4 ? 145.690 131.328 114.163 1.00 14.76 4 LYS H CA 1
ATOM 11476 C C . LYS H 2 4 ? 146.250 130.238 115.042 1.00 15.91 4 LYS H C 1
ATOM 11477 O O . LYS H 2 4 ? 146.959 130.528 116.007 1.00 18.82 4 LYS H O 1
ATOM 11483 N N . PHE H 2 5 ? 145.948 128.987 114.709 1.00 15.21 5 PHE H N 1
ATOM 11484 C CA . PHE H 2 5 ? 146.446 127.872 115.467 1.00 12.90 5 PHE H CA 1
ATOM 11485 C C . PHE H 2 5 ? 147.947 127.831 115.306 1.00 15.17 5 PHE H C 1
ATOM 11486 O O . PHE H 2 5 ? 148.661 127.688 116.294 1.00 18.95 5 PHE H O 1
ATOM 11494 N N . LYS H 2 6 ? 148.452 127.966 114.073 1.00 15.72 6 LYS H N 1
ATOM 11495 C CA . LYS H 2 6 ? 149.888 127.932 113.860 1.00 14.45 6 LYS H CA 1
ATOM 11496 C C . LYS H 2 6 ? 150.600 129.033 114.610 1.00 17.59 6 LYS H C 1
ATOM 11497 O O . LYS H 2 6 ? 151.667 128.787 115.177 1.00 20.76 6 LYS H O 1
ATOM 11503 N N . GLU H 2 7 ? 150.027 130.241 114.672 1.00 18.93 7 GLU H N 1
ATOM 11504 C CA . GLU H 2 7 ? 150.694 131.282 115.435 1.00 18.49 7 GLU H CA 1
ATOM 11505 C C . GLU H 2 7 ? 150.742 130.916 116.901 1.00 18.83 7 GLU H C 1
ATOM 11506 O O . GLU H 2 7 ? 151.790 131.016 117.524 1.00 21.66 7 GLU H O 1
ATOM 11512 N N . ALA H 2 8 ? 149.658 130.376 117.445 1.00 18.36 8 ALA H N 1
ATOM 11513 C CA . ALA H 2 8 ? 149.667 130.021 118.848 1.00 16.16 8 ALA H CA 1
ATOM 11514 C C . ALA H 2 8 ? 150.706 128.978 119.152 1.00 17.33 8 ALA H C 1
ATOM 11515 O O . ALA H 2 8 ? 151.331 129.020 120.212 1.00 20.08 8 ALA H O 1
ATOM 11517 N N . VAL H 2 9 ? 150.913 128.042 118.239 1.00 18.29 9 VAL H N 1
ATOM 11518 C CA . VAL H 2 9 ? 151.906 127.027 118.482 1.00 16.30 9 VAL H CA 1
ATOM 11519 C C . VAL H 2 9 ? 153.281 127.646 118.449 1.00 17.92 9 VAL H C 1
ATOM 11520 O O . VAL H 2 9 ? 154.101 127.353 119.318 1.00 21.01 9 VAL H O 1
ATOM 11524 N N . LYS H 2 10 ? 153.566 128.494 117.465 1.00 18.47 10 LYS H N 1
ATOM 11525 C CA . LYS H 2 10 ? 154.877 129.116 117.420 1.00 18.48 10 LYS H CA 1
ATOM 11526 C C . LYS H 2 10 ? 155.152 129.974 118.636 1.00 18.74 10 LYS H C 1
ATOM 11527 O O . LYS H 2 10 ? 156.267 129.955 119.153 1.00 20.52 10 LYS H O 1
ATOM 11533 N N . ASP H 2 11 ? 154.144 130.686 119.129 1.00 19.44 11 ASP H N 1
ATOM 11534 C CA . ASP H 2 11 ? 154.328 131.551 120.267 1.00 18.05 11 ASP H CA 1
ATOM 11535 C C . ASP H 2 11 ? 154.516 130.735 121.519 1.00 18.64 11 ASP H C 1
ATOM 11536 O O . ASP H 2 11 ? 155.344 131.074 122.361 1.00 21.68 11 ASP H O 1
ATOM 11541 N N . TYR H 2 12 ? 153.782 129.637 121.663 1.00 18.68 12 TYR H N 1
ATOM 11542 C CA . TYR H 2 12 ? 153.966 128.830 122.841 1.00 16.54 12 TYR H CA 1
ATOM 11543 C C . TYR H 2 12 ? 155.360 128.283 122.889 1.00 18.09 12 TYR H C 1
ATOM 11544 O O . TYR H 2 12 ? 156.067 128.408 123.897 1.00 22.64 12 TYR H O 1
ATOM 11553 N N . PHE H 2 13 ? 155.805 127.698 121.790 1.00 17.42 13 PHE H N 1
ATOM 11554 C CA . PHE H 2 13 ? 157.100 127.087 121.847 1.00 16.38 13 PHE H CA 1
ATOM 11555 C C . PHE H 2 13 ? 158.212 128.096 121.941 1.00 17.95 13 PHE H C 1
ATOM 11556 O O . PHE H 2 13 ? 159.203 127.860 122.621 1.00 22.27 13 PHE H O 1
ATOM 11564 N N . ALA H 2 14 ? 158.085 129.230 121.293 1.00 18.84 14 ALA H N 1
ATOM 11565 C CA . ALA H 2 14 ? 159.126 130.217 121.399 1.00 17.72 14 ALA H CA 1
ATOM 11566 C C . ALA H 2 14 ? 159.246 130.824 122.793 1.00 18.82 14 ALA H C 1
ATOM 11567 O O . ALA H 2 14 ? 160.356 131.108 123.239 1.00 22.45 14 ALA H O 1
ATOM 11569 N N . LYS H 2 15 ? 158.122 131.034 123.490 1.00 20.86 15 LYS H N 1
ATOM 11570 C CA . LYS H 2 15 ? 158.162 131.731 124.770 1.00 19.98 15 LYS H CA 1
ATOM 11571 C C . LYS H 2 15 ? 157.858 130.976 126.058 1.00 20.57 15 LYS H C 1
ATOM 11572 O O . LYS H 2 15 ? 158.410 131.332 127.095 1.00 22.83 15 LYS H O 1
ATOM 11578 N N . PHE H 2 16 ? 156.986 129.976 126.045 1.00 20.05 16 PHE H N 1
ATOM 11579 C CA . PHE H 2 16 ? 156.600 129.340 127.293 1.00 18.52 16 PHE H CA 1
ATOM 11580 C C . PHE H 2 16 ? 157.158 127.956 127.438 1.00 20.53 16 PHE H C 1
ATOM 11581 O O . PHE H 2 16 ? 157.280 127.442 128.550 1.00 23.76 16 PHE H O 1
ATOM 11589 N N . TRP H 2 17 ? 157.568 127.365 126.341 1.00 19.49 17 TRP H N 1
ATOM 11590 C CA . TRP H 2 17 ? 158.144 126.047 126.420 1.00 18.71 17 TRP H CA 1
ATOM 11591 C C . TRP H 2 17 ? 159.334 126.008 127.335 1.00 21.57 17 TRP H C 1
ATOM 11592 O O . TRP H 2 17 ? 159.411 125.131 128.179 1.00 24.53 17 TRP H O 1
ATOM 11603 N N . ASP H 2 18 ? 160.257 126.953 127.243 1.00 22.78 18 ASP H N 1
ATOM 11604 C CA . ASP H 2 18 ? 161.403 126.867 128.136 1.00 23.08 18 ASP H CA 1
ATOM 11605 C C . ASP H 2 18 ? 161.078 126.635 129.615 1.00 22.77 18 ASP H C 1
ATOM 11606 O O . ASP H 2 18 ? 161.528 125.621 130.139 1.00 26.76 18 ASP H O 1
ATOM 11611 N N . PRO H 2 19 ? 160.342 127.498 130.341 1.00 22.24 19 PRO H N 1
ATOM 11612 C CA . PRO H 2 19 ? 160.023 127.259 131.727 1.00 24.11 19 PRO H CA 1
ATOM 11613 C C . PRO H 2 19 ? 159.128 126.052 131.967 1.00 23.48 19 PRO H C 1
ATOM 11614 O O . PRO H 2 19 ? 159.173 125.459 133.046 1.00 25.24 19 PRO H O 1
ATOM 11618 N N . ALA H 2 20 ? 158.338 125.640 130.979 1.00 24.26 20 ALA H N 1
ATOM 11619 C CA . ALA H 2 20 ? 157.531 124.468 131.205 1.00 20.63 20 ALA H CA 1
ATOM 11620 C C . ALA H 2 20 ? 158.430 123.232 131.210 1.00 21.10 20 ALA H C 1
ATOM 11621 O O . ALA H 2 20 ? 158.301 122.340 132.053 1.00 25.03 20 ALA H O 1
ATOM 11623 N N . ALA H 2 21 ? 159.384 123.210 130.290 1.00 21.27 21 ALA H N 1
ATOM 11624 C CA . ALA H 2 21 ? 160.327 122.124 130.162 1.00 20.04 21 ALA H CA 1
ATOM 11625 C C . ALA H 2 21 ? 161.240 122.072 131.363 1.00 23.15 21 ALA H C 1
ATOM 11626 O O . ALA H 2 21 ? 161.644 120.993 131.789 1.00 25.94 21 ALA H O 1
ATOM 11628 N N . GLU H 2 22 ? 161.590 123.227 131.917 1.00 24.93 22 GLU H N 1
ATOM 11629 C CA . GLU H 2 22 ? 162.445 123.238 133.088 1.00 22.47 22 GLU H CA 1
ATOM 11630 C C . GLU H 2 22 ? 161.752 122.574 134.250 1.00 25.59 22 GLU H C 1
ATOM 11631 O O . GLU H 2 22 ? 162.394 121.838 134.998 1.00 31.33 22 GLU H O 1
ATOM 11637 N N . LYS H 2 23 ? 160.449 122.774 134.400 1.00 22.93 23 LYS H N 1
ATOM 11638 C CA . LYS H 2 23 ? 159.781 122.110 135.499 1.00 24.40 23 LYS H CA 1
ATOM 11639 C C . LYS H 2 23 ? 159.772 120.606 135.294 1.00 25.30 23 LYS H C 1
ATOM 11640 O O . LYS H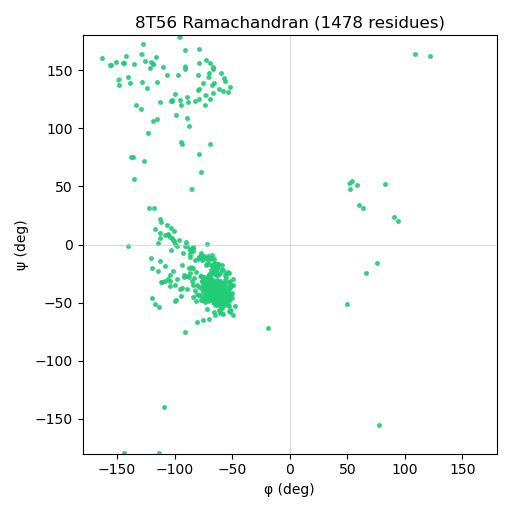 2 23 ? 159.939 119.856 136.257 1.00 28.21 23 LYS H O 1
ATOM 11646 N N . LEU H 2 24 ? 159.623 120.141 134.053 1.00 24.99 24 LEU H N 1
ATOM 11647 C CA . LEU H 2 24 ? 159.648 118.701 133.856 1.00 22.21 24 LEU H CA 1
ATOM 11648 C C . LEU H 2 24 ? 161.023 118.169 134.182 1.00 25.02 24 LEU H C 1
ATOM 11649 O O . LEU H 2 24 ? 161.161 117.107 134.787 1.00 28.81 24 LEU H O 1
ATOM 11654 N N . LYS H 2 25 ? 162.061 118.903 133.798 1.00 26.38 25 LYS H N 1
ATOM 11655 C CA . LYS H 2 25 ? 163.419 118.470 134.064 1.00 26.70 25 LYS H CA 1
ATOM 11656 C C . LYS H 2 25 ? 163.631 118.236 135.539 1.00 27.59 25 LYS H C 1
ATOM 11657 O O . LYS H 2 25 ? 164.208 117.210 135.929 1.00 31.18 25 LYS H O 1
ATOM 11663 N N . GLU H 2 26 ? 163.173 119.183 136.356 1.00 28.02 26 GLU H N 1
ATOM 11664 C CA . GLU H 2 26 ? 163.324 119.082 137.787 1.00 28.14 26 GLU H CA 1
ATOM 11665 C C . GLU H 2 26 ? 162.516 117.947 138.369 1.00 30.49 26 GLU H C 1
ATOM 11666 O O . GLU H 2 26 ? 163.004 117.229 139.241 1.00 34.20 26 GLU H O 1
ATOM 11672 N N . ALA H 2 27 ? 161.292 117.750 137.889 1.00 27.87 27 ALA H N 1
ATOM 11673 C CA . ALA H 2 27 ? 160.458 116.700 138.430 1.00 25.00 27 ALA H CA 1
ATOM 11674 C C . ALA H 2 27 ? 161.047 115.330 138.209 1.00 28.18 27 ALA H C 1
ATOM 11675 O O . ALA H 2 27 ? 160.955 114.472 139.089 1.00 32.88 27 ALA H O 1
ATOM 11677 N N . VAL H 2 28 ? 161.652 115.110 137.050 1.00 28.16 28 VAL H N 1
ATOM 11678 C CA . VAL H 2 28 ? 162.225 113.815 136.766 1.00 26.40 28 VAL H CA 1
ATOM 11679 C C . VAL H 2 28 ? 163.439 113.578 137.618 1.00 30.27 28 VAL H C 1
ATOM 11680 O O . VAL H 2 28 ? 163.599 112.493 138.180 1.00 34.48 28 VAL H O 1
ATOM 11684 N N . LYS H 2 29 ? 164.302 114.577 137.720 1.00 31.82 29 LYS H N 1
ATOM 11685 C CA . LYS H 2 29 ? 165.502 114.446 138.511 1.00 31.78 29 LYS H CA 1
ATOM 11686 C C . LYS H 2 29 ? 165.162 114.142 139.955 1.00 31.83 29 LYS H C 1
ATOM 11687 O O . LYS H 2 29 ? 165.793 113.289 140.580 1.00 34.91 29 LYS H O 1
ATOM 11693 N N . ASP H 2 30 ? 164.148 114.815 140.483 1.00 31.54 30 ASP H N 1
ATOM 11694 C CA . ASP H 2 30 ? 163.745 114.627 141.856 1.00 33.64 30 ASP H CA 1
ATOM 11695 C C . ASP H 2 30 ? 163.142 113.253 142.090 1.00 36.01 30 ASP H C 1
ATOM 11696 O O . ASP H 2 30 ? 163.461 112.597 143.087 1.00 39.94 30 ASP H O 1
ATOM 11701 N N . TYR H 2 31 ? 162.309 112.781 141.168 1.00 34.38 31 TYR H N 1
ATOM 11702 C CA . TYR H 2 31 ? 161.700 111.484 141.340 1.00 31.14 31 TYR H CA 1
ATOM 11703 C C . TYR H 2 31 ? 162.754 110.430 141.486 1.00 31.96 31 TYR H C 1
ATOM 11704 O O . TYR H 2 31 ? 162.693 109.619 142.397 1.00 34.13 31 TYR H O 1
ATOM 11713 N N . PHE H 2 32 ? 163.743 110.428 140.601 1.00 32.73 32 PHE H N 1
ATOM 11714 C CA . PHE H 2 32 ? 164.752 109.394 140.687 1.00 31.40 32 PHE H CA 1
ATOM 11715 C C . PHE H 2 32 ? 165.645 109.570 141.882 1.00 33.38 32 PHE H C 1
ATOM 11716 O O . PHE H 2 32 ? 166.042 108.595 142.506 1.00 37.78 32 PHE H O 1
ATOM 11724 N N . ALA H 2 33 ? 165.937 110.802 142.265 1.00 34.95 33 ALA H N 1
ATOM 11725 C CA . ALA H 2 33 ? 166.784 111.036 143.419 1.00 35.58 33 ALA H CA 1
ATOM 11726 C C . ALA H 2 33 ? 166.188 110.434 144.681 1.00 36.42 33 ALA H C 1
ATOM 11727 O O . ALA H 2 33 ? 166.916 109.970 145.555 1.00 41.61 33 ALA H O 1
ATOM 11729 N N . LYS H 2 34 ? 164.864 110.432 144.777 1.00 36.10 34 LYS H N 1
ATOM 11730 C CA . LYS H 2 34 ? 164.165 109.905 145.936 1.00 37.36 34 LYS H CA 1
ATOM 11731 C C . LYS H 2 34 ? 163.810 108.414 145.893 1.00 37.83 34 LYS H C 1
ATOM 11732 O O . LYS H 2 34 ? 163.202 107.907 146.838 1.00 41.37 34 LYS H O 1
ATOM 11738 N N . LEU H 2 35 ? 164.128 107.711 144.816 1.00 36.00 35 LEU H N 1
ATOM 11739 C CA . LEU H 2 35 ? 163.826 106.289 144.765 1.00 37.29 35 LEU H CA 1
ATOM 11740 C C . LEU H 2 35 ? 165.006 105.520 145.296 1.00 40.30 35 LEU H C 1
ATOM 11741 O O . LEU H 2 35 ? 166.134 105.984 145.182 1.00 42.02 35 LEU H O 1
ATOM 11746 N N . TRP H 2 36 ? 164.768 104.306 145.848 1.00 40.55 36 TRP H N 1
ATOM 11747 C CA . TRP H 2 36 ? 165.807 103.319 146.187 1.00 42.58 36 TRP H CA 1
ATOM 11748 C C . TRP H 2 36 ? 166.875 103.918 147.122 1.00 44.47 36 TRP H C 1
ATOM 11749 O O . TRP H 2 36 ? 168.039 103.483 147.153 1.00 47.57 36 TRP H O 1
ATOM 11760 N N . PHE I 2 1 ? 156.011 128.476 136.435 1.00 39.00 1 PHE I N 1
ATOM 11761 C CA . PHE I 2 1 ? 155.693 128.949 135.079 1.00 37.64 1 PHE I CA 1
ATOM 11762 C C . PHE I 2 1 ? 154.226 129.459 134.960 1.00 37.01 1 PHE I C 1
ATOM 11763 O O . PHE I 2 1 ? 153.929 130.272 134.069 1.00 35.45 1 PHE I O 1
ATOM 11771 N N . ALA I 2 2 ? 153.321 128.892 135.799 1.00 35.29 2 ALA I N 1
ATOM 11772 C CA . ALA I 2 2 ? 151.872 129.034 135.783 1.00 34.70 2 ALA I CA 1
ATOM 11773 C C . ALA I 2 2 ? 151.341 130.415 136.041 1.00 36.00 2 ALA I C 1
ATOM 11774 O O . ALA I 2 2 ? 150.341 130.800 135.447 1.00 36.94 2 ALA I O 1
ATOM 11776 N N . GLU I 2 3 ? 151.967 131.193 136.894 1.00 38.17 3 GLU I N 1
ATOM 11777 C CA . GLU I 2 3 ? 151.385 132.493 137.143 1.00 38.11 3 GLU I CA 1
ATOM 11778 C C . GLU I 2 3 ? 151.535 133.366 135.921 1.00 35.78 3 GLU I C 1
ATOM 11779 O O . GLU I 2 3 ? 150.588 134.034 135.502 1.00 38.20 3 GLU I O 1
ATOM 11785 N N . LYS I 2 4 ? 152.718 133.333 135.327 1.00 35.41 4 LYS I N 1
ATOM 11786 C CA . LYS I 2 4 ? 152.969 134.134 134.154 1.00 33.83 4 LYS I CA 1
ATOM 11787 C C . LYS I 2 4 ? 152.232 133.582 132.967 1.00 32.76 4 LYS I C 1
ATOM 11788 O O . LYS I 2 4 ? 151.733 134.340 132.139 1.00 34.17 4 LYS I O 1
ATOM 11794 N N . PHE I 2 5 ? 152.158 132.258 132.867 1.00 32.52 5 PHE I N 1
ATOM 11795 C CA . PHE I 2 5 ? 151.482 131.656 131.753 1.00 27.90 5 PHE I CA 1
ATOM 11796 C C . PHE I 2 5 ? 150.020 131.994 131.793 1.00 27.93 5 PHE I C 1
ATOM 11797 O O . PHE I 2 5 ? 149.469 132.409 130.785 1.00 30.10 5 PHE I O 1
ATOM 11805 N N . LYS I 2 6 ? 149.368 131.856 132.940 1.00 28.83 6 LYS I N 1
ATOM 11806 C CA . LYS I 2 6 ? 147.967 132.186 132.980 1.00 28.16 6 LYS I CA 1
ATOM 11807 C C . LYS I 2 6 ? 147.732 133.634 132.576 1.00 30.41 6 LYS I C 1
ATOM 11808 O O . LYS I 2 6 ? 146.756 133.912 131.877 1.00 31.05 6 LYS I O 1
ATOM 11814 N N . GLU I 2 7 ? 148.583 134.574 133.003 1.00 32.43 7 GLU I N 1
ATOM 11815 C CA . GLU I 2 7 ? 148.379 135.945 132.556 1.00 33.57 7 GLU I CA 1
ATOM 11816 C C . GLU I 2 7 ? 148.587 136.066 131.053 1.00 31.95 7 GLU I C 1
ATOM 11817 O O . GLU I 2 7 ? 147.838 136.776 130.383 1.00 33.47 7 GLU I O 1
ATOM 11823 N N . ALA I 2 8 ? 149.579 135.359 130.506 1.00 29.72 8 ALA I N 1
ATOM 11824 C CA . ALA I 2 8 ? 149.824 135.411 129.078 1.00 27.73 8 ALA I CA 1
ATOM 11825 C C . ALA I 2 8 ? 148.621 134.918 128.323 1.00 28.03 8 ALA I C 1
ATOM 11826 O O . ALA I 2 8 ? 148.274 135.471 127.281 1.00 29.32 8 ALA I O 1
ATOM 11828 N N . VAL I 2 9 ? 147.967 133.900 128.864 1.00 28.97 9 VAL I N 1
ATOM 11829 C CA . VAL I 2 9 ? 146.772 133.364 128.274 1.00 26.24 9 VAL I CA 1
ATOM 11830 C C . VAL I 2 9 ? 145.683 134.375 128.347 1.00 27.66 9 VAL I C 1
ATOM 11831 O O . VAL I 2 9 ? 145.025 134.629 127.359 1.00 30.81 9 VAL I O 1
ATOM 11835 N N . LYS I 2 10 ? 145.491 135.018 129.480 1.00 29.76 10 LYS I N 1
ATOM 11836 C CA . LYS I 2 10 ? 144.417 135.982 129.559 1.00 30.72 10 LYS I CA 1
ATOM 11837 C C . LYS I 2 10 ? 144.515 136.995 128.447 1.00 30.00 10 LYS I C 1
ATOM 11838 O O . LYS I 2 10 ? 143.521 137.261 127.775 1.00 31.69 10 LYS I O 1
ATOM 11844 N N . ASP I 2 11 ? 145.708 137.523 128.200 1.00 30.91 11 ASP I N 1
ATOM 11845 C CA . ASP I 2 11 ? 145.846 138.527 127.165 1.00 30.79 11 ASP I CA 1
ATOM 11846 C C . ASP I 2 11 ? 145.778 137.966 125.759 1.00 29.90 11 ASP I C 1
ATOM 11847 O O . ASP I 2 11 ? 145.184 138.581 124.870 1.00 31.76 11 ASP I O 1
ATOM 11852 N N . TYR I 2 12 ? 146.368 136.799 125.540 1.00 29.02 12 TYR I N 1
ATOM 11853 C CA . TYR I 2 12 ? 146.419 136.197 124.223 1.00 27.78 12 TYR I CA 1
ATOM 11854 C C . TYR I 2 12 ? 145.034 135.820 123.777 1.00 26.15 12 TYR I C 1
ATOM 11855 O O . TYR I 2 12 ? 144.698 135.879 122.602 1.00 28.70 12 TYR I O 1
ATOM 11864 N N . PHE I 2 13 ? 144.292 135.281 124.715 1.00 28.73 13 PHE I N 1
ATOM 11865 C CA . PHE I 2 13 ? 142.959 134.785 124.542 1.00 28.40 13 PHE I CA 1
ATOM 11866 C C . PHE I 2 13 ? 142.007 135.965 124.347 1.00 27.04 13 PHE I C 1
ATOM 11867 O O . PHE I 2 13 ? 141.258 136.010 123.373 1.00 31.51 13 PHE I O 1
ATOM 11875 N N . ALA I 2 14 ? 142.107 136.981 125.220 1.00 28.33 14 ALA I N 1
ATOM 11876 C CA . ALA I 2 14 ? 141.266 138.176 125.180 1.00 30.26 14 ALA I CA 1
ATOM 11877 C C . ALA I 2 14 ? 141.428 138.932 123.885 1.00 29.42 14 ALA I C 1
ATOM 11878 O O . ALA I 2 14 ? 140.477 139.510 123.372 1.00 32.39 14 ALA I O 1
ATOM 11880 N N . LYS I 2 15 ? 142.612 138.881 123.314 1.00 29.65 15 LYS I N 1
ATOM 11881 C CA . LYS I 2 15 ? 142.931 139.519 122.056 1.00 27.54 15 LYS I CA 1
ATOM 11882 C C . LYS I 2 15 ? 141.922 139.214 120.965 1.00 28.68 15 LYS I C 1
ATOM 11883 O O . LYS I 2 15 ? 141.690 140.050 120.096 1.00 31.58 15 LYS I O 1
ATOM 11889 N N . PHE I 2 16 ? 141.356 138.009 120.948 1.00 30.55 16 PHE I N 1
ATOM 11890 C CA . PHE I 2 16 ? 140.458 137.643 119.869 1.00 28.41 16 PHE I CA 1
ATOM 11891 C C . PHE I 2 16 ? 139.013 137.926 120.195 1.00 30.52 16 PHE I C 1
ATOM 11892 O O . PHE I 2 16 ? 138.137 137.747 119.351 1.00 33.38 16 PHE I O 1
ATOM 11900 N N . TRP I 2 17 ? 138.728 138.308 121.426 1.00 32.37 17 TRP I N 1
ATOM 11901 C CA . TRP I 2 17 ? 137.355 138.521 121.808 1.00 33.74 17 TRP I CA 1
ATOM 11902 C C . TRP I 2 17 ? 136.762 139.778 121.233 1.00 38.07 17 TRP I C 1
ATOM 11903 O O . TRP I 2 17 ? 135.685 139.740 120.656 1.00 42.67 17 TRP I O 1
ATOM 11914 N N . ASP I 2 18 ? 137.441 140.908 121.352 1.00 37.90 18 ASP I N 1
ATOM 11915 C CA . ASP I 2 18 ? 136.846 142.138 120.856 1.00 40.24 18 ASP I CA 1
ATOM 11916 C C . ASP I 2 18 ? 136.254 142.028 119.442 1.00 38.64 18 ASP I C 1
ATOM 11917 O O . ASP I 2 18 ? 135.100 142.418 119.264 1.00 40.86 18 ASP I O 1
ATOM 11922 N N . PRO I 2 19 ? 136.977 141.555 118.396 1.00 37.30 19 PRO I N 1
ATOM 11923 C CA . PRO I 2 19 ? 136.435 141.404 117.067 1.00 35.27 19 PRO I CA 1
ATOM 11924 C C . PRO I 2 19 ? 135.361 140.340 116.963 1.00 36.30 19 PRO I C 1
ATOM 11925 O O . PRO I 2 19 ? 134.581 140.356 116.015 1.00 38.87 19 PRO I O 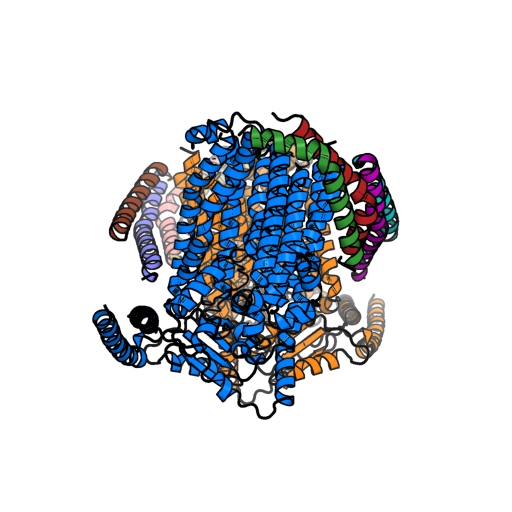1
ATOM 11929 N N . ALA I 2 20 ? 135.315 139.393 117.896 1.00 36.85 20 ALA I N 1
ATOM 11930 C CA . ALA I 2 20 ? 134.299 138.378 117.823 1.00 35.32 20 ALA I CA 1
ATOM 11931 C C . ALA I 2 20 ? 133.014 139.001 118.251 1.00 38.05 20 ALA I C 1
ATOM 11932 O O . ALA I 2 20 ? 131.952 138.740 117.692 1.00 42.69 20 ALA I O 1
ATOM 11934 N N . ALA I 2 21 ? 133.120 139.859 119.251 1.00 38.10 21 ALA I N 1
ATOM 11935 C CA . ALA I 2 21 ? 131.971 140.532 119.780 1.00 38.04 21 ALA I CA 1
ATOM 11936 C C . ALA I 2 21 ? 131.369 141.432 118.720 1.00 39.84 21 ALA I C 1
ATOM 11937 O O . ALA I 2 21 ? 130.145 141.515 118.593 1.00 42.78 21 ALA I O 1
ATOM 11939 N N . GLU I 2 22 ? 132.227 142.054 117.908 1.00 41.38 22 GLU I N 1
ATOM 11940 C CA . GLU I 2 22 ? 131.739 142.916 116.844 1.00 41.32 22 GLU I CA 1
ATOM 11941 C C . GLU I 2 22 ? 131.044 142.114 115.769 1.00 41.35 22 GLU I C 1
ATOM 11942 O O . GLU I 2 22 ? 129.996 142.526 115.270 1.00 45.75 22 GLU I O 1
ATOM 11948 N N . LYS I 2 23 ? 131.575 140.943 115.439 1.00 40.94 23 LYS I N 1
ATOM 11949 C CA . LYS I 2 23 ? 130.925 140.122 114.442 1.00 38.50 23 LYS I CA 1
ATOM 11950 C C . LYS I 2 23 ? 129.577 139.638 114.926 1.00 38.57 23 LYS I C 1
ATOM 11951 O O . LYS I 2 23 ? 128.628 139.607 114.149 1.00 42.67 23 LYS I O 1
ATOM 11957 N N . LEU I 2 24 ? 129.465 139.284 116.201 1.00 38.29 24 LEU I N 1
ATOM 11958 C CA . LEU I 2 24 ? 128.186 138.826 116.706 1.00 38.58 24 LEU I CA 1
ATOM 11959 C C . LEU I 2 24 ? 127.170 139.941 116.689 1.00 39.61 24 LEU I C 1
ATOM 11960 O O . LEU I 2 24 ? 126.005 139.711 116.354 1.00 42.03 24 LEU I O 1
ATOM 11965 N N . LYS I 2 25 ? 127.598 141.155 117.025 1.00 42.17 25 LYS I N 1
ATOM 11966 C CA . LYS I 2 25 ? 126.705 142.289 117.015 1.00 41.34 25 LYS I CA 1
ATOM 11967 C C . LYS I 2 25 ? 126.139 142.470 115.617 1.00 41.08 25 LYS I C 1
ATOM 11968 O O . LYS I 2 25 ? 124.921 142.567 115.441 1.00 43.57 25 LYS I O 1
ATOM 11974 N N . GLU I 2 26 ? 127.003 142.446 114.604 1.00 42.91 26 GLU I N 1
ATOM 11975 C CA . GLU I 2 26 ? 126.516 142.616 113.252 1.00 41.92 26 GLU I CA 1
ATOM 11976 C C . GLU I 2 26 ? 125.643 141.468 112.814 1.00 40.43 26 GLU I C 1
ATOM 11977 O O . GLU I 2 26 ? 124.598 141.686 112.214 1.00 41.05 26 GLU I O 1
ATOM 11983 N N . ALA I 2 27 ? 125.980 140.243 113.190 1.00 38.46 27 ALA I N 1
ATOM 11984 C CA . ALA I 2 27 ? 125.176 139.128 112.754 1.00 35.60 27 ALA I CA 1
ATOM 11985 C C . ALA I 2 27 ? 123.741 139.277 113.203 1.00 36.47 27 ALA I C 1
ATOM 11986 O O . ALA I 2 27 ? 122.824 138.984 112.431 1.00 38.12 27 ALA I O 1
ATOM 11988 N N . VAL I 2 28 ? 123.526 139.769 114.417 1.00 36.95 28 VAL I N 1
ATOM 11989 C CA . VAL I 2 28 ? 122.170 139.959 114.884 1.00 34.00 28 VAL I CA 1
ATOM 11990 C C . VAL I 2 28 ? 121.494 141.061 114.128 1.00 35.74 28 VAL I C 1
ATOM 11991 O O . VAL I 2 28 ? 120.331 140.922 113.739 1.00 35.05 28 VAL I O 1
ATOM 11995 N N . LYS I 2 29 ? 122.192 142.169 113.941 1.00 39.15 29 LYS I N 1
ATOM 11996 C CA . LYS I 2 29 ? 121.616 143.287 113.239 1.00 37.80 29 LYS I CA 1
ATOM 11997 C C . LYS I 2 29 ? 121.136 142.863 111.867 1.00 33.73 29 LYS I C 1
ATOM 11998 O O . LYS I 2 29 ? 120.012 143.189 111.495 1.00 35.48 29 LYS I O 1
ATOM 12004 N N . ASP I 2 30 ? 121.960 142.118 111.129 1.00 35.84 30 ASP I N 1
ATOM 12005 C CA . ASP I 2 30 ? 121.620 141.715 109.774 1.00 34.63 30 ASP I CA 1
ATOM 12006 C C . ASP I 2 30 ? 120.523 140.675 109.738 1.00 32.16 30 ASP I C 1
ATOM 12007 O O . ASP I 2 30 ? 119.650 140.718 108.863 1.00 32.41 30 ASP I O 1
ATOM 12012 N N . TYR I 2 31 ? 120.526 139.754 110.690 1.00 31.75 31 TYR I N 1
ATOM 12013 C CA . TYR I 2 31 ? 119.483 138.761 110.732 1.00 27.66 31 TYR I CA 1
ATOM 12014 C C . TYR I 2 31 ? 118.145 139.420 110.838 1.00 27.56 31 TYR I C 1
ATOM 12015 O O . TYR I 2 31 ? 117.233 139.068 110.111 1.00 29.07 31 TYR I O 1
ATOM 12024 N N . PHE I 2 32 ? 117.988 140.366 111.744 1.00 27.47 32 PHE I N 1
ATOM 12025 C CA . PHE I 2 32 ? 116.696 141.002 111.835 1.00 25.70 32 PHE I CA 1
ATOM 12026 C C . PHE I 2 32 ? 116.462 141.999 110.726 1.00 26.75 32 PHE I C 1
ATOM 12027 O O . PHE I 2 32 ? 115.341 142.170 110.268 1.00 30.03 32 PHE I O 1
ATOM 12035 N N . ALA I 2 33 ? 117.504 142.646 110.235 1.00 29.72 33 ALA I N 1
ATOM 12036 C CA . ALA I 2 33 ? 117.351 143.664 109.213 1.00 29.85 33 ALA I CA 1
ATOM 12037 C C . ALA I 2 33 ? 116.687 143.144 107.955 1.00 29.00 33 ALA I C 1
ATOM 12038 O O . ALA I 2 33 ? 115.923 143.874 107.317 1.00 33.00 33 ALA I O 1
ATOM 12040 N N . LYS I 2 34 ? 116.922 141.876 107.605 1.00 28.95 34 LYS I N 1
ATOM 12041 C CA . LYS I 2 34 ? 116.356 141.309 106.380 1.00 27.07 34 LYS I CA 1
ATOM 12042 C C . LYS I 2 34 ? 114.836 141.301 106.409 1.00 24.92 34 LYS I C 1
ATOM 12043 O O . LYS I 2 34 ? 114.194 141.144 105.375 1.00 25.94 34 LYS I O 1
ATOM 12049 N N . LEU I 2 35 ? 114.253 141.458 107.582 1.00 24.46 35 LEU I N 1
ATOM 12050 C CA . LEU I 2 35 ? 112.813 141.515 107.735 1.00 24.70 35 LEU I CA 1
ATOM 12051 C C . LEU I 2 35 ? 112.146 142.650 106.958 1.00 28.26 35 LEU I C 1
ATOM 12052 O O . LEU I 2 35 ? 111.013 142.477 106.511 1.00 30.73 35 LEU I O 1
ATOM 12057 N N . TRP I 2 36 ? 112.811 143.835 106.836 1.00 30.64 36 TRP I N 1
ATOM 12058 C CA . TRP I 2 36 ? 112.263 145.033 106.208 1.00 33.55 36 TRP I CA 1
ATOM 12059 C C . TRP I 2 36 ? 112.874 145.146 104.821 1.00 35.30 36 TRP I C 1
ATOM 12060 O O . TRP I 2 36 ? 112.448 145.966 104.001 1.00 40.59 36 TRP I O 1
ATOM 12071 N N . PHE J 2 13 ? 113.009 149.108 117.459 1.00 99.50 13 PHE J N 1
ATOM 12072 C CA . PHE J 2 13 ? 113.867 148.800 118.605 1.00 92.32 13 PHE J CA 1
ATOM 12073 C C . PHE J 2 13 ? 115.387 148.875 118.322 1.00 113.60 13 PHE J C 1
ATOM 12074 O O . PHE J 2 13 ? 116.182 148.567 119.223 1.00 71.88 13 PHE J O 1
ATOM 12082 N N . ALA J 2 14 ? 115.811 149.350 117.120 1.00 73.53 14 ALA J N 1
ATOM 12083 C CA . ALA J 2 14 ? 117.231 149.493 116.718 1.00 68.28 14 ALA J CA 1
ATOM 12084 C C . ALA J 2 14 ? 117.982 150.441 117.655 1.00 71.36 14 ALA J C 1
ATOM 12085 O O . ALA J 2 14 ? 119.151 150.223 117.999 1.00 84.09 14 ALA J O 1
ATOM 12087 N N . LYS J 2 15 ? 117.260 151.455 118.123 1.00 75.28 15 LYS J N 1
ATOM 12088 C CA . LYS J 2 15 ? 117.776 152.468 119.022 1.00 147.55 15 LYS J CA 1
ATOM 12089 C C . LYS J 2 15 ? 118.047 151.927 120.415 1.00 131.72 15 LYS J C 1
ATOM 12090 O O . LYS J 2 15 ? 118.712 152.590 121.207 1.00 76.39 15 LYS J O 1
ATOM 12096 N N . PHE J 2 16 ? 117.487 150.765 120.753 1.00 108.26 16 PHE J N 1
ATOM 12097 C CA . PHE J 2 16 ? 117.733 150.201 122.064 1.00 95.08 16 PHE J CA 1
ATOM 12098 C C . PHE J 2 16 ? 118.709 149.064 121.931 1.00 63.51 16 PHE J C 1
ATOM 12099 O O . PHE J 2 16 ? 119.531 148.835 122.819 1.00 80.61 16 PHE J O 1
ATOM 12107 N N . TRP J 2 17 ? 118.605 148.317 120.840 1.00 77.05 17 TRP J N 1
ATOM 12108 C CA . TRP J 2 17 ? 119.487 147.197 120.666 1.00 58.99 17 TRP J CA 1
ATOM 12109 C C . TRP J 2 17 ? 120.921 147.632 120.525 1.00 103.45 17 TRP J C 1
ATOM 12110 O O . TRP J 2 17 ? 121.798 147.070 121.172 1.00 80.59 17 TRP J O 1
ATOM 12121 N N . ASP J 2 18 ? 121.197 148.646 119.709 1.00 109.03 18 ASP J N 1
ATOM 12122 C CA . ASP J 2 18 ? 122.589 149.014 119.552 1.00 70.59 18 ASP J CA 1
ATOM 12123 C C . ASP J 2 18 ? 123.287 149.259 120.910 1.00 73.91 18 ASP J C 1
ATOM 12124 O O . ASP J 2 18 ? 124.284 148.580 121.184 1.00 70.04 18 ASP J O 1
ATOM 12129 N N . PRO J 2 19 ? 122.834 150.177 121.801 1.00 89.44 19 PRO J N 1
ATOM 12130 C CA . PRO J 2 19 ? 123.447 150.349 123.093 1.00 67.70 19 PRO J CA 1
ATOM 12131 C C . PRO J 2 19 ? 123.303 149.123 123.985 1.00 71.41 19 PRO J C 1
ATOM 12132 O O . PRO J 2 19 ? 124.142 148.924 124.862 1.00 72.00 19 PRO J O 1
ATOM 12136 N N . ALA J 2 20 ? 122.292 148.269 123.772 1.00 73.61 20 ALA J N 1
ATOM 12137 C CA . ALA J 2 20 ? 122.211 147.081 124.601 1.00 77.21 20 ALA J CA 1
ATOM 12138 C C . ALA J 2 20 ? 123.387 146.186 124.306 1.00 70.58 20 ALA J C 1
ATOM 12139 O O . ALA J 2 20 ? 123.942 145.559 125.207 1.00 65.73 20 ALA J O 1
ATOM 12141 N N . ALA J 2 21 ? 123.769 146.123 123.034 1.00 67.13 21 ALA J N 1
ATOM 12142 C CA . ALA J 2 21 ? 124.867 145.288 122.620 1.00 70.18 21 ALA J CA 1
ATOM 12143 C C . ALA J 2 21 ? 126.141 145.782 123.264 1.00 68.26 21 ALA J C 1
ATOM 12144 O O . ALA J 2 21 ? 126.965 144.980 123.715 1.00 67.31 21 ALA J O 1
ATOM 12146 N N . GLU J 2 22 ? 126.274 147.101 123.372 1.00 91.23 22 GLU J N 1
ATOM 12147 C CA . GLU J 2 22 ? 127.468 147.662 123.981 1.00 69.36 22 GLU J CA 1
ATOM 12148 C C . GLU J 2 22 ? 127.520 147.338 125.468 1.00 65.21 22 GLU J C 1
ATOM 12149 O O . GLU J 2 22 ? 128.578 146.986 126.005 1.00 65.05 22 GLU J O 1
ATOM 12155 N N . LYS J 2 23 ? 126.364 147.380 126.123 1.00 64.03 23 LYS J N 1
ATOM 12156 C CA . LYS J 2 23 ? 126.307 147.058 127.536 1.00 66.32 23 LYS J CA 1
ATOM 12157 C C . LYS J 2 23 ? 126.650 145.601 127.765 1.00 62.52 23 LYS J C 1
ATOM 12158 O O . LYS J 2 23 ? 127.352 145.278 128.725 1.00 61.13 23 LYS J O 1
ATOM 12164 N N . LEU J 2 24 ? 126.186 144.721 126.878 1.00 63.99 24 LEU J N 1
ATOM 12165 C CA . LEU J 2 24 ? 126.479 143.313 127.014 1.00 58.30 24 LEU J CA 1
ATOM 12166 C C . LEU J 2 24 ? 127.949 143.039 126.826 1.00 66.80 24 LEU J C 1
ATOM 12167 O O . LEU J 2 24 ? 128.523 142.253 127.573 1.00 60.61 24 LEU J O 1
ATOM 12172 N N . LYS J 2 25 ? 128.609 143.716 125.896 1.00 58.43 25 LYS J N 1
ATOM 12173 C CA . LYS J 2 25 ? 130.034 143.474 125.763 1.00 57.49 25 LYS J CA 1
ATOM 12174 C C . LYS J 2 25 ? 130.763 143.804 127.058 1.00 59.18 25 LYS J C 1
ATOM 12175 O O . LYS J 2 25 ? 131.622 143.036 127.509 1.00 56.74 25 LYS J O 1
ATOM 12181 N N . GLU J 2 26 ? 130.379 144.898 127.708 1.00 60.74 26 GLU J N 1
ATOM 12182 C CA . GLU J 2 26 ? 131.034 145.236 128.954 1.00 62.42 26 GLU J CA 1
ATOM 12183 C C . GLU J 2 26 ? 130.675 144.233 130.049 1.00 56.60 26 GLU J C 1
ATOM 12184 O O . GLU J 2 26 ? 131.529 143.880 130.871 1.00 61.04 26 GLU J O 1
ATOM 12190 N N . ALA J 2 27 ? 129.429 143.746 130.052 1.00 60.62 27 ALA J N 1
ATOM 12191 C CA . ALA J 2 27 ? 128.987 142.772 131.037 1.00 66.71 27 ALA J CA 1
ATOM 12192 C C . ALA J 2 27 ? 129.792 141.493 130.944 1.00 57.48 27 ALA J C 1
ATOM 12193 O O . ALA J 2 27 ? 130.078 140.871 131.971 1.00 57.91 27 ALA J O 1
ATOM 12195 N N . VAL J 2 28 ? 130.147 141.098 129.721 1.00 62.79 28 VAL J N 1
ATOM 12196 C CA . VAL J 2 28 ? 130.934 139.899 129.502 1.00 60.28 28 VAL J CA 1
ATOM 12197 C C . VAL J 2 28 ? 132.329 140.088 130.005 1.00 59.83 28 VAL J C 1
ATOM 12198 O O . VAL J 2 28 ? 132.869 139.206 130.671 1.00 49.89 28 VAL J O 1
ATOM 12202 N N . LYS J 2 29 ? 132.943 141.217 129.682 1.00 54.29 29 LYS J N 1
ATOM 12203 C CA . LYS J 2 29 ? 134.294 141.425 130.141 1.00 60.90 29 LYS J CA 1
ATOM 12204 C C . LYS J 2 29 ? 134.355 141.426 131.653 1.00 56.29 29 LYS J C 1
ATOM 12205 O O . LYS J 2 29 ? 135.271 140.846 132.230 1.00 53.34 29 LYS J O 1
ATOM 12211 N N . ASP J 2 30 ? 133.358 142.016 132.308 1.00 59.74 30 ASP J N 1
ATOM 12212 C CA . ASP J 2 30 ? 133.354 142.042 133.755 1.00 56.74 30 ASP J CA 1
ATOM 12213 C C . ASP J 2 30 ? 133.131 140.682 134.374 1.00 58.40 30 ASP J C 1
ATOM 12214 O O . ASP J 2 30 ? 133.864 140.286 135.286 1.00 59.37 30 ASP J O 1
ATOM 12219 N N . TYR J 2 31 ? 132.152 139.939 133.879 1.00 54.27 31 TYR J N 1
ATOM 12220 C CA . TYR J 2 31 ? 131.886 138.651 134.466 1.00 56.42 31 TYR J CA 1
ATOM 12221 C C . TYR J 2 31 ? 133.073 137.740 134.311 1.00 47.88 31 TYR J C 1
ATOM 12222 O O . TYR J 2 31 ? 133.458 137.051 135.259 1.00 45.77 31 TYR J O 1
ATOM 12231 N N . PHE J 2 32 ? 133.660 137.709 133.126 1.00 46.82 32 PHE J N 1
ATOM 12232 C CA . PHE J 2 32 ? 134.793 136.850 132.941 1.00 50.22 32 PHE J CA 1
ATOM 12233 C C . PHE J 2 32 ? 135.999 137.340 133.702 1.00 51.40 32 PHE J C 1
ATOM 12234 O O . PHE J 2 32 ? 136.734 136.527 134.243 1.00 48.51 32 PHE J O 1
ATOM 12242 N N . ALA J 2 33 ? 136.229 138.641 133.833 1.00 49.90 33 ALA J N 1
ATOM 12243 C CA . ALA J 2 33 ? 137.380 139.040 134.628 1.00 49.32 33 ALA J CA 1
ATOM 12244 C C . ALA J 2 33 ? 137.238 138.513 136.058 1.00 48.72 33 ALA J C 1
ATOM 12245 O O . ALA J 2 33 ? 138.218 138.064 136.667 1.00 48.37 33 ALA J O 1
ATOM 12247 N N . LYS J 2 34 ? 136.001 138.530 136.581 1.00 51.96 34 LYS J N 1
ATOM 12248 C CA . LYS J 2 34 ? 135.732 138.018 137.917 1.00 51.14 34 LYS J CA 1
ATOM 12249 C C . LYS J 2 34 ? 135.940 136.507 138.005 1.00 47.06 34 LYS J C 1
ATOM 12250 O O . LYS J 2 34 ? 136.464 136.019 139.003 1.00 48.19 34 LYS J O 1
ATOM 12256 N N . LEU J 2 35 ? 135.538 135.758 136.974 1.00 49.11 35 LEU J N 1
ATOM 12257 C CA . LEU J 2 35 ? 135.746 134.314 136.999 1.00 45.27 35 LEU J CA 1
ATOM 12258 C C . LEU J 2 35 ? 137.190 133.925 136.830 1.00 42.99 35 LEU J C 1
ATOM 12259 O O . LEU J 2 35 ? 137.656 132.951 137.413 1.00 40.12 35 LEU J O 1
ATOM 12264 N N . TRP J 2 36 ? 137.871 134.653 135.975 1.00 43.58 36 TRP J N 1
ATOM 12265 C CA . TRP J 2 36 ? 139.239 134.382 135.598 1.00 41.92 36 TRP J CA 1
ATOM 12266 C C . TRP J 2 36 ? 140.247 134.520 136.752 1.00 43.79 36 TRP J C 1
ATOM 12267 O O . TRP J 2 36 ? 141.048 133.600 136.971 1.00 41.45 36 TRP J O 1
ATOM 12278 N N . ASP J 2 37 ? 140.231 135.677 137.474 1.00 46.00 37 ASP J N 1
ATOM 12279 C CA . ASP J 2 37 ? 141.188 136.028 138.546 1.00 47.31 37 ASP J CA 1
ATOM 12280 C C . ASP J 2 37 ? 140.636 135.738 139.966 1.00 47.51 37 ASP J C 1
ATOM 12281 O O . ASP J 2 37 ? 141.185 134.871 140.656 1.00 50.69 37 ASP J O 1
#

Secondary structure (DSSP, 8-state):
--HHHHHHHHHHHHHHHHHHHHHHHHHTTSGGGHHHHTHHHHHHT-------THHHHHTTS-HHHHHHHH-HHHHHHHHHHHHHHHHHHHHHHHHHHHH--HHHHHHHHHHHHHHHHHHHHHHHHHHHHHHHHHHHHTPPP-GGGGEEEEE-PPP-SSS-HHHHHHHHHHHHSTTTEEEEEEEE--HHHHHHHHHHHHHHHHHHHHHHT--HHHHHHHHHHHHHHHHHHHHHHHH-GGGEEEEEEEEESSHHHHHHHHTS--SSSTTSSEEEEPPPGGGB-GGGGGS-GGGHHHHHHHHHHHHHHHHHHTHHHHHHHHHTTSHHHHHHH-GGGGGGSSSHHHHHHHHHHHHHHHHHHHGGGHHHHHHHHHHHTT--BHHHHHHHHHHHHHHHIIIIIIIHHHHHHHH--TTTTGGGHHHHHHHHIIIIIHHHHHHTT-HHHHHHHHHHHHHT-SSGGGHHHH-------HHHHHHHHHHHHHHHHHHTTT-GGGHHHHHHHHHHHHHHHHHHHHHT---S---TTTTHHHHHHHHHHHHHHHHHHHHHHH---HHHHHHHHHHHHHHHHHHHHHTTHHHH---HHHHHHHHHHHHHH-TT--HHHHHHTTT--TTT-/--HHHHHHHHHHHHHHHHHHHHHHHHHTTSGGGHHHHTHHHHHHT-------THHHHHTTS-HHHHHHHH-HHHHHHHHHHHHHHHHHHHHHHHHHHHH--HHHHHHHHHHHHHHHHHHHHHHHHHHHHHHHHHHHHTPPP-GGGGEEEEE-PPP-SSS-HHHHHHHHHHHHSTTTEEEEEEEE--HHHHHHHHHHHHHHHHHHHHHHT--HHHHHHHHHHHHHHHHHHHHHHHH-GGGEEEEEEEEESSHHHHHHHHTS--SSSTTSSEEEEPPPGGGB-GGGGGS-GGGHHHHHHHHHHHHHHHHHHTHHHHHHHHHTTSHHHHHHH-GGGGGGSSSHHHHHHHHHHHHHHHHHHHGGGHHHHHHHHHHHTT--BHHHHHHHHHHHHHHHIIIIIIIHHHHHHHH--TTTTGGGHHHHHHHHIIIIIHHHHHHTT-HHHHHHHHHHHHHT-SSGGGHHHH-------HHHHHHHHHHHHHHHHHHTTT-GGGHHHHHHHHHHHHHHHHHHHHHT---S---TTTTHHHHHHHHHHHHHHHHHHHHHHH---HHHHHHHHHHHHHHHHHHHHHTTHHHH---HHHHHHHHHHHHHH-TT--HHHHHHTTT--TTT-/-HHHHHHHHHHIIIIIHHHHHHHHHHHHHHHHT--/-HHHHHHHHHHHHHHTHHHHHHHHHHHHHHHHHT--/-HHHHHHHHHHHHHTTHHHHHHHHHHHHHHHHHTT-/-HHHHHHHHHHHHHHHHHHHHHHH-/-HHHHHHHHHHIIIIIHHHHHHHHHHHHHHHHT--/-HHHHHHHHHHHHHHTHHHHHHHHHHHHHHHHHT--/-HHHHHHHHHHHHHTTHHHHHHHHHHHHHHHHHTT-/-HHHHHHHHHHHHHHHHHHHHHHH-

GO terms:
  GO:0005227 calcium-activated cation channel activity (F, IDA)
  GO:0008381 mechanosensitive monoatomic ion channel activity (F, IDA)
  GO:0006812 monoatomic cation transport (P, IDA)
  GO:0005886 plasma membrane (C, HDA)
  GO:0042802 identical protein binding (F, IPI)

Organism: Arabidopsis thaliana (NCBI:txid3702)

Nearest PDB structures (foldseek):
  8t56-assembly1_I  TM=1.029E+00  e=3.127E-03  synthetic construct
  8t56-assembly1_I  TM=1.029E+00  e=3.127E-03  synthetic construct
  8t56-assembly1_A  TM=1.002E+00  e=2.909E-82  Arabidopsis thaliana
  6mgv-assembly1_A  TM=9.667E-01  e=3.109E-71  Arabidopsis thaliana
  8xs4-assembly1_A  TM=9.889E-01  e=2.012E-69  Arabidopsis thaliana

Radius of gyration: 38.94 Å; Cα contacts (8 Å, |Δi|>4): 1692; chains: 10; bounding box: 123×98×76 Å

Solvent-accessible surface area: 73515 Å² total; per-residue (Å²): 54,82,122,84,12,10,43,15,2,18,40,53,1,101,108,31,10,80,63,54,10,66,72,1,11,82,36,40,134,61,99,108,3,25,21,8,4,28,1,15,56,30,72,96,60,115,90,97,117,206,49,47,81,4,27,38,92,4,69,137,40,66,58,93,97,0,25,114,20,7,9,0,7,5,3,0,1,3,38,0,0,43,0,0,21,13,2,1,39,42,4,13,42,18,0,69,3,11,15,125,145,130,51,101,6,28,3,42,0,8,46,31,11,12,110,76,0,13,85,0,0,50,80,2,2,70,52,0,6,73,27,43,22,100,40,30,45,98,30,80,63,44,21,16,19,2,0,0,0,0,16,27,2,30,128,70,110,132,78,58,24,46,91,28,0,76,112,14,0,86,68,3,7,70,75,34,21,32,20,39,62,20,5,31,52,1,44,134,0,15,93,20,32,126,117,64,136,144,20,61,74,119,12,15,50,54,80,86,141,226,82,34,129,104,39,76,45,43,20,76,116,8,41,154,93,17,64,129,19,83,119,83,7,93,123,57,105,181,10,68,21,50,3,0,4,0,6,0,102,35,6,21,3,0,0,0,0,15,28,7,15,3,12,84,44,31,57,56,21,41,26,89,84,5,20,30,30,126,12,10,37,40,51,11,3,17,16,62,72,74,0,18,67,0,40,92,77,55,23,88,77,34,19,114,92,36,18,103,127,25,65,106,28,0,28,84,1,2,35,5,22,71,32,99,8,0,21,165,53,14,79,141,24,117,170,50,17,130,30,104,42,62,91,7,25,17,16,1,32,55,4,0,77,13,1,79,118,79,13,55,146,4,24,63,68,0,35,117,13,0,82,70,2,5,50,16,8,41,14,36,2,17,74,52,2,0,73,5,27,18,55,0,8,32,50,0,0,0,49,9,0,0,98,12,16,60,89,147,91,11,102,2,5,44,115,23,7,29,15,0,1,3,8,0,0,13,11,0,18,18,15,0,0,20,70,0,8,19,91,159,41,15,100,87,6,64,83,69,46,66,94,60,33,117,69,124,136,34,76,91,131,12,19,107,17,29,32,30,17,5,17,64,6,0,2,33,0,0,8,0,1,2,0,0,9,8,0,0,7,39,28,16,83,0,0,65,22,0,32,67,0,0,47,29,0,51,19,0,10,16,7,2,2,12,18,1,36,52,27,85,24,24,20,6,0,22,9,1,23,44,0,2,24,17,1,6,38,0,4,27,33,12,8,96,25,10,40,53,61,40,25,107,46,33,95,95,1,94,30,3,20,96,108,1,71,40,34,33,109,104,0,83,51,79,22,25,16,14,18,105,96,38,2,0,47,12,0,28,86,19,16,80,110,11,89,80,157,56,107,132,58,102,27,96,43,83,4,91,99,15,8,26,22,71,20,64,159,54,84,121,87,12,10,45,16,2,19,42,54,1,103,106,32,11,82,64,54,10,66,74,1,11,83,36,40,134,60,97,109,2,23,21,9,4,27,1,15,56,30,73,95,60,117,92,97,118,205,51,46,80,4,28,38,94,4,70,137,38,66,57,91,98,0,26,115,18,8,10,0,8,4,2,0,2,4,37,0,0,43,0,0,21,14,1,1,39,42,3,12,42,20,0,68,3,11,15,125,144,133,53,100,4,28,3,41,0,9,46,31,14,12,110,76,0,13,85,0,1,50,80,2,2,68,54,0,6,74,29,42,23,100,39,30,44,99,30,80,64,43,20,16,19,1,0,0,1,0,15,28,2,31,128,70,111,135,78,57,24,44,94,27,0,77,112,12,0,86,68,3,7,70,77,34,20,32,21,40,60,21,5,31,51,2,45,134,0,15,93,22,32,124,117,64,134,145,21,60,75,115,12,15,51,53,79,86,141,228,83,32,129,106,37,75,46,42,21,77,115,8,40,152,93,17,67,128,20,83,120,85,7,93,121,58,104,180,9,68,22,48,3,0,4,0,5,0,101,34,6,20,3,0,0,2,0,16,27,7,16,3,13,84,44,30,55,55,21,44,25,86,84,5,19,29,30,125,12,11,34,41,51,11,4,18,16,64,73,74,0,17,66,0,40,92,76,54,24,88,77,34,19,115,90,37,18,106,126,25,65,107,30,1,28,85,1,3,34,5,24,70,30,99,9,0,22,164,50,14,80,143,24,117,168,50,15,130,30,102,41,61,92,7,27,16,16,0,29,53,4,0,77,13,0,78,119,79,14,55,147,4,25,64,69,0,36,117,12,0,83,70,2,5,48,17,8,43,15,37,2,18,74,53,2,1,75,4,26,18,54,0,7,31,50,0,0,0,49,9,0,0,97,14,16,60,91,145,89,11,104,2,4,43,114,23,7,30,14,0,1,4,8,0,0,12,11,0,20,17,14,0,0,22,68,0,8,20,91,160,42,16,102,86,5,67,86,70,46,66,94,62,34,119,69,121,137,34,76,89,130,13,19,105,19,30,33,28,17,6,17,65,6,1,1,34,0,0,9,0,1,2,0,0,9,8,0,0,6,41,30,16,86,0,0,62,23,0,30,68,0,0,48,29,0,53,19,0,10,15,7,4,2,12,17,0,35,52,26,86,25,24,20,5,0,21,10,1,22,43,0,2,24,19,1,5,38,0,4,27,32,13,8,96,25,12,39,52,62,39,24,107,44,33,94,93,1,94,29,3,21,96,106,1,70,41,34,35,109,104,0,81,52,81,22,24,16,13,17,103,97,37,3,0,47,14,0,29,87,22,16,81,112,12,89,80,159,55,107,134,58,104,25,96,44,82,5,89,99,15,6,27,21,70,19,62,160,93,124,187,134,56,100,59,24,49,59,96,35,65,135,107,38,47,71,25,9,74,155,101,27,91,37,44,48,61,73,45,78,150,40,141,92,51,112,120,56,57,84,37,27,92,50,68,36,63,143,50,42,33,47,20,9,78,108,111,42,100,60,47,78,67,33,25,75,158,7,102,106,35,136,164,40,59,118,30,13,72,103,66,68,51,113,70,71,85,69,41,9,80,150,122,43,102,58,61,107,75,63,74,46,87,28,238,213,84,162,118,74,64,58,40,10,73,154,114,36,102,54,56,95,70,63,57,45,133,20,15,139,95,124,187,133,55,100,58,25,48,61,96,35,65,135,108,38,45,72,24,9,74,155,102,27,91,37,44,48,61,75,44,78,152,39,141,93,49,113,121,54,56,82,39,27,92,51,66,37,63,144,48,41,32,46,19,9,76,108,110,41,99,61,48,79,67,32,25,77,160,6,100,108,34,137,166,37,56,118,31,13,72,102,66,69,52,117,69,72,84,70,42,8,81,150,123,41,102,59,64,108,74,61,75,48,87,28,238,214,83,162,117,74,64,57,41,10,71,155,117,34,102,54,58,95,71,64,56,44,133,18,16,138

Sequence (1498 aa):
ATLQDIGVSAGINILSAFVFFIIFAVLRLQPFNDRVYFSKWYLKGLRSSKFLNWMPEALKMPEPELIDHAGLDSVVYLRIYWLGLKIFTPIAVLAWAVLVMRFWTHIVMAYAFTIWTCYVLMKEYETIANMRLQFVASEARRPDQFTVLVRNVPPDADESVSELVEHFFLVNHPDHYLTHQVVCNANKLADLVKKKKKLQNWLDYYQLKYAIEHYIAEIDKISKEISKEREEVVNDPKAIMPAAFVSFKTRWAAAVCAQTQQTRNPTQWLTEWAPEPRDVFWSNLAIPYVSLTVRRLIMHVAFFFLTFFFIVPIAFVQSLATIEGIVKAAPFLKFIVDDKFMKSVIQGFLPGIALKLFLAFLPSILMIMSKFEGFTSISSLERRAAFRYYIFNLVNVFLASVIAGAAFIGVAIPMKATFFITYIMVDGWAGVAGEILMLKPLIMFHLKNAFLVKTDKDREEAMDPGSIGFNTGEPRIQLYFLLGLVYAPVTPMLLPFILVFFALAYIVYRHQIINVYNQEYESAAAFWPDVHGRVIAALVISQLLLMGLLGTAAPFLIALPVLTIGFHHFCKGRYEPAFIRYPLQEAMMKDTLETAREPNLNLKGYLQNAYVHPVFKATLQDIGVSAGINILSAFVFFIIFAVLRLQPFNDRVYFSKWYLKGLRSSKFLNWMPEALKMPEPELIDHAGLDSVVYLRIYWLGLKIFTPIAVLAWAVLVMRFWTHIVMAYAFTIWTCYVLMKEYETIANMRLQFVASEARRPDQFTVLVRNVPPDADESVSELVEHFFLVNHPDHYLTHQVVCNANKLADLVKKKKKLQNWLDYYQLKYAIEHYIAEIDKISKEISKEREEVVNDPKAIMPAAFVSFKTRWAAAVCAQTQQTRNPTQWLTEWAPEPRDVFWSNLAIPYVSLTVRRLIMHVAFFFLTFFFIVPIAFVQSLATIEGIVKAAPFLKFIVDDKFMKSVIQGFLPGIALKLFLAFLPSILMIMSKFEGFTSISSLERRAAFRYYIFNLVNVFLASVIAGAAFIGVAIPMKATFFITYIMVDGWAGVAGEILMLKPLIMFHLKNAFLVKTDKDREEAMDPGSIGFNTGEPRIQLYFLLGLVYAPVTPMLLPFILVFFALAYIVYRHQIINVYNQEYESAAAFWPDVHGRVIAALVISQLLLMGLLGTAAPFLIALPVLTIGFHHFCKGRYEPAFIRYPLQEAMMKDTLETAREPNLNLKGYLQNAYVHPVFKAEKFKEAVKDYFAKFWDPAAEKLKEAVKDYFAKLWFAEKFKEAVKDYFAKFWDPAAEKLKEAVKDYFAKLWFAEKFKEAVKDYFAKFWDPAAEKLKEAVKDYFAKLWFAKFWDPAAEKLKEAVKDYFAKLWDAEKFKEAVKDYFAKFWDPAAEKLKEAVKDYFAKLWFAEKFKEAVKDYFAKFWDPAAEKLKEAVKDYFAKLWFAEKFKEAVKDYFAKFWDPAAEKLKEAVKDYFAKLWFAKFWDPAAEKLKEAVKDYFAKLWD

InterPro domains:
  IPR003864 CSC1/OSCA1-like, 7TM region [PF02714] (374-646)
  IPR027815 CSC1/OSCA1-like, cytosolic domain [PF14703] (201-363)
  IPR032880 CSC1/OSCA1-like, N-terminal transmembrane domain [PF13967] (7-180)
  IPR045122 Calcium permeable stress-gated cation channel 1-like [PTHR13018] (5-723)